Protein 7MX2 (pdb70)

Structure (mmCIF, N/CA/C/O backbone):
data_7MX2
#
_entry.id   7MX2
#
_cell.length_a   1.00
_cell.length_b   1.00
_cell.length_c   1.00
_cell.angle_alpha   90.00
_cell.angle_beta   90.00
_cell.angle_gamma   90.00
#
_symmetry.space_group_name_H-M   'P 1'
#
loop_
_entity.id
_entity.type
_entity.pdbx_description
1 polymer 'N-alpha-acetyltransferase 35, NatC auxiliary subunit'
2 polymer 'N-alpha-acetyltransferase 38, NatC auxiliary subunit'
3 polymer 'N-alpha-acetyltransferase 30'
4 polymer 'peptide portion of bisubstrate inhibitor'
5 non-polymer 'CARBOXYMETHYL COENZYME *A'
#
loop_
_atom_site.group_PDB
_atom_site.id
_atom_site.type_symbol
_atom_site.label_atom_id
_atom_site.label_alt_id
_atom_site.label_comp_id
_atom_site.label_asym_id
_atom_site.label_entity_id
_atom_site.label_seq_id
_atom_site.pdbx_PDB_ins_code
_atom_site.Cartn_x
_atom_site.Cartn_y
_atom_site.Cartn_z
_atom_site.occupancy
_atom_site.B_iso_or_equiv
_atom_site.auth_seq_id
_atom_site.auth_comp_id
_atom_site.auth_asym_id
_atom_site.auth_atom_id
_atom_site.pdbx_PDB_model_num
ATOM 1 N N . VAL A 1 30 ? -15.521 4.054 -47.050 1.00 96.60 30 VAL B N 1
ATOM 2 C CA . VAL A 1 30 ? -15.076 5.238 -47.772 1.00 96.60 30 VAL B CA 1
ATOM 3 C C . VAL A 1 30 ? -13.971 5.943 -46.997 1.00 96.60 30 VAL B C 1
ATOM 4 O O . VAL A 1 30 ? -14.026 6.035 -45.772 1.00 96.60 30 VAL B O 1
ATOM 6 N N . ASP A 1 31 ? -12.971 6.443 -47.716 1.00 100.41 31 ASP B N 1
ATOM 7 C CA . ASP A 1 31 ? -11.841 7.139 -47.116 1.00 100.41 31 ASP B CA 1
ATOM 8 C C . ASP A 1 31 ? -12.096 8.640 -47.143 1.00 100.41 31 ASP B C 1
ATOM 9 O O . ASP A 1 31 ? -12.462 9.193 -48.185 1.00 100.41 31 ASP B O 1
ATOM 11 N N . ILE A 1 32 ? -11.903 9.292 -45.998 1.00 100.40 32 ILE B N 1
ATOM 12 C CA . ILE A 1 32 ? -12.155 10.723 -45.878 1.00 100.40 32 ILE B CA 1
ATOM 13 C C . ILE A 1 32 ? -10.947 11.413 -45.260 1.00 100.40 32 ILE B C 1
ATOM 14 O O . ILE A 1 32 ? -11.062 12.522 -44.727 1.00 100.40 32 ILE B O 1
ATOM 16 N N . THR A 1 33 ? -9.782 10.763 -45.328 1.00 102.51 33 THR B N 1
ATOM 17 C CA . THR A 1 33 ? -8.584 11.322 -44.706 1.00 102.51 33 THR B CA 1
ATOM 18 C C . THR A 1 33 ? -8.193 12.650 -45.341 1.00 102.51 33 THR B C 1
ATOM 19 O O . THR A 1 33 ? -7.817 13.596 -44.637 1.00 102.51 33 THR B O 1
ATOM 21 N N . GLN A 1 34 ? -8.268 12.739 -46.672 1.00 104.10 34 GLN B N 1
ATOM 22 C CA . GLN A 1 34 ? -7.933 13.986 -47.352 1.00 104.10 34 GLN B CA 1
ATOM 23 C C . GLN A 1 34 ? -8.888 15.104 -46.953 1.00 104.10 34 GLN B C 1
ATOM 24 O O . GLN A 1 34 ? -8.467 16.249 -46.752 1.00 104.10 34 GLN B O 1
ATOM 26 N N . ASP A 1 35 ? -10.178 14.792 -46.837 1.00 104.59 35 ASP B N 1
ATOM 27 C CA . ASP A 1 35 ? -11.164 15.779 -46.420 1.00 104.59 35 ASP B CA 1
ATOM 28 C C . ASP A 1 35 ? -11.167 16.016 -44.916 1.00 104.59 35 ASP B C 1
ATOM 29 O O . ASP A 1 35 ? -11.797 16.976 -44.459 1.00 104.59 35 ASP B O 1
ATOM 31 N N . PHE A 1 36 ? -10.487 15.172 -44.139 1.00 104.50 36 PHE B N 1
ATOM 32 C CA . PHE A 1 36 ? -10.440 15.338 -42.691 1.00 104.50 36 PHE B CA 1
ATOM 33 C C . PHE A 1 36 ? -9.228 16.140 -42.240 1.00 104.50 36 PHE B C 1
ATOM 34 O O . PHE A 1 36 ? -9.357 17.022 -41.384 1.00 104.50 36 PHE B O 1
ATOM 42 N N . GLU A 1 37 ? -8.049 15.842 -42.789 1.00 104.69 37 GLU B N 1
ATOM 43 C CA . GLU A 1 37 ? -6.847 16.570 -42.393 1.00 104.69 37 GLU B CA 1
ATOM 44 C C . GLU A 1 37 ? -6.946 18.045 -42.764 1.00 104.69 37 GLU B C 1
ATOM 45 O O . GLU A 1 37 ? -6.568 18.918 -41.973 1.00 104.69 37 GLU B O 1
ATOM 47 N N . GLU A 1 38 ? -7.449 18.342 -43.965 1.00 105.16 38 GLU B N 1
ATOM 48 C CA . GLU A 1 38 ? -7.590 19.733 -44.384 1.00 105.16 38 GLU B CA 1
ATOM 49 C C . GLU A 1 38 ? -8.570 20.481 -43.491 1.00 105.16 38 GLU B C 1
ATOM 50 O O . GLU A 1 38 ? -8.334 21.639 -43.129 1.00 105.16 38 GLU B O 1
ATOM 52 N N . ALA A 1 39 ? -9.682 19.836 -43.130 1.00 106.43 39 ALA B N 1
ATOM 53 C CA . ALA A 1 39 ? -10.646 20.468 -42.236 1.00 106.43 39 ALA B CA 1
ATOM 54 C C . ALA A 1 39 ? -10.053 20.697 -40.851 1.00 106.43 39 ALA B C 1
ATOM 55 O O . ALA A 1 39 ? -10.278 21.748 -40.240 1.00 106.43 39 ALA B O 1
ATOM 57 N N . CYS A 1 40 ? -9.294 19.725 -40.339 1.00 103.34 40 CYS B N 1
ATOM 58 C CA . CYS A 1 40 ? -8.718 19.861 -39.006 1.00 103.34 40 CYS B CA 1
ATOM 59 C C . CYS A 1 40 ? -7.607 20.902 -38.972 1.00 103.34 40 CYS B C 1
ATOM 60 O O . CYS A 1 40 ? -7.370 21.517 -37.926 1.00 103.34 40 CYS B O 1
ATOM 62 N N . ARG A 1 41 ? -6.916 21.111 -40.093 1.00 103.19 41 ARG B N 1
ATOM 63 C CA . ARG A 1 41 ? -5.830 22.084 -40.129 1.00 103.19 41 ARG B CA 1
ATOM 64 C C . ARG A 1 41 ? -6.317 23.525 -40.060 1.00 103.19 41 ARG B C 1
ATOM 65 O O . ARG A 1 41 ? -5.490 24.429 -39.901 1.00 103.19 41 ARG B O 1
ATOM 67 N N . GLU A 1 42 ? -7.624 23.763 -40.174 1.00 100.11 42 GLU B N 1
ATOM 68 C CA . GLU A 1 42 ? -8.186 25.108 -40.150 1.00 100.11 42 GLU B CA 1
ATOM 69 C C . GLU A 1 42 ? -8.916 25.403 -38.843 1.00 100.11 42 GLU B C 1
ATOM 70 O O . GLU A 1 42 ? -9.940 26.090 -38.839 1.00 100.11 42 GLU B O 1
ATOM 72 N N . LEU A 1 43 ? -8.404 24.890 -37.728 1.00 99.46 43 LEU B N 1
ATOM 73 C CA . LEU A 1 43 ? -9.015 25.109 -36.427 1.00 99.46 43 LEU B CA 1
ATOM 74 C C . LEU A 1 43 ? -8.485 26.407 -35.818 1.00 99.46 43 LEU B C 1
ATOM 75 O O . LEU A 1 43 ? -7.810 27.201 -36.478 1.00 99.46 43 LEU B O 1
ATOM 80 N N . LYS A 1 44 ? -8.787 26.635 -34.539 1.00 99.22 44 LYS B N 1
ATOM 81 C CA . LYS A 1 44 ? -8.488 27.894 -33.872 1.00 99.22 44 LYS B CA 1
ATOM 82 C C . LYS A 1 44 ? -7.239 27.824 -33.000 1.00 99.22 44 LYS B C 1
ATOM 83 O O . LYS A 1 44 ? -7.001 28.739 -32.203 1.00 99.22 44 LYS B O 1
ATOM 85 N N . LEU A 1 45 ? -6.440 26.763 -33.134 1.00 101.31 45 LEU B N 1
ATOM 86 C CA . LEU A 1 45 ? -5.206 26.579 -32.365 1.00 101.31 45 LEU B CA 1
ATOM 87 C C . LEU A 1 45 ? -5.516 26.583 -30.862 1.00 101.31 45 LEU B C 1
ATOM 88 O O . LEU A 1 45 ? -5.183 27.503 -30.112 1.00 101.31 45 LEU B O 1
ATOM 93 N N . GLY A 1 46 ? -6.215 25.529 -30.453 1.00 96.51 46 GLY B N 1
ATOM 94 C CA . GLY A 1 46 ? -6.623 25.391 -29.070 1.00 96.51 46 GLY B CA 1
ATOM 95 C C . GLY A 1 46 ? -8.114 25.184 -28.918 1.00 96.51 46 GLY B C 1
ATOM 96 O O . GLY A 1 46 ? -8.678 25.428 -27.849 1.00 96.51 46 GLY B O 1
ATOM 97 N N . GLU A 1 47 ? -8.763 24.738 -29.988 1.00 92.74 47 GLU B N 1
ATOM 98 C CA . GLU A 1 47 ? -10.193 24.470 -29.993 1.00 92.74 47 GLU B CA 1
ATOM 99 C C . GLU A 1 47 ? -10.424 22.977 -30.179 1.00 92.74 47 GLU B C 1
ATOM 100 O O . GLU A 1 47 ? -9.743 22.336 -30.985 1.00 92.74 47 GLU B O 1
ATOM 102 N N . LEU A 1 48 ? -11.374 22.429 -29.427 1.00 94.94 48 LEU B N 1
ATOM 103 C CA . LEU A 1 48 ? -11.711 21.019 -29.522 1.00 94.94 48 LEU B CA 1
ATOM 104 C C . LEU A 1 48 ? -13.016 20.845 -30.298 1.00 94.94 48 LEU B C 1
ATOM 105 O O . LEU A 1 48 ? -13.689 21.814 -30.659 1.00 94.94 48 LEU B O 1
ATOM 110 N N . LEU A 1 49 ? -13.386 19.590 -30.558 1.00 94.87 49 LEU B N 1
ATOM 111 C CA . LEU A 1 49 ? -14.546 19.282 -31.386 1.00 94.87 49 LEU B CA 1
ATOM 112 C C . LEU A 1 49 ? -15.614 18.474 -30.658 1.00 94.87 49 LEU B C 1
ATOM 113 O O . LEU A 1 49 ? -16.539 17.972 -31.306 1.00 94.87 49 LEU B O 1
ATOM 118 N N . HIS A 1 50 ? -15.515 18.327 -29.340 1.00 98.60 50 HIS B N 1
ATOM 119 C CA . HIS A 1 50 ? -16.548 17.624 -28.593 1.00 98.60 50 HIS B CA 1
ATOM 120 C C . HIS A 1 50 ? -17.846 18.419 -28.619 1.00 98.60 50 HIS B C 1
ATOM 121 O O . HIS A 1 50 ? -17.835 19.652 -28.588 1.00 98.60 50 HIS B O 1
ATOM 128 N N . ASP A 1 51 ? -18.976 17.711 -28.677 1.00 103.46 51 ASP B N 1
ATOM 129 C CA . ASP A 1 51 ? -20.239 18.400 -28.944 1.00 103.46 51 ASP B CA 1
ATOM 130 C C . ASP A 1 51 ? -20.841 19.020 -27.685 1.00 103.46 51 ASP B C 1
ATOM 131 O O . ASP A 1 51 ? -20.878 20.247 -27.545 1.00 103.46 51 ASP B O 1
ATOM 133 N N . LYS A 1 52 ? -21.319 18.193 -26.753 1.00 104.07 52 LYS B N 1
ATOM 134 C CA . LYS A 1 52 ? -21.926 18.758 -25.553 1.00 104.07 52 LYS B CA 1
ATOM 135 C C . LYS A 1 52 ? -21.738 17.949 -24.278 1.00 104.07 52 LYS B C 1
ATOM 136 O O . LYS A 1 52 ? -22.236 18.383 -23.236 1.00 104.07 52 LYS B O 1
ATOM 138 N N . LEU A 1 53 ? -21.051 16.804 -24.299 1.00 100.94 53 LEU B N 1
ATOM 139 C CA . LEU A 1 53 ? -21.049 15.959 -23.110 1.00 100.94 53 LEU B CA 1
ATOM 140 C C . LEU A 1 53 ? -19.699 15.304 -22.840 1.00 100.94 53 LEU B C 1
ATOM 141 O O . LEU A 1 53 ? -19.643 14.298 -22.124 1.00 100.94 53 LEU B O 1
ATOM 143 N N . PHE A 1 54 ? -18.612 15.841 -23.387 1.00 98.33 54 PHE B N 1
ATOM 144 C CA . PHE A 1 54 ? -17.295 15.210 -23.281 1.00 98.33 54 PHE B CA 1
ATOM 145 C C . PHE A 1 54 ? -16.278 16.342 -23.144 1.00 98.33 54 PHE B C 1
ATOM 146 O O . PHE A 1 54 ? -15.828 16.906 -24.141 1.00 98.33 54 PHE B O 1
ATOM 154 N N . GLY A 1 55 ? -15.948 16.708 -21.908 1.00 99.92 55 GLY B N 1
ATOM 155 C CA . GLY A 1 55 ? -14.884 17.679 -21.758 1.00 99.92 55 GLY B CA 1
ATOM 156 C C . GLY A 1 55 ? -13.731 17.244 -20.880 1.00 99.92 55 GLY B C 1
ATOM 157 O O . GLY A 1 55 ? -13.833 17.229 -19.650 1.00 99.92 55 GLY B O 1
ATOM 158 N N . LEU A 1 56 ? -12.624 16.879 -21.523 1.00 93.74 56 LEU B N 1
ATOM 159 C CA . LEU A 1 56 ? -11.292 16.799 -20.934 1.00 93.74 56 LEU B CA 1
ATOM 160 C C . LEU A 1 56 ? -11.173 15.767 -19.816 1.00 93.74 56 LEU B C 1
ATOM 161 O O . LEU A 1 56 ? -10.063 15.339 -19.485 1.00 93.74 56 LEU B O 1
ATOM 166 N N . PHE A 1 57 ? -12.296 15.258 -19.316 1.00 96.58 57 PHE B N 1
ATOM 167 C CA . PHE A 1 57 ? -12.259 14.327 -18.196 1.00 96.58 57 PHE B CA 1
ATOM 168 C C . PHE A 1 57 ? -12.389 12.885 -18.659 1.00 96.58 57 PHE B C 1
ATOM 169 O O . PHE A 1 57 ? -11.590 12.031 -18.265 1.00 96.58 57 PHE B O 1
ATOM 177 N N . GLU A 1 58 ? -13.389 12.595 -19.489 1.00 96.87 58 GLU B N 1
ATOM 178 C CA . GLU A 1 58 ? -13.337 11.366 -20.263 1.00 96.87 58 GLU B CA 1
ATOM 179 C C . GLU A 1 58 ? -12.169 11.383 -21.238 1.00 96.87 58 GLU B C 1
ATOM 180 O O . GLU A 1 58 ? -11.700 10.315 -21.645 1.00 96.87 58 GLU B O 1
ATOM 182 N N . ALA A 1 59 ? -11.685 12.572 -21.609 1.00 94.74 59 ALA B N 1
ATOM 183 C CA . ALA A 1 59 ? -10.473 12.676 -22.410 1.00 94.74 59 ALA B CA 1
ATOM 184 C C . ALA A 1 59 ? -9.221 12.386 -21.596 1.00 94.74 59 ALA B C 1
ATOM 185 O O . ALA A 1 59 ? -8.216 11.950 -22.166 1.00 94.74 59 ALA B O 1
ATOM 187 N N . MET A 1 60 ? -9.248 12.630 -20.287 1.00 95.63 60 MET B N 1
ATOM 188 C CA . MET A 1 60 ? -8.208 12.087 -19.431 1.00 95.63 60 MET B CA 1
ATOM 189 C C . MET A 1 60 ? -8.199 10.563 -19.518 1.00 95.63 60 MET B C 1
ATOM 190 O O . MET A 1 60 ? -9.188 9.928 -19.896 1.00 95.63 60 MET B O 1
ATOM 195 N N . SER A 1 61 ? -7.056 9.979 -19.160 1.00 95.36 61 SER B N 1
ATOM 196 C CA . SER A 1 61 ? -6.860 8.530 -19.200 1.00 95.36 61 SER B CA 1
ATOM 197 C C . SER A 1 61 ? -7.102 7.969 -20.597 1.00 95.36 61 SER B C 1
ATOM 198 O O . SER A 1 61 ? -7.579 6.843 -20.752 1.00 95.36 61 SER B O 1
ATOM 200 N N . ALA A 1 62 ? -6.778 8.751 -21.622 1.00 87.94 62 ALA B N 1
ATOM 201 C CA . ALA A 1 62 ? -6.872 8.299 -23.002 1.00 87.94 62 ALA B CA 1
ATOM 202 C C . ALA A 1 62 ? -5.569 7.605 -23.376 1.00 87.94 62 ALA B C 1
ATOM 203 O O . ALA A 1 62 ? -4.489 8.192 -23.250 1.00 87.94 62 ALA B O 1
ATOM 205 N N . ILE A 1 63 ? -5.670 6.360 -23.831 1.00 80.65 63 ILE B N 1
ATOM 206 C CA . ILE A 1 63 ? -4.480 5.576 -24.144 1.00 80.65 63 ILE B CA 1
ATOM 207 C C . ILE A 1 63 ? -3.903 6.096 -25.457 1.00 80.65 63 ILE B C 1
ATOM 208 O O . ILE A 1 63 ? -4.408 5.776 -26.536 1.00 80.65 63 ILE B O 1
ATOM 213 N N . GLU A 1 64 ? -2.850 6.904 -25.368 1.00 78.75 64 GLU B N 1
ATOM 214 C CA . GLU A 1 64 ? -2.156 7.405 -26.551 1.00 78.75 64 GLU B CA 1
ATOM 215 C C . GLU A 1 64 ? -1.441 6.229 -27.199 1.00 78.75 64 GLU B C 1
ATOM 216 O O . GLU A 1 64 ? -0.409 5.767 -26.709 1.00 78.75 64 GLU B O 1
ATOM 218 N N . MET A 1 65 ? -1.985 5.736 -28.310 1.00 76.53 65 MET B N 1
ATOM 219 C CA . MET A 1 65 ? -1.460 4.512 -28.899 1.00 76.53 65 MET B CA 1
ATOM 220 C C . MET A 1 65 ? -0.222 4.778 -29.747 1.00 76.53 65 MET B C 1
ATOM 221 O O . MET A 1 65 ? -0.110 4.275 -30.869 1.00 76.53 65 MET B O 1
ATOM 223 N N . MET A 1 66 ? 0.707 5.562 -29.222 1.00 79.70 66 MET B N 1
ATOM 224 C CA . MET A 1 66 ? 2.016 5.749 -29.835 1.00 79.70 66 MET B CA 1
ATOM 225 C C . MET A 1 66 ? 3.164 5.561 -28.856 1.00 79.70 66 MET B C 1
ATOM 226 O O . MET A 1 66 ? 4.210 5.034 -29.240 1.00 79.70 66 MET B O 1
ATOM 228 N N . ASP A 1 67 ? 2.996 5.979 -27.603 1.00 83.78 67 ASP B N 1
ATOM 229 C CA . ASP A 1 67 ? 4.095 5.963 -26.652 1.00 83.78 67 ASP B CA 1
ATOM 230 C C . ASP A 1 67 ? 4.372 4.544 -26.160 1.00 83.78 67 ASP B C 1
ATOM 231 O O . ASP A 1 67 ? 3.449 3.743 -25.993 1.00 83.78 67 ASP B O 1
ATOM 233 N N . PRO A 1 68 ? 5.644 4.207 -25.923 1.00 85.07 68 PRO B N 1
ATOM 234 C CA . PRO A 1 68 ? 5.961 2.885 -25.362 1.00 85.07 68 PRO B CA 1
ATOM 235 C C . PRO A 1 68 ? 5.386 2.656 -23.977 1.00 85.07 68 PRO B C 1
ATOM 236 O O . PRO A 1 68 ? 5.059 1.511 -23.645 1.00 85.07 68 PRO B O 1
ATOM 240 N N . LYS A 1 69 ? 5.253 3.700 -23.162 1.00 85.40 69 LYS B N 1
ATOM 241 C CA . LYS A 1 69 ? 4.783 3.568 -21.791 1.00 85.40 69 LYS B CA 1
ATOM 242 C C . LYS A 1 69 ? 3.274 3.711 -21.659 1.00 85.40 69 LYS B C 1
ATOM 243 O O . LYS A 1 69 ? 2.756 3.639 -20.541 1.00 85.40 69 LYS B O 1
ATOM 245 N N . MET A 1 70 ? 2.560 3.909 -22.760 1.00 84.52 70 MET B N 1
ATOM 246 C CA . MET A 1 70 ? 1.114 4.086 -22.721 1.00 84.52 70 MET B CA 1
ATOM 247 C C . MET A 1 70 ? 0.350 2.961 -23.397 1.00 84.52 70 MET B C 1
ATOM 248 O O . MET A 1 70 ? -0.538 2.370 -22.779 1.00 84.52 70 MET B O 1
ATOM 250 N N . ASP A 1 71 ? 0.669 2.644 -24.649 1.00 83.41 71 ASP B N 1
ATOM 251 C CA . ASP A 1 71 ? -0.010 1.565 -25.358 1.00 83.41 71 ASP B CA 1
ATOM 252 C C . ASP A 1 71 ? 0.493 0.228 -24.832 1.00 83.41 71 ASP B C 1
ATOM 253 O O . ASP A 1 71 ? 1.675 -0.099 -24.977 1.00 83.41 71 ASP B O 1
ATOM 255 N N . ALA A 1 72 ? -0.403 -0.546 -24.214 1.00 85.91 72 ALA B N 1
ATOM 256 C CA . ALA A 1 72 ? -0.003 -1.825 -23.638 1.00 85.91 72 ALA B CA 1
ATOM 257 C C . ALA A 1 72 ? 0.513 -2.779 -24.706 1.00 85.91 72 ALA B C 1
ATOM 258 O O . ALA A 1 72 ? 1.532 -3.451 -24.509 1.00 85.91 72 ALA B O 1
ATOM 260 N N . GLY A 1 73 ? -0.170 -2.849 -25.845 1.00 85.66 73 GLY B N 1
ATOM 261 C CA . GLY A 1 73 ? 0.248 -3.722 -26.923 1.00 85.66 73 GLY B CA 1
ATOM 262 C C . GLY A 1 73 ? 1.184 -3.043 -27.899 1.00 85.66 73 GLY B C 1
ATOM 263 O O . GLY A 1 73 ? 0.739 -2.293 -28.772 1.00 85.66 73 GLY B O 1
ATOM 264 N N . MET A 1 74 ? 2.481 -3.303 -27.754 1.00 87.74 74 MET B N 1
ATOM 265 C CA . MET A 1 74 ? 3.513 -2.702 -28.597 1.00 87.74 74 MET B CA 1
ATOM 266 C C . MET A 1 74 ? 3.440 -1.178 -28.572 1.00 87.74 74 MET B C 1
ATOM 267 O O . MET A 1 74 ? 3.313 -0.537 -29.614 1.00 87.74 74 MET B O 1
ATOM 269 N N . ARG A 1 81 ? 10.589 -14.314 -31.246 1.00 104.36 81 ARG B N 1
ATOM 270 C CA . ARG A 1 81 ? 10.442 -14.661 -32.655 1.00 104.36 81 ARG B CA 1
ATOM 271 C C . ARG A 1 81 ? 8.990 -14.534 -33.102 1.00 104.36 81 ARG B C 1
ATOM 272 O O . ARG A 1 81 ? 8.548 -13.461 -33.511 1.00 104.36 81 ARG B O 1
ATOM 274 N N . LYS A 1 82 ? 8.254 -15.637 -33.023 1.00 102.92 82 LYS B N 1
ATOM 275 C CA . LYS A 1 82 ? 6.848 -15.683 -33.404 1.00 102.92 82 LYS B CA 1
ATOM 276 C C . LYS A 1 82 ? 6.022 -16.085 -32.189 1.00 102.92 82 LYS B C 1
ATOM 277 O O . LYS A 1 82 ? 6.340 -17.073 -31.519 1.00 102.92 82 LYS B O 1
ATOM 279 N N . VAL A 1 83 ? 4.968 -15.321 -31.910 1.00 96.44 83 VAL B N 1
ATOM 280 C CA . VAL A 1 83 ? 4.091 -15.629 -30.786 1.00 96.44 83 VAL B CA 1
ATOM 281 C C . VAL A 1 83 ? 3.312 -16.897 -31.105 1.00 96.44 83 VAL B C 1
ATOM 282 O O . VAL A 1 83 ? 2.691 -17.009 -32.169 1.00 96.44 83 VAL B O 1
ATOM 284 N N . LEU A 1 84 ? 3.338 -17.857 -30.184 1.00 91.86 84 LEU B N 1
ATOM 285 C CA . LEU A 1 84 ? 2.681 -19.140 -30.388 1.00 91.86 84 LEU B CA 1
ATOM 286 C C . LEU A 1 84 ? 2.124 -19.643 -29.066 1.00 91.86 84 LEU B C 1
ATOM 287 O O . LEU A 1 84 ? 2.845 -19.691 -28.066 1.00 91.86 84 LEU B O 1
ATOM 292 N N . ASN A 1 85 ? 0.847 -20.015 -29.065 1.00 89.73 85 ASN B N 1
ATOM 293 C CA . ASN A 1 85 ? 0.248 -20.627 -27.892 1.00 89.73 85 ASN B CA 1
ATOM 294 C C . ASN A 1 85 ? 0.543 -22.126 -27.870 1.00 89.73 85 ASN B C 1
ATOM 295 O O . ASN A 1 85 ? 1.152 -22.681 -28.787 1.00 89.73 85 ASN B O 1
ATOM 300 N N . PHE A 1 86 ? 0.095 -22.786 -26.799 1.00 86.46 86 PHE B N 1
ATOM 301 C CA . PHE A 1 86 ? 0.418 -24.197 -26.604 1.00 86.46 86 PHE B CA 1
ATOM 302 C C . PHE A 1 86 ? -0.166 -25.067 -27.711 1.00 86.46 86 PHE B C 1
ATOM 303 O O . PHE A 1 86 ? 0.497 -25.993 -28.198 1.00 86.46 86 PHE B O 1
ATOM 311 N N . GLU A 1 87 ? -1.408 -24.791 -28.117 1.00 90.49 87 GLU B N 1
ATOM 312 C CA . GLU A 1 87 ? -2.052 -25.613 -29.137 1.00 90.49 87 GLU B CA 1
ATOM 313 C C . GLU A 1 87 ? -1.300 -25.547 -30.460 1.00 90.49 87 GLU B C 1
ATOM 314 O O . GLU A 1 87 ? -1.102 -26.572 -31.122 1.00 90.49 87 GLU B O 1
ATOM 316 N N . GLN A 1 88 ? -0.869 -24.354 -30.861 1.00 91.34 88 GLN B N 1
ATOM 317 C CA . GLN A 1 88 ? -0.105 -24.184 -32.089 1.00 91.34 88 GLN B CA 1
ATOM 318 C C . GLN A 1 88 ? 1.378 -24.473 -31.906 1.00 91.34 88 GLN B C 1
ATOM 319 O O . GLN A 1 88 ? 2.118 -24.481 -32.895 1.00 91.34 88 GLN B O 1
ATOM 321 N N . ALA A 1 89 ? 1.831 -24.705 -30.675 1.00 91.39 89 ALA B N 1
ATOM 322 C CA . ALA A 1 89 ? 3.216 -25.078 -30.425 1.00 91.39 89 ALA B CA 1
ATOM 323 C C . ALA A 1 89 ? 3.422 -26.581 -30.348 1.00 91.39 89 ALA B C 1
ATOM 324 O O . ALA A 1 89 ? 4.529 -27.057 -30.619 1.00 91.39 89 ALA B O 1
ATOM 326 N N . ILE A 1 90 ? 2.388 -27.337 -29.975 1.00 94.66 90 ILE B N 1
ATOM 327 C CA . ILE A 1 90 ? 2.501 -28.793 -29.965 1.00 94.66 90 ILE B CA 1
ATOM 328 C C . ILE A 1 90 ? 2.736 -29.315 -31.377 1.00 94.66 90 ILE B C 1
ATOM 329 O O . ILE A 1 90 ? 3.591 -30.178 -31.607 1.00 94.66 90 ILE B O 1
ATOM 331 N N . LYS A 1 91 ? 1.979 -28.794 -32.346 1.00 96.33 91 LYS B N 1
ATOM 332 C CA . LYS A 1 91 ? 2.136 -29.235 -33.728 1.00 96.33 91 LYS B CA 1
ATOM 333 C C . LYS A 1 91 ? 3.435 -28.718 -34.334 1.00 96.33 91 LYS B C 1
ATOM 334 O O . LYS A 1 91 ? 4.069 -29.412 -35.138 1.00 96.33 91 LYS B O 1
ATOM 336 N N . ASP A 1 92 ? 3.842 -27.500 -33.968 1.00 97.23 92 ASP B N 1
ATOM 337 C CA . ASP A 1 92 ? 5.043 -26.911 -34.553 1.00 97.23 92 ASP B CA 1
ATOM 338 C C . ASP A 1 92 ? 6.288 -27.713 -34.198 1.00 97.23 92 ASP B C 1
ATOM 339 O O . ASP A 1 92 ? 7.181 -27.891 -35.035 1.00 97.23 92 ASP B O 1
ATOM 341 N N . GLY A 1 93 ? 6.367 -28.204 -32.965 1.00 93.98 93 GLY B N 1
ATOM 342 C CA . GLY A 1 93 ? 7.517 -28.956 -32.511 1.00 93.98 93 GLY B CA 1
ATOM 343 C C . GLY A 1 93 ? 8.511 -28.174 -31.684 1.00 93.98 93 GLY B C 1
ATOM 344 O O . GLY A 1 93 ? 9.442 -28.777 -31.136 1.00 93.98 93 GLY B O 1
ATOM 345 N N . THR A 1 94 ? 8.347 -26.854 -31.572 1.00 95.28 94 THR B N 1
ATOM 346 C CA . THR A 1 94 ? 9.222 -26.055 -30.722 1.00 95.28 94 THR B CA 1
ATOM 347 C C . THR A 1 94 ? 9.016 -26.340 -29.242 1.00 95.28 94 THR B C 1
ATOM 348 O O . THR A 1 94 ? 9.831 -25.901 -28.424 1.00 95.28 94 THR B O 1
ATOM 350 N N . ILE A 1 95 ? 7.955 -27.057 -28.884 1.00 89.62 95 ILE B N 1
ATOM 351 C CA . ILE A 1 95 ? 7.681 -27.443 -27.508 1.00 89.62 95 ILE B CA 1
ATOM 352 C C . ILE A 1 95 ? 7.984 -28.927 -27.356 1.00 89.62 95 ILE B C 1
ATOM 353 O O . ILE A 1 95 ? 7.999 -29.683 -28.334 1.00 89.62 95 ILE B O 1
ATOM 358 N N . LYS A 1 96 ? 8.245 -29.341 -26.120 1.00 83.98 96 LYS B N 1
ATOM 359 C CA . LYS A 1 96 ? 8.520 -30.736 -25.793 1.00 83.98 96 LYS B CA 1
ATOM 360 C C . LYS A 1 96 ? 7.433 -31.223 -24.843 1.00 83.98 96 LYS B C 1
ATOM 361 O O . LYS A 1 96 ? 7.347 -30.759 -23.701 1.00 83.98 96 LYS B O 1
ATOM 363 N N . ILE A 1 97 ? 6.609 -32.157 -25.311 1.00 80.65 97 ILE B N 1
ATOM 364 C CA . ILE A 1 97 ? 5.488 -32.665 -24.534 1.00 80.65 97 ILE B CA 1
ATOM 365 C C . ILE A 1 97 ? 5.649 -34.150 -24.216 1.00 80.65 97 ILE B C 1
ATOM 366 O O . ILE A 1 97 ? 4.719 -34.782 -23.729 1.00 80.65 97 ILE B O 1
ATOM 368 N N . LYS A 1 98 ? 6.823 -34.716 -24.485 1.00 85.86 98 LYS B N 1
ATOM 369 C CA . LYS A 1 98 ? 7.065 -36.126 -24.216 1.00 85.86 98 LYS B CA 1
ATOM 370 C C . LYS A 1 98 ? 8.565 -36.371 -24.153 1.00 85.86 98 LYS B C 1
ATOM 371 O O . LYS A 1 98 ? 9.329 -35.757 -24.903 1.00 85.86 98 LYS B O 1
ATOM 373 N N . ASP A 1 99 ? 8.972 -37.274 -23.259 1.00 86.26 99 ASP B N 1
ATOM 374 C CA . ASP A 1 99 ? 10.374 -37.654 -23.083 1.00 86.26 99 ASP B CA 1
ATOM 375 C C . ASP A 1 99 ? 11.243 -36.428 -22.796 1.00 86.26 99 ASP B C 1
ATOM 376 O O . ASP A 1 99 ? 12.148 -36.075 -23.555 1.00 86.26 99 ASP B O 1
ATOM 378 N N . LEU A 1 100 ? 10.947 -35.780 -21.673 1.00 80.14 100 LEU B N 1
ATOM 379 C CA . LEU A 1 100 ? 11.633 -34.558 -21.277 1.00 80.14 100 LEU B CA 1
ATOM 380 C C . LEU A 1 100 ? 12.906 -34.893 -20.512 1.00 80.14 100 LEU B C 1
ATOM 381 O O . LEU A 1 100 ? 12.884 -35.705 -19.582 1.00 80.14 100 LEU B O 1
ATOM 386 N N . THR A 1 101 ? 14.012 -34.269 -20.908 1.00 75.14 101 THR B N 1
ATOM 387 C CA . THR A 1 101 ? 15.278 -34.474 -20.224 1.00 75.14 101 THR B CA 1
ATOM 388 C C . THR A 1 101 ? 15.230 -33.880 -18.819 1.00 75.14 101 THR B C 1
ATOM 389 O O . THR A 1 101 ? 14.490 -32.934 -18.538 1.00 75.14 101 THR B O 1
ATOM 391 N N . LEU A 1 102 ? 16.033 -34.460 -17.927 1.00 71.24 102 LEU B N 1
ATOM 392 C CA . LEU A 1 102 ? 16.037 -34.015 -16.534 1.00 71.24 102 LEU B CA 1
ATOM 393 C C . LEU A 1 102 ? 16.448 -32.556 -16.368 1.00 71.24 102 LEU B C 1
ATOM 394 O O . LEU A 1 102 ? 15.769 -31.834 -15.617 1.00 71.24 102 LEU B O 1
ATOM 396 N N . PRO A 1 103 ? 17.528 -32.059 -16.988 1.00 73.52 103 PRO B N 1
ATOM 397 C CA . PRO A 1 103 ? 17.843 -30.628 -16.827 1.00 73.52 103 PRO B CA 1
ATOM 398 C C . PRO A 1 103 ? 16.741 -29.708 -17.322 1.00 73.52 103 PRO B C 1
ATOM 399 O O . PRO A 1 103 ? 16.487 -28.665 -16.705 1.00 73.52 103 PRO B O 1
ATOM 403 N N . GLU A 1 104 ? 16.074 -30.067 -18.421 1.00 70.51 104 GLU B N 1
ATOM 404 C CA . GLU A 1 104 ? 14.959 -29.256 -18.896 1.00 70.51 104 GLU B CA 1
ATOM 405 C C . GLU A 1 104 ? 13.829 -29.239 -17.878 1.00 70.51 104 GLU B C 1
ATOM 406 O O . GLU A 1 104 ? 13.220 -28.192 -17.631 1.00 70.51 104 GLU B O 1
ATOM 408 N N . LEU A 1 105 ? 13.540 -30.393 -17.271 1.00 67.25 105 LEU B N 1
ATOM 409 C CA . LEU A 1 105 ? 12.520 -30.454 -16.231 1.00 67.25 105 LEU B CA 1
ATOM 410 C C . LEU A 1 105 ? 12.893 -29.577 -15.044 1.00 67.25 105 LEU B C 1
ATOM 411 O O . LEU A 1 105 ? 12.046 -28.857 -14.502 1.00 67.25 105 LEU B O 1
ATOM 416 N N . ILE A 1 106 ? 14.158 -29.626 -14.628 1.00 66.33 106 ILE B N 1
ATOM 417 C CA . ILE A 1 106 ? 14.599 -28.832 -13.485 1.00 66.33 106 ILE B CA 1
ATOM 418 C C . ILE A 1 106 ? 14.454 -27.347 -13.787 1.00 66.33 106 ILE B C 1
ATOM 419 O O . ILE A 1 106 ? 13.953 -26.571 -12.963 1.00 66.33 106 ILE B O 1
ATOM 424 N N . GLY A 1 107 ? 14.886 -26.931 -14.979 1.00 68.81 107 GLY B N 1
ATOM 425 C CA . GLY A 1 107 ? 14.762 -25.531 -15.349 1.00 68.81 107 GLY B CA 1
ATOM 426 C C . GLY A 1 107 ? 13.319 -25.072 -15.427 1.00 68.81 107 GLY B C 1
ATOM 427 O O . GLY A 1 107 ? 12.977 -23.982 -14.958 1.00 68.81 107 GLY B O 1
ATOM 428 N N . ILE A 1 108 ? 12.452 -25.901 -16.013 1.00 65.27 108 ILE B N 1
ATOM 429 C CA . ILE A 1 108 ? 11.041 -25.545 -16.125 1.00 65.27 108 ILE B CA 1
ATOM 430 C C . ILE A 1 108 ? 10.424 -25.397 -14.741 1.00 65.27 108 ILE B C 1
ATOM 431 O O . ILE A 1 108 ? 9.697 -24.435 -14.467 1.00 65.27 108 ILE B O 1
ATOM 436 N N . MET A 1 109 ? 10.714 -26.343 -13.844 1.00 64.78 109 MET B N 1
ATOM 437 C CA . MET A 1 109 ? 10.159 -26.272 -12.496 1.00 64.78 109 MET B CA 1
ATOM 438 C C . MET A 1 109 ? 10.660 -25.039 -11.755 1.00 64.78 109 MET B C 1
ATOM 439 O O . MET A 1 109 ? 9.881 -24.350 -11.085 1.00 64.78 109 MET B O 1
ATOM 444 N N . ASP A 1 110 ? 11.955 -24.740 -11.865 1.00 64.48 110 ASP B N 1
ATOM 445 C CA . ASP A 1 110 ? 12.505 -23.587 -11.161 1.00 64.48 110 ASP B CA 1
ATOM 446 C C . ASP A 1 110 ? 11.902 -22.287 -11.678 1.00 64.48 110 ASP B C 1
ATOM 447 O O . ASP A 1 110 ? 11.554 -21.394 -10.896 1.00 64.48 110 ASP B O 1
ATOM 449 N N . THR A 1 111 ? 11.760 -22.163 -12.999 1.00 66.78 111 THR B N 1
ATOM 450 C CA . THR A 1 111 ? 11.198 -20.930 -13.538 1.00 66.78 111 THR B CA 1
ATOM 451 C C . THR A 1 111 ? 9.709 -20.814 -13.231 1.00 66.78 111 THR B C 1
ATOM 452 O O . THR A 1 111 ? 9.207 -19.702 -13.026 1.00 66.78 111 THR B O 1
ATOM 456 N N . CYS A 1 112 ? 8.990 -21.938 -13.174 1.00 65.62 112 CYS B N 1
ATOM 457 C CA . CYS A 1 112 ? 7.597 -21.895 -12.740 1.00 65.62 112 CYS B CA 1
ATOM 458 C C . CYS A 1 112 ? 7.491 -21.449 -11.289 1.00 65.62 112 CYS B C 1
ATOM 459 O O . CYS A 1 112 ? 6.585 -20.687 -10.931 1.00 65.62 112 CYS B O 1
ATOM 462 N N . PHE A 1 113 ? 8.407 -21.914 -10.437 1.00 59.20 113 PHE B N 1
ATOM 463 C CA . PHE A 1 113 ? 8.431 -21.443 -9.056 1.00 59.20 113 PHE B CA 1
ATOM 464 C C . PHE A 1 113 ? 8.693 -19.946 -8.992 1.00 59.20 113 PHE B C 1
ATOM 465 O O . PHE A 1 113 ? 8.066 -19.229 -8.203 1.00 59.20 113 PHE B O 1
ATOM 473 N N . CYS A 1 114 ? 9.632 -19.460 -9.806 1.00 62.66 114 CYS B N 1
ATOM 474 C CA . CYS A 1 114 ? 9.915 -18.029 -9.827 1.00 62.66 114 CYS B CA 1
ATOM 475 C C . CYS A 1 114 ? 8.690 -17.232 -10.260 1.00 62.66 114 CYS B C 1
ATOM 476 O O . CYS A 1 114 ? 8.370 -16.196 -9.665 1.00 62.66 114 CYS B O 1
ATOM 479 N N . CYS A 1 115 ? 7.988 -17.705 -11.291 1.00 61.97 115 CYS B N 1
ATOM 480 C CA . CYS A 1 115 ? 6.780 -17.019 -11.743 1.00 61.97 115 CYS B CA 1
ATOM 481 C C . CYS A 1 115 ? 5.699 -17.031 -10.668 1.00 61.97 115 CYS B C 1
ATOM 482 O O . CYS A 1 115 ? 5.008 -16.025 -10.460 1.00 61.97 115 CYS B O 1
ATOM 485 N N . LEU A 1 116 ? 5.530 -18.163 -9.981 1.00 54.59 116 LEU B N 1
ATOM 486 C CA . LEU A 1 116 ? 4.534 -18.244 -8.918 1.00 54.59 116 LEU B CA 1
ATOM 487 C C . LEU A 1 116 ? 4.857 -17.278 -7.787 1.00 54.59 116 LEU B C 1
ATOM 488 O O . LEU A 1 116 ? 3.964 -16.603 -7.258 1.00 54.59 116 LEU B O 1
ATOM 493 N N . ILE A 1 117 ? 6.132 -17.192 -7.404 1.00 58.22 117 ILE B N 1
ATOM 494 C CA . ILE A 1 117 ? 6.524 -16.256 -6.356 1.00 58.22 117 ILE B CA 1
ATOM 495 C C . ILE A 1 117 ? 6.287 -14.821 -6.810 1.00 58.22 117 ILE B C 1
ATOM 496 O O . ILE A 1 117 ? 5.809 -13.982 -6.036 1.00 58.22 117 ILE B O 1
ATOM 501 N N . THR A 1 118 ? 6.608 -14.517 -8.069 1.00 59.23 118 THR B N 1
ATOM 502 C CA . THR A 1 118 ? 6.378 -13.171 -8.581 1.00 59.23 118 THR B CA 1
ATOM 503 C C . THR A 1 118 ? 4.898 -12.815 -8.532 1.00 59.23 118 THR B C 1
ATOM 504 O O . THR A 1 118 ? 4.534 -11.693 -8.159 1.00 59.23 118 THR B O 1
ATOM 508 N N . TRP A 1 119 ? 4.027 -13.761 -8.892 1.00 55.45 119 TRP B N 1
ATOM 509 C CA . TRP A 1 119 ? 2.593 -13.514 -8.766 1.00 55.45 119 TRP B CA 1
ATOM 510 C C . TRP A 1 119 ? 2.199 -13.285 -7.313 1.00 55.45 119 TRP B C 1
ATOM 511 O O . TRP A 1 119 ? 1.416 -12.379 -7.011 1.00 55.45 119 TRP B O 1
ATOM 522 N N . LEU A 1 120 ? 2.731 -14.100 -6.399 1.00 56.47 120 LEU B N 1
ATOM 523 C CA . LEU A 1 120 ? 2.420 -13.927 -4.985 1.00 56.47 120 LEU B CA 1
ATOM 524 C C . LEU A 1 120 ? 2.932 -12.603 -4.440 1.00 56.47 120 LEU B C 1
ATOM 525 O O . LEU A 1 120 ? 2.436 -12.135 -3.410 1.00 56.47 120 LEU B O 1
ATOM 530 N N . GLU A 1 121 ? 3.907 -11.989 -5.103 1.00 56.60 121 GLU B N 1
ATOM 531 C CA . GLU A 1 121 ? 4.449 -10.709 -4.673 1.00 56.60 121 GLU B CA 1
ATOM 532 C C . GLU A 1 121 ? 3.577 -9.530 -5.081 1.00 56.60 121 GLU B C 1
ATOM 533 O O . GLU A 1 121 ? 3.882 -8.395 -4.702 1.00 56.60 121 GLU B O 1
ATOM 535 N N . GLY A 1 122 ? 2.508 -9.765 -5.840 1.00 56.82 122 GLY B N 1
ATOM 536 C CA . GLY A 1 122 ? 1.582 -8.715 -6.216 1.00 56.82 122 GLY B CA 1
ATOM 537 C C . GLY A 1 122 ? 1.482 -8.437 -7.700 1.00 56.82 122 GLY B C 1
ATOM 538 O O . GLY A 1 122 ? 0.721 -7.545 -8.091 1.00 56.82 122 GLY B O 1
ATOM 539 N N . HIS A 1 123 ? 2.213 -9.163 -8.539 1.00 60.41 123 HIS B N 1
ATOM 540 C CA . HIS A 1 123 ? 2.151 -8.941 -9.973 1.00 60.41 123 HIS B CA 1
ATOM 541 C C . HIS A 1 123 ? 0.909 -9.606 -10.565 1.00 60.41 123 HIS B C 1
ATOM 542 O O . HIS A 1 123 ? 0.203 -10.372 -9.905 1.00 60.41 123 HIS B O 1
ATOM 544 N N . SER A 1 124 ? 0.644 -9.299 -11.831 1.00 63.66 124 SER B N 1
ATOM 545 C CA . SER A 1 124 ? -0.531 -9.834 -12.503 1.00 63.66 124 SER B CA 1
ATOM 546 C C . SER A 1 124 ? -0.362 -11.319 -12.805 1.00 63.66 124 SER B C 1
ATOM 547 O O . SER A 1 124 ? 0.740 -11.799 -13.081 1.00 63.66 124 SER B O 1
ATOM 550 N N . LEU A 1 125 ? -1.478 -12.048 -12.750 1.00 61.00 125 LEU B N 1
ATOM 551 C CA . LEU A 1 125 ? -1.449 -13.484 -13.010 1.00 61.00 125 LEU B CA 1
ATOM 552 C C . LEU A 1 125 ? -1.036 -13.783 -14.446 1.00 61.00 125 LEU B C 1
ATOM 553 O O . LEU A 1 125 ? -0.102 -14.557 -14.690 1.00 61.00 125 LEU B O 1
ATOM 558 N N . ALA A 1 126 ? -1.720 -13.162 -15.409 1.00 66.63 126 ALA B N 1
ATOM 559 C CA . ALA A 1 126 ? -1.577 -13.554 -16.808 1.00 66.63 126 ALA B CA 1
ATOM 560 C C . ALA A 1 126 ? -0.177 -13.274 -17.335 1.00 66.63 126 ALA B C 1
ATOM 561 O O . ALA A 1 126 ? 0.366 -14.063 -18.115 1.00 66.63 126 ALA B O 1
ATOM 563 N N . GLN A 1 127 ? 0.420 -12.155 -16.934 1.00 64.08 127 GLN B N 1
ATOM 564 C CA . GLN A 1 127 ? 1.729 -11.790 -17.453 1.00 64.08 127 GLN B CA 1
ATOM 565 C C . GLN A 1 127 ? 2.878 -12.468 -16.721 1.00 64.08 127 GLN B C 1
ATOM 566 O O . GLN A 1 127 ? 4.019 -12.379 -17.186 1.00 64.08 127 GLN B O 1
ATOM 568 N N . THR A 1 128 ? 2.621 -13.133 -15.594 1.00 63.33 128 THR B N 1
ATOM 569 C CA . THR A 1 128 ? 3.699 -13.721 -14.806 1.00 63.33 128 THR B CA 1
ATOM 570 C C . THR A 1 128 ? 3.622 -15.239 -14.730 1.00 63.33 128 THR B C 1
ATOM 571 O O . THR A 1 128 ? 4.578 -15.912 -15.126 1.00 63.33 128 THR B O 1
ATOM 575 N N . VAL A 1 129 ? 2.521 -15.807 -14.246 1.00 65.12 129 VAL B N 1
ATOM 576 C CA . VAL A 1 129 ? 2.526 -17.238 -13.962 1.00 65.12 129 VAL B CA 1
ATOM 577 C C . VAL A 1 129 ? 2.082 -18.068 -15.162 1.00 65.12 129 VAL B C 1
ATOM 578 O O . VAL A 1 129 ? 2.502 -19.220 -15.300 1.00 65.12 129 VAL B O 1
ATOM 582 N N . PHE A 1 130 ? 1.259 -17.511 -16.044 1.00 67.35 130 PHE B N 1
ATOM 583 C CA . PHE A 1 130 ? 0.740 -18.255 -17.179 1.00 67.35 130 PHE B CA 1
ATOM 584 C C . PHE A 1 130 ? 1.603 -18.110 -18.421 1.00 67.35 130 PHE B C 1
ATOM 585 O O . PHE A 1 130 ? 1.210 -18.580 -19.493 1.00 67.35 130 PHE B O 1
ATOM 593 N N . THR A 1 131 ? 2.766 -17.469 -18.303 1.00 68.43 131 THR B N 1
ATOM 594 C CA . THR A 1 131 ? 3.746 -17.530 -19.377 1.00 68.43 131 THR B CA 1
ATOM 595 C C . THR A 1 131 ? 4.265 -18.945 -19.578 1.00 68.43 131 THR B C 1
ATOM 596 O O . THR A 1 131 ? 4.841 -19.241 -20.630 1.00 68.43 131 THR B O 1
ATOM 600 N N . CYS A 1 132 ? 4.078 -19.820 -18.592 1.00 73.29 132 CYS B N 1
ATOM 601 C CA . CYS A 1 132 ? 4.387 -21.236 -18.748 1.00 73.29 132 CYS B CA 1
ATOM 602 C C . CYS A 1 132 ? 3.330 -21.876 -19.637 1.00 73.29 132 CYS B C 1
ATOM 603 O O . CYS A 1 132 ? 2.169 -22.005 -19.238 1.00 73.29 132 CYS B O 1
ATOM 605 N N . LEU A 1 133 ? 3.725 -22.278 -20.845 1.00 79.08 133 LEU B N 1
ATOM 606 C CA . LEU A 1 133 ? 2.764 -22.836 -21.788 1.00 79.08 133 LEU B CA 1
ATOM 607 C C . LEU A 1 133 ? 2.241 -24.197 -21.351 1.00 79.08 133 LEU B C 1
ATOM 608 O O . LEU A 1 133 ? 1.250 -24.674 -21.912 1.00 79.08 133 LEU B O 1
ATOM 610 N N . TYR A 1 134 ? 2.879 -24.832 -20.366 1.00 77.06 134 TYR B N 1
ATOM 611 C CA . TYR A 1 134 ? 2.448 -26.164 -19.956 1.00 77.06 134 TYR B CA 1
ATOM 612 C C . TYR A 1 134 ? 1.178 -26.110 -19.117 1.00 77.06 134 TYR B C 1
ATOM 613 O O . TYR A 1 134 ? 0.330 -27.004 -19.212 1.00 77.06 134 TYR B O 1
ATOM 622 N N . ILE A 1 135 ? 1.023 -25.072 -18.287 1.00 71.61 135 ILE B N 1
ATOM 623 C CA . ILE A 1 135 ? -0.152 -24.985 -17.421 1.00 71.61 135 ILE B CA 1
ATOM 624 C C . ILE A 1 135 ? -1.360 -24.391 -18.120 1.00 71.61 135 ILE B C 1
ATOM 625 O O . ILE A 1 135 ? -2.417 -24.254 -17.491 1.00 71.61 135 ILE B O 1
ATOM 630 N N . HIS A 1 136 ? -1.242 -24.026 -19.399 1.00 77.54 136 HIS B N 1
ATOM 631 C CA . HIS A 1 136 ? -2.424 -23.625 -20.154 1.00 77.54 136 HIS B CA 1
ATOM 632 C C . HIS A 1 136 ? -3.407 -24.781 -20.278 1.00 77.54 136 HIS B C 1
ATOM 633 O O . HIS A 1 136 ? -4.620 -24.597 -20.128 1.00 77.54 136 HIS B O 1
ATOM 640 N N . ASN A 1 137 ? -2.900 -25.980 -20.550 1.00 79.20 137 ASN B N 1
ATOM 641 C CA . ASN A 1 137 ? -3.732 -27.178 -20.652 1.00 79.20 137 ASN B CA 1
ATOM 642 C C . ASN A 1 137 ? -2.860 -28.375 -20.311 1.00 79.20 137 ASN B C 1
ATOM 643 O O . ASN A 1 137 ? -2.157 -28.913 -21.181 1.00 79.20 137 ASN B O 1
ATOM 645 N N . PRO A 1 138 ? -2.874 -28.827 -19.054 1.00 75.93 138 PRO B N 1
ATOM 646 C CA . PRO A 1 138 ? -2.039 -29.976 -18.676 1.00 75.93 138 PRO B CA 1
ATOM 647 C C . PRO A 1 138 ? -2.541 -31.299 -19.223 1.00 75.93 138 PRO B C 1
ATOM 648 O O . PRO A 1 138 ? -1.817 -32.298 -19.128 1.00 75.93 138 PRO B O 1
ATOM 652 N N . ASP A 1 139 ? -3.754 -31.342 -19.780 1.00 78.82 139 ASP B N 1
ATOM 653 C CA . ASP A 1 139 ? -4.247 -32.577 -20.382 1.00 78.82 139 ASP B CA 1
ATOM 654 C C . ASP A 1 139 ? -3.389 -32.988 -21.571 1.00 78.82 139 ASP B C 1
ATOM 655 O O . ASP A 1 139 ? -3.120 -34.178 -21.771 1.00 78.82 139 ASP B O 1
ATOM 657 N N . PHE A 1 140 ? -2.949 -32.016 -22.372 1.00 79.06 140 PHE B N 1
ATOM 658 C CA . PHE A 1 140 ? -2.107 -32.312 -23.524 1.00 79.06 140 PHE B CA 1
ATOM 659 C C . PHE A 1 140 ? -0.692 -32.722 -23.135 1.00 79.06 140 PHE B C 1
ATOM 660 O O . PHE A 1 140 ? 0.035 -33.244 -23.986 1.00 79.06 140 PHE B O 1
ATOM 662 N N . ILE A 1 141 ? -0.287 -32.503 -21.889 1.00 77.89 141 ILE B N 1
ATOM 663 C CA . ILE A 1 141 ? 1.042 -32.899 -21.436 1.00 77.89 141 ILE B CA 1
ATOM 664 C C . ILE A 1 141 ? 1.046 -34.396 -21.162 1.00 77.89 141 ILE B C 1
ATOM 665 O O . ILE A 1 141 ? 0.138 -34.922 -20.507 1.00 77.89 141 ILE B O 1
ATOM 667 N N . GLU A 1 142 ? 2.067 -35.088 -21.666 1.00 81.18 142 GLU B N 1
ATOM 668 C CA . GLU A 1 142 ? 2.155 -36.537 -21.530 1.00 81.18 142 GLU B CA 1
ATOM 669 C C . GLU A 1 142 ? 3.178 -36.991 -20.499 1.00 81.18 142 GLU B C 1
ATOM 670 O O . GLU A 1 142 ? 3.022 -38.076 -19.931 1.00 81.18 142 GLU B O 1
ATOM 672 N N . ASP A 1 143 ? 4.213 -36.201 -20.245 1.00 78.05 143 ASP B N 1
ATOM 673 C CA . ASP A 1 143 ? 5.225 -36.584 -19.264 1.00 78.05 143 ASP B CA 1
ATOM 674 C C . ASP A 1 143 ? 4.620 -36.550 -17.868 1.00 78.05 143 ASP B C 1
ATOM 675 O O . ASP A 1 143 ? 4.092 -35.507 -17.460 1.00 78.05 143 ASP B O 1
ATOM 677 N N . PRO A 1 144 ? 4.657 -37.651 -17.112 1.00 74.23 144 PRO B N 1
ATOM 678 C CA . PRO A 1 144 ? 3.998 -37.653 -15.795 1.00 74.23 144 PRO B CA 1
ATOM 679 C C . PRO A 1 144 ? 4.525 -36.592 -14.846 1.00 74.23 144 PRO B C 1
ATOM 680 O O . PRO A 1 144 ? 3.735 -35.967 -14.127 1.00 74.23 144 PRO B O 1
ATOM 684 N N . ALA A 1 145 ? 5.837 -36.352 -14.837 1.00 66.96 145 ALA B N 1
ATOM 685 C CA . ALA A 1 145 ? 6.402 -35.385 -13.903 1.00 66.96 145 ALA B CA 1
ATOM 686 C C . ALA A 1 145 ? 5.937 -33.971 -14.223 1.00 66.96 145 ALA B C 1
ATOM 687 O O . ALA A 1 145 ? 5.470 -33.244 -13.338 1.00 66.96 145 ALA B O 1
ATOM 689 N N . MET A 1 146 ? 6.060 -33.562 -15.488 1.00 68.07 146 MET B N 1
ATOM 690 C CA . MET A 1 146 ? 5.666 -32.210 -15.868 1.00 68.07 146 MET B CA 1
ATOM 691 C C . MET A 1 146 ? 4.171 -31.995 -15.678 1.00 68.07 146 MET B C 1
ATOM 692 O O . MET A 1 146 ? 3.749 -30.946 -15.180 1.00 68.07 146 MET B O 1
ATOM 694 N N . LYS A 1 147 ? 3.353 -32.975 -16.069 1.00 64.65 147 LYS B N 1
ATOM 695 C CA . LYS A 1 147 ? 1.909 -32.841 -15.904 1.00 64.65 147 LYS B CA 1
ATOM 696 C C . LYS A 1 147 ? 1.527 -32.757 -14.432 1.00 64.65 147 LYS B C 1
ATOM 697 O O . LYS A 1 147 ? 0.687 -31.934 -14.046 1.00 64.65 147 LYS B O 1
ATOM 699 N N . ALA A 1 148 ? 2.133 -33.601 -13.595 1.00 63.54 148 ALA B N 1
ATOM 700 C CA . ALA A 1 148 ? 1.834 -33.564 -12.169 1.00 63.54 148 ALA B CA 1
ATOM 701 C C . ALA A 1 148 ? 2.243 -32.232 -11.557 1.00 63.54 148 ALA B C 1
ATOM 702 O O . ALA A 1 148 ? 1.500 -31.656 -10.755 1.00 63.54 148 ALA B O 1
ATOM 704 N N . PHE A 1 149 ? 3.419 -31.722 -11.928 1.00 61.63 149 PHE B N 1
ATOM 705 C CA . PHE A 1 149 ? 3.861 -30.438 -11.396 1.00 61.63 149 PHE B CA 1
ATOM 706 C C . PHE A 1 149 ? 2.959 -29.304 -11.864 1.00 61.63 149 PHE B C 1
ATOM 707 O O . PHE A 1 149 ? 2.664 -28.382 -11.095 1.00 61.63 149 PHE B O 1
ATOM 715 N N . ALA A 1 150 ? 2.518 -29.348 -13.123 1.00 61.78 150 ALA B N 1
ATOM 716 C CA . ALA A 1 150 ? 1.613 -28.321 -13.626 1.00 61.78 150 ALA B CA 1
ATOM 717 C C . ALA A 1 150 ? 0.288 -28.339 -12.878 1.00 61.78 150 ALA B C 1
ATOM 718 O O . ALA A 1 150 ? -0.236 -27.284 -12.497 1.00 61.78 150 ALA B O 1
ATOM 720 N N . LEU A 1 151 ? -0.269 -29.531 -12.652 1.00 62.47 151 LEU B N 1
ATOM 721 C CA . LEU A 1 151 ? -1.516 -29.622 -11.903 1.00 62.47 151 LEU B CA 1
ATOM 722 C C . LEU A 1 151 ? -1.329 -29.146 -10.468 1.00 62.47 151 LEU B C 1
ATOM 723 O O . LEU A 1 151 ? -2.210 -28.486 -9.906 1.00 62.47 151 LEU B O 1
ATOM 728 N N . GLY A 1 152 ? -0.185 -29.466 -9.860 1.00 59.01 152 GLY B N 1
ATOM 729 C CA . GLY A 1 152 ? 0.085 -28.982 -8.517 1.00 59.01 152 GLY B CA 1
ATOM 730 C C . GLY A 1 152 ? 0.178 -27.470 -8.450 1.00 59.01 152 GLY B C 1
ATOM 731 O O . GLY A 1 152 ? -0.353 -26.846 -7.528 1.00 59.01 152 GLY B O 1
ATOM 732 N N . ILE A 1 153 ? 0.853 -26.860 -9.426 1.00 55.11 153 ILE B N 1
ATOM 733 C CA . ILE A 1 153 ? 0.957 -25.405 -9.462 1.00 55.11 153 ILE B CA 1
ATOM 734 C C . ILE A 1 153 ? -0.418 -24.778 -9.641 1.00 55.11 153 ILE B C 1
ATOM 735 O O . ILE A 1 153 ? -0.753 -23.781 -8.988 1.00 55.11 153 ILE B O 1
ATOM 740 N N . LEU A 1 154 ? -1.238 -25.346 -10.529 1.00 59.30 154 LEU B N 1
ATOM 741 C CA . LEU A 1 154 ? -2.579 -24.808 -10.731 1.00 59.30 154 LEU B CA 1
ATOM 742 C C . LEU A 1 154 ? -3.422 -24.925 -9.466 1.00 59.30 154 LEU B C 1
ATOM 743 O O . LEU A 1 154 ? -4.149 -23.991 -9.109 1.00 59.30 154 LEU B O 1
ATOM 748 N N . LYS A 1 155 ? -3.339 -26.063 -8.775 1.00 55.70 155 LYS B N 1
ATOM 749 C CA . LYS A 1 155 ? -4.095 -26.225 -7.538 1.00 55.70 155 LYS B CA 1
ATOM 750 C C . LYS A 1 155 ? -3.622 -25.249 -6.468 1.00 55.70 155 LYS B C 1
ATOM 751 O O . LYS A 1 155 ? -4.439 -24.681 -5.734 1.00 55.70 155 LYS B O 1
ATOM 753 N N . ILE A 1 156 ? -2.306 -25.041 -6.362 1.00 54.64 156 ILE B N 1
ATOM 754 C CA . ILE A 1 156 ? -1.780 -24.086 -5.390 1.00 54.64 156 ILE B CA 1
ATOM 755 C C . ILE A 1 156 ? -2.276 -22.682 -5.706 1.00 54.64 156 ILE B C 1
ATOM 756 O O . ILE A 1 156 ? -2.677 -21.932 -4.808 1.00 54.64 156 ILE B O 1
ATOM 761 N N . CYS A 1 157 ? -2.260 -22.306 -6.987 1.00 56.16 157 CYS B N 1
ATOM 762 C CA . CYS A 1 157 ? -2.755 -20.990 -7.376 1.00 56.16 157 CYS B CA 1
ATOM 763 C C . CYS A 1 157 ? -4.234 -20.840 -7.049 1.00 56.16 157 CYS B C 1
ATOM 764 O O . CYS A 1 157 ? -4.664 -19.789 -6.562 1.00 56.16 157 CYS B O 1
ATOM 767 N N . ASP A 1 158 ? -5.027 -21.883 -7.304 1.00 58.68 158 ASP B N 1
ATOM 768 C CA . ASP A 1 158 ? -6.453 -21.818 -7.001 1.00 58.68 158 ASP B CA 1
ATOM 769 C C . ASP A 1 158 ? -6.693 -21.650 -5.506 1.00 58.68 158 ASP B C 1
ATOM 770 O O . ASP A 1 158 ? -7.516 -20.828 -5.085 1.00 58.68 158 ASP B O 1
ATOM 775 N N . ILE A 1 159 ? -5.977 -22.422 -4.685 1.00 53.52 159 ILE B N 1
ATOM 776 C CA . ILE A 1 159 ? -6.160 -22.326 -3.239 1.00 53.52 159 ILE B CA 1
ATOM 777 C C . ILE A 1 159 ? -5.742 -20.951 -2.737 1.00 53.52 159 ILE B C 1
ATOM 778 O O . ILE A 1 159 ? -6.431 -20.339 -1.910 1.00 53.52 159 ILE B O 1
ATOM 783 N N . ALA A 1 160 ? -4.610 -20.441 -3.228 1.00 53.05 160 ALA B N 1
ATOM 784 C CA . ALA A 1 160 ? -4.148 -19.127 -2.796 1.00 53.05 160 ALA B CA 1
ATOM 785 C C . ALA A 1 160 ? -5.132 -18.037 -3.194 1.00 53.05 160 ALA B C 1
ATOM 786 O O . ALA A 1 160 ? -5.427 -17.138 -2.398 1.00 53.05 160 ALA B O 1
ATOM 788 N N . ARG A 1 161 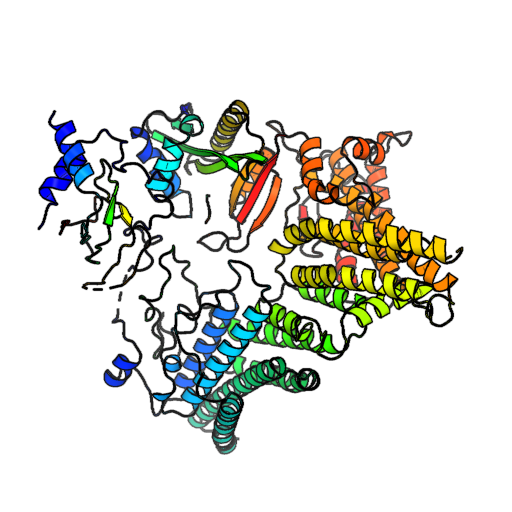? -5.655 -18.099 -4.421 1.00 55.74 161 ARG B N 1
ATOM 789 C CA . ARG A 1 161 ? -6.616 -17.094 -4.861 1.00 55.74 161 ARG B CA 1
ATOM 790 C C . ARG A 1 161 ? -7.895 -17.157 -4.038 1.00 55.74 161 ARG B C 1
ATOM 791 O O . ARG A 1 161 ? -8.440 -16.118 -3.647 1.00 55.74 161 ARG B O 1
ATOM 799 N N . GLU A 1 162 ? -8.388 -18.367 -3.759 1.00 54.22 162 GLU B N 1
ATOM 800 C CA . GLU A 1 162 ? -9.599 -18.495 -2.954 1.00 54.22 162 GLU B CA 1
ATOM 801 C C . GLU A 1 162 ? -9.389 -17.941 -1.551 1.00 54.22 162 GLU B C 1
ATOM 802 O O . GLU A 1 162 ? -10.240 -17.209 -1.031 1.00 54.22 162 GLU B O 1
ATOM 804 N N . LYS A 1 163 ? -8.256 -18.269 -0.925 1.00 53.74 163 LYS B N 1
ATOM 805 C CA . LYS A 1 163 ? -7.989 -17.771 0.420 1.00 53.74 163 LYS B CA 1
ATOM 806 C C . LYS A 1 163 ? -7.841 -16.256 0.436 1.00 53.74 163 LYS B C 1
ATOM 807 O O . LYS A 1 163 ? -8.350 -15.589 1.343 1.00 53.74 163 LYS B O 1
ATOM 813 N N . VAL A 1 164 ? -7.145 -15.693 -0.554 1.00 50.80 164 VAL B N 1
ATOM 814 C CA . VAL A 1 164 ? -6.959 -14.247 -0.593 1.00 50.80 164 VAL B CA 1
ATOM 815 C C . VAL A 1 164 ? -8.291 -13.538 -0.801 1.00 50.80 164 VAL B C 1
ATOM 816 O O . VAL A 1 164 ? -8.590 -12.544 -0.129 1.00 50.80 164 VAL B O 1
ATOM 820 N N . ASN A 1 165 ? -9.117 -14.037 -1.724 1.00 52.87 165 ASN B N 1
ATOM 821 C CA . ASN A 1 165 ? -10.401 -13.394 -1.983 1.00 52.87 165 ASN B CA 1
ATOM 822 C C . ASN A 1 165 ? -11.336 -13.510 -0.786 1.00 52.87 165 ASN B C 1
ATOM 823 O O . ASN A 1 165 ? -12.073 -12.566 -0.478 1.00 52.87 165 ASN B O 1
ATOM 828 N N . LYS A 1 166 ? -11.332 -14.659 -0.105 1.00 51.38 166 LYS B N 1
ATOM 829 C CA . LYS A 1 166 ? -12.218 -14.834 1.042 1.00 51.38 166 LYS B CA 1
ATOM 830 C C . LYS A 1 166 ? -11.878 -13.859 2.162 1.00 51.38 166 LYS B C 1
ATOM 831 O O . LYS A 1 166 ? -12.775 -13.270 2.775 1.00 51.38 166 LYS B O 1
ATOM 833 N N . ALA A 1 167 ? -10.587 -13.675 2.445 1.00 49.51 167 ALA B N 1
ATOM 834 C CA . ALA A 1 167 ? -10.191 -12.773 3.521 1.00 49.51 167 ALA B CA 1
ATOM 835 C C . ALA A 1 167 ? -10.444 -11.318 3.150 1.00 49.51 167 ALA B C 1
ATOM 836 O O . ALA A 1 167 ? -10.870 -10.523 3.995 1.00 49.51 167 ALA B O 1
ATOM 838 N N . ALA A 1 168 ? -10.188 -10.956 1.892 1.00 56.38 168 ALA B N 1
ATOM 839 C CA . ALA A 1 168 ? -10.396 -9.596 1.390 1.00 56.38 168 ALA B CA 1
ATOM 840 C C . ALA A 1 168 ? -9.641 -8.566 2.229 1.00 56.38 168 ALA B C 1
ATOM 841 O O . ALA A 1 168 ? -10.176 -7.522 2.605 1.00 56.38 168 ALA B O 1
ATOM 843 N N . VAL A 1 169 ? -8.382 -8.870 2.524 1.00 53.93 169 VAL B N 1
ATOM 844 C CA . VAL A 1 169 ? -7.512 -7.961 3.256 1.00 53.93 169 VAL B CA 1
ATOM 845 C C . VAL A 1 169 ? -6.469 -7.333 2.333 1.00 53.93 169 VAL B C 1
ATOM 846 O O . VAL A 1 169 ? -5.525 -6.702 2.803 1.00 53.93 169 VAL B O 1
ATOM 850 N N . PHE A 1 170 ? -6.634 -7.489 1.024 1.00 56.02 170 PHE B N 1
ATOM 851 C CA . PHE A 1 170 ? -5.712 -6.944 0.041 1.00 56.02 170 PHE B CA 1
ATOM 852 C C . PHE A 1 170 ? -6.272 -5.647 -0.526 1.00 56.02 170 PHE B C 1
ATOM 853 O O . PHE A 1 170 ? -7.479 -5.527 -0.753 1.00 56.02 170 PHE B O 1
ATOM 861 N N . GLU A 1 171 ? -5.391 -4.678 -0.746 1.00 60.02 171 GLU B N 1
ATOM 862 C CA . GLU A 1 171 ? -5.793 -3.361 -1.212 1.00 60.02 171 GLU B CA 1
ATOM 863 C C . GLU A 1 171 ? -5.887 -3.355 -2.737 1.00 60.02 171 GLU B C 1
ATOM 864 O O . GLU A 1 171 ? -5.868 -4.403 -3.388 1.00 60.02 171 GLU B O 1
ATOM 866 N N . GLU A 1 172 ? -6.002 -2.160 -3.320 1.00 64.04 172 GLU B N 1
ATOM 867 C CA . GLU A 1 172 ? -6.146 -2.045 -4.768 1.00 64.04 172 GLU B CA 1
ATOM 868 C C . GLU A 1 172 ? -4.929 -2.608 -5.491 1.00 64.04 172 GLU B C 1
ATOM 869 O O . GLU A 1 172 ? -5.064 -3.376 -6.450 1.00 64.04 172 GLU B O 1
ATOM 871 N N . GLU A 1 173 ? -3.729 -2.240 -5.046 1.00 63.49 173 GLU B N 1
ATOM 872 C CA . GLU A 1 173 ? -2.497 -2.766 -5.629 1.00 63.49 173 GLU B CA 1
ATOM 873 C C . GLU A 1 173 ? -1.677 -3.415 -4.521 1.00 63.49 173 GLU B C 1
ATOM 874 O O . GLU A 1 173 ? -0.729 -2.830 -3.995 1.00 63.49 173 GLU B O 1
ATOM 876 N N . ASP A 1 174 ? -2.058 -4.639 -4.169 1.00 59.67 174 ASP B N 1
ATOM 877 C CA . ASP A 1 174 ? -1.198 -5.549 -3.430 1.00 59.67 174 ASP B CA 1
ATOM 878 C C . ASP A 1 174 ? -1.347 -6.981 -3.917 1.00 59.67 174 ASP B C 1
ATOM 879 O O . ASP A 1 174 ? -0.626 -7.859 -3.434 1.00 59.67 174 ASP B O 1
ATOM 881 N N . PHE A 1 175 ? -2.254 -7.236 -4.858 1.00 57.06 175 PHE B N 1
ATOM 882 C CA . PHE A 1 175 ? -2.602 -8.565 -5.335 1.00 57.06 175 PHE B CA 1
ATOM 883 C C . PHE A 1 175 ? -3.535 -8.405 -6.524 1.00 57.06 175 PHE B C 1
ATOM 884 O O . PHE A 1 175 ? -4.394 -7.521 -6.521 1.00 57.06 175 PHE B O 1
ATOM 892 N N . GLN A 1 176 ? -3.368 -9.257 -7.530 1.00 61.14 176 GLN B N 1
ATOM 893 C CA . GLN A 1 176 ? -4.201 -9.237 -8.732 1.00 61.14 176 GLN B CA 1
ATOM 894 C C . GLN A 1 176 ? -4.802 -10.629 -8.893 1.00 61.14 176 GLN B C 1
ATOM 895 O O . GLN A 1 176 ? -4.209 -11.506 -9.524 1.00 61.14 176 GLN B O 1
ATOM 897 N N . SER A 1 177 ? -5.989 -10.827 -8.321 1.00 61.18 177 SER B N 1
ATOM 898 C CA . SER A 1 177 ? -6.614 -12.142 -8.296 1.00 61.18 177 SER B CA 1
ATOM 899 C C . SER A 1 177 ? -7.386 -12.470 -9.567 1.00 61.18 177 SER B C 1
ATOM 900 O O . SER A 1 177 ? -7.922 -13.578 -9.671 1.00 61.18 177 SER B O 1
ATOM 903 N N . MET A 1 178 ? -7.465 -11.547 -10.522 1.00 66.29 178 MET B N 1
ATOM 904 C CA . MET A 1 178 ? -8.192 -11.817 -11.755 1.00 66.29 178 MET B CA 1
ATOM 905 C C . MET A 1 178 ? -7.518 -12.941 -12.532 1.00 66.29 178 MET B C 1
ATOM 906 O O . MET A 1 178 ? -6.302 -12.926 -12.741 1.00 66.29 178 MET B O 1
ATOM 908 N N . THR A 1 179 ? -8.315 -13.918 -12.960 1.00 71.97 179 THR B N 1
ATOM 909 C CA . THR A 1 179 ? -7.812 -15.082 -13.676 1.00 71.97 179 THR B CA 1
ATOM 910 C C . THR A 1 179 ? -7.854 -14.914 -15.189 1.00 71.97 179 THR B C 1
ATOM 911 O O . THR A 1 179 ? -7.467 -15.840 -15.909 1.00 71.97 179 THR B O 1
ATOM 913 N N . TYR A 1 180 ? -8.317 -13.765 -15.683 1.00 75.55 180 TYR B N 1
ATOM 914 C CA . TYR A 1 180 ? -8.377 -13.476 -17.116 1.00 75.55 180 TYR B CA 1
ATOM 915 C C . TYR A 1 180 ? -9.202 -14.513 -17.875 1.00 75.55 180 TYR B C 1
ATOM 916 O O . TYR A 1 180 ? -8.927 -14.809 -19.040 1.00 75.55 180 TYR B O 1
ATOM 918 N N . GLY A 1 181 ? -10.219 -15.074 -17.223 1.00 78.76 181 GLY B N 1
ATOM 919 C CA . GLY A 1 181 ? -11.098 -16.035 -17.855 1.00 78.76 181 GLY B CA 1
ATOM 920 C C . GLY A 1 181 ? -10.539 -17.433 -17.995 1.00 78.76 181 GLY B C 1
ATOM 921 O O . GLY A 1 181 ? -11.185 -18.279 -18.626 1.00 78.76 181 GLY B O 1
ATOM 922 N N . PHE A 1 182 ? -9.367 -17.706 -17.433 1.00 76.17 182 PHE B N 1
ATOM 923 C CA . PHE A 1 182 ? -8.746 -19.014 -17.563 1.00 76.17 182 PHE B CA 1
ATOM 924 C C . PHE A 1 182 ? -9.324 -19.996 -16.551 1.00 76.17 182 PHE B C 1
ATOM 925 O O . PHE A 1 182 ? -9.883 -19.607 -15.522 1.00 76.17 182 PHE B O 1
ATOM 933 N N . LYS A 1 183 ? -9.184 -21.283 -16.856 1.00 75.36 183 LYS B N 1
ATOM 934 C CA . LYS A 1 183 ? -9.635 -22.357 -15.981 1.00 75.36 183 LYS B CA 1
ATOM 935 C C . LYS A 1 183 ? -8.430 -22.971 -15.282 1.00 75.36 183 LYS B C 1
ATOM 936 O O . LYS A 1 183 ? -7.434 -23.303 -15.933 1.00 75.36 183 LYS B O 1
ATOM 938 N N . MET A 1 184 ? -8.524 -23.123 -13.965 1.00 73.00 184 MET B N 1
ATOM 939 C CA . MET A 1 184 ? -7.396 -23.548 -13.138 1.00 73.00 184 MET B CA 1
ATOM 940 C C . MET A 1 184 ? -7.751 -24.846 -12.415 1.00 73.00 184 MET B C 1
ATOM 941 O O . MET A 1 184 ? -8.207 -24.831 -11.271 1.00 73.00 184 MET B O 1
ATOM 946 N N . ALA A 1 185 ? -7.525 -25.970 -13.098 1.00 77.41 185 ALA B N 1
ATOM 947 C CA . ALA A 1 185 ? -7.576 -27.307 -12.503 1.00 77.41 185 ALA B CA 1
ATOM 948 C C . ALA A 1 185 ? -8.887 -27.558 -11.760 1.00 77.41 185 ALA B C 1
ATOM 949 O O . ALA A 1 185 ? -8.910 -28.089 -10.647 1.00 77.41 185 ALA B O 1
ATOM 951 N N . ASN A 1 186 ? -9.994 -27.171 -12.388 1.00 83.02 186 ASN B N 1
ATOM 952 C CA . ASN A 1 186 ? -11.309 -27.373 -11.799 1.00 83.02 186 ASN B CA 1
ATOM 953 C C . ASN A 1 186 ? -11.852 -28.779 -12.016 1.00 83.02 186 ASN B C 1
ATOM 954 O O . ASN A 1 186 ? -12.850 -29.144 -11.385 1.00 83.02 186 ASN B O 1
ATOM 956 N N . SER A 1 187 ? -11.226 -29.573 -12.885 1.00 83.51 187 SER B N 1
ATOM 957 C CA . SER A 1 187 ? -11.728 -30.913 -13.173 1.00 83.51 187 SER B CA 1
ATOM 958 C C . SER A 1 187 ? -11.248 -31.923 -12.136 1.00 83.51 187 SER B C 1
ATOM 959 O O . SER A 1 187 ? -12.056 -32.564 -11.455 1.00 83.51 187 SER B O 1
ATOM 961 N N . VAL A 1 188 ? -9.936 -32.076 -12.005 1.00 81.52 188 VAL B N 1
ATOM 962 C CA . VAL A 1 188 ? -9.362 -33.084 -11.121 1.00 81.52 188 VAL B CA 1
ATOM 963 C C . VAL A 1 188 ? -9.420 -32.595 -9.681 1.00 81.52 188 VAL B C 1
ATOM 964 O O . VAL A 1 188 ? -9.172 -31.418 -9.392 1.00 81.52 188 VAL B O 1
ATOM 968 N N . THR A 1 189 ? -9.770 -33.500 -8.770 1.00 81.24 189 THR B N 1
ATOM 969 C CA . THR A 1 189 ? -9.843 -33.157 -7.357 1.00 81.24 189 THR B CA 1
ATOM 970 C C . THR A 1 189 ? -8.449 -32.920 -6.787 1.00 81.24 189 THR B C 1
ATOM 971 O O . THR A 1 189 ? -7.446 -33.422 -7.301 1.00 81.24 189 THR B O 1
ATOM 973 N N . ASP A 1 190 ? -8.397 -32.138 -5.706 1.00 77.62 190 ASP B N 1
ATOM 974 C CA . ASP A 1 190 ? -7.118 -31.811 -5.084 1.00 77.62 190 ASP B CA 1
ATOM 975 C C . ASP A 1 190 ? -6.441 -33.053 -4.516 1.00 77.62 190 ASP B C 1
ATOM 976 O O . ASP A 1 190 ? -5.217 -33.207 -4.623 1.00 77.62 190 ASP B O 1
ATOM 978 N N . LEU A 1 191 ? -7.219 -33.948 -3.900 1.00 77.84 191 LEU B N 1
ATOM 979 C CA . LEU A 1 191 ? -6.648 -35.179 -3.365 1.00 77.84 191 LEU B CA 1
ATOM 980 C C . LEU A 1 191 ? -6.042 -36.035 -4.468 1.00 77.84 191 LEU B C 1
ATOM 981 O O . LEU A 1 191 ? -4.980 -36.636 -4.274 1.00 77.84 191 LEU B O 1
ATOM 983 N N . ARG A 1 192 ? -6.696 -36.102 -5.627 1.00 77.24 192 ARG B N 1
ATOM 984 C CA . ARG A 1 192 ? -6.131 -36.797 -6.775 1.00 77.24 192 ARG B CA 1
ATOM 985 C C . ARG A 1 192 ? -4.837 -36.164 -7.267 1.00 77.24 192 ARG B C 1
ATOM 986 O O . ARG A 1 192 ? -3.921 -36.895 -7.653 1.00 77.24 192 ARG B O 1
ATOM 988 N N . VAL A 1 193 ? -4.734 -34.838 -7.259 1.00 75.15 193 VAL B N 1
ATOM 989 C CA . VAL A 1 193 ? -3.488 -34.170 -7.627 1.00 75.15 193 VAL B CA 1
ATOM 990 C C . VAL A 1 193 ? -2.373 -34.497 -6.642 1.00 75.15 193 VAL B C 1
ATOM 991 O O . VAL A 1 193 ? -1.235 -34.759 -7.044 1.00 75.15 193 VAL B O 1
ATOM 995 N N . THR A 1 194 ? -2.681 -34.486 -5.343 1.00 74.79 194 THR B N 1
ATOM 996 C CA . THR A 1 194 ? -1.681 -34.863 -4.348 1.00 74.79 194 THR B CA 1
ATOM 997 C C . THR A 1 194 ? -1.244 -36.311 -4.533 1.00 74.79 194 THR B C 1
ATOM 998 O O . THR A 1 194 ? -0.054 -36.629 -4.420 1.00 74.79 194 THR B O 1
ATOM 1002 N N . GLY A 1 195 ? -2.192 -37.202 -4.825 1.00 77.01 195 GLY B N 1
ATOM 1003 C CA . GLY A 1 195 ? -1.835 -38.584 -5.101 1.00 77.01 195 GLY B CA 1
ATOM 1004 C C . GLY A 1 195 ? -0.968 -38.727 -6.337 1.00 77.01 195 GLY B C 1
ATOM 1005 O O . GLY A 1 195 ? -0.048 -39.546 -6.370 1.00 77.01 195 GLY B O 1
ATOM 1006 N N . MET A 1 196 ? -1.257 -37.940 -7.376 1.00 72.77 196 MET B N 1
ATOM 1007 C CA . MET A 1 196 ? -0.427 -37.962 -8.577 1.00 72.77 196 MET B CA 1
ATOM 1008 C C . MET A 1 196 ? 0.989 -37.493 -8.274 1.00 72.77 196 MET B C 1
ATOM 1009 O O . MET A 1 196 ? 1.964 -38.076 -8.765 1.00 72.77 196 MET B O 1
ATOM 1011 N N . LEU A 1 197 ? 1.124 -36.437 -7.470 1.00 69.91 197 LEU B N 1
ATOM 1012 C CA . LEU A 1 197 ? 2.451 -35.973 -7.075 1.00 69.91 197 LEU B CA 1
ATOM 1013 C C . LEU A 1 197 ? 3.182 -37.034 -6.261 1.00 69.91 197 LEU B C 1
ATOM 1014 O O . LEU A 1 197 ? 4.388 -37.245 -6.435 1.00 69.91 197 LEU B O 1
ATOM 1019 N N . LYS A 1 198 ? 2.465 -37.710 -5.361 1.00 74.77 198 LYS B N 1
ATOM 1020 C CA . LYS A 1 198 ? 3.078 -38.776 -4.576 1.00 74.77 198 LYS B CA 1
ATOM 1021 C C . LYS A 1 198 ? 3.540 -39.921 -5.467 1.00 74.77 198 LYS B C 1
ATOM 1022 O O . LYS A 1 198 ? 4.614 -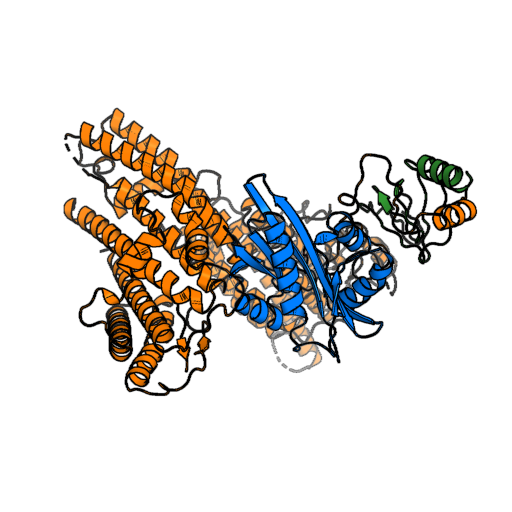40.491 -5.253 1.00 74.77 198 LYS B O 1
ATOM 1024 N N . ASP A 1 199 ? 2.735 -40.276 -6.471 1.00 75.85 199 ASP B N 1
ATOM 1025 C CA . ASP A 1 199 ? 3.131 -41.324 -7.406 1.00 75.85 199 ASP B CA 1
ATOM 1026 C C . ASP A 1 199 ? 4.350 -40.908 -8.220 1.00 75.85 199 ASP B C 1
ATOM 1027 O O . ASP A 1 199 ? 5.240 -41.726 -8.480 1.00 75.85 199 ASP B O 1
ATOM 1029 N N . VAL A 1 200 ? 4.406 -39.640 -8.634 1.00 75.31 200 VAL B N 1
ATOM 1030 C CA . VAL A 1 200 ? 5.566 -39.152 -9.374 1.00 75.31 200 VAL B CA 1
ATOM 1031 C C . VAL A 1 200 ? 6.814 -39.184 -8.503 1.00 75.31 200 VAL B C 1
ATOM 1032 O O . VAL A 1 200 ? 7.908 -39.497 -8.986 1.00 75.31 200 VAL B O 1
ATOM 1034 N N . GLU A 1 201 ? 6.678 -38.857 -7.218 1.00 77.69 201 GLU B N 1
ATOM 1035 C CA . GLU A 1 201 ? 7.818 -38.930 -6.309 1.00 77.69 201 GLU B CA 1
ATOM 1036 C C . GLU A 1 201 ? 8.238 -40.373 -6.051 1.00 77.69 201 GLU B C 1
ATOM 1037 O O . GLU A 1 201 ? 9.431 -40.658 -5.904 1.00 77.69 201 GLU B O 1
ATOM 1039 N N . ASP A 1 202 ? 7.273 -41.293 -5.986 1.00 82.77 202 ASP B N 1
ATOM 1040 C CA . ASP A 1 202 ? 7.601 -42.699 -5.776 1.00 82.77 202 ASP B CA 1
ATOM 1041 C C . ASP A 1 202 ? 8.278 -43.306 -6.998 1.00 82.77 202 ASP B C 1
ATOM 1042 O O . ASP A 1 202 ? 9.161 -44.158 -6.855 1.00 82.77 202 ASP B O 1
ATOM 1044 N N . ASP A 1 203 ? 7.883 -42.883 -8.197 1.00 83.31 203 ASP B N 1
ATOM 1045 C CA . ASP A 1 203 ? 8.521 -43.348 -9.421 1.00 83.31 203 ASP B CA 1
ATOM 1046 C C . ASP A 1 203 ? 9.911 -42.760 -9.619 1.00 83.31 203 ASP B C 1
ATOM 1047 O O . ASP A 1 203 ? 10.638 -43.216 -10.508 1.00 83.31 203 ASP B O 1
ATOM 1049 N N . MET A 1 204 ? 10.291 -41.768 -8.822 1.00 84.38 204 MET B N 1
ATOM 1050 C CA . MET A 1 204 ? 11.625 -41.183 -8.853 1.00 84.38 204 MET B CA 1
ATOM 1051 C C . MET A 1 204 ? 12.492 -41.643 -7.694 1.00 84.38 204 MET B C 1
ATOM 1052 O O . MET A 1 204 ? 13.721 -41.627 -7.800 1.00 84.38 204 MET B O 1
ATOM 1057 N N . GLN A 1 205 ? 11.878 -42.051 -6.583 1.00 88.87 205 GLN B N 1
ATOM 1058 C CA . GLN A 1 205 ? 12.649 -42.603 -5.474 1.00 88.87 205 GLN B CA 1
ATOM 1059 C C . GLN A 1 205 ? 13.362 -43.884 -5.887 1.00 88.87 205 GLN B C 1
ATOM 1060 O O . GLN A 1 205 ? 14.502 -44.129 -5.478 1.00 88.87 205 GLN B O 1
ATOM 1062 N N . ARG A 1 206 ? 12.701 -44.717 -6.695 1.00 90.59 206 ARG B N 1
ATOM 1063 C CA . ARG A 1 206 ? 13.343 -45.930 -7.191 1.00 90.59 206 ARG B CA 1
ATOM 1064 C C . ARG A 1 206 ? 14.555 -45.597 -8.053 1.00 90.59 206 ARG B C 1
ATOM 1065 O O . ARG A 1 206 ? 15.600 -46.248 -7.945 1.00 90.59 206 ARG B O 1
ATOM 1067 N N . ARG A 1 207 ? 14.432 -44.585 -8.915 1.00 93.37 207 ARG B N 1
ATOM 1068 C CA . ARG A 1 207 ? 15.570 -44.161 -9.726 1.00 93.37 207 ARG B CA 1
ATOM 1069 C C . ARG A 1 207 ? 16.697 -43.622 -8.856 1.00 93.37 207 ARG B C 1
ATOM 1070 O O . ARG A 1 207 ? 17.875 -43.902 -9.107 1.00 93.37 207 ARG B O 1
ATOM 1078 N N . VAL A 1 208 ? 16.354 -42.837 -7.833 1.00 90.53 208 VAL B N 1
ATOM 1079 C CA . VAL A 1 208 ? 17.374 -42.270 -6.955 1.00 90.53 208 VAL B CA 1
ATOM 1080 C C . VAL A 1 208 ? 18.113 -43.374 -6.211 1.00 90.53 208 VAL B C 1
ATOM 1081 O O . VAL A 1 208 ? 19.340 -43.331 -6.063 1.00 90.53 208 VAL B O 1
ATOM 1083 N N . LYS A 1 209 ? 17.379 -44.380 -5.730 1.00 97.38 209 LYS B N 1
ATOM 1084 C CA . LYS A 1 209 ? 18.012 -45.476 -5.002 1.00 97.38 209 LYS B CA 1
ATOM 1085 C C . LYS A 1 209 ? 18.790 -46.399 -5.932 1.00 97.38 209 LYS B C 1
ATOM 1086 O O . LYS A 1 209 ? 19.760 -47.032 -5.500 1.00 97.38 209 LYS B O 1
ATOM 1088 N N . SER A 1 210 ? 18.382 -46.495 -7.200 1.00 97.18 210 SER B N 1
ATOM 1089 C CA . SER A 1 210 ? 19.071 -47.378 -8.136 1.00 97.18 210 SER B CA 1
ATOM 1090 C C . SER A 1 210 ? 20.497 -46.917 -8.402 1.00 97.18 210 SER B C 1
ATOM 1091 O O . SER A 1 210 ? 21.382 -47.750 -8.629 1.00 97.18 210 SER B O 1
ATOM 1093 N N . THR A 1 211 ? 20.740 -45.607 -8.382 1.00 95.06 211 THR B N 1
ATOM 1094 C CA . THR A 1 211 ? 22.071 -45.052 -8.590 1.00 95.06 211 THR B CA 1
ATOM 1095 C C . THR A 1 211 ? 22.723 -44.618 -7.282 1.00 95.06 211 THR B C 1
ATOM 1096 O O . THR A 1 211 ? 23.693 -43.855 -7.298 1.00 95.06 211 THR B O 1
ATOM 1098 N N . ARG A 1 212 ? 22.207 -45.090 -6.149 1.00 101.68 212 ARG B N 1
ATOM 1099 C CA . ARG A 1 212 ? 22.735 -44.719 -4.838 1.00 101.68 212 ARG B CA 1
ATOM 1100 C C . ARG A 1 212 ? 24.099 -45.368 -4.650 1.00 101.68 212 ARG B C 1
ATOM 1101 O O . ARG A 1 212 ? 24.203 -46.578 -4.440 1.00 101.68 212 ARG B O 1
ATOM 1103 N N . SER A 1 213 ? 25.154 -44.563 -4.725 1.00 103.91 213 SER B N 1
ATOM 1104 C CA . SER A 1 213 ? 26.512 -45.065 -4.556 1.00 103.91 213 SER B CA 1
ATOM 1105 C C . SER A 1 213 ? 27.413 -44.007 -3.929 1.00 103.91 213 SER B C 1
ATOM 1106 O O . SER A 1 213 ? 28.547 -44.293 -3.546 1.00 103.91 213 SER B O 1
ATOM 1108 N N . ARG A 1 219 ? 31.465 -44.662 -9.626 1.00 110.53 219 ARG B N 1
ATOM 1109 C CA . ARG A 1 219 ? 32.422 -43.568 -9.743 1.00 110.53 219 ARG B CA 1
ATOM 1110 C C . ARG A 1 219 ? 32.343 -42.919 -11.120 1.00 110.53 219 ARG B C 1
ATOM 1111 O O . ARG A 1 219 ? 33.140 -42.041 -11.450 1.00 110.53 219 ARG B O 1
ATOM 1113 N N . ASP A 1 220 ? 31.381 -43.356 -11.918 1.00 109.08 220 ASP B N 1
ATOM 1114 C CA . ASP A 1 220 ? 31.195 -42.801 -13.253 1.00 109.08 220 ASP B CA 1
ATOM 1115 C C . ASP A 1 220 ? 30.628 -41.391 -13.144 1.00 109.08 220 ASP B C 1
ATOM 1116 O O . ASP A 1 220 ? 29.562 -41.208 -12.542 1.00 109.08 220 ASP B O 1
ATOM 1121 N N . PRO A 1 221 ? 31.303 -40.372 -13.685 1.00 108.53 221 PRO B N 1
ATOM 1122 C CA . PRO A 1 221 ? 30.785 -38.998 -13.543 1.00 108.53 221 PRO B CA 1
ATOM 1123 C C . PRO A 1 221 ? 29.409 -38.793 -14.155 1.00 108.53 221 PRO B C 1
ATOM 1124 O O . PRO A 1 221 ? 28.598 -38.038 -13.603 1.00 108.53 221 PRO B O 1
ATOM 1128 N N . GLU A 1 222 ? 29.124 -39.442 -15.287 1.00 104.36 222 GLU B N 1
ATOM 1129 C CA . GLU A 1 222 ? 27.827 -39.263 -15.933 1.00 104.36 222 GLU B CA 1
ATOM 1130 C C . GLU A 1 222 ? 26.697 -39.794 -15.061 1.00 104.36 222 GLU B C 1
ATOM 1131 O O . GLU A 1 222 ? 25.654 -39.145 -14.919 1.00 104.36 222 GLU B O 1
ATOM 1133 N N . VAL A 1 223 ? 26.887 -40.972 -14.460 1.00 101.48 223 VAL B N 1
ATOM 1134 C CA . VAL A 1 223 ? 25.847 -41.511 -13.593 1.00 101.48 223 VAL B CA 1
ATOM 1135 C C . VAL A 1 223 ? 25.722 -40.674 -12.326 1.00 101.48 223 VAL B C 1
ATOM 1136 O O . VAL A 1 223 ? 24.628 -40.547 -11.767 1.00 101.48 223 VAL B O 1
ATOM 1140 N N . GLU A 1 224 ? 26.822 -40.075 -11.860 1.00 98.89 224 GLU B N 1
ATOM 1141 C CA . GLU A 1 224 ? 26.739 -39.179 -10.711 1.00 98.89 224 GLU B CA 1
ATOM 1142 C C . GLU A 1 224 ? 25.905 -37.946 -11.037 1.00 98.89 224 GLU B C 1
ATOM 1143 O O . GLU A 1 224 ? 25.061 -37.525 -10.236 1.00 98.89 224 GLU B O 1
ATOM 1145 N N . LEU A 1 225 ? 26.125 -37.356 -12.215 1.00 96.11 225 LEU B N 1
ATOM 1146 C CA . LEU A 1 225 ? 25.320 -36.212 -12.629 1.00 96.11 225 LEU B CA 1
ATOM 1147 C C . LEU A 1 225 ? 23.857 -36.601 -12.791 1.00 96.11 225 LEU B C 1
ATOM 1148 O O . LEU A 1 225 ? 22.958 -35.839 -12.414 1.00 96.11 225 LEU B O 1
ATOM 1150 N N . GLU A 1 226 ? 23.598 -37.783 -13.356 1.00 93.03 226 GLU B N 1
ATOM 1151 C CA . GLU A 1 226 ? 22.221 -38.244 -13.502 1.00 93.03 226 GLU B CA 1
ATOM 1152 C C . GLU A 1 226 ? 21.553 -38.426 -12.144 1.00 93.03 226 GLU B C 1
ATOM 1153 O O . GLU A 1 226 ? 20.391 -38.046 -11.959 1.00 93.03 226 GLU B O 1
ATOM 1155 N N . HIS A 1 227 ? 22.273 -39.005 -11.181 1.00 90.17 227 HIS B N 1
ATOM 1156 C CA . HIS A 1 227 ? 21.719 -39.180 -9.843 1.00 90.17 227 HIS B CA 1
ATOM 1157 C C . HIS A 1 227 ? 21.446 -37.837 -9.179 1.00 90.17 227 HIS B C 1
ATOM 1158 O O . HIS A 1 227 ? 20.415 -37.662 -8.521 1.00 90.17 227 HIS B O 1
ATOM 1165 N N . GLN A 1 228 ? 22.359 -36.876 -9.338 1.00 84.81 228 GLN B N 1
ATOM 1166 C CA . GLN A 1 228 ? 22.137 -35.552 -8.765 1.00 84.81 228 GLN B CA 1
ATOM 1167 C C . GLN A 1 228 ? 20.914 -34.883 -9.380 1.00 84.81 228 GLN B C 1
ATOM 1168 O O . GLN A 1 228 ? 20.103 -34.277 -8.668 1.00 84.81 228 GLN B O 1
ATOM 1170 N N . GLN A 1 229 ? 20.760 -34.986 -10.703 1.00 80.17 229 GLN B N 1
ATOM 1171 C CA . GLN A 1 229 ? 19.599 -34.394 -11.360 1.00 80.17 229 GLN B CA 1
ATOM 1172 C C . GLN A 1 229 ? 18.307 -35.060 -10.904 1.00 80.17 229 GLN B C 1
ATOM 1173 O O . GLN A 1 229 ? 17.295 -34.382 -10.675 1.00 80.17 229 GLN B O 1
ATOM 1175 N N . CYS A 1 230 ? 18.318 -36.388 -10.771 1.00 76.51 230 CYS B N 1
ATOM 1176 C CA . CYS A 1 230 ? 17.133 -37.091 -10.291 1.00 76.51 230 CYS B CA 1
ATOM 1177 C C . CYS A 1 230 ? 16.789 -36.674 -8.868 1.00 76.51 230 CYS B C 1
ATOM 1178 O O . CYS A 1 230 ? 15.612 -36.484 -8.535 1.00 76.51 230 CYS B O 1
ATOM 1180 N N . LEU A 1 231 ? 17.804 -36.522 -8.015 1.00 71.54 231 LEU B N 1
ATOM 1181 C CA . LEU A 1 231 ? 17.561 -36.071 -6.650 1.00 71.54 231 LEU B CA 1
ATOM 1182 C C . LEU A 1 231 ? 16.970 -34.669 -6.634 1.00 71.54 231 LEU B C 1
ATOM 1183 O O . LEU A 1 231 ? 16.062 -34.380 -5.848 1.00 71.54 231 LEU B O 1
ATOM 1188 N N . ALA A 1 232 ? 17.474 -33.782 -7.494 1.00 70.01 232 ALA B N 1
ATOM 1189 C CA . ALA A 1 232 ? 16.928 -32.430 -7.560 1.00 70.01 232 ALA B CA 1
ATOM 1190 C C . ALA A 1 232 ? 15.469 -32.441 -8.002 1.00 70.01 232 ALA B C 1
ATOM 1191 O O . ALA A 1 232 ? 14.631 -31.733 -7.427 1.00 70.01 232 ALA B O 1
ATOM 1193 N N . VAL A 1 233 ? 15.147 -33.237 -9.025 1.00 67.22 233 VAL B N 1
ATOM 1194 C CA . VAL A 1 233 ? 13.766 -33.309 -9.499 1.00 67.22 233 VAL B CA 1
ATOM 1195 C C . VAL A 1 233 ? 12.857 -33.850 -8.404 1.00 67.22 233 VAL B C 1
ATOM 1196 O O . VAL A 1 233 ? 11.745 -33.346 -8.189 1.00 67.22 233 VAL B O 1
ATOM 1198 N N . PHE A 1 234 ? 13.315 -34.883 -7.692 1.00 67.11 234 PHE B N 1
ATOM 1199 C CA . PHE A 1 234 ? 12.528 -35.423 -6.589 1.00 67.11 234 PHE B CA 1
ATOM 1200 C C . PHE A 1 234 ? 12.326 -34.384 -5.496 1.00 67.11 234 PHE B C 1
ATOM 1201 O O . PHE A 1 234 ? 11.240 -34.291 -4.915 1.00 67.11 234 PHE B O 1
ATOM 1209 N N . SER A 1 235 ? 13.365 -33.605 -5.189 1.00 64.99 235 SER B N 1
ATOM 1210 C CA . SER A 1 235 ? 13.242 -32.578 -4.161 1.00 64.99 235 SER B CA 1
ATOM 1211 C C . SER A 1 235 ? 12.213 -31.528 -4.556 1.00 64.99 235 SER B C 1
ATOM 1212 O O . SER A 1 235 ? 11.390 -31.107 -3.734 1.00 64.99 235 SER B O 1
ATOM 1215 N N . ARG A 1 236 ? 12.241 -31.094 -5.818 1.00 60.15 236 ARG B N 1
ATOM 1216 C CA . ARG A 1 236 ? 11.265 -30.105 -6.265 1.00 60.15 236 ARG B CA 1
ATOM 1217 C C . ARG A 1 236 ? 9.847 -30.662 -6.206 1.00 60.15 236 ARG B C 1
ATOM 1218 O O . ARG A 1 236 ? 8.922 -29.978 -5.745 1.00 60.15 236 ARG B O 1
ATOM 1226 N N . VAL A 1 237 ? 9.658 -31.907 -6.651 1.00 59.63 237 VAL B N 1
ATOM 1227 C CA . VAL A 1 237 ? 8.326 -32.504 -6.618 1.00 59.63 237 VAL B CA 1
ATOM 1228 C C . VAL A 1 237 ? 7.832 -32.639 -5.181 1.00 59.63 237 VAL B C 1
ATOM 1229 O O . VAL A 1 237 ? 6.670 -32.336 -4.877 1.00 59.63 237 VAL B O 1
ATOM 1231 N N . LYS A 1 238 ? 8.702 -33.092 -4.275 1.00 59.01 238 LYS B N 1
ATOM 1232 C CA . LYS A 1 238 ? 8.322 -33.236 -2.876 1.00 59.01 238 LYS B CA 1
ATOM 1233 C C . LYS A 1 238 ? 7.988 -31.902 -2.227 1.00 59.01 238 LYS B C 1
ATOM 1234 O O . LYS A 1 238 ? 7.026 -31.831 -1.457 1.00 59.01 238 LYS B O 1
ATOM 1236 N N . PHE A 1 239 ? 8.754 -30.847 -2.512 1.00 57.64 239 PHE B N 1
ATOM 1237 C CA . PHE A 1 239 ? 8.416 -29.546 -1.947 1.00 57.64 239 PHE B CA 1
ATOM 1238 C C . PHE A 1 239 ? 7.097 -29.023 -2.500 1.00 57.64 239 PHE B C 1
ATOM 1239 O O . PHE A 1 239 ? 6.312 -28.414 -1.762 1.00 57.64 239 PHE B O 1
ATOM 1247 N N . THR A 1 240 ? 6.840 -29.239 -3.793 1.00 55.78 240 THR B N 1
ATOM 1248 C CA . THR A 1 240 ? 5.550 -28.842 -4.348 1.00 55.78 240 THR B CA 1
ATOM 1249 C C . THR A 1 240 ? 4.414 -29.563 -3.639 1.00 55.78 240 THR B C 1
ATOM 1250 O O . THR A 1 240 ? 3.406 -28.944 -3.272 1.00 55.78 240 THR B O 1
ATOM 1254 N N . ARG A 1 241 ? 4.570 -30.871 -3.420 1.00 57.62 241 ARG B N 1
ATOM 1255 C CA . ARG A 1 241 ? 3.536 -31.625 -2.720 1.00 57.62 241 ARG B CA 1
ATOM 1256 C C . ARG A 1 241 ? 3.356 -31.120 -1.295 1.00 57.62 241 ARG B C 1
ATOM 1257 O O . ARG A 1 241 ? 2.227 -31.012 -0.807 1.00 57.62 241 ARG B O 1
ATOM 1265 N N . VAL A 1 242 ? 4.458 -30.809 -0.609 1.00 54.04 242 VAL B N 1
ATOM 1266 C CA . VAL A 1 242 ? 4.371 -30.350 0.775 1.00 54.04 242 VAL B CA 1
ATOM 1267 C C . VAL A 1 242 ? 3.621 -29.026 0.852 1.00 54.04 242 VAL B C 1
ATOM 1268 O O . VAL A 1 242 ? 2.735 -28.840 1.697 1.00 54.04 242 VAL B O 1
ATOM 1270 N N . LEU A 1 243 ? 3.966 -28.083 -0.028 1.00 53.72 243 LEU B N 1
ATOM 1271 C CA . LEU A 1 243 ? 3.295 -26.786 -0.014 1.00 53.72 243 LEU B CA 1
ATOM 1272 C C . LEU A 1 243 ? 1.819 -26.923 -0.370 1.00 53.72 243 LEU B C 1
ATOM 1273 O O . LEU A 1 243 ? 0.955 -26.294 0.260 1.00 53.72 243 LEU B O 1
ATOM 1278 N N . LEU A 1 244 ? 1.509 -27.750 -1.372 1.00 54.18 244 LEU B N 1
ATOM 1279 C CA . LEU A 1 244 ? 0.115 -27.964 -1.741 1.00 54.18 244 LEU B CA 1
ATOM 1280 C C . LEU A 1 244 ? -0.666 -28.593 -0.596 1.00 54.18 244 LEU B C 1
ATOM 1281 O O . LEU A 1 244 ? -1.816 -28.222 -0.345 1.00 54.18 244 LEU B O 1
ATOM 1286 N N . THR A 1 245 ? -0.058 -29.547 0.113 1.00 55.31 245 THR B N 1
ATOM 1287 C CA . THR A 1 245 ? -0.736 -30.182 1.237 1.00 55.31 245 THR B CA 1
ATOM 1288 C C . THR A 1 245 ? -0.957 -29.196 2.376 1.00 55.31 245 THR B C 1
ATOM 1289 O O . THR A 1 245 ? -2.003 -29.227 3.034 1.00 55.31 245 THR B O 1
ATOM 1293 N N . VAL A 1 246 ? 0.014 -28.315 2.627 1.00 55.48 246 VAL B N 1
ATOM 1294 C CA . VAL A 1 246 ? -0.162 -27.296 3.661 1.00 55.48 246 VAL B CA 1
ATOM 1295 C C . VAL A 1 246 ? -1.338 -26.391 3.314 1.00 55.48 246 VAL B C 1
ATOM 1296 O O . VAL A 1 246 ? -2.196 -26.101 4.159 1.00 55.48 246 VAL B O 1
ATOM 1300 N N . LEU A 1 247 ? -1.403 -25.941 2.059 1.00 56.74 247 LEU B N 1
ATOM 1301 C CA . LEU A 1 247 ? -2.516 -25.086 1.651 1.00 56.74 247 LEU B CA 1
ATOM 1302 C C . LEU A 1 247 ? -3.846 -25.833 1.715 1.00 56.74 247 LEU B C 1
ATOM 1303 O O . LEU A 1 247 ? -4.870 -25.260 2.107 1.00 56.74 247 LEU B O 1
ATOM 1308 N N . ILE A 1 248 ? -3.850 -27.113 1.337 1.00 59.75 248 ILE B N 1
ATOM 1309 C CA . ILE A 1 248 ? -5.070 -27.914 1.404 1.00 59.75 248 ILE B CA 1
ATOM 1310 C C . ILE A 1 248 ? -5.552 -28.022 2.845 1.00 59.75 248 ILE B C 1
ATOM 1311 O O . ILE A 1 248 ? -6.743 -27.858 3.136 1.00 59.75 248 ILE B O 1
ATOM 1316 N N . ALA A 1 249 ? -4.628 -28.298 3.768 1.00 61.80 249 ALA B N 1
ATOM 1317 C CA . ALA A 1 249 ? -4.988 -28.371 5.179 1.00 61.80 249 ALA B CA 1
ATOM 1318 C C . ALA A 1 249 ? -5.528 -27.041 5.678 1.00 61.80 249 ALA B C 1
ATOM 1319 O O . ALA A 1 249 ? -6.487 -27.015 6.458 1.00 61.80 249 ALA B O 1
ATOM 1321 N N . PHE A 1 250 ? -4.933 -25.931 5.242 1.00 61.48 250 PHE B N 1
ATOM 1322 C CA . PHE A 1 250 ? -5.491 -24.626 5.574 1.00 61.48 250 PHE B CA 1
ATOM 1323 C C . PHE A 1 250 ? -6.848 -24.387 4.927 1.00 61.48 250 PHE B C 1
ATOM 1324 O O . PHE A 1 250 ? -7.589 -23.514 5.392 1.00 61.48 250 PHE B O 1
ATOM 1332 N N . THR A 1 251 ? -7.187 -25.130 3.873 1.00 64.55 251 THR B N 1
ATOM 1333 C CA . THR A 1 251 ? -8.497 -25.021 3.244 1.00 64.55 251 THR B CA 1
ATOM 1334 C C . THR A 1 251 ? -9.553 -25.909 3.888 1.00 64.55 251 THR B C 1
ATOM 1335 O O . THR A 1 251 ? -10.733 -25.787 3.542 1.00 64.55 251 THR B O 1
ATOM 1337 N N . LYS A 1 252 ? -9.165 -26.791 4.804 1.00 71.47 252 LYS B N 1
ATOM 1338 C CA . LYS A 1 252 ? -10.131 -27.660 5.462 1.00 71.47 252 LYS B CA 1
ATOM 1339 C C . LYS A 1 252 ? -10.938 -26.880 6.493 1.00 71.47 252 LYS B C 1
ATOM 1340 O O . LYS A 1 252 ? -10.480 -25.868 7.029 1.00 71.47 252 LYS B O 1
ATOM 1342 N N . LYS A 1 253 ? -12.151 -27.360 6.769 1.00 81.45 253 LYS B N 1
ATOM 1343 C CA . LYS A 1 253 ? -13.035 -26.698 7.719 1.00 81.45 253 LYS B CA 1
ATOM 1344 C C . LYS A 1 253 ? -12.815 -27.148 9.157 1.00 81.45 253 LYS B C 1
ATOM 1345 O O . LYS A 1 253 ? -13.460 -26.607 10.061 1.00 81.45 253 LYS B O 1
ATOM 1347 N N . GLU A 1 254 ? -11.934 -28.115 9.392 1.00 86.31 254 GLU B N 1
ATOM 1348 C CA . GLU A 1 254 ? -11.645 -28.605 10.733 1.00 86.31 254 GLU B CA 1
ATOM 1349 C C . GLU A 1 254 ? -10.305 -28.052 11.198 1.00 86.31 254 GLU B C 1
ATOM 1350 O O . GLU A 1 254 ? -9.309 -28.132 10.471 1.00 86.31 254 GLU B O 1
ATOM 1352 N N . THR A 1 255 ? -10.284 -27.493 12.409 1.00 89.67 255 THR B N 1
ATOM 1353 C CA . THR A 1 255 ? -9.064 -26.906 12.947 1.00 89.67 255 THR B CA 1
ATOM 1354 C C . THR A 1 255 ? -8.012 -27.946 13.308 1.00 89.67 255 THR B C 1
ATOM 1355 O O . THR A 1 255 ? -6.856 -27.576 13.537 1.00 89.67 255 THR B O 1
ATOM 1357 N N . SER A 1 256 ? -8.381 -29.227 13.371 1.00 88.33 256 SER B N 1
ATOM 1358 C CA . SER A 1 256 ? -7.403 -30.264 13.682 1.00 88.33 256 SER B CA 1
ATOM 1359 C C . SER A 1 256 ? -6.354 -30.385 12.583 1.00 88.33 256 SER B C 1
ATOM 1360 O O . SER A 1 256 ? -5.169 -30.594 12.869 1.00 88.33 256 SER B O 1
ATOM 1362 N N . ALA A 1 257 ? -6.771 -30.260 11.321 1.00 85.85 257 ALA B N 1
ATOM 1363 C CA . ALA A 1 257 ? -5.843 -30.433 10.208 1.00 85.85 257 ALA B CA 1
ATOM 1364 C C . ALA A 1 257 ? -4.798 -29.326 10.155 1.00 85.85 257 ALA B C 1
ATOM 1365 O O . ALA A 1 257 ? -3.718 -29.527 9.589 1.00 85.85 257 ALA B O 1
ATOM 1367 N N . VAL A 1 258 ? -5.098 -28.157 10.725 1.00 84.49 258 VAL B N 1
ATOM 1368 C CA . VAL A 1 258 ? -4.150 -27.047 10.684 1.00 84.49 258 VAL B CA 1
ATOM 1369 C C . VAL A 1 258 ? -2.874 -27.402 11.434 1.00 84.49 258 VAL B C 1
ATOM 1370 O O . VAL A 1 258 ? -1.763 -27.145 10.955 1.00 84.49 258 VAL B O 1
ATOM 1374 N N . ALA A 1 259 ? -3.010 -28.002 12.619 1.00 89.53 259 ALA B N 1
ATOM 1375 C CA . ALA A 1 259 ? -1.834 -28.352 13.408 1.00 89.53 259 ALA B CA 1
ATOM 1376 C C . ALA A 1 259 ? -1.037 -29.482 12.770 1.00 89.53 259 ALA B C 1
ATOM 1377 O O . ALA A 1 259 ? 0.156 -29.634 13.058 1.00 89.53 259 ALA B O 1
ATOM 1379 N N . GLU A 1 260 ? -1.670 -30.282 11.910 1.00 88.97 260 GLU B N 1
ATOM 1380 C CA . GLU A 1 260 ? -0.974 -31.394 11.276 1.00 88.97 260 GLU B CA 1
ATOM 1381 C C . GLU A 1 260 ? 0.006 -30.935 10.203 1.00 88.97 260 GLU B C 1
ATOM 1382 O O . GLU A 1 260 ? 0.846 -31.730 9.770 1.00 88.97 260 GLU B O 1
ATOM 1384 N N . ALA A 1 261 ? -0.082 -29.680 9.765 1.00 84.24 261 ALA B N 1
ATOM 1385 C CA . ALA A 1 261 ? 0.806 -29.170 8.729 1.00 84.24 261 ALA B CA 1
ATOM 1386 C C . ALA A 1 261 ? 2.181 -28.778 9.256 1.00 84.24 261 ALA B C 1
ATOM 1387 O O . ALA A 1 261 ? 3.074 -28.492 8.450 1.00 84.24 261 ALA B O 1
ATOM 1389 N N . GLN A 1 262 ? 2.370 -28.751 10.577 1.00 85.05 262 GLN B N 1
ATOM 1390 C CA . GLN A 1 262 ? 3.654 -28.338 11.135 1.00 85.05 262 GLN B CA 1
ATOM 1391 C C . GLN A 1 262 ? 4.772 -29.293 10.730 1.00 85.05 262 GLN B C 1
ATOM 1392 O O . GLN A 1 262 ? 5.883 -28.856 10.407 1.00 85.05 262 GLN B O 1
ATOM 1394 N N . LYS A 1 263 ? 4.501 -30.600 10.746 1.00 82.77 263 LYS B N 1
ATOM 1395 C CA . LYS A 1 263 ? 5.525 -31.570 10.368 1.00 82.77 263 LYS B CA 1
ATOM 1396 C C . LYS A 1 263 ? 5.940 -31.400 8.911 1.00 82.77 263 LYS B C 1
ATOM 1397 O O . LYS A 1 263 ? 7.133 -31.458 8.581 1.00 82.77 263 LYS B O 1
ATOM 1399 N N . LEU A 1 264 ? 4.969 -31.191 8.021 1.00 79.55 264 LEU B N 1
ATOM 1400 C CA . LEU A 1 264 ? 5.298 -30.978 6.618 1.00 79.55 264 LEU B CA 1
ATOM 1401 C C . LEU A 1 264 ? 6.050 -29.669 6.414 1.00 79.55 264 LEU B C 1
ATOM 1402 O O . LEU A 1 264 ? 6.968 -29.602 5.587 1.00 79.55 264 LEU B O 1
ATOM 1407 N N . MET A 1 265 ? 5.688 -28.625 7.162 1.00 79.27 265 MET B N 1
ATOM 1408 C CA . MET A 1 265 ? 6.442 -27.378 7.088 1.00 79.27 265 MET B CA 1
ATOM 1409 C C . MET A 1 265 ? 7.881 -27.581 7.549 1.00 79.27 265 MET B C 1
ATOM 1410 O O . MET A 1 265 ? 8.807 -26.969 7.005 1.00 79.27 265 MET B O 1
ATOM 1412 N N . VAL A 1 266 ? 8.086 -28.430 8.558 1.00 82.18 266 VAL B N 1
ATOM 1413 C CA . VAL A 1 266 ? 9.442 -28.766 8.985 1.00 82.18 266 VAL B CA 1
ATOM 1414 C C . VAL A 1 266 ? 10.191 -29.499 7.879 1.00 82.18 266 VAL B C 1
ATOM 1415 O O . VAL A 1 266 ? 11.363 -29.206 7.611 1.00 82.18 266 VAL B O 1
ATOM 1419 N N . GLN A 1 267 ? 9.533 -30.459 7.224 1.00 82.11 267 GLN B N 1
ATOM 1420 C CA . GLN A 1 267 ? 10.152 -31.157 6.097 1.00 82.11 267 GLN B CA 1
ATOM 1421 C C . GLN A 1 267 ? 10.525 -30.191 4.977 1.00 82.11 267 GLN B C 1
ATOM 1422 O O . GLN A 1 267 ? 11.509 -30.414 4.252 1.00 82.11 267 GLN B O 1
ATOM 1428 N N . ALA A 1 268 ? 9.744 -29.120 4.821 1.00 79.56 268 ALA B N 1
ATOM 1429 C CA . ALA A 1 268 ? 10.012 -28.142 3.773 1.00 79.56 268 ALA B CA 1
ATOM 1430 C C . ALA A 1 268 ? 11.383 -27.499 3.932 1.00 79.56 268 ALA B C 1
ATOM 1431 O O . ALA A 1 268 ? 11.972 -27.060 2.942 1.00 79.56 268 ALA B O 1
ATOM 1433 N N . ALA A 1 269 ? 11.913 -27.440 5.156 1.00 80.20 269 ALA B N 1
ATOM 1434 C CA . ALA A 1 269 ? 13.244 -26.873 5.354 1.00 80.20 269 ALA B CA 1
ATOM 1435 C C . ALA A 1 269 ? 14.305 -27.690 4.625 1.00 80.20 269 ALA B C 1
ATOM 1436 O O . ALA A 1 269 ? 15.105 -27.147 3.852 1.00 80.20 269 ALA B O 1
ATOM 1438 N N . ASP A 1 270 ? 14.323 -29.005 4.855 1.00 79.09 270 ASP B N 1
ATOM 1439 C CA . ASP A 1 270 ? 15.272 -29.865 4.155 1.00 79.09 270 ASP B CA 1
ATOM 1440 C C . ASP A 1 270 ? 14.994 -29.884 2.658 1.00 79.09 270 ASP B C 1
ATOM 1441 O O . ASP A 1 270 ? 15.929 -29.909 1.843 1.00 79.09 270 ASP B O 1
ATOM 1443 N N . LEU A 1 271 ? 13.713 -29.878 2.274 1.00 74.92 271 LEU B N 1
ATOM 1444 C CA . LEU A 1 271 ? 13.387 -29.854 0.851 1.00 74.92 271 LEU B CA 1
ATOM 1445 C C . LEU A 1 271 ? 13.966 -28.616 0.173 1.00 74.92 271 LEU B C 1
ATOM 1446 O O . LEU A 1 271 ? 14.568 -28.713 -0.903 1.00 74.92 271 LEU B O 1
ATOM 1448 N N . LEU A 1 272 ? 13.818 -27.447 0.800 1.00 74.48 272 LEU B N 1
ATOM 1449 C CA . LEU A 1 272 ? 14.364 -26.218 0.237 1.00 74.48 272 LEU B CA 1
ATOM 1450 C C . LEU A 1 272 ? 15.883 -26.206 0.270 1.00 74.48 272 LEU B C 1
ATOM 1451 O O . LEU A 1 272 ? 16.511 -25.655 -0.639 1.00 74.48 272 LEU B O 1
ATOM 1456 N N . SER A 1 273 ? 16.491 -26.793 1.302 1.00 76.33 273 SER B N 1
ATOM 1457 C CA . SER A 1 273 ? 17.947 -26.895 1.324 1.00 76.33 273 SER B CA 1
ATOM 1458 C C . SER A 1 273 ? 18.447 -27.677 0.117 1.00 76.33 273 SER B C 1
ATOM 1459 O O . SER A 1 273 ? 19.390 -27.258 -0.566 1.00 76.33 273 SER B O 1
ATOM 1462 N N . ALA A 1 274 ? 17.802 -28.807 -0.178 1.00 74.10 274 ALA B N 1
ATOM 1463 C CA . ALA A 1 274 ? 18.181 -29.587 -1.354 1.00 74.10 274 ALA B CA 1
ATOM 1464 C C . ALA A 1 274 ? 17.920 -28.809 -2.641 1.00 74.10 274 ALA B C 1
ATOM 1465 O O . ALA A 1 274 ? 18.746 -28.812 -3.563 1.00 74.10 274 ALA B O 1
ATOM 1467 N N . ILE A 1 275 ? 16.775 -28.128 -2.716 1.00 72.47 275 ILE B N 1
ATOM 1468 C CA . ILE A 1 275 ? 16.365 -27.421 -3.926 1.00 72.47 275 ILE B CA 1
ATOM 1469 C C . ILE A 1 275 ? 17.339 -26.293 -4.233 1.00 72.47 275 ILE B C 1
ATOM 1470 O O . ILE A 1 275 ? 17.631 -26.013 -5.401 1.00 72.47 275 ILE B O 1
ATOM 1472 N N . HIS A 1 276 ? 17.847 -25.637 -3.195 1.00 75.79 276 HIS B N 1
ATOM 1473 C CA . HIS A 1 276 ? 18.836 -24.579 -3.354 1.00 75.79 276 HIS B CA 1
ATOM 1474 C C . HIS A 1 276 ? 20.234 -25.105 -3.621 1.00 75.79 276 HIS B C 1
ATOM 1475 O O . HIS A 1 276 ? 20.983 -24.485 -4.378 1.00 75.79 276 HIS B O 1
ATOM 1482 N N . ASN A 1 277 ? 20.610 -26.233 -3.014 1.00 74.80 277 ASN B N 1
ATOM 1483 C CA . ASN A 1 277 ? 21.913 -26.819 -3.304 1.00 74.80 277 ASN B CA 1
ATOM 1484 C C . ASN A 1 277 ? 22.006 -27.256 -4.760 1.00 74.80 277 ASN B C 1
ATOM 1485 O O . ASN A 1 277 ? 23.025 -27.027 -5.421 1.00 74.80 277 ASN B O 1
ATOM 1487 N N . SER A 1 278 ? 20.952 -27.885 -5.279 1.00 76.83 278 SER B N 1
ATOM 1488 C CA . SER A 1 278 ? 20.945 -28.355 -6.666 1.00 76.83 278 SER B CA 1
ATOM 1489 C C . SER A 1 278 ? 20.182 -27.362 -7.546 1.00 76.83 278 SER B C 1
ATOM 1490 O O . SER A 1 278 ? 19.019 -27.552 -7.902 1.00 76.83 278 SER B O 1
ATOM 1492 N N . LEU A 1 279 ? 20.876 -26.279 -7.903 1.00 76.53 279 LEU B N 1
ATOM 1493 C CA . LEU A 1 279 ? 20.287 -25.222 -8.711 1.00 76.53 279 LEU B CA 1
ATOM 1494 C C . LEU A 1 279 ? 21.048 -24.927 -9.996 1.00 76.53 279 LEU B C 1
ATOM 1495 O O . LEU A 1 279 ? 20.510 -24.230 -10.864 1.00 76.53 279 LEU B O 1
ATOM 1500 N N . HIS A 1 280 ? 22.269 -25.438 -10.155 1.00 82.74 280 HIS B N 1
ATOM 1501 C CA . HIS A 1 280 ? 23.067 -25.189 -11.349 1.00 82.74 280 HIS B CA 1
ATOM 1502 C C . HIS A 1 280 ? 22.943 -26.313 -12.372 1.00 82.74 280 HIS B C 1
ATOM 1503 O O . HIS A 1 280 ? 23.781 -26.425 -13.271 1.00 82.74 280 HIS B O 1
ATOM 1510 N N . HIS A 1 281 ? 21.912 -27.147 -12.252 1.00 80.75 281 HIS B N 1
ATOM 1511 C CA . HIS A 1 281 ? 21.701 -28.269 -13.157 1.00 80.75 281 HIS B CA 1
ATOM 1512 C C . HIS A 1 281 ? 20.677 -27.976 -14.244 1.00 80.75 281 HIS B C 1
ATOM 1513 O O . HIS A 1 281 ? 20.801 -28.491 -15.359 1.00 80.75 281 HIS B O 1
ATOM 1520 N N . GLY A 1 282 ? 19.668 -27.162 -13.947 1.00 79.92 282 GLY B N 1
ATOM 1521 C CA . GLY A 1 282 ? 18.615 -26.914 -14.911 1.00 79.92 282 GLY B CA 1
ATOM 1522 C C . GLY A 1 282 ? 19.087 -26.079 -16.085 1.00 79.92 282 GLY B C 1
ATOM 1523 O O . GLY A 1 282 ? 20.125 -25.417 -16.047 1.00 79.92 282 GLY B O 1
ATOM 1524 N N . ILE A 1 283 ? 18.294 -26.120 -17.155 1.00 82.07 283 ILE B N 1
ATOM 1525 C CA . ILE A 1 283 ? 18.604 -25.344 -18.349 1.00 82.07 283 ILE B CA 1
ATOM 1526 C C . ILE A 1 283 ? 18.344 -23.871 -18.071 1.00 82.07 283 ILE B C 1
ATOM 1527 O O . ILE A 1 283 ? 17.235 -23.480 -17.685 1.00 82.07 283 ILE B O 1
ATOM 1529 N N . GLN A 1 284 ? 19.368 -23.046 -18.267 1.00 86.87 284 GLN B N 1
ATOM 1530 C CA . GLN A 1 284 ? 19.236 -21.622 -18.009 1.00 86.87 284 GLN B CA 1
ATOM 1531 C C . GLN A 1 284 ? 18.399 -20.953 -19.096 1.00 86.87 284 GLN B C 1
ATOM 1532 O O . GLN A 1 284 ? 18.193 -21.494 -20.186 1.00 86.87 284 GLN B O 1
ATOM 1534 N N . ALA A 1 285 ? 17.912 -19.756 -18.783 1.00 96.10 285 ALA B N 1
ATOM 1535 C CA . ALA A 1 285 ? 17.080 -19.005 -19.708 1.00 96.10 285 ALA B CA 1
ATOM 1536 C C . ALA A 1 285 ? 17.948 -18.301 -20.749 1.00 96.10 285 ALA B C 1
ATOM 1537 O O . ALA A 1 285 ? 19.180 -18.321 -20.692 1.00 96.10 285 ALA B O 1
ATOM 1539 N N . GLN A 1 286 ? 17.292 -17.670 -21.720 1.00 101.64 286 GLN B N 1
ATOM 1540 C CA . GLN A 1 286 ? 17.975 -16.949 -22.788 1.00 101.64 286 GLN B CA 1
ATOM 1541 C C . GLN A 1 286 ? 17.324 -15.592 -23.010 1.00 101.64 286 GLN B C 1
ATOM 1542 O O . GLN A 1 286 ? 17.248 -15.095 -24.139 1.00 101.64 286 GLN B O 1
ATOM 1544 N N . ASN A 1 287 ? 16.847 -14.974 -21.934 1.00 103.39 287 ASN B N 1
ATOM 1545 C CA . ASN A 1 287 ? 16.196 -13.672 -22.021 1.00 103.39 287 ASN B CA 1
ATOM 1546 C C . ASN A 1 287 ? 17.206 -12.572 -22.329 1.00 103.39 287 ASN B C 1
ATOM 1547 O O . ASN A 1 287 ? 17.474 -12.270 -23.492 1.00 103.39 287 ASN B O 1
ATOM 1549 N N . ILE A 1 296 ? 12.114 -16.657 -21.854 1.00 88.98 296 ILE B N 1
ATOM 1550 C CA . ILE A 1 296 ? 12.661 -16.977 -23.166 1.00 88.98 296 ILE B CA 1
ATOM 1551 C C . ILE A 1 296 ? 13.253 -18.380 -23.161 1.00 88.98 296 ILE B C 1
ATOM 1552 O O . ILE A 1 296 ? 13.902 -18.793 -24.120 1.00 88.98 296 ILE B O 1
ATOM 1554 N N . MET A 1 297 ? 13.024 -19.110 -22.073 1.00 86.19 297 MET B N 1
ATOM 1555 C CA . MET A 1 297 ? 13.506 -20.476 -21.976 1.00 86.19 297 MET B CA 1
ATOM 1556 C C . MET A 1 297 ? 12.691 -21.390 -22.888 1.00 86.19 297 MET B C 1
ATOM 1557 O O . MET A 1 297 ? 11.628 -21.024 -23.397 1.00 86.19 297 MET B O 1
ATOM 1559 N N . MET A 1 298 ? 13.203 -22.602 -23.091 1.00 82.98 298 MET B N 1
ATOM 1560 C CA . MET A 1 298 ? 12.535 -23.557 -23.964 1.00 82.98 298 MET B CA 1
ATOM 1561 C C . MET A 1 298 ? 11.275 -24.088 -23.297 1.00 82.98 298 MET B C 1
ATOM 1562 O O . MET A 1 298 ? 11.324 -25.072 -22.552 1.00 82.98 298 MET B O 1
ATOM 1564 N N . GLY A 1 299 ? 10.142 -23.444 -23.560 1.00 79.24 299 GLY B N 1
ATOM 1565 C CA . GLY A 1 299 ? 8.888 -23.864 -22.973 1.00 79.24 299 GLY B CA 1
ATOM 1566 C C . GLY A 1 299 ? 7.992 -22.718 -22.554 1.00 79.24 299 GLY B C 1
ATOM 1567 O O . GLY A 1 299 ? 6.788 -22.907 -22.362 1.00 79.24 299 GLY B O 1
ATOM 1568 N N . PHE A 1 300 ? 8.561 -21.525 -22.408 1.00 76.23 300 PHE B N 1
ATOM 1569 C CA . PHE A 1 300 ? 7.833 -20.364 -21.915 1.00 76.23 300 PHE B CA 1
ATOM 1570 C C . PHE A 1 300 ? 7.714 -19.314 -23.008 1.00 76.23 300 PHE B C 1
ATOM 1571 O O . PHE A 1 300 ? 8.676 -19.047 -23.735 1.00 76.23 300 PHE B O 1
ATOM 1579 N N . GLU A 1 301 ? 6.528 -18.721 -23.119 1.00 73.16 301 GLU B N 1
ATOM 1580 C CA . GLU A 1 301 ? 6.276 -17.619 -24.048 1.00 73.16 301 GLU B CA 1
ATOM 1581 C C . GLU A 1 301 ? 5.888 -16.388 -23.245 1.00 73.16 301 GLU B C 1
ATOM 1582 O O . GLU A 1 301 ? 4.737 -16.280 -22.786 1.00 73.16 301 GLU B O 1
ATOM 1584 N N . PRO A 1 302 ? 6.808 -15.444 -23.033 1.00 70.96 302 PRO B N 1
ATOM 1585 C CA . PRO A 1 302 ? 6.488 -14.285 -22.182 1.00 70.96 302 PRO B CA 1
ATOM 1586 C C . PRO A 1 302 ? 5.321 -13.453 -22.683 1.00 70.96 302 PRO B C 1
ATOM 1587 O O . PRO A 1 302 ? 4.575 -12.899 -21.868 1.00 70.96 302 PRO B O 1
ATOM 1591 N N . LEU A 1 303 ? 5.137 -13.346 -23.998 1.00 74.30 303 LEU B N 1
ATOM 1592 C CA . LEU A 1 303 ? 4.114 -12.486 -24.578 1.00 74.30 303 LEU B CA 1
ATOM 1593 C C . LEU A 1 303 ? 2.964 -13.280 -25.194 1.00 74.30 303 LEU B C 1
ATOM 1594 O O . LEU A 1 303 ? 2.286 -12.796 -26.103 1.00 74.30 303 LEU B O 1
ATOM 1599 N N . VAL A 1 304 ? 2.725 -14.498 -24.703 1.00 75.66 304 VAL B N 1
ATOM 1600 C CA . VAL A 1 304 ? 1.606 -15.298 -25.189 1.00 75.66 304 VAL B CA 1
ATOM 1601 C C . VAL A 1 304 ? 0.260 -14.731 -24.768 1.00 75.66 304 VAL B C 1
ATOM 1602 O O . VAL A 1 304 ? -0.765 -15.086 -25.358 1.00 75.66 304 VAL B O 1
ATOM 1606 N N . ASN A 1 305 ? 0.236 -13.849 -23.772 1.00 79.53 305 ASN B N 1
ATOM 1607 C CA . ASN A 1 305 ? -0.991 -13.228 -23.281 1.00 79.53 305 ASN B CA 1
ATOM 1608 C C . ASN A 1 305 ? -0.964 -11.758 -23.685 1.00 79.53 305 ASN B C 1
ATOM 1609 O O . ASN A 1 305 ? -0.482 -10.904 -22.938 1.00 79.53 305 ASN B O 1
ATOM 1614 N N . GLN A 1 306 ? -1.481 -11.467 -24.875 1.00 86.57 306 GLN B N 1
ATOM 1615 C CA . GLN A 1 306 ? -1.567 -10.103 -25.380 1.00 86.57 306 GLN B CA 1
ATOM 1616 C C . GLN A 1 306 ? -2.995 -9.618 -25.553 1.00 86.57 306 GLN B C 1
ATOM 1617 O O . GLN A 1 306 ? -3.256 -8.423 -25.401 1.00 86.57 306 GLN B O 1
ATOM 1623 N N . ARG A 1 307 ? -3.929 -10.514 -25.865 1.00 91.23 307 ARG B N 1
ATOM 1624 C CA . ARG A 1 307 ? -5.336 -10.163 -25.981 1.00 91.23 307 ARG B CA 1
ATOM 1625 C C . ARG A 1 307 ? -6.043 -10.142 -24.632 1.00 91.23 307 ARG B C 1
ATOM 1626 O O . ARG A 1 307 ? -7.216 -9.759 -24.561 1.00 91.23 307 ARG B O 1
ATOM 1628 N N . LEU A 1 308 ? -5.356 -10.542 -23.562 1.00 88.42 308 LEU B N 1
ATOM 1629 C CA . LEU A 1 308 ? -5.930 -10.538 -22.227 1.00 88.42 308 LEU B CA 1
ATOM 1630 C C . LEU A 1 308 ? -5.349 -9.467 -21.318 1.00 88.42 308 LEU B C 1
ATOM 1631 O O . LEU A 1 308 ? -5.780 -9.364 -20.164 1.00 88.42 308 LEU B O 1
ATOM 1633 N N . LEU A 1 309 ? -4.390 -8.677 -21.792 1.00 90.73 309 LEU B N 1
ATOM 1634 C CA . LEU A 1 309 ? -3.853 -7.596 -20.986 1.00 90.73 309 LEU B CA 1
ATOM 1635 C C . LEU A 1 309 ? -4.913 -6.514 -20.783 1.00 90.73 309 LEU B C 1
ATOM 1636 O O . LEU A 1 309 ? -5.742 -6.274 -21.664 1.00 90.73 309 LEU B O 1
ATOM 1638 N N . PRO A 1 310 ? -4.914 -5.853 -19.623 1.00 96.21 310 PRO B N 1
ATOM 1639 C CA . PRO A 1 310 ? -5.904 -4.808 -19.387 1.00 96.21 310 PRO B CA 1
ATOM 1640 C C . PRO A 1 310 ? -5.678 -3.631 -20.318 1.00 96.21 310 PRO B C 1
ATOM 1641 O O . PRO A 1 310 ? -4.537 -3.353 -20.724 1.00 96.21 310 PRO B O 1
ATOM 1645 N N . PRO A 1 311 ? -6.738 -2.909 -20.687 1.00 94.80 311 PRO B N 1
ATOM 1646 C CA . PRO A 1 311 ? -6.581 -1.752 -21.575 1.00 94.80 311 PRO B CA 1
ATOM 1647 C C . PRO A 1 311 ? -5.903 -0.555 -20.928 1.00 94.80 311 PRO B C 1
ATOM 1648 O O . PRO A 1 311 ? -5.555 0.394 -21.641 1.00 94.80 311 PRO B O 1
ATOM 1652 N N . THR A 1 312 ? -5.703 -0.568 -19.613 1.00 93.98 312 THR B N 1
ATOM 1653 C CA . THR A 1 312 ? -5.083 0.549 -18.921 1.00 93.98 312 THR B CA 1
ATOM 1654 C C . THR A 1 312 ? -3.576 0.557 -19.170 1.00 93.98 312 THR B C 1
ATOM 1655 O O . THR A 1 312 ? -3.041 -0.230 -19.955 1.00 93.98 312 THR B O 1
ATOM 1657 N N . PHE A 1 313 ? -2.883 1.468 -18.493 1.00 94.58 313 PHE B N 1
ATOM 1658 C CA . PHE A 1 313 ? -1.442 1.572 -18.644 1.00 94.58 313 PHE B CA 1
ATOM 1659 C C . PHE A 1 313 ? -0.758 0.325 -18.084 1.00 94.58 313 PHE B C 1
ATOM 1660 O O . PHE A 1 313 ? -1.162 -0.202 -17.045 1.00 94.58 313 PHE B O 1
ATOM 1668 N N . PRO A 1 314 ? 0.281 -0.166 -18.754 1.00 91.41 314 PRO B N 1
ATOM 1669 C CA . PRO A 1 314 ? 0.949 -1.388 -18.305 1.00 91.41 314 PRO B CA 1
ATOM 1670 C C . PRO A 1 314 ? 1.961 -1.127 -17.203 1.00 91.41 314 PRO B C 1
ATOM 1671 O O . PRO A 1 314 ? 2.569 -0.060 -17.110 1.00 91.41 314 PRO B O 1
ATOM 1675 N N . ARG A 1 315 ? 2.136 -2.139 -16.354 1.00 93.43 315 ARG B N 1
ATOM 1676 C CA . ARG A 1 315 ? 3.098 -2.063 -15.262 1.00 93.43 315 ARG B CA 1
ATOM 1677 C C . ARG A 1 315 ? 4.349 -2.895 -15.504 1.00 93.43 315 ARG B C 1
ATOM 1678 O O . ARG A 1 315 ? 5.364 -2.663 -14.840 1.00 93.43 315 ARG B O 1
ATOM 1686 N N . TYR A 1 316 ? 4.295 -3.855 -16.431 1.00 90.61 316 TYR B N 1
ATOM 1687 C CA . TYR A 1 316 ? 5.476 -4.585 -16.882 1.00 90.61 316 TYR B CA 1
ATOM 1688 C C . TYR A 1 316 ? 6.203 -5.280 -15.736 1.00 90.61 316 TYR B C 1
ATOM 1689 O O . TYR A 1 316 ? 7.341 -4.925 -15.413 1.00 90.61 316 TYR B O 1
ATOM 1691 N N . ALA A 1 317 ? 5.549 -6.256 -15.110 1.00 82.90 317 ALA B N 1
ATOM 1692 C CA . ALA A 1 317 ? 6.150 -6.967 -13.989 1.00 82.90 317 ALA B CA 1
ATOM 1693 C C . ALA A 1 317 ? 7.424 -7.686 -14.418 1.00 82.90 317 ALA B C 1
ATOM 1694 O O . ALA A 1 317 ? 7.525 -8.213 -15.529 1.00 82.90 317 ALA B O 1
ATOM 1696 N N . LYS A 1 318 ? 8.405 -7.703 -13.518 1.00 73.45 318 LYS B N 1
ATOM 1697 C CA . LYS A 1 318 ? 9.710 -8.312 -13.767 1.00 73.45 318 LYS B CA 1
ATOM 1698 C C . LYS A 1 318 ? 9.842 -9.551 -12.888 1.00 73.45 318 LYS B C 1
ATOM 1699 O O . LYS A 1 318 ? 9.877 -9.447 -11.658 1.00 73.45 318 LYS B O 1
ATOM 1701 N N . ILE A 1 319 ? 9.917 -10.724 -13.521 1.00 68.28 319 ILE B N 1
ATOM 1702 C CA . ILE A 1 319 ? 10.079 -11.966 -12.776 1.00 68.28 319 ILE B CA 1
ATOM 1703 C C . ILE A 1 319 ? 11.448 -11.982 -12.115 1.00 68.28 319 ILE B C 1
ATOM 1704 O O . ILE A 1 319 ? 12.448 -11.560 -12.709 1.00 68.28 319 ILE B O 1
ATOM 1706 N N . ILE A 1 320 ? 11.499 -12.473 -10.875 1.00 68.81 320 ILE B N 1
ATOM 1707 C CA . ILE A 1 320 ? 12.745 -12.431 -10.118 1.00 68.81 320 ILE B CA 1
ATOM 1708 C C . ILE A 1 320 ? 13.727 -13.467 -10.656 1.00 68.81 320 ILE B C 1
ATOM 1709 O O . ILE A 1 320 ? 13.374 -14.377 -11.415 1.00 68.81 320 ILE B O 1
ATOM 1714 N N . LYS A 1 321 ? 14.984 -13.320 -10.248 1.00 71.33 321 LYS B N 1
ATOM 1715 C CA . LYS A 1 321 ? 16.017 -14.264 -10.637 1.00 71.33 321 LYS B CA 1
ATOM 1716 C C . LYS A 1 321 ? 15.895 -15.556 -9.833 1.00 71.33 321 LYS B C 1
ATOM 1717 O O . LYS A 1 321 ? 15.233 -15.616 -8.793 1.00 71.33 321 LYS B O 1
ATOM 1719 N N . ARG A 1 322 ? 16.550 -16.604 -10.335 1.00 73.11 322 ARG B N 1
ATOM 1720 C CA . ARG A 1 322 ? 16.507 -17.903 -9.676 1.00 73.11 322 ARG B CA 1
ATOM 1721 C C . ARG A 1 322 ? 17.264 -17.918 -8.355 1.00 73.11 322 ARG B C 1
ATOM 1722 O O . ARG A 1 322 ? 16.995 -18.781 -7.514 1.00 73.11 322 ARG B O 1
ATOM 1730 N N . GLU A 1 323 ? 18.206 -16.993 -8.159 1.00 73.01 323 GLU B N 1
ATOM 1731 C CA . GLU A 1 323 ? 19.017 -17.006 -6.945 1.00 73.01 323 GLU B CA 1
ATOM 1732 C C . GLU A 1 323 ? 18.173 -16.741 -5.703 1.00 73.01 323 GLU B C 1
ATOM 1733 O O . GLU A 1 323 ? 18.371 -17.382 -4.665 1.00 73.01 323 GLU B O 1
ATOM 1735 N N . GLU A 1 324 ? 17.232 -15.804 -5.788 1.00 71.06 324 GLU B N 1
ATOM 1736 C CA . GLU A 1 324 ? 16.422 -15.408 -4.644 1.00 71.06 324 GLU B CA 1
ATOM 1737 C C . GLU A 1 324 ? 15.172 -16.259 -4.469 1.00 71.06 324 GLU B C 1
ATOM 1738 O O . GLU A 1 324 ? 14.399 -16.010 -3.539 1.00 71.06 324 GLU B O 1
ATOM 1740 N N . MET A 1 325 ? 14.949 -17.246 -5.339 1.00 66.42 325 MET B N 1
ATOM 1741 C CA . MET A 1 325 ? 13.749 -18.072 -5.235 1.00 66.42 325 MET B CA 1
ATOM 1742 C C . MET A 1 325 ? 13.730 -18.864 -3.933 1.00 66.42 325 MET B C 1
ATOM 1743 O O . MET A 1 325 ? 12.695 -18.953 -3.263 1.00 66.42 325 MET B O 1
ATOM 1748 N N . VAL A 1 326 ? 14.870 -19.450 -3.561 1.00 66.28 326 VAL B N 1
ATOM 1749 C CA . VAL A 1 326 ? 14.915 -20.317 -2.385 1.00 66.28 326 VAL B CA 1
ATOM 1750 C C . VAL A 1 326 ? 14.644 -19.521 -1.115 1.00 66.28 326 VAL B C 1
ATOM 1751 O O . VAL A 1 326 ? 13.938 -19.987 -0.212 1.00 66.28 326 VAL B O 1
ATOM 1753 N N . ASN A 1 327 ? 15.207 -18.315 -1.018 1.00 68.84 327 ASN B N 1
ATOM 1754 C CA . ASN A 1 327 ? 15.047 -17.514 0.193 1.00 68.84 327 ASN B CA 1
ATOM 1755 C C . ASN A 1 327 ? 13.588 -17.145 0.430 1.00 68.84 327 ASN B C 1
ATOM 1756 O O . ASN A 1 327 ? 13.094 -17.225 1.564 1.00 68.84 327 ASN B O 1
ATOM 1761 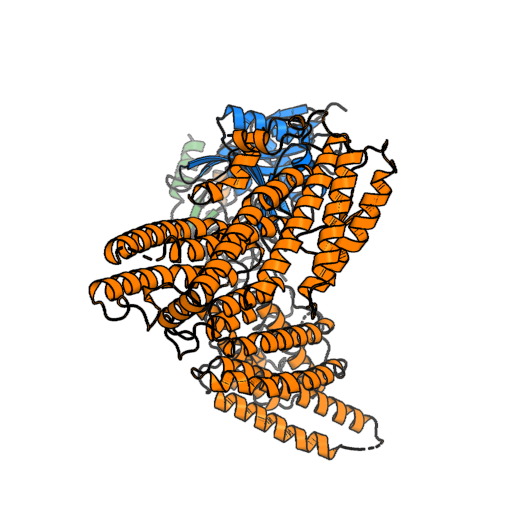N N . TYR A 1 328 ? 12.881 -16.742 -0.628 1.00 63.80 328 TYR B N 1
ATOM 1762 C CA . TYR A 1 328 ? 11.493 -16.321 -0.473 1.00 63.80 328 TYR B CA 1
ATOM 1763 C C . TYR A 1 328 ? 10.619 -17.466 0.014 1.00 63.80 328 TYR B C 1
ATOM 1764 O O . TYR A 1 328 ? 9.749 -17.271 0.869 1.00 63.80 328 TYR B O 1
ATOM 1773 N N . PHE A 1 329 ? 10.828 -18.669 -0.522 1.00 63.00 329 PHE B N 1
ATOM 1774 C CA . PHE A 1 329 ? 10.025 -19.806 -0.088 1.00 63.00 329 PHE B CA 1
ATOM 1775 C C . PHE A 1 329 ? 10.320 -20.170 1.361 1.00 63.00 329 PHE B C 1
ATOM 1776 O O . PHE A 1 329 ? 9.410 -20.552 2.104 1.00 63.00 329 PHE B O 1
ATOM 1784 N N . ALA A 1 330 ? 11.581 -20.063 1.783 1.00 66.21 330 ALA B N 1
ATOM 1785 C CA . ALA A 1 330 ? 11.906 -20.314 3.183 1.00 66.21 330 ALA B CA 1
ATOM 1786 C C . ALA A 1 330 ? 11.217 -19.308 4.094 1.00 66.21 330 ALA B C 1
ATOM 1787 O O . ALA A 1 330 ? 10.666 -19.677 5.140 1.00 66.21 330 ALA B O 1
ATOM 1789 N N . ARG A 1 331 ? 11.230 -18.030 3.707 1.00 67.85 331 ARG B N 1
ATOM 1790 C CA . ARG A 1 331 ? 10.549 -17.017 4.506 1.00 67.85 331 ARG B CA 1
ATOM 1791 C C . ARG A 1 331 ? 9.047 -17.271 4.555 1.00 67.85 331 ARG B C 1
ATOM 1792 O O . ARG A 1 331 ? 8.419 -17.124 5.610 1.00 67.85 331 ARG B O 1
ATOM 1800 N N . LEU A 1 332 ? 8.454 -17.662 3.424 1.00 64.69 332 LEU B N 1
ATOM 1801 C CA . LEU A 1 332 ? 7.026 -17.964 3.397 1.00 64.69 332 LEU B CA 1
ATOM 1802 C C . LEU A 1 332 ? 6.694 -19.162 4.278 1.00 64.69 332 LEU B C 1
ATOM 1803 O O . LEU A 1 332 ? 5.669 -19.168 4.971 1.00 64.69 332 LEU B O 1
ATOM 1808 N N . ILE A 1 333 ? 7.541 -20.191 4.256 1.00 64.73 333 ILE B N 1
ATOM 1809 C CA . ILE A 1 333 ? 7.308 -21.370 5.083 1.00 64.73 333 ILE B CA 1
ATOM 1810 C C . ILE A 1 333 ? 7.392 -21.006 6.560 1.00 64.73 333 ILE B C 1
ATOM 1811 O O . ILE A 1 333 ? 6.573 -21.450 7.374 1.00 64.73 333 ILE B O 1
ATOM 1816 N N . ASP A 1 334 ? 8.381 -20.187 6.929 1.00 68.91 334 ASP B N 1
ATOM 1817 C CA . ASP A 1 334 ? 8.478 -19.740 8.316 1.00 68.91 334 ASP B CA 1
ATOM 1818 C C . ASP A 1 334 ? 7.259 -18.915 8.715 1.00 68.91 334 ASP B C 1
ATOM 1819 O O . ASP A 1 334 ? 6.748 -19.043 9.835 1.00 68.91 334 ASP B O 1
ATOM 1824 N N . ARG A 1 335 ? 6.777 -18.064 7.808 1.00 61.24 335 ARG B N 1
ATOM 1825 C CA . ARG A 1 335 ? 5.591 -17.265 8.098 1.00 61.24 335 ARG B CA 1
ATOM 1826 C C . ARG A 1 335 ? 4.366 -18.147 8.303 1.00 61.24 335 ARG B C 1
ATOM 1827 O O . ARG A 1 335 ? 3.556 -17.898 9.202 1.00 61.24 335 ARG B O 1
ATOM 1835 N N . ILE A 1 336 ? 4.212 -19.184 7.478 1.00 61.10 336 ILE B N 1
ATOM 1836 C CA . ILE A 1 336 ? 3.078 -20.090 7.633 1.00 61.10 336 ILE B CA 1
ATOM 1837 C C . ILE A 1 336 ? 3.196 -20.875 8.935 1.00 61.10 336 ILE B C 1
ATOM 1838 O O . ILE A 1 336 ? 2.193 -21.140 9.610 1.00 61.10 336 ILE B O 1
ATOM 1843 N N . LYS A 1 337 ? 4.419 -21.252 9.314 1.00 66.57 337 LYS B N 1
ATOM 1844 C CA . LYS A 1 337 ? 4.620 -21.899 10.607 1.00 66.57 337 LYS B CA 1
ATOM 1845 C C . LYS A 1 337 ? 4.198 -20.984 11.748 1.00 66.57 337 LYS B C 1
ATOM 1846 O O . LYS A 1 337 ? 3.562 -21.429 12.710 1.00 66.57 337 LYS B O 1
ATOM 1852 N N . THR A 1 338 ? 4.552 -19.701 11.661 1.00 63.71 338 THR B N 1
ATOM 1853 C CA . THR A 1 338 ? 4.118 -18.749 12.679 1.00 63.71 338 THR B CA 1
ATOM 1854 C C . THR A 1 338 ? 2.601 -18.615 12.695 1.00 63.71 338 THR B C 1
ATOM 1855 O O . THR A 1 338 ? 1.990 -18.503 13.764 1.00 63.71 338 THR B O 1
ATOM 1857 N N . VAL A 1 339 ? 1.977 -18.621 11.516 1.00 61.51 339 VAL B N 1
ATOM 1858 C CA . VAL A 1 339 ? 0.526 -18.472 11.428 1.00 61.51 339 VAL B CA 1
ATOM 1859 C C . VAL A 1 339 ? -0.179 -19.666 12.058 1.00 61.51 339 VAL B C 1
ATOM 1860 O O . VAL A 1 339 ? -1.205 -19.515 12.733 1.00 61.51 339 VAL B O 1
ATOM 1864 N N . CYS A 1 340 ? 0.367 -20.868 11.864 1.00 69.44 340 CYS B N 1
ATOM 1865 C CA . CYS A 1 340 ? -0.339 -22.080 12.270 1.00 69.44 340 CYS B CA 1
ATOM 1866 C C . CYS A 1 340 ? -0.527 -22.183 13.779 1.00 69.44 340 CYS B C 1
ATOM 1867 O O . CYS A 1 340 ? -1.315 -23.017 14.235 1.00 69.44 340 CYS B O 1
ATOM 1870 N N . GLU A 1 341 ? 0.172 -21.366 14.563 1.00 70.27 341 GLU B N 1
ATOM 1871 C CA . GLU A 1 341 ? 0.053 -21.401 16.014 1.00 70.27 341 GLU B CA 1
ATOM 1872 C C . GLU A 1 341 ? -1.105 -20.564 16.543 1.00 70.27 341 GLU B C 1
ATOM 1873 O O . GLU A 1 341 ? -1.319 -20.533 17.758 1.00 70.27 341 GLU B O 1
ATOM 1879 N N . VAL A 1 342 ? -1.855 -19.888 15.669 1.00 69.17 342 VAL B N 1
ATOM 1880 C CA . VAL A 1 342 ? -2.937 -19.029 16.133 1.00 69.17 342 VAL B CA 1
ATOM 1881 C C . VAL A 1 342 ? -4.134 -19.833 16.622 1.00 69.17 342 VAL B C 1
ATOM 1882 O O . VAL A 1 342 ? -5.038 -19.270 17.249 1.00 69.17 342 VAL B O 1
ATOM 1886 N N . VAL A 1 343 ? -4.170 -21.144 16.356 1.00 71.33 343 VAL B N 1
ATOM 1887 C CA . VAL A 1 343 ? -5.288 -21.973 16.800 1.00 71.33 343 VAL B CA 1
ATOM 1888 C C . VAL A 1 343 ? -5.135 -22.451 18.232 1.00 71.33 343 VAL B C 1
ATOM 1889 O O . VAL A 1 343 ? -5.962 -23.243 18.701 1.00 71.33 343 VAL B O 1
ATOM 1893 N N . ASN A 1 344 ? -4.104 -21.998 18.944 1.00 74.22 344 ASN B N 1
ATOM 1894 C CA . ASN A 1 344 ? -3.900 -22.382 20.333 1.00 74.22 344 ASN B CA 1
ATOM 1895 C C . ASN A 1 344 ? -4.369 -21.326 21.324 1.00 74.22 344 ASN B C 1
ATOM 1896 O O . ASN A 1 344 ? -4.664 -21.669 22.474 1.00 74.22 344 ASN B O 1
ATOM 1901 N N . LEU A 1 345 ? -4.446 -20.064 20.911 1.00 71.51 345 LEU B N 1
ATOM 1902 C CA . LEU A 1 345 ? -4.850 -18.994 21.813 1.00 71.51 345 LEU B CA 1
ATOM 1903 C C . LEU A 1 345 ? -6.321 -19.141 22.183 1.00 71.51 345 LEU B C 1
ATOM 1904 O O . LEU A 1 345 ? -7.147 -19.518 21.347 1.00 71.51 345 LEU B O 1
ATOM 1909 N N . THR A 1 346 ? -6.648 -18.841 23.439 1.00 76.31 346 THR B N 1
ATOM 1910 C CA . THR A 1 346 ? -7.995 -19.045 23.952 1.00 76.31 346 THR B CA 1
ATOM 1911 C C . THR A 1 346 ? -8.709 -17.755 24.341 1.00 76.31 346 THR B C 1
ATOM 1912 O O . THR A 1 346 ? -9.911 -17.799 24.622 1.00 76.31 346 THR B O 1
ATOM 1914 N N . ASN A 1 347 ? -8.017 -16.618 24.367 1.00 70.76 347 ASN B N 1
ATOM 1915 C CA . ASN A 1 347 ? -8.627 -15.361 24.773 1.00 70.76 347 ASN B CA 1
ATOM 1916 C C . ASN A 1 347 ? -8.397 -14.304 23.702 1.00 70.76 347 ASN B C 1
ATOM 1917 O O . ASN A 1 347 ? -7.439 -14.367 22.928 1.00 70.76 347 ASN B O 1
ATOM 1922 N N . LEU A 1 348 ? -9.297 -13.318 23.678 1.00 66.25 348 LEU B N 1
ATOM 1923 C CA . LEU A 1 348 ? -9.297 -12.325 22.608 1.00 66.25 348 LEU B CA 1
ATOM 1924 C C . LEU A 1 348 ? -8.050 -11.447 22.646 1.00 66.25 348 LEU B C 1
ATOM 1925 O O . LEU A 1 348 ? -7.499 -11.102 21.594 1.00 66.25 348 LEU B O 1
ATOM 1930 N N . HIS A 1 349 ? -7.602 -11.061 23.842 1.00 66.02 349 HIS B N 1
ATOM 1931 C CA . HIS A 1 349 ? -6.476 -10.138 23.943 1.00 66.02 349 HIS B CA 1
ATOM 1932 C C . HIS A 1 349 ? -5.192 -10.758 23.406 1.00 66.02 349 HIS B C 1
ATOM 1933 O O . HIS A 1 349 ? -4.415 -10.086 22.716 1.00 66.02 349 HIS B O 1
ATOM 1940 N N . CYS A 1 350 ? -4.948 -12.034 23.710 1.00 67.97 350 CYS B N 1
ATOM 1941 C CA . CYS A 1 350 ? -3.774 -12.701 23.157 1.00 67.97 350 CYS B CA 1
ATOM 1942 C C . CYS A 1 350 ? -3.870 -12.806 21.641 1.00 67.97 350 CYS B C 1
ATOM 1943 O O . CYS A 1 350 ? -2.861 -12.679 20.940 1.00 67.97 350 CYS B O 1
ATOM 1946 N N . ILE A 1 351 ? -5.076 -13.034 21.116 1.00 62.57 351 ILE B N 1
ATOM 1947 C CA . ILE A 1 351 ? -5.257 -13.092 19.667 1.00 62.57 351 ILE B CA 1
ATOM 1948 C C . ILE A 1 351 ? -4.918 -11.749 19.034 1.00 62.57 351 ILE B C 1
ATOM 1949 O O . ILE A 1 351 ? -4.226 -11.684 18.011 1.00 62.57 351 ILE B O 1
ATOM 1954 N N . LEU A 1 352 ? -5.398 -10.656 19.632 1.00 61.03 352 LEU B N 1
ATOM 1955 C CA . LEU A 1 352 ? -5.100 -9.332 19.095 1.00 61.03 352 LEU B CA 1
ATOM 1956 C C . LEU A 1 352 ? -3.610 -9.028 19.173 1.00 61.03 352 LEU B C 1
ATOM 1957 O O . LEU A 1 352 ? -3.033 -8.455 18.239 1.00 61.03 352 LEU B O 1
ATOM 1962 N N . ASP A 1 353 ? -2.969 -9.397 20.285 1.00 60.85 353 ASP B N 1
ATOM 1963 C CA . ASP A 1 353 ? -1.533 -9.180 20.412 1.00 60.85 353 ASP B CA 1
ATOM 1964 C C . ASP A 1 353 ? -0.765 -9.978 19.368 1.00 60.85 353 ASP B C 1
ATOM 1965 O O . ASP A 1 353 ? 0.204 -9.479 18.783 1.00 60.85 353 ASP B O 1
ATOM 1967 N N . PHE A 1 354 ? -1.182 -11.221 19.122 1.00 57.45 354 PHE B N 1
ATOM 1968 C CA . PHE A 1 354 ? -0.540 -12.029 18.092 1.00 57.45 354 PHE B CA 1
ATOM 1969 C C . PHE A 1 354 ? -0.723 -11.410 16.715 1.00 57.45 354 PHE B C 1
ATOM 1970 O O . PHE A 1 354 ? 0.208 -11.404 15.904 1.00 57.45 354 PHE B O 1
ATOM 1978 N N . PHE A 1 355 ? -1.920 -10.895 16.428 1.00 56.03 355 PHE B N 1
ATOM 1979 C CA . PHE A 1 355 ? -2.149 -10.255 15.138 1.00 56.03 355 PHE B CA 1
ATOM 1980 C C . PHE A 1 355 ? -1.257 -9.034 14.966 1.00 56.03 355 PHE B C 1
ATOM 1981 O O . PHE A 1 355 ? -0.670 -8.829 13.896 1.00 56.03 355 PHE B O 1
ATOM 1989 N N . CYS A 1 356 ? -1.135 -8.213 16.012 1.00 60.86 356 CYS B N 1
ATOM 1990 C CA . CYS A 1 356 ? -0.265 -7.043 15.930 1.00 60.86 356 CYS B CA 1
ATOM 1991 C C . CYS A 1 356 ? 1.190 -7.447 15.730 1.00 60.86 356 CYS B C 1
ATOM 1992 O O . CYS A 1 356 ? 1.894 -6.871 14.891 1.00 60.86 356 CYS B O 1
ATOM 1995 N N . GLU A 1 357 ? 1.657 -8.445 16.487 1.00 58.56 357 GLU B N 1
ATOM 1996 C CA . GLU A 1 357 ? 3.043 -8.883 16.365 1.00 58.56 357 GLU B CA 1
ATOM 1997 C C . GLU A 1 357 ? 3.321 -9.451 14.981 1.00 58.56 357 GLU B C 1
ATOM 1998 O O . GLU A 1 357 ? 4.394 -9.223 14.412 1.00 58.56 357 GLU B O 1
ATOM 2000 N N . PHE A 1 358 ? 2.370 -10.204 14.428 1.00 53.38 358 PHE B N 1
ATOM 2001 C CA . PHE A 1 358 ? 2.542 -10.748 13.087 1.00 53.38 358 PHE B CA 1
ATOM 2002 C C . PHE A 1 358 ? 2.552 -9.646 12.037 1.00 53.38 358 PHE B C 1
ATOM 2003 O O . PHE A 1 358 ? 3.367 -9.677 11.108 1.00 53.38 358 PHE B O 1
ATOM 2011 N N . SER A 1 359 ? 1.656 -8.665 12.161 1.00 56.23 359 SER B N 1
ATOM 2012 C CA . SER A 1 359 ? 1.611 -7.589 11.178 1.00 56.23 359 SER B CA 1
ATOM 2013 C C . SER A 1 359 ? 2.839 -6.694 11.266 1.00 56.23 359 SER B C 1
ATOM 2014 O O . SER A 1 359 ? 3.206 -6.053 10.275 1.00 56.23 359 SER B O 1
ATOM 2017 N N . GLU A 1 360 ? 3.484 -6.633 12.433 1.00 58.94 360 GLU B N 1
ATOM 2018 C CA . GLU A 1 360 ? 4.704 -5.845 12.564 1.00 58.94 360 GLU B CA 1
ATOM 2019 C C . GLU A 1 360 ? 5.872 -6.436 11.786 1.00 58.94 360 GLU B C 1
ATOM 2020 O O . GLU A 1 360 ? 6.893 -5.760 11.626 1.00 58.94 360 GLU B O 1
ATOM 2022 N N . GLN A 1 361 ? 5.747 -7.671 11.304 1.00 60.19 361 GLN B N 1
ATOM 2023 C CA . GLN A 1 361 ? 6.791 -8.322 10.526 1.00 60.19 361 GLN B CA 1
ATOM 2024 C C . GLN A 1 361 ? 6.755 -7.923 9.053 1.00 60.19 361 GLN B C 1
ATOM 2025 O O . GLN A 1 361 ? 7.707 -8.217 8.320 1.00 60.19 361 GLN B O 1
ATOM 2031 N N . SER A 1 362 ? 5.703 -7.222 8.621 1.00 60.26 362 SER B N 1
ATOM 2032 C CA . SER A 1 362 ? 5.443 -6.872 7.228 1.00 60.26 362 SER B CA 1
ATOM 2033 C C . SER A 1 362 ? 5.333 -8.137 6.385 1.00 60.26 362 SER B C 1
ATOM 2034 O O . SER A 1 362 ? 6.177 -8.383 5.515 1.00 60.26 362 SER B O 1
ATOM 2037 N N . PRO A 1 363 ? 4.311 -8.955 6.609 1.00 55.75 363 PRO B N 1
ATOM 2038 C CA . PRO A 1 363 ? 4.204 -10.233 5.903 1.00 55.75 363 PRO B CA 1
ATOM 2039 C C . PRO A 1 363 ? 3.662 -10.057 4.491 1.00 55.75 363 PRO B C 1
ATOM 2040 O O . PRO A 1 363 ? 3.193 -8.990 4.097 1.00 55.75 363 PRO B O 1
ATOM 2044 N N . CYS A 1 364 ? 3.738 -11.145 3.728 1.00 57.85 364 CYS B N 1
ATOM 2045 C CA . CYS A 1 364 ? 3.225 -11.154 2.368 1.00 57.85 364 CYS B CA 1
ATOM 2046 C C . CYS A 1 364 ? 1.698 -11.173 2.376 1.00 57.85 364 CYS B C 1
ATOM 2047 O O . CYS A 1 364 ? 1.053 -11.366 3.409 1.00 57.85 364 CYS B O 1
ATOM 2050 N N . VAL A 1 365 ? 1.118 -10.968 1.193 1.00 50.68 365 VAL B N 1
ATOM 2051 C CA . VAL A 1 365 ? -0.334 -10.873 1.083 1.00 50.68 365 VAL B CA 1
ATOM 2052 C C . VAL A 1 365 ? -0.993 -12.220 1.361 1.00 50.68 365 VAL B C 1
ATOM 2053 O O . VAL A 1 365 ? -2.048 -12.287 2.002 1.00 50.68 365 VAL B O 1
ATOM 2057 N N . LEU A 1 366 ? -0.389 -13.312 0.887 1.00 50.18 366 LEU B N 1
ATOM 2058 C CA . LEU A 1 366 ? -0.999 -14.627 1.065 1.00 50.18 366 LEU B CA 1
ATOM 2059 C C . LEU A 1 366 ? -1.068 -15.021 2.535 1.00 50.18 366 LEU B C 1
ATOM 2060 O O . LEU A 1 366 ? -2.087 -15.550 2.994 1.00 50.18 366 LEU B O 1
ATOM 2065 N N . SER A 1 367 ? 0.006 -14.777 3.288 1.00 52.55 367 SER B N 1
ATOM 2066 C CA . SER A 1 367 ? 0.053 -15.236 4.672 1.00 52.55 367 SER B CA 1
ATOM 2067 C C . SER A 1 367 ? -0.955 -14.495 5.542 1.00 52.55 367 SER B C 1
ATOM 2068 O O . SER A 1 367 ? -1.572 -15.094 6.431 1.00 52.55 367 SER B O 1
ATOM 2071 N N . ARG A 1 368 ? -1.133 -13.193 5.308 1.00 52.61 368 ARG B N 1
ATOM 2072 C CA . ARG A 1 368 ? -2.144 -12.443 6.047 1.00 52.61 368 ARG B CA 1
ATOM 2073 C C . ARG A 1 368 ? -3.535 -12.997 5.781 1.00 52.61 368 ARG B C 1
ATOM 2074 O O . ARG A 1 368 ? -4.347 -13.132 6.704 1.00 52.61 368 ARG B O 1
ATOM 2082 N N . SER A 1 369 ? -3.832 -13.311 4.520 1.00 52.52 369 SER B N 1
ATOM 2083 C CA . SER A 1 369 ? -5.129 -13.885 4.188 1.00 52.52 369 SER B CA 1
ATOM 2084 C C . SER A 1 369 ? -5.314 -15.240 4.854 1.00 52.52 369 SER B C 1
ATOM 2085 O O . SER A 1 369 ? -6.407 -15.557 5.339 1.00 52.52 369 SER B O 1
ATOM 2088 N N . LEU A 1 370 ? -4.260 -16.058 4.880 1.00 54.07 370 LEU B N 1
ATOM 2089 C CA . LEU A 1 370 ? -4.351 -17.349 5.554 1.00 54.07 370 LEU B CA 1
ATOM 2090 C C . LEU A 1 370 ? -4.636 -17.173 7.039 1.00 54.07 370 LEU B C 1
ATOM 2091 O O . LEU A 1 370 ? -5.472 -17.885 7.606 1.00 54.07 370 LEU B O 1
ATOM 2096 N N . LEU A 1 371 ? -3.952 -16.225 7.683 1.00 56.13 371 LEU B N 1
ATOM 2097 C CA . LEU A 1 371 ? -4.200 -15.962 9.098 1.00 56.13 371 LEU B CA 1
ATOM 2098 C C . LEU A 1 371 ? -5.632 -15.499 9.330 1.00 56.13 371 LEU B C 1
ATOM 2099 O O . LEU A 1 371 ? -6.301 -15.963 10.260 1.00 56.13 371 LEU B O 1
ATOM 2104 N N . GLN A 1 372 ? -6.122 -14.588 8.488 1.00 56.29 372 GLN B N 1
ATOM 2105 C CA . GLN A 1 372 ? -7.482 -14.087 8.651 1.00 56.29 372 GLN B CA 1
ATOM 2106 C C . GLN A 1 372 ? -8.500 -15.209 8.488 1.00 56.29 372 GLN B C 1
ATOM 2107 O O . GLN A 1 372 ? -9.446 -15.328 9.277 1.00 56.29 372 GLN B O 1
ATOM 2113 N N . THR A 1 373 ? -8.313 -16.051 7.469 1.00 60.37 373 THR B N 1
ATOM 2114 C CA . THR A 1 373 ? -9.266 -17.124 7.212 1.00 60.37 373 THR B CA 1
ATOM 2115 C C . THR A 1 373 ? -9.231 -18.175 8.313 1.00 60.37 373 THR B C 1
ATOM 2116 O O . THR A 1 373 ? -10.280 -18.689 8.716 1.00 60.37 373 THR B O 1
ATOM 2120 N N . THR A 1 374 ? -8.041 -18.512 8.815 1.00 61.18 374 THR B N 1
ATOM 2121 C CA . THR A 1 374 ? -7.966 -19.487 9.895 1.00 61.18 374 THR B CA 1
ATOM 2122 C C . THR A 1 374 ? -8.443 -18.914 11.221 1.00 61.18 374 THR B C 1
ATOM 2123 O O . THR A 1 374 ? -8.806 -19.683 12.116 1.00 61.18 374 THR B O 1
ATOM 2127 N N . PHE A 1 375 ? -8.444 -17.588 11.377 1.00 67.06 375 PHE B N 1
ATOM 2128 C CA . PHE A 1 375 ? -9.062 -16.998 12.559 1.00 67.06 375 PHE B CA 1
ATOM 2129 C C . PHE A 1 375 ? -10.581 -17.025 12.452 1.00 67.06 375 PHE B C 1
ATOM 2130 O O . PHE A 1 375 ? -11.274 -17.393 13.407 1.00 67.06 375 PHE B O 1
ATOM 2138 N N . LEU A 1 376 ? -11.117 -16.644 11.295 1.00 77.61 376 LEU B N 1
ATOM 2139 C CA . LEU A 1 376 ? -12.561 -16.598 11.065 1.00 77.61 376 LEU B CA 1
ATOM 2140 C C . LEU A 1 376 ? -12.892 -17.513 9.891 1.00 77.61 376 LEU B C 1
ATOM 2141 O O . LEU A 1 376 ? -12.962 -17.068 8.743 1.00 77.61 376 LEU B O 1
ATOM 2146 N N . VAL A 1 377 ? -13.105 -18.798 10.184 1.00 90.11 377 VAL B N 1
ATOM 2147 C CA . VAL A 1 377 ? -13.464 -19.738 9.129 1.00 90.11 377 VAL B CA 1
ATOM 2148 C C . VAL A 1 377 ? -14.878 -19.468 8.629 1.00 90.11 377 VAL B C 1
ATOM 2149 O O . VAL A 1 377 ? -15.218 -19.811 7.490 1.00 90.11 377 VAL B O 1
ATOM 2153 N N . ASP A 1 378 ? -15.716 -18.850 9.454 1.00 97.98 378 ASP B N 1
ATOM 2154 C CA . ASP A 1 378 ? -17.077 -18.492 9.092 1.00 97.98 378 ASP B CA 1
ATOM 2155 C C . ASP A 1 378 ? -17.302 -17.010 9.363 1.00 97.98 378 ASP B C 1
ATOM 2156 O O . ASP A 1 378 ? -16.432 -16.308 9.884 1.00 97.98 378 ASP B O 1
ATOM 2161 N N . ASN A 1 379 ? -18.492 -16.536 8.994 1.00 102.66 379 ASN B N 1
ATOM 2162 C CA . ASN A 1 379 ? -18.829 -15.136 9.214 1.00 102.66 379 ASN B CA 1
ATOM 2163 C C . ASN A 1 379 ? -19.076 -14.820 10.683 1.00 102.66 379 ASN B C 1
ATOM 2164 O O . ASN A 1 379 ? -19.027 -13.647 11.066 1.00 102.66 379 ASN B O 1
ATOM 2166 N N . LYS A 1 380 ? -19.339 -15.832 11.513 1.00 101.52 380 LYS B N 1
ATOM 2167 C CA . LYS A 1 380 ? -19.652 -15.605 12.916 1.00 101.52 380 LYS B CA 1
ATOM 2168 C C . LYS A 1 380 ? -18.942 -16.540 13.885 1.00 101.52 380 LYS B C 1
ATOM 2169 O O . LYS A 1 380 ? -19.017 -16.303 15.095 1.00 101.52 380 LYS B O 1
ATOM 2171 N N . LYS A 1 381 ? -18.261 -17.578 13.410 1.00 92.43 381 LYS B N 1
ATOM 2172 C CA . LYS A 1 381 ? -17.630 -18.564 14.277 1.00 92.43 381 LYS B CA 1
ATOM 2173 C C . LYS A 1 381 ? -16.117 -18.417 14.209 1.00 92.43 381 LYS B C 1
ATOM 2174 O O . LYS A 1 381 ? -15.533 -18.457 13.121 1.00 92.43 381 LYS B O 1
ATOM 2176 N N . VAL A 1 382 ? -15.490 -18.251 15.369 1.00 85.23 382 VAL B N 1
ATOM 2177 C CA . VAL A 1 382 ? -14.040 -18.135 15.465 1.00 85.23 382 VAL B CA 1
ATOM 2178 C C . VAL A 1 382 ? -13.448 -19.528 15.609 1.00 85.23 382 VAL B C 1
ATOM 2179 O O . VAL A 1 382 ? -13.853 -20.296 16.491 1.00 85.23 382 VAL B O 1
ATOM 2183 N N . PHE A 1 383 ? -12.501 -19.862 14.733 1.00 81.23 383 PHE B N 1
ATOM 2184 C CA . PHE A 1 383 ? -11.852 -21.169 14.666 1.00 81.23 383 PHE B CA 1
ATOM 2185 C C . PHE A 1 383 ? -12.825 -22.291 14.329 1.00 81.23 383 PHE B C 1
ATOM 2186 O O . PHE A 1 383 ? -12.428 -23.462 14.303 1.00 81.23 383 PHE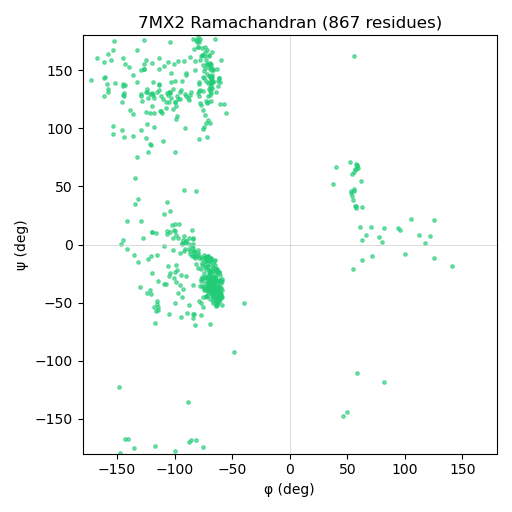 B O 1
ATOM 2194 N N . GLY A 1 384 ? -14.089 -21.967 14.065 1.00 89.65 384 GLY B N 1
ATOM 2195 C CA . GLY A 1 384 ? -15.099 -22.966 13.803 1.00 89.65 384 GLY B CA 1
ATOM 2196 C C . GLY A 1 384 ? -15.679 -23.631 15.031 1.00 89.65 384 GLY B C 1
ATOM 2197 O O . GLY A 1 384 ? -16.524 -24.523 14.888 1.00 89.65 384 GLY B O 1
ATOM 2198 N N . THR A 1 385 ? -15.257 -23.233 16.230 1.00 89.41 385 THR B N 1
ATOM 2199 C CA . THR A 1 385 ? -15.720 -23.861 17.461 1.00 89.41 385 THR B CA 1
ATOM 2200 C C . THR A 1 385 ? -16.472 -22.903 18.370 1.00 89.41 385 THR B C 1
ATOM 2201 O O . THR A 1 385 ? -17.604 -23.198 18.769 1.00 89.41 385 THR B O 1
ATOM 2205 N N . HIS A 1 386 ? -15.881 -21.762 18.709 1.00 90.02 386 HIS B N 1
ATOM 2206 C CA . HIS A 1 386 ? -16.462 -20.842 19.676 1.00 90.02 386 HIS B CA 1
ATOM 2207 C C . HIS A 1 386 ? -17.133 -19.672 18.970 1.00 90.02 386 HIS B C 1
ATOM 2208 O O . HIS A 1 386 ? -16.561 -19.075 18.053 1.00 90.02 386 HIS B O 1
ATOM 2215 N N . LEU A 1 387 ? -18.349 -19.351 19.400 1.00 85.60 387 LEU B N 1
ATOM 2216 C CA . LEU A 1 387 ? -18.992 -18.123 18.959 1.00 85.60 387 LEU B CA 1
ATOM 2217 C C . LEU A 1 387 ? -18.263 -16.924 19.552 1.00 85.60 387 LEU B C 1
ATOM 2218 O O . LEU A 1 387 ? -17.796 -16.966 20.693 1.00 85.60 387 LEU B O 1
ATOM 2220 N N . MET A 1 388 ? -18.161 -15.849 18.767 1.00 80.21 388 MET B N 1
ATOM 2221 C CA . MET A 1 388 ? -17.355 -14.709 19.189 1.00 80.21 388 MET B CA 1
ATOM 2222 C C . MET A 1 388 ? -17.925 -14.032 20.430 1.00 80.21 388 MET B C 1
ATO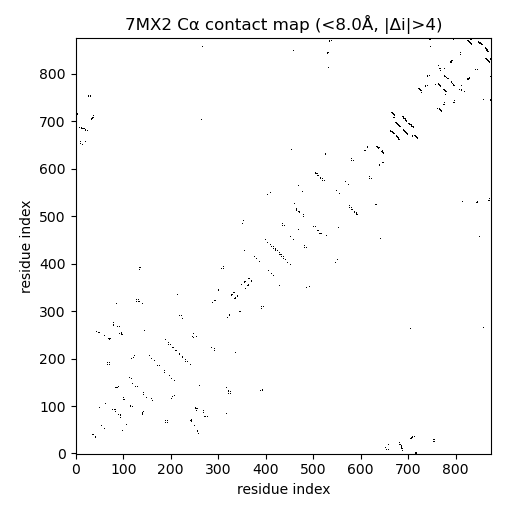M 2223 O O . MET A 1 388 ? -17.169 -13.442 21.210 1.00 80.21 388 MET B O 1
ATOM 2228 N N . GLN A 1 389 ? -19.243 -14.108 20.634 1.00 79.97 389 GLN B N 1
ATOM 2229 C CA . GLN A 1 389 ? -19.838 -13.508 21.824 1.00 79.97 389 GLN B CA 1
ATOM 2230 C C . GLN A 1 389 ? -19.288 -14.142 23.094 1.00 79.97 389 GLN B C 1
ATOM 2231 O O . GLN A 1 389 ? -18.986 -13.441 24.068 1.00 79.97 389 GLN B O 1
ATOM 2237 N N . ASP A 1 390 ? -19.147 -15.469 23.103 1.00 78.71 390 ASP B N 1
ATOM 2238 C CA . ASP A 1 390 ? -18.543 -16.135 24.251 1.00 78.71 390 ASP B CA 1
ATOM 2239 C C . ASP A 1 390 ? -17.097 -15.697 24.438 1.00 78.71 390 ASP B C 1
ATOM 2240 O O . ASP A 1 390 ? -16.632 -15.531 25.571 1.00 78.71 390 ASP B O 1
ATOM 2242 N N . MET A 1 391 ? -16.370 -15.503 23.336 1.00 78.05 391 MET B N 1
ATOM 2243 C CA . MET 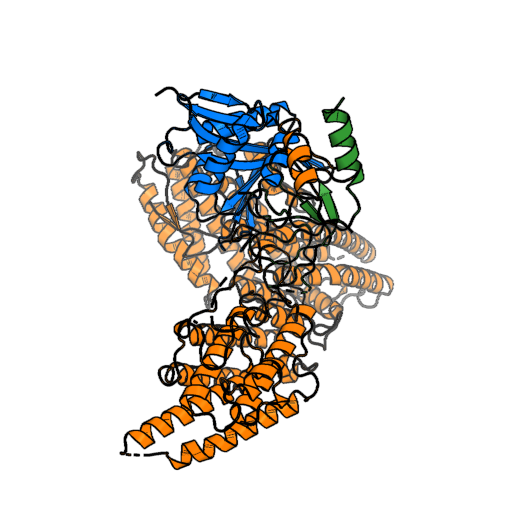A 1 391 ? -14.992 -15.037 23.437 1.00 78.05 391 MET B CA 1
ATOM 2244 C C . MET A 1 391 ? -14.923 -13.634 24.027 1.00 78.05 391 MET B C 1
ATOM 2245 O O . MET A 1 391 ? -14.053 -13.345 24.857 1.00 78.05 391 MET B O 1
ATOM 2250 N N . VAL A 1 392 ? -15.831 -12.748 23.615 1.00 70.05 392 VAL B N 1
ATOM 2251 C CA . VAL A 1 392 ? -15.841 -11.397 24.166 1.00 70.05 392 VAL B CA 1
ATOM 2252 C C . VAL A 1 392 ? -16.207 -11.428 25.645 1.00 70.05 392 VAL B C 1
ATOM 2253 O O . VAL A 1 392 ? -15.636 -10.687 26.454 1.00 70.05 392 VAL B O 1
ATOM 2257 N N . LYS A 1 393 ? -17.159 -12.284 26.024 1.00 73.24 393 LYS B N 1
ATOM 2258 C CA . LYS A 1 393 ? -17.505 -12.422 27.436 1.00 73.24 393 LYS B CA 1
ATOM 2259 C C . LYS A 1 393 ? -16.314 -12.915 28.248 1.00 73.24 393 LYS B C 1
ATOM 2260 O O . LYS A 1 393 ? -16.052 -12.413 29.348 1.00 73.24 393 LYS B O 1
ATOM 2266 N N . ASP A 1 394 ? -15.584 -13.901 27.722 1.00 74.52 394 ASP B N 1
ATOM 2267 C CA . ASP A 1 394 ? -14.404 -14.403 28.418 1.00 74.52 394 ASP B CA 1
ATOM 2268 C C . ASP A 1 394 ? -13.338 -13.323 28.542 1.00 74.52 394 ASP B C 1
ATOM 2269 O O . ASP A 1 394 ? -12.691 -13.196 29.588 1.00 74.52 394 ASP B O 1
ATOM 2271 N N . ALA A 1 395 ? -13.137 -12.538 27.481 1.00 70.82 395 ALA B N 1
ATOM 2272 C CA . ALA A 1 395 ? -12.164 -11.453 27.539 1.00 70.82 395 ALA B CA 1
ATOM 2273 C C . ALA A 1 395 ? -12.554 -10.419 28.586 1.00 70.82 395 ALA B C 1
ATOM 2274 O O . ALA A 1 395 ? -11.704 -9.943 29.346 1.00 70.82 395 ALA B O 1
ATOM 2276 N N . LEU A 1 396 ? -13.839 -10.062 28.643 1.00 68.12 396 LEU B N 1
ATOM 2277 C CA . LEU A 1 396 ? -14.303 -9.113 29.650 1.00 68.12 396 LEU B CA 1
ATOM 2278 C C . LEU A 1 396 ? -14.087 -9.658 31.055 1.00 68.12 396 LEU B C 1
ATOM 2279 O O . LEU A 1 396 ? -13.604 -8.946 31.943 1.00 68.12 396 LEU B O 1
ATOM 2284 N N . ARG A 1 397 ? -14.432 -10.930 31.270 1.00 70.86 397 ARG B N 1
ATOM 2285 C CA . ARG A 1 397 ? -14.273 -11.527 32.592 1.00 70.86 397 ARG B CA 1
ATOM 2286 C C . ARG A 1 397 ? -12.807 -11.584 33.001 1.00 70.86 397 ARG B C 1
ATOM 2287 O O . ARG A 1 397 ? -12.472 -11.361 34.170 1.00 70.86 397 ARG B O 1
ATOM 2289 N N . SER A 1 398 ? -11.919 -11.887 32.054 1.00 72.01 398 SER B N 1
ATOM 2290 C CA . SER A 1 398 ? -10.500 -11.979 32.372 1.00 72.01 398 SER B CA 1
ATOM 2291 C C . SER A 1 398 ? -9.858 -10.611 32.562 1.00 72.01 398 SER B C 1
ATOM 2292 O O . SER A 1 398 ? -8.894 -10.487 33.325 1.00 72.01 398 SER B O 1
ATOM 2295 N N . PHE A 1 399 ? -10.366 -9.580 31.888 1.00 67.64 399 PHE B N 1
ATOM 2296 C CA . PHE A 1 399 ? -9.746 -8.263 31.954 1.00 67.64 399 PHE B CA 1
ATOM 2297 C C . PHE A 1 399 ? -10.264 -7.433 33.123 1.00 67.64 399 PHE B C 1
ATOM 2298 O O . PHE A 1 399 ? -9.470 -6.910 33.911 1.00 67.64 399 PHE B O 1
ATOM 2306 N N . VAL A 1 400 ? -11.581 -7.300 33.254 1.00 70.92 400 VAL B N 1
ATOM 2307 C CA . VAL A 1 400 ? -12.154 -6.466 34.302 1.00 70.92 400 VAL B CA 1
ATOM 2308 C C . VAL A 1 400 ? -13.054 -7.240 35.258 1.00 70.92 400 VAL B C 1
ATOM 2309 O O . VAL A 1 400 ? -13.209 -6.813 36.414 1.00 70.92 400 VAL B O 1
ATOM 2313 N N . SER A 1 401 ? -13.636 -8.366 34.838 1.00 76.97 401 SER B N 1
ATOM 2314 C CA . SER A 1 401 ? -14.504 -9.200 35.664 1.00 76.97 401 SER B CA 1
ATOM 2315 C C . SER A 1 401 ? -15.689 -8.402 36.198 1.00 76.97 401 SER B C 1
ATOM 2316 O O . SER A 1 401 ? -15.763 -8.136 37.403 1.00 76.97 401 SER B O 1
ATOM 2319 N N . PRO A 1 402 ? -16.629 -8.001 35.340 1.00 79.26 402 PRO B N 1
ATOM 2320 C CA . PRO A 1 402 ? -17.792 -7.271 35.832 1.00 79.26 402 PRO B CA 1
ATOM 2321 C C . PRO A 1 402 ? -18.690 -8.182 36.647 1.00 79.26 402 PRO B C 1
ATOM 2322 O O . PRO A 1 402 ? -18.680 -9.412 36.466 1.00 79.26 402 PRO B O 1
ATOM 2326 N N . PRO A 1 403 ? -19.476 -7.626 37.571 1.00 86.63 403 PRO B N 1
ATOM 2327 C CA . PRO A 1 403 ? -20.387 -8.472 38.360 1.00 86.63 403 PRO B CA 1
ATOM 2328 C C . PRO A 1 403 ? -21.408 -9.217 37.519 1.00 86.63 403 PRO B C 1
ATOM 2329 O O . PRO A 1 403 ? -21.828 -10.314 37.907 1.00 86.63 403 PRO B O 1
ATOM 2333 N N . VAL A 1 404 ? -21.821 -8.655 36.381 1.00 88.19 404 VAL B N 1
ATOM 2334 C CA . VAL A 1 404 ? -22.853 -9.294 35.567 1.00 88.19 404 VAL B CA 1
ATOM 2335 C C . VAL A 1 404 ? -22.378 -10.651 35.063 1.00 88.19 404 VAL B C 1
ATOM 2336 O O . VAL A 1 404 ? -23.127 -11.634 35.084 1.00 88.19 404 VAL B O 1
ATOM 2338 N N . LEU A 1 405 ? -21.129 -10.729 34.606 1.00 86.44 405 LEU B N 1
ATOM 2339 C CA . LEU A 1 405 ? -20.588 -11.980 34.091 1.00 86.44 405 LEU B CA 1
ATOM 2340 C C . LEU A 1 405 ? -20.107 -12.920 35.188 1.00 86.44 405 LEU B C 1
ATOM 2341 O O . LEU A 1 405 ? -19.792 -14.077 34.891 1.00 86.44 405 LEU B O 1
ATOM 2346 N N . SER A 1 406 ? -20.041 -12.461 36.430 1.00 93.18 406 SER B N 1
ATOM 2347 C CA . SER A 1 406 ? -19.564 -13.306 37.518 1.00 93.18 406 SER B CA 1
ATOM 2348 C C . SER A 1 406 ? -20.669 -14.258 37.963 1.00 93.18 406 SER B C 1
ATOM 2349 O O . SER A 1 406 ? -21.787 -13.813 38.239 1.00 93.18 406 SER B O 1
ATOM 2352 N N . PRO A 1 407 ? -20.400 -15.564 38.035 1.00 98.26 407 PRO B N 1
ATOM 2353 C CA . PRO A 1 407 ? -21.452 -16.510 38.445 1.00 98.26 407 PRO B CA 1
ATOM 2354 C C . PRO A 1 407 ? -21.955 -16.302 39.862 1.00 98.26 407 PRO B C 1
ATOM 2355 O O . PRO A 1 407 ? -23.069 -16.741 40.175 1.00 98.26 407 PRO B O 1
ATOM 2359 N N . LYS A 1 408 ? -21.183 -15.651 40.728 1.00 100.06 408 LYS B N 1
ATOM 2360 C CA . LYS A 1 408 ? -21.545 -15.511 42.131 1.00 100.06 408 LYS B CA 1
ATOM 2361 C C . LYS A 1 408 ? -22.365 -14.261 42.422 1.00 100.06 408 LYS B C 1
ATOM 2362 O O . LYS A 1 408 ? -22.675 -14.001 43.589 1.00 100.06 408 LYS B O 1
ATOM 2368 N N . CYS A 1 409 ? -22.720 -13.484 41.406 1.00 102.14 409 CYS B N 1
ATOM 2369 C CA . CYS A 1 409 ? -23.522 -12.285 41.588 1.00 102.14 409 CYS B CA 1
ATOM 2370 C C . CYS A 1 409 ? -24.978 -12.553 41.225 1.00 102.14 409 CYS B C 1
ATOM 2371 O O . CYS A 1 409 ? -25.295 -13.447 40.437 1.00 102.14 409 CYS B O 1
ATOM 2374 N N . TYR A 1 410 ? -25.868 -11.752 41.815 1.00 100.52 410 TYR B N 1
ATOM 2375 C CA . TYR A 1 410 ? -27.296 -11.923 41.566 1.00 100.52 410 TYR B CA 1
ATOM 2376 C C . TYR A 1 410 ? -27.684 -11.480 40.161 1.00 100.52 410 TYR B C 1
ATOM 2377 O O . TYR A 1 410 ? -28.803 -11.757 39.714 1.00 100.52 410 TYR B O 1
ATOM 2379 N N . LEU A 1 411 ? -26.787 -10.795 39.455 1.00 98.81 411 LEU B N 1
ATOM 2380 C CA . LEU A 1 411 ? -27.082 -10.290 38.121 1.00 98.81 411 LEU B CA 1
ATOM 2381 C C . LEU A 1 411 ? -26.882 -11.328 37.026 1.00 98.81 411 LEU B C 1
ATOM 2382 O O . LEU A 1 411 ? -27.207 -11.048 35.867 1.00 98.81 411 LEU B O 1
ATOM 2387 N N . TYR A 1 412 ? -26.356 -12.511 37.351 1.00 99.31 412 TYR B N 1
ATOM 2388 C CA . TYR A 1 412 ? -26.168 -13.532 36.327 1.00 99.31 412 TYR B CA 1
ATOM 2389 C C . TYR A 1 412 ? -27.489 -14.182 35.932 1.00 99.31 412 TYR B C 1
ATOM 2390 O O . TYR A 1 412 ? -27.712 -14.470 34.751 1.00 99.31 412 TYR B O 1
ATOM 2399 N N . ASN A 1 413 ? -28.371 -14.419 36.899 1.00 99.30 413 ASN B N 1
ATOM 2400 C CA . ASN A 1 413 ? -29.645 -15.078 36.645 1.00 99.30 413 ASN B CA 1
ATOM 2401 C C . ASN A 1 413 ? -30.779 -14.103 36.355 1.00 99.30 413 ASN B C 1
ATOM 2402 O O . ASN A 1 413 ? -31.885 -14.545 36.030 1.00 99.30 413 ASN B O 1
ATOM 2404 N N . ASN A 1 414 ? -30.538 -12.799 36.463 1.00 96.87 414 ASN B N 1
ATOM 2405 C CA . ASN A 1 414 ? -31.582 -11.823 36.186 1.00 96.87 414 ASN B CA 1
ATOM 2406 C C . ASN A 1 414 ? -31.911 -11.807 34.698 1.00 96.87 414 ASN B C 1
ATOM 2407 O O . ASN A 1 414 ? -31.035 -11.995 33.849 1.00 96.87 414 ASN B O 1
ATOM 2412 N N . HIS A 1 415 ? -33.187 -11.581 34.383 1.00 94.71 415 HIS B N 1
ATOM 2413 C CA . HIS A 1 415 ? -33.623 -11.601 32.990 1.00 94.71 415 HIS B CA 1
ATOM 2414 C C . HIS A 1 415 ? -33.231 -10.316 32.269 1.00 94.71 415 HIS B C 1
ATOM 2415 O O . HIS A 1 415 ? -32.649 -10.354 31.179 1.00 94.71 415 HIS B O 1
ATOM 2417 N N . GLN A 1 416 ? -33.551 -9.163 32.862 1.00 94.29 416 GLN B N 1
ATOM 2418 C CA . GLN A 1 416 ? -33.269 -7.890 32.206 1.00 94.29 416 GLN B CA 1
ATOM 2419 C C . GLN A 1 416 ? -31.769 -7.646 32.075 1.00 94.29 416 GLN B C 1
ATOM 2420 O O . GLN A 1 416 ? -31.297 -7.201 31.021 1.00 94.29 416 GLN B O 1
ATOM 2422 N N . ALA A 1 417 ? -31.007 -7.928 33.134 1.00 93.24 417 ALA B N 1
ATOM 2423 C CA . ALA A 1 417 ? -29.565 -7.706 33.088 1.00 93.24 417 ALA B CA 1
ATOM 2424 C C . ALA A 1 417 ? -28.901 -8.598 32.047 1.00 93.24 417 ALA B C 1
ATOM 2425 O O . ALA A 1 417 ? -27.995 -8.158 31.327 1.00 93.24 417 ALA B O 1
ATOM 2427 N N . LYS A 1 418 ? -29.331 -9.859 31.964 1.00 92.15 418 LYS B N 1
ATOM 2428 C CA . LYS A 1 418 ? -28.775 -10.763 30.963 1.00 92.15 418 LYS B CA 1
ATOM 2429 C C . LYS A 1 418 ? -29.048 -10.257 29.554 1.00 92.15 418 LYS B C 1
ATOM 2430 O O . LYS A 1 418 ? -28.152 -10.257 28.703 1.00 92.15 418 LYS B O 1
ATOM 2436 N N . ASP A 1 419 ? -30.278 -9.809 29.293 1.00 90.18 419 ASP B N 1
ATOM 2437 C CA . ASP A 1 419 ? -30.602 -9.281 27.972 1.00 90.18 419 ASP B CA 1
ATOM 2438 C C . ASP A 1 419 ? -29.781 -8.037 27.663 1.00 90.18 419 ASP B C 1
ATOM 2439 O O . ASP A 1 419 ? -29.303 -7.864 26.536 1.00 90.18 419 ASP B O 1
ATOM 2441 N N . CYS A 1 420 ? -29.602 -7.161 28.653 1.00 90.56 420 CYS B N 1
ATOM 2442 C CA . CYS A 1 420 ? -28.845 -5.933 28.429 1.00 90.56 420 CYS B CA 1
ATOM 2443 C C . CYS A 1 420 ? -27.384 -6.233 28.106 1.00 90.56 420 CYS B C 1
ATOM 2444 O O . CYS A 1 420 ? -26.815 -5.679 27.155 1.00 90.56 420 CYS B O 1
ATOM 2447 N N . ILE A 1 421 ? -26.757 -7.116 28.887 1.00 83.72 421 ILE B N 1
ATOM 2448 C CA . ILE A 1 421 ? -25.355 -7.438 28.639 1.00 83.72 421 ILE B CA 1
ATOM 2449 C C . ILE A 1 421 ? -25.202 -8.186 27.319 1.00 83.72 421 ILE B C 1
ATOM 2450 O O . ILE A 1 421 ? -24.213 -8.000 26.599 1.00 83.72 421 ILE B O 1
ATOM 2455 N N . ASP A 1 422 ? -26.180 -9.028 26.967 1.00 83.34 422 ASP B N 1
ATOM 2456 C CA . ASP A 1 422 ? -26.134 -9.711 25.681 1.00 83.34 422 ASP B CA 1
ATOM 2457 C C . ASP A 1 422 ? -26.239 -8.719 24.531 1.00 83.34 422 ASP B C 1
ATOM 2458 O O . ASP A 1 422 ? -25.548 -8.862 23.517 1.00 83.34 422 ASP B O 1
ATOM 2460 N N . SER A 1 423 ? -27.101 -7.710 24.670 1.00 83.17 423 SER B N 1
ATOM 2461 C CA . SER A 1 423 ? -27.202 -6.679 23.643 1.00 83.17 423 SER B CA 1
ATOM 2462 C C . SER A 1 423 ? -25.895 -5.910 23.508 1.00 83.17 423 SER B C 1
ATOM 2463 O O . SER A 1 423 ? -25.450 -5.618 22.390 1.00 83.17 423 SER B O 1
ATOM 2466 N N . PHE A 1 424 ? -25.260 -5.579 24.635 1.00 77.07 424 PHE B N 1
ATOM 2467 C CA . PHE A 1 424 ? -23.980 -4.879 24.565 1.00 77.07 424 PHE B CA 1
ATOM 2468 C C . PHE A 1 424 ? -22.920 -5.729 23.874 1.00 77.07 424 PHE B C 1
ATOM 2469 O O . PHE A 1 424 ? -22.166 -5.231 23.029 1.00 77.07 424 PHE B O 1
ATOM 2477 N N . VAL A 1 425 ? -22.848 -7.017 24.214 1.00 75.11 425 VAL B N 1
ATOM 2478 C CA . VAL A 1 425 ? -21.853 -7.890 23.595 1.00 75.11 425 VAL B CA 1
ATOM 2479 C C . VAL A 1 425 ? -22.126 -8.044 22.102 1.00 75.11 425 VAL B C 1
ATOM 2480 O O . VAL A 1 425 ? -21.197 -8.053 21.283 1.00 75.11 425 VAL B O 1
ATOM 2484 N N . THR A 1 426 ? -23.400 -8.175 21.724 1.00 77.19 426 THR B N 1
ATOM 2485 C CA . THR A 1 426 ? -23.745 -8.286 20.311 1.00 77.19 426 THR B CA 1
ATOM 2486 C C . THR A 1 426 ? -23.358 -7.025 19.553 1.00 77.19 426 THR B C 1
ATOM 2487 O O . THR A 1 426 ? -22.866 -7.097 18.421 1.00 77.19 426 THR B O 1
ATOM 2491 N N . HIS A 1 427 ? -23.573 -5.856 20.160 1.00 76.41 427 HIS B N 1
ATOM 2492 C CA . HIS A 1 427 ? -23.136 -4.618 19.527 1.00 76.41 427 HIS B CA 1
ATOM 2493 C C . HIS A 1 427 ? -21.618 -4.535 19.450 1.00 76.41 427 HIS B C 1
ATOM 2494 O O . HIS A 1 427 ? -21.079 -3.918 18.525 1.00 76.41 427 HIS B O 1
ATOM 2501 N N . CYS A 1 428 ? -20.915 -5.145 20.406 1.00 72.80 428 CYS B N 1
ATOM 2502 C CA . CYS A 1 428 ? -19.459 -5.089 20.420 1.00 72.80 428 CYS B CA 1
ATOM 2503 C C . CYS A 1 428 ? -18.807 -6.102 19.491 1.00 72.80 428 CYS B C 1
ATOM 2504 O O . CYS A 1 428 ? -17.618 -5.964 19.187 1.00 72.80 428 CYS B O 1
ATOM 2506 N N . VAL A 1 429 ? -19.549 -7.116 19.045 1.00 72.38 429 VAL B N 1
ATOM 2507 C CA . VAL A 1 429 ? -18.940 -8.181 18.250 1.00 72.38 429 VAL B CA 1
ATOM 2508 C C . VAL A 1 429 ? -18.432 -7.653 16.909 1.00 72.38 429 VAL B C 1
ATOM 2509 O O . VAL A 1 429 ? -17.462 -8.178 16.351 1.00 72.38 429 VAL B O 1
ATOM 2513 N N . ARG A 1 430 ? -19.071 -6.609 16.369 1.00 71.74 430 ARG B N 1
ATOM 2514 C CA . ARG A 1 430 ? -18.697 -6.143 15.033 1.00 71.74 430 ARG B CA 1
ATOM 2515 C C . ARG A 1 430 ? -17.428 -5.295 15.036 1.00 71.74 430 ARG B C 1
ATOM 2516 O O . ARG A 1 430 ? -16.545 -5.542 14.192 1.00 71.74 430 ARG B O 1
ATOM 2524 N N . PRO A 1 431 ? -17.271 -4.287 15.906 1.00 67.91 431 PRO B N 1
ATOM 2525 C CA . PRO A 1 431 ? -16.050 -3.469 15.840 1.00 67.91 431 PRO B CA 1
ATOM 2526 C C . PRO A 1 431 ? -14.773 -4.263 16.025 1.00 67.91 431 PRO B C 1
ATOM 2527 O O . PRO A 1 431 ? -13.741 -3.878 15.470 1.00 67.91 431 PRO B O 1
ATOM 2531 N N . PHE A 1 432 ? -14.802 -5.366 16.773 1.00 64.48 432 PHE B N 1
ATOM 2532 C CA . PHE A 1 432 ? -13.583 -6.147 16.956 1.00 64.48 432 PHE B CA 1
ATOM 2533 C C . PHE A 1 432 ? -13.216 -6.914 15.693 1.00 64.48 432 PHE B C 1
ATOM 2534 O O . PHE A 1 432 ? -12.033 -7.015 15.342 1.00 64.48 432 PHE B O 1
ATOM 2542 N N . CYS A 1 433 ? -14.213 -7.457 14.993 1.00 67.42 433 CYS B N 1
ATOM 2543 C CA . CYS A 1 433 ? -13.942 -8.058 13.694 1.00 67.42 433 CYS B CA 1
ATOM 2544 C C . CYS A 1 433 ? -13.390 -7.019 12.728 1.00 67.42 433 CYS B C 1
ATOM 2545 O O . CYS A 1 433 ? -12.444 -7.295 11.978 1.00 67.42 433 CYS B O 1
ATOM 2548 N N . SER A 1 434 ? -13.954 -5.808 12.748 1.00 64.06 434 SER B N 1
ATOM 2549 C CA . SER A 1 434 ? -13.431 -4.742 11.897 1.00 64.06 434 SER B CA 1
ATOM 2550 C C . SER A 1 434 ? -11.994 -4.388 12.268 1.00 64.06 434 SER B C 1
ATOM 2551 O O . SER A 1 434 ? -11.159 -4.151 11.389 1.00 64.06 434 SER B O 1
ATOM 2554 N N . LEU A 1 435 ? -11.689 -4.344 13.566 1.00 56.77 435 LEU B N 1
ATOM 2555 C CA . LEU A 1 435 ? -10.338 -4.019 14.012 1.00 56.77 435 LEU B CA 1
ATOM 2556 C C . LEU A 1 435 ? -9.337 -5.079 13.573 1.00 56.77 435 LEU B C 1
ATOM 2557 O O . LEU A 1 435 ? -8.232 -4.751 13.125 1.00 56.77 435 LEU B O 1
ATOM 2562 N N . ILE A 1 436 ? -9.699 -6.356 13.698 1.00 56.46 436 ILE B N 1
ATOM 2563 C CA . ILE A 1 436 ? -8.789 -7.415 13.272 1.00 56.46 436 ILE B CA 1
ATOM 2564 C C . ILE A 1 436 ? -8.605 -7.379 11.760 1.00 56.46 436 ILE B C 1
ATOM 2565 O O . ILE A 1 436 ? -7.495 -7.580 11.247 1.00 56.46 436 ILE B O 1
ATOM 2570 N N . GLN A 1 437 ? -9.680 -7.094 11.020 1.00 57.66 437 GLN B N 1
ATOM 2571 C CA . GLN A 1 437 ? -9.553 -6.945 9.575 1.00 57.66 437 GLN B CA 1
ATOM 2572 C C . GLN A 1 437 ? -8.624 -5.789 9.223 1.00 57.66 437 GLN B C 1
ATOM 2573 O O . GLN A 1 437 ? -7.832 -5.885 8.278 1.00 57.66 437 GLN B O 1
ATOM 2579 N N . ILE A 1 438 ? -8.707 -4.687 9.971 1.00 56.53 438 ILE B N 1
ATOM 2580 C CA . ILE A 1 438 ? -7.802 -3.562 9.751 1.00 56.53 438 ILE B CA 1
ATOM 2581 C C . ILE A 1 438 ? -6.364 -3.983 10.022 1.00 56.53 438 ILE B C 1
ATOM 2582 O O . ILE A 1 438 ? -5.442 -3.626 9.280 1.00 56.53 438 ILE B O 1
ATOM 2584 N N . HIS A 1 439 ? -6.153 -4.745 11.097 1.00 54.84 439 HIS B N 1
ATOM 2585 C CA . HIS A 1 439 ? -4.825 -5.279 11.382 1.00 54.84 439 HIS B CA 1
ATOM 2586 C C . HIS A 1 439 ? -4.341 -6.225 10.293 1.00 54.84 439 HIS B C 1
ATOM 2587 O O . HIS A 1 439 ? -3.131 -6.435 10.163 1.00 54.84 439 HIS B O 1
ATOM 2594 N N . GLY A 1 440 ? -5.256 -6.804 9.513 1.00 56.23 440 GLY B N 1
ATOM 2595 C CA . GLY A 1 440 ? -4.849 -7.688 8.436 1.00 56.23 440 GLY B CA 1
ATOM 2596 C C . GLY A 1 440 ? -4.327 -6.989 7.198 1.00 56.23 440 GLY B C 1
ATOM 2597 O O . GLY A 1 440 ? -3.778 -7.653 6.314 1.00 56.23 440 GLY B O 1
ATOM 2598 N N . HIS A 1 441 ? -4.483 -5.670 7.109 1.00 54.51 441 HIS B N 1
ATOM 2599 C CA . HIS A 1 441 ? -4.040 -4.932 5.937 1.00 54.51 441 HIS B CA 1
ATOM 2600 C C . HIS A 1 441 ? -2.533 -4.696 5.995 1.00 54.51 441 HIS B C 1
ATOM 2601 O O . HIS A 1 441 ? -1.851 -5.078 6.949 1.00 54.51 441 HIS B O 1
ATOM 2608 N N . ASN A 1 442 ? -2.002 -4.058 4.955 1.00 58.21 442 ASN B N 1
ATOM 2609 C CA . ASN A 1 442 ? -0.583 -3.744 4.919 1.00 58.21 442 ASN B CA 1
ATOM 2610 C C . ASN A 1 442 ? -0.285 -2.517 5.779 1.00 58.21 442 ASN B C 1
ATOM 2611 O O . ASN A 1 442 ? -1.183 -1.862 6.316 1.00 58.21 442 ASN B O 1
ATOM 2616 N N . ARG A 1 443 ? 1.006 -2.209 5.907 1.00 56.68 443 ARG B N 1
ATOM 2617 C CA . ARG A 1 443 ? 1.433 -1.172 6.841 1.00 56.68 443 ARG B CA 1
ATOM 2618 C C . ARG A 1 443 ? 0.954 0.211 6.415 1.00 56.68 443 ARG B C 1
ATOM 2619 O O . ARG A 1 443 ? 0.564 1.023 7.260 1.00 56.68 443 ARG B O 1
ATOM 2627 N N . ALA A 1 444 ? 0.983 0.503 5.114 1.00 54.24 444 ALA B N 1
ATOM 2628 C CA . ALA A 1 444 ? 0.655 1.850 4.655 1.00 54.24 444 ALA B CA 1
ATOM 2629 C C . ALA A 1 444 ? -0.818 2.175 4.864 1.00 54.24 444 ALA B C 1
ATOM 2630 O O . ALA A 1 444 ? -1.160 3.294 5.262 1.00 54.24 444 ALA B O 1
ATOM 2632 N N . ARG A 1 445 ? -1.703 1.220 4.597 1.00 54.26 445 ARG B N 1
ATOM 2633 C CA . ARG A 1 445 ? -3.138 1.457 4.658 1.00 54.26 445 ARG B CA 1
ATOM 2634 C C . ARG A 1 445 ? -3.730 1.172 6.031 1.00 54.26 445 ARG B C 1
ATOM 2635 O O . ARG A 1 445 ? -4.948 1.281 6.200 1.00 54.26 445 ARG B O 1
ATOM 2643 N N . GLN A 1 446 ? -2.905 0.804 7.010 1.00 52.53 446 GLN B N 1
ATOM 2644 C CA . GLN A 1 446 ? -3.418 0.598 8.357 1.00 52.53 446 GLN B CA 1
ATOM 2645 C C . GLN A 1 446 ? -3.754 1.918 9.038 1.00 52.53 446 GLN B C 1
ATOM 2646 O O . GLN A 1 446 ? -4.694 1.982 9.836 1.00 52.53 446 GLN B O 1
ATOM 2652 N N . ARG A 1 447 ? -2.997 2.975 8.737 1.00 51.42 447 ARG B N 1
ATOM 2653 C CA . ARG A 1 447 ? -3.153 4.238 9.453 1.00 51.42 447 ARG B CA 1
ATOM 2654 C C . ARG A 1 447 ? -4.535 4.842 9.226 1.00 51.42 447 ARG B C 1
ATOM 2655 O O . ARG A 1 447 ? -5.215 5.245 10.178 1.00 51.42 447 ARG B O 1
ATOM 2663 N N . ASP A 1 448 ? -4.968 4.912 7.966 1.00 57.78 448 ASP B N 1
ATOM 2664 C CA . ASP A 1 448 ? -6.255 5.527 7.661 1.00 57.78 448 ASP B CA 1
ATOM 2665 C C . ASP A 1 448 ? -7.406 4.738 8.271 1.00 57.78 448 ASP B C 1
ATOM 2666 O O . ASP A 1 448 ? -8.339 5.319 8.839 1.00 57.78 448 ASP B O 1
ATOM 2671 N N . LYS A 1 449 ? -7.357 3.410 8.169 1.00 53.70 449 LYS B N 1
ATOM 2672 C CA . LYS A 1 449 ? -8.435 2.592 8.711 1.00 53.70 449 LYS B CA 1
ATOM 2673 C C . LYS A 1 449 ? -8.462 2.662 10.232 1.00 53.70 449 LYS B C 1
ATOM 2674 O O . LYS A 1 449 ? -9.535 2.645 10.846 1.00 53.70 449 LYS B O 1
ATOM 2680 N N . LEU A 1 450 ? -7.288 2.748 10.861 1.00 49.82 450 LEU B N 1
ATOM 2681 C CA . LEU A 1 450 ? -7.242 2.916 12.308 1.00 49.82 450 LEU B CA 1
ATOM 2682 C C . LEU A 1 450 ? -7.834 4.255 12.719 1.00 49.82 450 LEU B C 1
ATOM 2683 O O . LEU A 1 450 ? -8.549 4.345 13.723 1.00 49.82 450 LEU B O 1
ATOM 2688 N N . GLY A 1 451 ? -7.542 5.308 11.958 1.00 54.49 451 GLY B N 1
ATOM 2689 C CA . GLY A 1 451 ? -8.157 6.594 12.239 1.00 54.49 451 GLY B CA 1
ATOM 2690 C C . GLY A 1 451 ? -9.664 6.566 12.067 1.00 54.49 451 GLY B C 1
ATOM 2691 O O . GLY A 1 451 ? -10.396 7.228 12.805 1.00 54.49 451 GLY B O 1
ATOM 2692 N N . HIS A 1 452 ? -10.146 5.801 11.087 1.00 59.19 452 HIS B N 1
ATOM 2693 C CA . HIS A 1 452 ? -11.581 5.747 10.826 1.00 59.19 452 HIS B CA 1
ATOM 2694 C C . HIS A 1 452 ? -12.330 4.886 11.838 1.00 59.19 452 HIS B C 1
ATOM 2695 O O . HIS A 1 452 ? -13.499 5.163 12.130 1.00 59.19 452 HIS B O 1
ATOM 2702 N N . ILE A 1 453 ? -11.690 3.846 12.379 1.00 54.32 453 ILE B N 1
ATOM 2703 C CA . ILE A 1 453 ? -12.354 2.949 13.323 1.00 54.32 453 ILE B CA 1
ATOM 2704 C C . ILE A 1 453 ? -12.714 3.630 14.635 1.00 54.32 453 ILE B C 1
ATOM 2705 O O . ILE A 1 453 ? -13.532 3.099 15.406 1.00 54.32 453 ILE B O 1
ATOM 2710 N N . LEU A 1 454 ? -12.128 4.798 14.904 1.00 56.64 454 LEU B N 1
ATOM 2711 C CA . LEU A 1 454 ? -12.355 5.469 16.176 1.00 56.64 454 LEU B CA 1
ATOM 2712 C C . LEU A 1 454 ? -13.795 5.935 16.323 1.00 56.64 454 LEU B C 1
ATOM 2713 O O . LEU A 1 454 ? -14.297 6.015 17.445 1.00 56.64 454 LEU B O 1
ATOM 2718 N N . GLU A 1 455 ? -14.478 6.238 15.218 1.00 65.25 455 GLU B N 1
ATOM 2719 C CA . GLU A 1 455 ? -15.880 6.636 15.311 1.00 65.25 455 GLU B CA 1
ATOM 2720 C C . GLU A 1 455 ? -16.735 5.502 15.865 1.00 65.25 455 GLU B C 1
ATOM 2721 O O . GLU A 1 455 ? -17.521 5.694 16.804 1.00 65.25 455 GLU B O 1
ATOM 2727 N N . GLU A 1 456 ? -16.586 4.304 15.294 1.00 64.75 456 GLU B N 1
ATOM 2728 C CA . GLU A 1 456 ? -17.338 3.157 15.787 1.00 64.75 456 GLU B CA 1
ATOM 2729 C C . GLU A 1 456 ? -16.935 2.813 17.212 1.00 64.75 456 GLU B C 1
ATOM 2730 O O . GLU A 1 456 ? -17.787 2.464 18.038 1.00 64.75 456 GLU B O 1
ATOM 2736 N N . PHE A 1 457 ? -15.642 2.919 17.529 1.00 59.19 457 PHE B N 1
ATOM 2737 C CA . PHE A 1 457 ? -15.231 2.610 18.894 1.00 59.19 457 PHE B CA 1
ATOM 2738 C C . PHE A 1 457 ? -15.756 3.635 19.895 1.00 59.19 457 PHE B C 1
ATOM 2739 O O . PHE A 1 457 ? -16.060 3.277 21.035 1.00 59.19 457 PHE B O 1
ATOM 2747 N N . ALA A 1 458 ? -15.897 4.899 19.492 1.00 61.13 458 ALA B N 1
ATOM 2748 C CA . ALA A 1 458 ? -16.463 5.901 20.390 1.00 61.13 458 ALA B CA 1
ATOM 2749 C C . ALA A 1 458 ? -17.957 5.685 20.587 1.00 61.13 458 ALA B C 1
ATOM 2750 O O . ALA A 1 458 ? -18.476 5.863 21.697 1.00 61.13 458 ALA B O 1
ATOM 2752 N N . THR A 1 459 ? -18.669 5.310 19.521 1.00 63.64 459 THR B N 1
ATOM 2753 C CA . THR A 1 459 ? -20.071 4.934 19.683 1.00 63.64 459 THR B CA 1
ATOM 2754 C C . THR A 1 459 ? -20.203 3.756 20.639 1.00 63.64 459 THR B C 1
ATOM 2755 O O . THR A 1 459 ? -21.089 3.736 21.506 1.00 63.64 459 THR B O 1
ATOM 2759 N N . LEU A 1 460 ? -19.316 2.771 20.501 1.00 64.33 460 LEU B N 1
ATOM 2760 C CA . LEU A 1 460 ? -19.324 1.623 21.397 1.00 64.33 460 LEU B CA 1
ATOM 2761 C C . LEU A 1 460 ? -19.022 2.040 22.831 1.00 64.33 460 LEU B C 1
ATOM 2762 O O . LEU A 1 460 ? -19.610 1.506 23.776 1.00 64.33 460 LEU B O 1
ATOM 2767 N N . GLN A 1 461 ? -18.100 2.988 23.010 1.00 67.06 461 GLN B N 1
ATOM 2768 C CA . GLN A 1 461 ? -17.794 3.500 24.343 1.00 67.06 461 GLN B CA 1
ATOM 2769 C C . GLN A 1 461 ? -19.008 4.168 24.974 1.00 67.06 461 GLN B C 1
ATOM 2770 O O . GLN A 1 461 ? -19.294 3.962 26.159 1.00 67.06 461 GLN B O 1
ATOM 2776 N N . ASP A 1 462 ? -19.725 4.983 24.200 1.00 72.90 462 ASP B N 1
ATOM 2777 C CA . ASP A 1 462 ? -20.924 5.630 24.725 1.00 72.90 462 ASP B CA 1
ATOM 2778 C C . ASP A 1 462 ? -21.979 4.598 25.107 1.00 72.90 462 ASP B C 1
ATOM 2779 O O . ASP A 1 462 ? -22.610 4.700 26.171 1.00 72.90 462 ASP B O 1
ATOM 2784 N N . GLU A 1 463 ? -22.176 3.589 24.254 1.00 74.36 463 GLU B N 1
ATOM 2785 C CA . GLU A 1 463 ? -23.138 2.538 24.570 1.00 74.36 463 GLU B CA 1
ATOM 2786 C C . GLU A 1 463 ? -22.734 1.786 25.831 1.00 74.36 463 GLU B C 1
ATOM 2787 O O . GLU A 1 463 ? -23.582 1.466 26.672 1.00 74.36 463 GLU B O 1
ATOM 2789 N N . ALA A 1 464 ? -21.439 1.497 25.980 1.00 76.00 464 ALA B N 1
ATOM 2790 C CA . ALA A 1 464 ? -20.958 0.807 27.171 1.00 76.00 464 ALA B CA 1
ATOM 2791 C C . ALA A 1 464 ? -21.172 1.647 28.420 1.00 76.00 464 ALA B C 1
ATOM 2792 O O . ALA A 1 464 ? -21.538 1.119 29.474 1.00 76.00 464 ALA B O 1
ATOM 2794 N N . GLU A 1 465 ? -20.931 2.955 28.327 1.00 80.91 465 GLU B N 1
ATOM 2795 C CA . GLU A 1 465 ? -21.154 3.829 29.474 1.00 80.91 465 GLU B CA 1
ATOM 2796 C C . GLU A 1 465 ? -22.621 3.825 29.883 1.00 80.91 465 GLU B C 1
ATOM 2797 O O . GLU A 1 465 ? -22.948 3.718 31.073 1.00 80.91 465 GLU B O 1
ATOM 2803 N N . LYS A 1 466 ? -23.522 3.927 28.902 1.00 82.66 466 LYS B N 1
ATOM 2804 C CA . LYS A 1 466 ? -24.949 3.897 29.213 1.00 82.66 466 LYS B CA 1
ATOM 2805 C C . LYS A 1 466 ? -25.349 2.566 29.841 1.00 82.66 466 LYS B C 1
ATOM 2806 O O . LYS A 1 466 ? -26.089 2.533 30.835 1.00 82.66 466 LYS B O 1
ATOM 2812 N N . VAL A 1 467 ? -24.854 1.459 29.282 1.00 84.13 467 VAL B N 1
ATOM 2813 C CA . VAL A 1 467 ? -25.173 0.135 29.809 1.00 84.13 467 VAL B CA 1
ATOM 2814 C C . VAL A 1 467 ? -24.675 -0.013 31.238 1.00 84.13 467 VAL B C 1
ATOM 2815 O O . VAL A 1 467 ? -25.391 -0.520 32.110 1.00 84.13 467 VAL B O 1
ATOM 2819 N N . ASP A 1 468 ? -23.441 0.417 31.501 1.00 87.94 468 ASP B N 1
ATOM 2820 C CA . ASP A 1 468 ? -22.884 0.278 32.840 1.00 87.94 468 ASP B CA 1
ATOM 2821 C C . ASP A 1 468 ? -23.636 1.139 33.843 1.00 87.94 468 ASP B C 1
ATOM 2822 O O . ASP A 1 468 ? -23.880 0.709 34.976 1.00 87.94 468 ASP B O 1
ATOM 2827 N N . ALA A 1 469 ? -24.007 2.360 33.453 1.00 92.16 469 ALA B N 1
ATOM 2828 C CA . ALA A 1 469 ? -24.777 3.210 34.355 1.00 92.16 469 ALA B CA 1
ATOM 2829 C C . ALA A 1 469 ? -26.125 2.578 34.680 1.00 92.16 469 ALA B C 1
ATOM 2830 O O . ALA A 1 469 ? -26.544 2.540 35.845 1.00 92.16 469 ALA B O 1
ATOM 2832 N N . ALA A 1 470 ? -26.811 2.056 33.659 1.00 93.89 470 ALA B N 1
ATOM 2833 C CA . ALA A 1 470 ? -28.103 1.420 33.892 1.00 93.89 470 ALA B CA 1
ATOM 2834 C C . ALA A 1 470 ? -27.962 0.194 34.786 1.00 93.89 470 ALA B C 1
ATOM 2835 O O . ALA A 1 470 ? -28.786 -0.030 35.681 1.00 93.89 470 ALA B O 1
ATOM 2837 N N . LEU A 1 471 ? -26.921 -0.609 34.562 1.00 94.37 471 LEU B N 1
ATOM 2838 C CA . LEU A 1 471 ? -26.727 -1.810 35.367 1.00 94.37 471 LEU B CA 1
ATOM 2839 C C . LEU A 1 471 ? -26.389 -1.462 36.811 1.00 94.37 471 LEU B C 1
ATOM 2840 O O . LEU A 1 471 ? -26.878 -2.113 37.742 1.00 94.37 471 LEU B O 1
ATOM 2845 N N . HIS A 1 472 ? -25.550 -0.444 37.019 1.00 99.28 472 HIS B N 1
ATOM 2846 C CA . HIS A 1 472 ? -25.226 -0.019 38.375 1.00 99.28 472 HIS B CA 1
ATOM 2847 C C . HIS A 1 472 ? -26.459 0.502 39.096 1.00 99.28 472 HIS B C 1
ATOM 2848 O O . HIS A 1 472 ? -26.649 0.230 40.287 1.00 99.28 472 HIS B O 1
ATOM 2855 N N . THR A 1 473 ? -27.305 1.262 38.395 1.00 102.79 473 THR B N 1
ATOM 2856 C CA . THR A 1 473 ? -28.563 1.695 38.995 1.00 102.79 473 THR B CA 1
ATOM 2857 C C . THR A 1 473 ? -29.435 0.498 39.355 1.00 102.79 473 THR B C 1
ATOM 2858 O O . THR A 1 473 ? -30.020 0.449 40.443 1.00 102.79 473 THR B O 1
ATOM 2862 N N . MET A 1 474 ? -29.518 -0.488 38.458 1.00 101.08 474 MET B N 1
ATOM 2863 C CA . MET A 1 474 ? -30.293 -1.690 38.748 1.00 101.08 474 MET B CA 1
ATOM 2864 C C . MET A 1 474 ? -29.687 -2.475 39.905 1.00 101.08 474 MET B C 1
ATOM 2865 O O . MET A 1 474 ? -30.414 -2.997 40.758 1.00 101.08 474 MET B O 1
ATOM 2867 N N . LEU A 1 475 ? -28.357 -2.576 39.947 1.00 101.55 475 LEU B N 1
ATOM 2868 C CA . LEU A 1 475 ? -27.705 -3.332 41.011 1.00 101.55 475 LEU B CA 1
ATOM 2869 C C . LEU A 1 475 ? -27.944 -2.697 42.374 1.00 101.55 475 LEU B C 1
ATOM 2870 O O . LEU A 1 475 ? -28.190 -3.402 43.359 1.00 101.55 475 LEU B O 1
ATOM 2875 N N . LEU A 1 476 ? -27.877 -1.373 42.452 1.00 102.35 476 LEU B N 1
ATOM 2876 C CA . LEU A 1 476 ? -28.063 -0.672 43.716 1.00 102.35 476 LEU B CA 1
ATOM 2877 C C . LEU A 1 476 ? -29.532 -0.334 43.946 1.00 102.35 476 LEU B C 1
ATOM 2878 O O . LEU A 1 476 ? -30.059 -0.529 45.041 1.00 102.35 476 LEU B O 1
ATOM 2883 N N . HIS A 1 484 ? -18.760 -1.721 40.508 1.00 89.96 484 HIS B N 1
ATOM 2884 C CA . HIS A 1 484 ? -19.328 -2.086 39.215 1.00 89.96 484 HIS B CA 1
ATOM 2885 C C . HIS A 1 484 ? -19.410 -0.875 38.296 1.00 89.96 484 HIS B C 1
ATOM 2886 O O . HIS A 1 484 ? -20.087 -0.907 37.269 1.00 89.96 484 HIS B O 1
ATOM 2888 N N . LEU A 1 485 ? -18.718 0.195 38.675 1.00 85.75 485 LEU B N 1
ATOM 2889 C CA . LEU A 1 485 ? -18.745 1.420 37.889 1.00 85.75 485 LEU B CA 1
ATOM 2890 C C . LEU A 1 485 ? -17.573 1.461 36.915 1.00 85.75 485 LEU B C 1
ATOM 2891 O O . LEU A 1 485 ? -16.429 1.183 37.289 1.00 85.75 485 LEU B O 1
ATOM 2896 N N . ALA A 1 486 ? -17.870 1.799 35.659 1.00 78.13 486 ALA B N 1
ATOM 2897 C CA . ALA A 1 486 ? -16.861 2.034 34.625 1.00 78.13 486 ALA B CA 1
ATOM 2898 C C . ALA A 1 486 ? -16.027 0.791 34.325 1.00 78.13 486 ALA B C 1
ATOM 2899 O O . ALA A 1 486 ? -14.862 0.897 33.946 1.00 78.13 486 ALA B O 1
ATOM 2901 N N . CYS A 1 487 ? -16.617 -0.398 34.445 1.00 75.19 487 CYS B N 1
ATOM 2902 C CA . CYS A 1 487 ? -15.889 -1.619 34.109 1.00 75.19 487 CYS B CA 1
ATOM 2903 C C . CYS A 1 487 ? -15.812 -1.821 32.597 1.00 75.19 487 CYS B C 1
ATOM 2904 O O . CYS A 1 487 ? -14.720 -1.876 32.014 1.00 75.19 487 CYS B O 1
ATOM 2907 N N . LEU A 1 488 ? -16.970 -1.940 31.947 1.00 68.17 488 LEU B N 1
ATOM 2908 C CA . LEU A 1 488 ? -16.989 -2.019 30.492 1.00 68.17 488 LEU B CA 1
ATOM 2909 C C . LEU A 1 488 ? -16.422 -0.748 29.879 1.00 68.17 488 LEU B C 1
ATOM 2910 O O . LEU A 1 488 ? -15.755 -0.791 28.837 1.00 68.17 488 LEU B O 1
ATOM 2915 N N . GLY A 1 489 ? -16.675 0.395 30.517 1.00 65.62 489 GLY B N 1
ATOM 2916 C CA . GLY A 1 489 ? -16.058 1.631 30.071 1.00 65.62 489 GLY B CA 1
ATOM 2917 C C . GLY A 1 489 ? -14.545 1.576 30.135 1.00 65.62 489 GLY B C 1
ATOM 2918 O O . GLY A 1 489 ? -13.862 2.050 29.228 1.00 65.62 489 GLY B O 1
ATOM 2919 N N . THR A 1 490 ? -14.001 0.988 31.204 1.00 62.38 490 THR B N 1
ATOM 2920 C CA . THR A 1 490 ? -12.555 0.833 31.313 1.00 62.38 490 THR B CA 1
ATOM 2921 C C . THR A 1 490 ? -12.013 -0.070 30.214 1.00 62.38 490 THR B C 1
ATOM 2922 O O . THR A 1 490 ? -10.967 0.217 29.622 1.00 62.38 490 THR B O 1
ATOM 2926 N N . TRP A 1 491 ? -12.715 -1.166 29.927 1.00 60.41 491 TRP B N 1
ATOM 2927 C CA . TRP A 1 491 ? -12.277 -2.066 28.861 1.00 60.41 491 TRP B CA 1
ATOM 2928 C C . TRP A 1 491 ? -12.252 -1.355 27.510 1.00 60.41 491 TRP B C 1
ATOM 2929 O O . TRP A 1 491 ? -11.255 -1.414 26.769 1.00 60.41 491 TRP B O 1
ATOM 2940 N N . VAL A 1 492 ? -13.343 -0.664 27.177 1.00 56.46 492 VAL B N 1
ATOM 2941 C CA . VAL A 1 492 ? -13.413 0.038 25.901 1.00 56.46 492 VAL B CA 1
ATOM 2942 C C . VAL A 1 492 ? -12.371 1.146 25.840 1.00 56.46 492 VAL B C 1
ATOM 2943 O O . VAL A 1 492 ? -11.772 1.393 24.789 1.00 56.46 492 VAL B O 1
ATOM 2947 N N . LEU A 1 493 ? -12.139 1.831 26.961 1.00 55.76 493 LEU B N 1
ATOM 2948 C CA . LEU A 1 493 ? -11.124 2.875 26.995 1.00 55.76 493 LEU B CA 1
ATOM 2949 C C . LEU A 1 493 ? -9.738 2.297 26.755 1.00 55.76 493 LEU B C 1
ATOM 2950 O O . LEU A 1 493 ? -8.921 2.902 26.053 1.00 55.76 493 LEU B O 1
ATOM 2955 N N . TYR A 1 494 ? -9.452 1.129 27.333 1.00 56.31 494 TYR B N 1
ATOM 2956 C CA . TYR A 1 494 ? -8.163 0.490 27.096 1.00 56.31 494 TYR B CA 1
ATOM 2957 C C . TYR A 1 494 ? -7.980 0.164 25.622 1.00 56.31 494 TYR B C 1
ATOM 2958 O O . TYR A 1 494 ? -6.917 0.431 25.045 1.00 56.31 494 TYR B O 1
ATOM 2967 N N . HIS A 1 495 ? -9.010 -0.402 24.991 1.00 54.81 495 HIS B N 1
ATOM 2968 C CA . HIS A 1 495 ? -8.887 -0.725 23.571 1.00 54.81 495 HIS B CA 1
ATOM 2969 C C . HIS A 1 495 ? -8.741 0.534 22.719 1.00 54.81 495 HIS B C 1
ATOM 2970 O O . HIS A 1 495 ? -7.938 0.566 21.776 1.00 54.81 495 HIS B O 1
ATOM 2977 N N . ASN A 1 496 ? -9.494 1.587 23.046 1.00 53.44 496 ASN B N 1
ATOM 2978 C CA . ASN A 1 496 ? -9.393 2.839 22.305 1.00 53.44 496 ASN B CA 1
ATOM 2979 C C . ASN A 1 496 ? -8.002 3.446 22.432 1.00 53.44 496 ASN B C 1
ATOM 2980 O O . ASN A 1 496 ? -7.437 3.939 21.448 1.00 53.44 496 ASN B O 1
ATOM 2985 N N . LEU A 1 497 ? -7.438 3.429 23.640 1.00 51.70 497 LEU B N 1
ATOM 2986 C CA . LEU A 1 497 ? -6.108 3.988 23.846 1.00 51.70 497 LEU B CA 1
ATOM 2987 C C . LEU A 1 497 ? -5.050 3.169 23.124 1.00 51.70 497 LEU B C 1
ATOM 2988 O O . LEU A 1 497 ? -4.095 3.729 22.576 1.00 51.70 497 LEU B O 1
ATOM 2993 N N . ARG A 1 498 ? -5.200 1.843 23.111 1.00 55.07 498 ARG B N 1
ATOM 2994 C CA . ARG A 1 498 ? -4.279 1.014 22.342 1.00 55.07 498 ARG B CA 1
ATOM 2995 C C . ARG A 1 498 ? -4.341 1.364 20.860 1.00 55.07 498 ARG B C 1
ATOM 2996 O O . ARG A 1 498 ? -3.302 1.487 20.194 1.00 55.07 498 ARG B O 1
ATOM 3004 N N . ILE A 1 499 ? -5.554 1.544 20.332 1.00 50.36 499 ILE B N 1
ATOM 3005 C CA . ILE A 1 499 ? -5.708 1.895 18.923 1.00 50.36 499 ILE B CA 1
ATOM 3006 C C . ILE A 1 499 ? -5.063 3.245 18.633 1.00 50.36 499 ILE B C 1
ATOM 3007 O O . ILE A 1 499 ? -4.355 3.404 17.633 1.00 50.36 499 ILE B O 1
ATOM 3012 N N . MET A 1 500 ? -5.292 4.234 19.499 1.00 48.69 500 MET B N 1
ATOM 3013 C CA . MET A 1 500 ? -4.707 5.555 19.286 1.00 48.69 500 MET B CA 1
ATOM 3014 C C . MET A 1 500 ? -3.185 5.505 19.345 1.00 48.69 500 MET B C 1
ATOM 3015 O O . MET A 1 500 ? -2.502 6.154 18.542 1.00 48.69 500 MET B O 1
ATOM 3020 N N . ILE A 1 501 ? -2.636 4.743 20.294 1.00 49.15 501 ILE B N 1
ATOM 3021 C CA . ILE A 1 501 ? -1.187 4.624 20.416 1.00 49.15 501 ILE B CA 1
ATOM 3022 C C . ILE A 1 501 ? -0.599 4.023 19.149 1.00 49.15 501 ILE B C 1
ATOM 3023 O O . ILE A 1 501 ? 0.390 4.529 18.599 1.00 49.15 501 ILE B O 1
ATOM 3028 N N . GLN A 1 502 ? -1.199 2.934 18.663 1.00 51.00 502 GLN B N 1
ATOM 3029 C CA . GLN A 1 502 ? -0.673 2.288 17.467 1.00 51.00 502 GLN B CA 1
ATOM 3030 C C . GLN A 1 502 ? -0.825 3.201 16.255 1.00 51.00 502 GLN B C 1
ATOM 3031 O O . GLN A 1 502 ? 0.056 3.250 15.389 1.00 51.00 502 GLN B O 1
ATOM 3037 N N . TYR A 1 503 ? -1.922 3.961 16.195 1.00 47.16 503 TYR B N 1
ATOM 3038 C CA . TYR A 1 503 ? -2.119 4.905 15.100 1.00 47.16 503 TYR B CA 1
ATOM 3039 C C . TYR A 1 503 ? -1.029 5.967 15.087 1.00 47.16 503 TYR B C 1
ATOM 3040 O O . TYR A 1 503 ? -0.476 6.293 14.031 1.00 47.16 503 TYR B O 1
ATOM 3049 N N . LEU A 1 504 ? -0.710 6.525 16.256 1.00 44.79 504 LEU B N 1
ATOM 3050 C CA . LEU A 1 504 ? 0.335 7.542 16.313 1.00 44.79 504 LEU B CA 1
ATOM 3051 C C . LEU A 1 504 ? 1.696 6.961 15.955 1.00 44.79 504 LEU B C 1
ATOM 3052 O O . LEU A 1 504 ? 2.478 7.598 15.242 1.00 44.79 504 LEU B O 1
ATOM 3057 N N . LEU A 1 505 ? 1.999 5.752 16.435 1.00 49.43 505 LEU B N 1
ATOM 3058 C CA . LEU A 1 505 ? 3.307 5.167 16.150 1.00 49.43 505 LEU B CA 1
ATOM 3059 C C . LEU A 1 505 ? 3.450 4.772 14.683 1.00 49.43 505 LEU B C 1
ATOM 3060 O O . LEU A 1 505 ? 4.566 4.780 14.143 1.00 49.43 505 LEU B O 1
ATOM 3065 N N . SER A 1 506 ? 2.343 4.424 14.020 1.00 49.89 506 SER B N 1
ATOM 3066 C CA . SER A 1 506 ? 2.419 4.090 12.602 1.00 49.89 506 SER B CA 1
ATOM 3067 C C . SER A 1 506 ? 2.917 5.269 11.779 1.00 49.89 506 SER B C 1
ATOM 3068 O O . SER A 1 506 ? 3.452 5.076 10.682 1.00 49.89 506 SER B O 1
ATOM 3071 N N . GLY A 1 507 ? 2.747 6.492 12.285 1.00 49.04 507 GLY B N 1
ATOM 3072 C CA . GLY A 1 507 ? 3.327 7.641 11.612 1.00 49.04 507 GLY B CA 1
ATOM 3073 C C . GLY A 1 507 ? 4.840 7.577 11.566 1.00 49.04 507 GLY B C 1
ATOM 3074 O O . GLY A 1 507 ? 5.452 7.840 10.529 1.00 49.04 507 GLY B O 1
ATOM 3075 N N . PHE A 1 508 ? 5.465 7.220 12.690 1.00 48.03 508 PHE B N 1
ATOM 3076 C CA . PHE A 1 508 ? 6.907 7.000 12.690 1.00 48.03 508 PHE B CA 1
ATOM 3077 C C . PHE A 1 508 ? 7.281 5.811 11.818 1.00 48.03 508 PHE B C 1
ATOM 3078 O O . PHE A 1 508 ? 8.286 5.856 11.099 1.00 48.03 508 PHE B O 1
ATOM 3086 N N . GLU A 1 509 ? 6.490 4.735 11.875 1.00 50.56 509 GLU B N 1
ATOM 3087 C CA . GLU A 1 509 ? 6.830 3.529 11.122 1.00 50.56 509 GLU B CA 1
ATOM 3088 C C . GLU A 1 509 ? 6.876 3.800 9.623 1.00 50.56 509 GLU B C 1
ATOM 3089 O O . GLU A 1 509 ? 7.657 3.174 8.896 1.00 50.56 509 GLU B O 1
ATOM 3091 N N . LEU A 1 510 ? 6.050 4.722 9.139 1.00 51.08 510 LEU B N 1
ATOM 3092 C CA . LEU A 1 510 ? 5.953 4.993 7.713 1.00 51.08 510 LEU B CA 1
ATOM 3093 C C . LEU A 1 510 ? 6.651 6.284 7.290 1.00 51.08 510 LEU B C 1
ATOM 3094 O O . LEU A 1 510 ? 6.479 6.715 6.146 1.00 51.08 510 LEU B O 1
ATOM 3099 N N . GLU A 1 511 ? 7.447 6.895 8.174 1.00 52.56 511 GLU B N 1
ATOM 3100 C CA . GLU A 1 511 ? 8.188 8.129 7.876 1.00 52.56 511 GLU B CA 1
ATOM 3101 C C . GLU A 1 511 ? 7.273 9.258 7.395 1.00 52.56 511 GLU B C 1
ATOM 3102 O O . GLU A 1 511 ? 7.550 9.913 6.390 1.00 52.56 511 GLU B O 1
ATOM 3108 N N . LEU A 1 512 ? 6.172 9.484 8.110 1.00 49.73 512 LEU B N 1
ATOM 3109 C CA . LEU A 1 512 ? 5.276 10.605 7.839 1.00 49.73 512 LEU B CA 1
ATOM 3110 C C . LEU A 1 512 ? 5.547 11.843 8.683 1.00 49.73 512 LEU B C 1
ATOM 3111 O O . LEU A 1 512 ? 4.935 12.885 8.427 1.00 49.73 512 LEU B O 1
ATOM 3116 N N . TYR A 1 513 ? 6.435 11.774 9.665 1.00 47.16 513 TYR B N 1
ATOM 3117 C CA . TYR A 1 513 ? 6.653 12.884 10.581 1.00 47.16 513 TYR B CA 1
ATOM 3118 C C . TYR A 1 513 ? 7.966 13.575 10.255 1.00 47.16 513 TYR B C 1
ATOM 3119 O O . TYR A 1 513 ? 9.009 12.921 10.148 1.00 47.16 513 TYR B O 1
ATOM 3128 N N . SER A 1 514 ? 7.908 14.895 10.104 1.00 54.18 514 SER B N 1
ATOM 3129 C CA . SER A 1 514 ? 9.075 15.696 9.780 1.00 54.18 514 SER B CA 1
ATOM 3130 C C . SER A 1 514 ? 9.935 15.908 11.022 1.00 54.18 514 SER B C 1
ATOM 3131 O O . SER A 1 514 ? 9.596 15.483 12.128 1.00 54.18 514 SER B O 1
ATOM 3134 N N . MET A 1 515 ? 11.070 16.581 10.825 1.00 59.72 515 MET B N 1
ATOM 3135 C CA . MET A 1 515 ? 12.005 16.791 11.926 1.00 59.72 515 MET B CA 1
ATOM 3136 C C . MET A 1 515 ? 11.402 17.679 13.008 1.00 59.72 515 MET B C 1
ATOM 3137 O O . MET A 1 515 ? 11.535 17.390 14.203 1.00 59.72 515 MET B O 1
ATOM 3142 N N . HIS A 1 516 ? 10.734 18.763 12.612 1.00 56.21 516 HIS B N 1
ATOM 3143 C CA . HIS A 1 516 ? 10.160 19.684 13.585 1.00 56.21 516 HIS B CA 1
ATOM 3144 C C . HIS A 1 516 ? 8.845 19.190 14.168 1.00 56.21 516 HIS B C 1
ATOM 3145 O O . HIS A 1 516 ? 8.330 19.815 15.100 1.00 56.21 516 HIS B O 1
ATOM 3152 N N . GLU A 1 517 ? 8.291 18.100 13.646 1.00 53.06 517 GLU B N 1
ATOM 3153 C CA . GLU A 1 517 ? 7.031 17.554 14.129 1.00 53.06 517 GLU B CA 1
ATOM 3154 C C . GLU A 1 517 ? 7.217 16.517 15.227 1.00 53.06 517 GLU B C 1
ATOM 3155 O O . GLU A 1 517 ? 6.222 16.029 15.771 1.00 53.06 517 GLU B O 1
ATOM 3161 N N . TYR A 1 518 ? 8.458 16.164 15.559 1.00 51.68 518 TYR B N 1
ATOM 3162 C CA . TYR A 1 518 ? 8.688 15.130 16.562 1.00 51.68 518 TYR B CA 1
ATOM 3163 C C . TYR A 1 518 ? 8.307 15.611 17.955 1.00 51.68 518 TYR B C 1
ATOM 3164 O O . TYR A 1 518 ? 7.790 14.837 18.767 1.00 51.68 518 TYR B O 1
ATOM 3173 N N . TYR A 1 519 ? 8.553 16.890 18.249 1.00 54.85 519 TYR B N 1
ATOM 3174 C CA . TYR A 1 519 ? 8.517 17.347 19.635 1.00 54.85 519 TYR B CA 1
ATOM 3175 C C . TYR A 1 519 ? 7.102 17.343 20.198 1.00 54.85 519 TYR B C 1
ATOM 3176 O O . TYR A 1 519 ? 6.914 17.166 21.406 1.00 54.85 519 TYR B O 1
ATOM 3185 N N . TYR A 1 520 ? 6.093 17.545 19.354 1.00 51.99 520 TYR B N 1
ATOM 3186 C CA . TYR A 1 520 ? 4.726 17.526 19.858 1.00 51.99 520 TYR B CA 1
ATOM 3187 C C . TYR A 1 520 ? 4.028 16.193 19.629 1.00 51.99 520 TYR B C 1
ATOM 3188 O O . TYR A 1 520 ? 3.005 15.931 20.269 1.00 51.99 520 TYR B O 1
ATOM 3197 N N . ILE A 1 521 ? 4.542 15.350 18.732 1.00 49.60 521 ILE B N 1
ATOM 3198 C CA . ILE A 1 521 ? 3.980 14.011 18.588 1.00 49.60 521 ILE B CA 1
ATOM 3199 C C . ILE A 1 521 ? 4.333 13.157 19.797 1.00 49.60 521 ILE B C 1
ATOM 3200 O O . ILE A 1 521 ? 3.491 12.422 20.324 1.00 49.60 521 ILE B O 1
ATOM 3205 N N . TYR A 1 522 ? 5.580 13.248 20.264 1.00 51.78 522 TYR B N 1
ATOM 3206 C CA . TYR A 1 522 ? 5.990 12.475 21.428 1.00 51.78 522 TYR B CA 1
ATOM 3207 C C . TYR A 1 522 ? 5.322 12.972 22.701 1.00 51.78 522 TYR B C 1
ATOM 3208 O O . TYR A 1 522 ? 5.093 12.184 23.625 1.00 51.78 522 TYR B O 1
ATOM 3217 N N . TRP A 1 523 ? 5.011 14.268 22.779 1.00 56.59 523 TRP B N 1
ATOM 3218 C CA . TRP A 1 523 ? 4.321 14.782 23.956 1.00 56.59 523 TRP B CA 1
ATOM 3219 C C . TRP A 1 523 ? 2.942 14.156 24.101 1.00 56.59 523 TRP B C 1
ATOM 3220 O O . TRP A 1 523 ? 2.538 13.776 25.205 1.00 56.59 523 TRP B O 1
ATOM 3231 N N . TYR A 1 524 ? 2.202 14.047 22.996 1.00 49.17 524 TYR B N 1
ATOM 3232 C CA . TYR A 1 524 ? 0.874 13.448 23.053 1.00 49.17 524 TYR B CA 1
ATOM 3233 C C . TYR A 1 524 ? 0.954 11.992 23.484 1.00 49.17 524 TYR B C 1
ATOM 3234 O O . TYR A 1 524 ? 0.102 11.510 24.240 1.00 49.17 524 TYR B O 1
ATOM 3243 N N . LEU A 1 525 ? 1.970 11.273 23.009 1.00 51.51 525 LEU B N 1
ATOM 3244 C CA . LEU A 1 525 ? 2.166 9.894 23.435 1.00 51.51 525 LEU B CA 1
ATOM 3245 C C . LEU A 1 525 ? 2.504 9.815 24.919 1.00 51.51 525 LEU B C 1
ATOM 3246 O O . LEU A 1 525 ? 1.992 8.946 25.632 1.00 51.51 525 LEU B O 1
ATOM 3251 N N . SER A 1 526 ? 3.364 10.713 25.403 1.00 56.86 526 SER B N 1
ATOM 3252 C CA . SER A 1 526 ? 3.913 10.567 26.747 1.00 56.86 526 SER B CA 1
ATOM 3253 C C . SER A 1 526 ? 2.990 11.126 27.823 1.00 56.86 526 SER B C 1
ATOM 3254 O O . SER A 1 526 ? 2.504 10.387 28.685 1.00 56.86 526 SER B O 1
ATOM 3257 N N . GLU A 1 527 ? 2.741 12.434 27.793 1.00 60.29 527 GLU B N 1
ATOM 3258 C CA . GLU A 1 527 ? 2.037 13.076 28.895 1.00 60.29 527 GLU B CA 1
ATOM 3259 C C . GLU A 1 527 ? 0.546 12.781 28.917 1.00 60.29 527 GLU B C 1
ATOM 3260 O O . GLU A 1 527 ? -0.066 12.862 29.986 1.00 60.29 527 GLU B O 1
ATOM 3266 N N . PHE A 1 528 ? -0.059 12.447 27.779 1.00 54.08 528 PHE B N 1
ATOM 3267 C CA . PHE A 1 528 ? -1.506 12.312 27.712 1.00 54.08 528 PHE B CA 1
ATOM 3268 C C . PHE A 1 528 ? -1.963 10.886 27.434 1.00 54.08 528 PHE B C 1
ATOM 3269 O O . PHE A 1 528 ? -2.744 10.328 28.211 1.00 54.08 528 PHE B O 1
ATOM 3277 N N . LEU A 1 529 ? -1.503 10.273 26.344 1.00 50.81 529 LEU B N 1
ATOM 3278 C CA . LEU A 1 529 ? -2.068 8.993 25.930 1.00 50.81 529 LEU B CA 1
ATOM 3279 C C . LEU A 1 529 ? -1.572 7.853 26.812 1.00 50.81 529 LEU B C 1
ATOM 3280 O O . LEU A 1 529 ? -2.371 7.098 27.377 1.00 50.81 529 LEU B O 1
ATOM 3285 N N . TYR A 1 530 ? -0.252 7.709 26.945 1.00 52.38 530 TYR B N 1
ATOM 3286 C CA . TYR A 1 530 ? 0.274 6.643 27.790 1.00 52.38 530 TYR B CA 1
ATOM 3287 C C . TYR A 1 530 ? -0.051 6.879 29.258 1.00 52.38 530 TYR B C 1
ATOM 3288 O O . TYR A 1 530 ? -0.204 5.916 30.017 1.00 52.38 530 TYR B O 1
ATOM 3297 N N . ALA A 1 531 ? -0.153 8.141 29.679 1.00 55.87 531 ALA B N 1
ATOM 3298 C CA . ALA A 1 531 ? -0.587 8.423 31.042 1.00 55.87 531 ALA B CA 1
ATOM 3299 C C . ALA A 1 531 ? -2.008 7.930 31.274 1.00 55.87 531 ALA B C 1
ATOM 3300 O O . ALA A 1 531 ? -2.310 7.349 32.323 1.00 55.87 531 ALA B O 1
ATOM 3302 N N . TRP A 1 532 ? -2.897 8.157 30.304 1.00 53.36 532 TRP B N 1
ATOM 3303 C CA . TRP A 1 532 ? -4.249 7.618 30.395 1.00 53.36 532 TRP B CA 1
ATOM 3304 C C . TRP A 1 532 ? -4.241 6.095 30.352 1.00 53.36 532 TRP B C 1
ATOM 3305 O O . TRP A 1 532 ? -5.011 5.444 31.067 1.00 53.36 532 TRP B O 1
ATOM 3316 N N . LEU A 1 533 ? -3.382 5.511 29.512 1.00 53.85 533 LEU B N 1
ATOM 3317 C CA . LEU A 1 533 ? -3.323 4.057 29.404 1.00 53.85 533 LEU B CA 1
ATOM 3318 C C . LEU A 1 533 ? -2.890 3.422 30.718 1.00 53.85 533 LEU B C 1
ATOM 3319 O O . LEU A 1 533 ? -3.440 2.395 31.129 1.00 53.85 533 LEU B O 1
ATOM 3324 N N . MET A 1 534 ? -1.901 4.016 31.388 1.00 60.06 534 MET B N 1
ATOM 3325 C CA . MET A 1 534 ? -1.459 3.485 32.673 1.00 60.06 534 MET B CA 1
ATOM 3326 C C . MET A 1 534 ? -2.582 3.528 33.700 1.00 60.06 534 MET B C 1
ATOM 3327 O O . MET A 1 534 ? -2.753 2.587 34.484 1.00 60.06 534 MET B O 1
ATOM 3332 N N . SER A 1 535 ? -3.355 4.615 33.714 1.00 59.29 535 SER B N 1
ATOM 3333 C CA . SER A 1 535 ? -4.491 4.697 34.625 1.00 59.29 535 SER B CA 1
ATOM 3334 C C . SER A 1 535 ? -5.529 3.630 34.307 1.00 59.29 535 SER B C 1
ATOM 3335 O O . SER A 1 535 ? -6.119 3.036 35.217 1.00 59.29 535 SER B O 1
ATOM 3338 N N . THR A 1 536 ? -5.774 3.378 33.019 1.00 58.57 536 THR B N 1
ATOM 3339 C CA . THR A 1 536 ? -6.746 2.359 32.639 1.00 58.57 536 THR B CA 1
ATOM 3340 C C . THR A 1 536 ? -6.278 0.965 33.039 1.00 58.57 536 THR B C 1
ATOM 3341 O O . THR A 1 536 ? -7.065 0.168 33.562 1.00 58.57 536 THR B O 1
ATOM 3345 N N . LEU A 1 537 ? -5.002 0.651 32.802 1.00 59.79 537 LEU B N 1
ATOM 3346 C CA . LEU A 1 537 ? -4.485 -0.655 33.197 1.00 59.79 537 LEU B CA 1
ATOM 3347 C C . LEU A 1 537 ? -4.498 -0.818 34.711 1.00 59.79 537 LEU B C 1
ATOM 3348 O O . LEU A 1 537 ? -4.837 -1.891 35.225 1.00 59.79 537 LEU B O 1
ATOM 3353 N N . SER A 1 538 ? -4.127 0.235 35.443 1.00 65.63 538 SER B N 1
ATOM 3354 C CA . SER A 1 538 ? -4.166 0.170 36.900 1.00 65.63 538 SER B CA 1
ATOM 3355 C C . SER A 1 538 ? -5.590 -0.021 37.404 1.00 65.63 538 SER B C 1
ATOM 3356 O O . SER A 1 538 ? -5.826 -0.787 38.345 1.00 65.63 538 SER B O 1
ATOM 3359 N N . ARG A 1 539 ? -6.552 0.675 36.795 1.00 67.35 539 ARG B N 1
ATOM 3360 C CA . ARG A 1 539 ? -7.950 0.472 37.162 1.00 67.35 539 ARG B CA 1
ATOM 3361 C C . ARG A 1 539 ? -8.401 -0.945 36.835 1.00 67.35 539 ARG B C 1
ATOM 3362 O O . ARG A 1 539 ? -9.145 -1.561 37.606 1.00 67.35 539 ARG B O 1
ATOM 3370 N N . ALA A 1 540 ? -7.967 -1.475 35.691 1.00 69.01 540 ALA B N 1
ATOM 3371 C CA . ALA A 1 540 ? -8.309 -2.845 35.327 1.00 69.01 540 ALA B CA 1
ATOM 3372 C C . ALA A 1 540 ? -7.679 -3.840 36.293 1.00 69.01 540 ALA B C 1
ATOM 3373 O O . ALA A 1 540 ? -8.332 -4.783 36.752 1.00 69.01 540 ALA B O 1
ATOM 3375 N N . ASP A 1 541 ? -6.396 -3.648 36.607 1.00 77.42 541 ASP B N 1
ATOM 3376 C CA . ASP A 1 541 ? -5.727 -4.530 37.557 1.00 77.42 541 ASP B CA 1
ATOM 3377 C C . ASP A 1 541 ? -6.327 -4.393 38.949 1.00 77.42 541 ASP B C 1
ATOM 3378 O O . ASP A 1 541 ? -6.488 -5.387 39.667 1.00 77.42 541 ASP B O 1
ATOM 3383 N N . GLY A 1 542 ? -6.659 -3.165 39.351 1.00 79.81 542 GLY B N 1
ATOM 3384 C CA . GLY A 1 542 ? -7.264 -2.965 40.657 1.00 79.81 542 GLY B CA 1
ATOM 3385 C C . GLY A 1 542 ? -8.618 -3.637 40.779 1.00 79.81 542 GLY B C 1
ATOM 3386 O O . GLY A 1 542 ? -8.930 -4.254 41.800 1.00 79.81 542 GLY B O 1
ATOM 3387 N N . SER A 1 543 ? -9.441 -3.530 39.733 1.00 78.73 543 SER B N 1
ATOM 3388 C CA . SER A 1 543 ? -10.764 -4.143 39.772 1.00 78.73 543 SER B CA 1
ATOM 3389 C C . SER A 1 543 ? -10.681 -5.663 39.774 1.00 78.73 543 SER B C 1
ATOM 3390 O O . SER A 1 543 ? -11.551 -6.327 40.348 1.00 78.73 543 SER B O 1
ATOM 3393 N N . GLN A 1 544 ? -9.657 -6.230 39.132 1.00 80.84 544 GLN B N 1
ATOM 3394 C CA . GLN A 1 544 ? -9.470 -7.676 39.172 1.00 80.84 544 GLN B CA 1
ATOM 3395 C C . GLN A 1 544 ? -9.199 -8.150 40.594 1.00 80.84 544 GLN B C 1
ATOM 3396 O O . GLN A 1 544 ? -9.756 -9.159 41.044 1.00 80.84 544 GLN B O 1
ATOM 3402 N N . MET A 1 545 ? -8.342 -7.429 41.320 1.00 89.47 545 MET B N 1
ATOM 3403 C CA . MET A 1 545 ? -8.031 -7.812 42.693 1.00 89.47 545 MET B CA 1
ATOM 3404 C C . MET A 1 545 ? -9.171 -7.474 43.645 1.00 89.47 545 MET B C 1
ATOM 3405 O O . MET A 1 545 ? -9.429 -8.229 44.589 1.00 89.47 545 MET B O 1
ATOM 3410 N N . ALA A 1 546 ? -9.857 -6.352 43.420 1.00 88.60 546 ALA B N 1
ATOM 3411 C CA . ALA A 1 546 ? -10.971 -5.966 44.278 1.00 88.60 546 ALA B CA 1
ATOM 3412 C C . ALA A 1 546 ? -12.127 -6.954 44.217 1.00 88.60 546 ALA B C 1
ATOM 3413 O O . ALA A 1 546 ? -12.851 -7.100 45.208 1.00 88.60 546 ALA B O 1
ATOM 3415 N N . GLU A 1 547 ? -12.317 -7.631 43.086 1.00 89.21 547 GLU B N 1
ATOM 3416 C CA . GLU A 1 547 ? -13.345 -8.654 42.945 1.00 89.21 547 GLU B CA 1
ATOM 3417 C C . GLU A 1 547 ? -12.782 -10.059 43.123 1.00 89.21 547 GLU B C 1
ATOM 3418 O O . GLU A 1 547 ? -13.489 -11.042 42.883 1.00 89.21 547 GLU B O 1
ATOM 3420 N N . GLU A 1 548 ? -11.524 -10.171 43.536 1.00 89.55 548 GLU B N 1
ATOM 3421 C CA . GLU A 1 548 ? -10.894 -11.469 43.739 1.00 89.55 548 GLU B CA 1
ATOM 3422 C C . GLU A 1 548 ? -11.131 -11.977 45.157 1.00 89.55 548 GLU B C 1
ATOM 3423 O O . GLU A 1 548 ? -11.559 -11.224 46.032 1.00 89.55 548 GLU B O 1
ATOM 3425 N N . ARG A 1 570 ? 0.096 -12.046 38.039 1.00 90.09 570 ARG B N 1
ATOM 3426 C CA . ARG A 1 570 ? -0.719 -11.004 37.427 1.00 90.09 570 ARG B CA 1
ATOM 3427 C C . ARG A 1 570 ? -0.617 -11.050 35.906 1.00 90.09 570 ARG B C 1
ATOM 3428 O O . ARG A 1 570 ? 0.459 -10.842 35.347 1.00 90.09 570 ARG B O 1
ATOM 3430 N N . PRO A 1 571 ? -1.739 -11.333 35.240 1.00 88.99 571 PRO B N 1
ATOM 3431 C CA . PRO A 1 571 ? -1.721 -11.381 33.769 1.00 88.99 571 PRO B CA 1
ATOM 3432 C C . PRO A 1 571 ? -1.338 -10.063 33.122 1.00 88.99 571 PRO B C 1
ATOM 3433 O O . PRO A 1 571 ? -0.756 -10.066 32.030 1.00 88.99 571 PRO B O 1
ATOM 3437 N N . LEU A 1 572 ? -1.648 -8.935 33.758 1.00 81.53 572 LEU B N 1
ATOM 3438 C CA . LEU A 1 572 ? -1.373 -7.623 33.189 1.00 81.53 572 LEU B CA 1
ATOM 3439 C C . LEU A 1 572 ? -0.030 -7.047 33.619 1.00 81.53 572 LEU B C 1
ATOM 3440 O O . LEU A 1 572 ? 0.275 -5.906 33.260 1.00 81.53 572 LEU B O 1
ATOM 3445 N N . SER A 1 573 ? 0.769 -7.796 34.382 1.00 80.61 573 SER B N 1
ATOM 3446 C CA . SER A 1 573 ? 2.054 -7.274 34.839 1.00 80.61 573 SER B CA 1
ATOM 3447 C C . SER A 1 573 ? 2.991 -7.000 33.668 1.00 80.61 573 SER B C 1
ATOM 3448 O O . SER A 1 573 ? 3.660 -5.960 33.629 1.00 80.61 573 SER B O 1
ATOM 3450 N N . ARG A 1 574 ? 3.053 -7.922 32.705 1.00 75.50 574 ARG B N 1
ATOM 3451 C CA . ARG A 1 574 ? 3.923 -7.723 31.550 1.00 75.50 574 ARG B CA 1
ATOM 3452 C C . ARG A 1 574 ? 3.487 -6.514 30.734 1.00 75.50 574 ARG B C 1
ATOM 3453 O O . ARG A 1 574 ? 4.324 -5.714 30.296 1.00 75.50 574 ARG B O 1
ATOM 3455 N N . GLU A 1 575 ? 2.178 -6.362 30.521 1.00 74.13 575 GLU B N 1
ATOM 3456 C CA . GLU A 1 575 ? 1.685 -5.211 29.774 1.00 74.13 575 GLU B CA 1
ATOM 3457 C C . GLU A 1 575 ? 1.973 -3.911 30.512 1.00 74.13 575 GLU B C 1
ATOM 3458 O O . GLU A 1 575 ? 2.332 -2.905 29.891 1.00 74.13 575 GLU B O 1
ATOM 3464 N N . ILE A 1 576 ? 1.822 -3.911 31.838 1.00 73.57 576 ILE B N 1
ATOM 3465 C CA . ILE A 1 576 ? 2.112 -2.711 32.618 1.00 73.57 576 ILE B CA 1
ATOM 3466 C C . ILE A 1 576 ? 3.587 -2.348 32.513 1.00 73.57 576 ILE B C 1
ATOM 3467 O O . ILE A 1 576 ? 3.942 -1.175 32.343 1.00 73.57 576 ILE B O 1
ATOM 3469 N N . THR A 1 577 ? 4.470 -3.345 32.610 1.00 72.68 577 THR B N 1
ATOM 3470 C CA . THR A 1 577 ? 5.903 -3.080 32.500 1.00 72.68 577 THR B CA 1
ATOM 3471 C C . THR A 1 577 ? 6.257 -2.532 31.123 1.00 72.68 577 THR B C 1
ATOM 3472 O O . THR A 1 577 ? 7.020 -1.563 31.000 1.00 72.68 577 THR B O 1
ATOM 3476 N N . MET A 1 578 ? 5.710 -3.143 30.069 1.00 71.09 578 MET B N 1
ATOM 3477 C CA . MET A 1 578 ? 5.992 -2.668 28.720 1.00 71.09 578 MET B CA 1
ATOM 3478 C C . MET A 1 578 ? 5.472 -1.252 28.517 1.00 71.09 578 MET B C 1
ATOM 3479 O O . MET A 1 578 ? 6.143 -0.420 27.895 1.00 71.09 578 MET B O 1
ATOM 3484 N N . SER A 1 579 ? 4.277 -0.959 29.034 1.00 68.89 579 SER B N 1
ATOM 3485 C CA . SER A 1 579 ? 3.731 0.388 28.920 1.00 68.89 579 SER B CA 1
ATOM 3486 C C . SER A 1 579 ? 4.600 1.398 29.654 1.00 68.89 579 SER B C 1
ATOM 3487 O O . SER A 1 579 ? 4.822 2.509 29.161 1.00 68.89 579 SER B O 1
ATOM 3490 N N . GLN A 1 580 ? 5.094 1.036 30.840 1.00 68.25 580 GLN B N 1
ATOM 3491 C CA . GLN A 1 580 ? 5.982 1.934 31.570 1.00 68.25 580 GLN B CA 1
ATOM 3492 C C . GLN A 1 580 ? 7.252 2.213 30.777 1.00 68.25 580 GLN B C 1
ATOM 3493 O O . GLN A 1 580 ? 7.697 3.364 30.685 1.00 68.25 580 GLN B O 1
ATOM 3499 N N . ALA A 1 581 ? 7.847 1.169 30.194 1.00 68.37 581 ALA B N 1
ATOM 3500 C CA . ALA A 1 581 ? 9.061 1.364 29.406 1.00 68.37 581 ALA B CA 1
ATOM 3501 C C . ALA A 1 581 ? 8.800 2.254 28.196 1.00 68.37 581 ALA B C 1
ATOM 3502 O O . ALA A 1 581 ? 9.586 3.165 27.899 1.00 68.37 581 ALA B O 1
ATOM 3504 N N . TYR A 1 582 ? 7.695 2.007 27.487 1.00 66.27 582 TYR B N 1
ATOM 3505 C CA . TYR A 1 582 ? 7.364 2.818 26.321 1.00 66.27 582 TYR B CA 1
ATOM 3506 C C . TYR A 1 582 ? 7.138 4.272 26.711 1.00 66.27 582 TYR B C 1
ATOM 3507 O O . TYR A 1 582 ? 7.604 5.187 26.023 1.00 66.27 582 TYR B O 1
ATOM 3516 N N . GLN A 1 583 ? 6.423 4.505 27.815 1.00 66.35 583 GLN B N 1
ATOM 3517 C CA . GLN A 1 583 ? 6.168 5.869 28.262 1.00 66.35 583 GLN B CA 1
ATOM 3518 C C . GLN A 1 583 ? 7.463 6.577 28.632 1.00 66.35 583 GLN B C 1
ATOM 3519 O O . GLN A 1 583 ? 7.658 7.749 28.289 1.00 66.35 583 GLN B O 1
ATOM 3525 N N . ASN A 1 584 ? 8.363 5.882 29.332 1.00 70.01 584 ASN B N 1
ATOM 3526 C CA . ASN A 1 584 ? 9.627 6.501 29.717 1.00 70.01 584 ASN B CA 1
ATOM 3527 C C . ASN A 1 584 ? 10.457 6.860 28.490 1.00 70.01 584 ASN B C 1
ATOM 3528 O O . ASN A 1 584 ? 11.022 7.958 28.406 1.00 70.01 584 ASN B O 1
ATOM 3533 N N . MET A 1 585 ? 10.529 5.948 27.516 1.00 66.78 585 MET B N 1
ATOM 3534 C CA . MET A 1 585 ? 11.300 6.237 26.310 1.00 66.78 585 MET B CA 1
ATOM 3535 C C . MET A 1 585 ? 10.686 7.384 25.516 1.00 66.78 585 MET B C 1
ATOM 3536 O O . MET A 1 585 ? 11.408 8.244 24.994 1.00 66.78 585 MET B O 1
ATOM 3541 N N . CYS A 1 586 ? 9.355 7.419 25.414 1.00 64.79 586 CYS B N 1
ATOM 3542 C CA . CYS A 1 586 ? 8.704 8.509 24.697 1.00 64.79 586 CYS B CA 1
ATOM 3543 C C . CYS A 1 586 ? 8.952 9.846 25.385 1.00 64.79 586 CYS B C 1
ATOM 3544 O O . CYS A 1 586 ? 9.197 10.858 24.718 1.00 64.79 586 CYS B O 1
ATOM 3547 N N . ALA A 1 587 ? 8.884 9.875 26.718 1.00 65.29 587 ALA B N 1
ATOM 3548 C CA . ALA A 1 587 ? 9.159 11.112 27.442 1.00 65.29 587 ALA B CA 1
ATOM 3549 C C . ALA A 1 587 ? 10.596 11.564 27.229 1.00 65.29 587 ALA B C 1
ATOM 3550 O O . ALA A 1 587 ? 10.860 12.760 27.045 1.00 65.29 587 ALA B O 1
ATOM 3552 N N . GLY A 1 588 ? 11.539 10.621 27.257 1.00 67.44 588 GLY B N 1
ATOM 3553 C CA . GLY A 1 588 ? 12.921 10.975 26.983 1.00 67.44 588 GLY B CA 1
ATOM 3554 C C . GLY A 1 588 ? 13.102 11.564 25.598 1.00 67.44 588 GLY B C 1
ATOM 3555 O O . GLY A 1 588 ? 13.804 12.564 25.425 1.00 67.44 588 GLY B O 1
ATOM 3556 N N . MET A 1 589 ? 12.460 10.961 24.595 1.00 64.08 589 MET B N 1
ATOM 3557 C CA . MET A 1 589 ? 12.564 11.489 23.237 1.00 64.08 589 MET B CA 1
ATOM 3558 C C . MET A 1 589 ? 11.940 12.876 23.130 1.00 64.08 589 MET B C 1
ATOM 3559 O O . MET A 1 589 ? 12.478 13.755 22.445 1.00 64.08 589 MET B O 1
ATOM 3564 N N . PHE A 1 590 ? 10.801 13.089 23.793 1.00 62.20 590 PHE B N 1
ATOM 3565 C CA . PHE A 1 590 ? 10.164 14.403 23.769 1.00 62.20 590 PHE B CA 1
ATOM 3566 C C . PHE A 1 590 ? 11.072 15.461 24.379 1.00 62.20 590 PHE B C 1
ATOM 3567 O O . PHE A 1 590 ? 11.238 16.554 23.821 1.00 62.20 590 PHE B O 1
ATOM 3575 N N . LYS A 1 591 ? 11.665 15.154 25.534 1.00 64.97 591 LYS B N 1
ATOM 3576 C CA . LYS A 1 591 ? 12.559 16.113 26.175 1.00 64.97 591 LYS B CA 1
ATOM 3577 C C . LYS A 1 591 ? 13.780 16.386 25.307 1.00 64.97 591 LYS B C 1
ATOM 3578 O O . LYS A 1 591 ? 14.225 17.535 25.190 1.00 64.97 591 LYS B O 1
ATOM 3584 N N . THR A 1 592 ? 14.330 15.341 24.683 1.00 66.33 592 THR B N 1
ATOM 3585 C CA . THR A 1 592 ? 15.477 15.528 23.803 1.00 66.33 592 THR B CA 1
ATOM 3586 C C . THR A 1 592 ? 15.129 16.433 22.628 1.00 66.33 592 THR B C 1
ATOM 3587 O O . THR A 1 592 ? 15.906 17.326 22.274 1.00 66.33 592 THR B O 1
ATOM 3591 N N . MET A 1 593 ? 13.959 16.228 22.017 1.00 63.34 593 MET B N 1
ATOM 3592 C CA . MET A 1 593 ? 13.570 17.063 20.884 1.00 63.34 593 MET B CA 1
ATOM 3593 C C . MET A 1 593 ? 13.331 18.507 21.310 1.00 63.34 593 MET B C 1
ATOM 3594 O O . MET A 1 593 ? 13.703 19.443 20.590 1.00 63.34 593 MET B O 1
ATOM 3599 N N . VAL A 1 594 ? 12.706 18.710 22.472 1.00 67.51 594 VAL B N 1
ATOM 3600 C CA . VAL A 1 594 ? 12.476 20.069 22.953 1.00 67.51 594 VAL B CA 1
ATOM 3601 C C . VAL A 1 594 ? 13.802 20.773 23.203 1.00 67.51 594 VAL B C 1
ATOM 3602 O O . VAL A 1 594 ? 13.977 21.946 22.848 1.00 67.51 594 VAL B O 1
ATOM 3604 N N . ALA A 1 595 ? 14.759 20.072 23.813 1.00 72.54 595 ALA B N 1
ATOM 3605 C CA . ALA A 1 595 ? 16.072 20.664 24.042 1.00 72.54 595 ALA B CA 1
ATOM 3606 C C . ALA A 1 595 ? 16.792 20.947 22.729 1.00 72.54 595 ALA B C 1
ATOM 3607 O O . ALA A 1 595 ? 17.483 21.965 22.602 1.00 72.54 595 ALA B O 1
ATOM 3609 N N . PHE A 1 596 ? 16.652 20.053 21.747 1.00 71.65 596 PHE B N 1
ATOM 3610 C CA . PHE A 1 596 ? 17.249 20.290 20.437 1.00 71.65 596 PHE B CA 1
ATOM 3611 C C . PHE A 1 596 ? 16.692 21.558 19.808 1.00 71.65 596 PHE B C 1
ATOM 3612 O O . PHE A 1 596 ? 17.439 22.352 19.223 1.00 71.65 596 PHE B O 1
ATOM 3620 N N . ASP A 1 597 ? 15.376 21.758 19.907 1.00 77.89 597 ASP B N 1
ATOM 3621 C CA . ASP A 1 597 ? 14.772 22.973 19.369 1.00 77.89 597 ASP B CA 1
ATOM 3622 C C . ASP A 1 597 ? 15.288 24.194 20.122 1.00 77.89 597 ASP B C 1
ATOM 3623 O O . ASP A 1 597 ? 15.644 25.207 19.507 1.00 77.89 597 ASP B O 1
ATOM 3628 N N . MET A 1 598 ? 15.370 24.104 21.453 1.00 81.90 598 MET B N 1
ATOM 3629 C CA . MET A 1 598 ? 15.841 25.237 22.246 1.00 81.90 598 MET B CA 1
ATOM 3630 C C . MET A 1 598 ? 17.266 25.626 21.869 1.00 81.90 598 MET B C 1
ATOM 3631 O O . MET A 1 598 ? 17.586 26.816 21.763 1.00 81.90 598 MET B O 1
ATOM 3636 N N . ASP A 1 599 ? 18.134 24.640 21.669 1.00 81.59 599 ASP B N 1
ATOM 3637 C CA . ASP A 1 599 ? 19.495 24.890 21.216 1.00 81.59 599 ASP B CA 1
ATOM 3638 C C . ASP A 1 599 ? 19.511 25.521 19.828 1.00 81.59 599 ASP B C 1
ATOM 3639 O O . ASP A 1 599 ? 20.313 26.431 19.585 1.00 81.59 599 ASP B O 1
ATOM 3644 N N . GLY A 1 600 ? 18.609 25.112 18.940 1.00 78.73 600 GLY B N 1
ATOM 3645 C CA . GLY A 1 600 ? 18.609 25.616 17.583 1.00 78.73 600 GLY B CA 1
ATOM 3646 C C . GLY A 1 600 ? 19.123 24.636 16.559 1.00 78.73 600 GLY B C 1
ATOM 3647 O O . GLY A 1 600 ? 19.548 25.045 15.476 1.00 78.73 600 GLY B O 1
ATOM 3648 N N . LYS A 1 601 ? 19.093 23.346 16.873 1.00 82.10 601 LYS B N 1
ATOM 3649 C CA . LYS A 1 601 ? 19.621 22.307 16.003 1.00 82.10 601 LYS B CA 1
ATOM 3650 C C . LYS A 1 601 ? 18.567 21.697 15.088 1.00 82.10 601 LYS B C 1
ATOM 3651 O O . LYS A 1 601 ? 18.893 20.792 14.315 1.00 82.10 601 LYS B O 1
ATOM 3657 N N . VAL A 1 602 ? 17.321 22.161 15.148 1.00 76.17 602 VAL B N 1
ATOM 3658 C CA . VAL A 1 602 ? 16.223 21.581 14.384 1.00 76.17 602 VAL B CA 1
ATOM 3659 C C . VAL A 1 602 ? 15.783 22.582 13.326 1.00 76.17 602 VAL B C 1
ATOM 3660 O O . VAL A 1 602 ? 15.502 23.745 13.640 1.00 76.17 602 VAL B O 1
ATOM 3664 N N . ARG A 1 603 ? 15.727 22.131 12.075 1.00 76.08 603 ARG B N 1
ATOM 3665 C CA . ARG A 1 603 ? 15.304 22.985 10.974 1.00 76.08 603 ARG B CA 1
ATOM 3666 C C . ARG A 1 603 ? 13.786 23.111 10.961 1.00 76.08 603 ARG B C 1
ATOM 3667 O O . ARG A 1 603 ? 13.068 22.110 11.049 1.00 76.08 603 ARG B O 1
ATOM 3669 N N . LYS A 1 604 ? 13.301 24.343 10.849 1.00 74.75 604 LYS B N 1
ATOM 3670 C CA . LYS A 1 604 ? 11.890 24.682 10.824 1.00 74.75 604 LYS B CA 1
ATOM 3671 C C . LYS A 1 604 ? 11.503 25.235 9.455 1.00 74.75 604 LYS B C 1
ATOM 3672 O O . LYS A 1 604 ? 12.377 25.641 8.683 1.00 74.75 604 LYS B O 1
ATOM 3678 N N . PRO A 1 605 ? 10.206 25.239 9.104 1.00 73.90 605 PRO B N 1
ATOM 3679 C CA . PRO A 1 605 ? 9.794 25.861 7.838 1.00 73.90 605 PRO B CA 1
ATOM 3680 C C . PRO A 1 605 ? 10.247 27.308 7.749 1.00 73.90 605 PRO B C 1
ATOM 3681 O O . PRO A 1 605 ? 9.781 28.166 8.505 1.00 73.90 605 PRO B O 1
ATOM 3685 N N . LYS A 1 606 ? 11.161 27.583 6.818 1.00 79.20 606 LYS B N 1
ATOM 3686 C CA . LYS A 1 606 ? 11.830 28.880 6.797 1.00 79.20 606 LYS B CA 1
ATOM 3687 C C . LYS A 1 606 ? 10.959 29.956 6.162 1.00 79.20 606 LYS B C 1
ATOM 3688 O O . LYS A 1 606 ? 11.178 31.152 6.390 1.00 79.20 606 LYS B O 1
ATOM 3690 N N . PHE A 1 607 ? 9.969 29.561 5.365 1.00 79.57 607 PHE B N 1
ATOM 3691 C CA . PHE A 1 607 ? 9.255 30.545 4.561 1.00 79.57 607 PHE B CA 1
ATOM 3692 C C . PHE A 1 607 ? 7.757 30.283 4.497 1.00 79.57 607 PHE B C 1
ATOM 3693 O O . PHE A 1 607 ? 7.222 29.468 5.255 1.00 79.57 607 PHE B O 1
ATOM 3695 N N . GLU A 1 608 ? 7.084 30.980 3.579 1.00 75.38 608 GLU B N 1
ATOM 3696 C CA . GLU A 1 608 ? 5.636 30.937 3.410 1.00 75.38 608 GLU B CA 1
ATOM 3697 C C . GLU A 1 608 ? 4.899 31.142 4.728 1.00 75.38 608 GLU B C 1
ATOM 3698 O O . GLU A 1 608 ? 5.344 31.913 5.584 1.00 75.38 608 GLU B O 1
ATOM 3700 N N . LEU A 1 609 ? 3.775 30.450 4.899 1.00 70.33 609 LEU B N 1
ATOM 3701 C CA . LEU A 1 609 ? 2.950 30.621 6.086 1.00 70.33 609 LEU B CA 1
ATOM 3702 C C . LEU A 1 609 ? 2.154 29.357 6.377 1.00 70.33 609 LEU B C 1
ATOM 3703 O O . LEU A 1 609 ? 1.136 29.091 5.731 1.00 70.33 609 LEU B O 1
ATOM 3705 N N . ASP A 1 610 ? 2.614 28.574 7.352 1.00 62.95 610 ASP B N 1
ATOM 3706 C CA . ASP A 1 610 ? 1.930 27.353 7.784 1.00 62.95 610 ASP B CA 1
ATOM 3707 C C . ASP A 1 610 ? 1.955 27.360 9.311 1.00 62.95 610 ASP B C 1
ATOM 3708 O O . ASP A 1 610 ? 2.919 26.901 9.928 1.00 62.95 610 ASP B O 1
ATOM 3710 N N . SER A 1 611 ? 0.893 27.893 9.909 1.00 61.53 611 SER B N 1
ATOM 3711 C CA . SER A 1 611 ? 0.830 28.022 11.357 1.00 61.53 611 SER B CA 1
ATOM 3712 C C . SER A 1 611 ? 0.876 26.649 12.013 1.00 61.53 611 SER B C 1
ATOM 3713 O O . SER A 1 611 ? 0.207 25.713 11.565 1.00 61.53 611 SER B O 1
ATOM 3716 N N . GLU A 1 612 ? 1.672 26.531 13.078 1.00 56.66 612 GLU B N 1
ATOM 3717 C CA . GLU A 1 612 ? 1.789 25.256 13.777 1.00 56.66 612 GLU B CA 1
ATOM 3718 C C . GLU A 1 612 ? 0.452 24.821 14.360 1.00 56.66 612 GLU B C 1
ATOM 3719 O O . GLU A 1 612 ? 0.220 23.628 14.576 1.00 56.66 612 GLU B O 1
ATOM 3721 N N . GLN A 1 613 ? -0.440 25.778 14.624 1.00 59.62 613 GLN B N 1
ATOM 3722 C CA . GLN A 1 613 ? -1.769 25.439 15.121 1.00 59.62 613 GLN B CA 1
ATOM 3723 C C . GLN A 1 613 ? -2.533 24.592 14.113 1.00 59.62 613 GLN B C 1
ATOM 3724 O O . GLN A 1 613 ? -3.151 23.583 14.470 1.00 59.62 613 GLN B O 1
ATOM 3730 N N . VAL A 1 614 ? -2.495 24.988 12.840 1.00 55.41 614 VAL B N 1
ATOM 3731 C CA . VAL A 1 614 ? -3.207 24.241 11.810 1.00 55.41 614 VAL B CA 1
ATOM 3732 C C . VAL A 1 614 ? -2.585 22.863 11.626 1.00 55.41 614 VAL B C 1
ATOM 3733 O O . VAL A 1 614 ? -3.295 21.859 11.478 1.00 55.41 614 VAL B O 1
ATOM 3737 N N . ARG A 1 615 ? -1.253 22.793 11.636 1.00 53.70 615 ARG B N 1
ATOM 3738 C CA . ARG A 1 615 ? -0.573 21.508 11.516 1.00 53.70 615 ARG B CA 1
ATOM 3739 C C . ARG A 1 615 ? -0.962 20.578 12.655 1.00 53.70 615 ARG B C 1
ATOM 3740 O O . ARG A 1 615 ? -1.250 19.399 12.435 1.00 53.70 615 ARG B O 1
ATOM 3748 N N . TYR A 1 616 ? -0.979 21.098 13.882 1.00 54.46 616 TYR B N 1
ATOM 3749 C CA . TYR A 1 616 ? -1.362 20.290 15.035 1.00 54.46 616 TYR B CA 1
ATOM 3750 C C . TYR A 1 616 ? -2.806 19.820 14.923 1.00 54.46 616 TYR B C 1
ATOM 3751 O O . TYR A 1 616 ? -3.104 18.639 15.146 1.00 54.46 616 TYR B O 1
ATOM 3760 N N . GLU A 1 617 ? -3.716 20.730 14.564 1.00 50.81 617 GLU B N 1
ATOM 3761 C CA . GLU A 1 617 ? -5.128 20.373 14.490 1.00 50.81 617 GLU B CA 1
ATOM 3762 C C . GLU A 1 617 ? -5.374 19.307 13.432 1.00 50.81 617 GLU B C 1
ATOM 3763 O O . GLU A 1 617 ? -6.172 18.387 13.643 1.00 50.81 617 GLU B O 1
ATOM 3765 N N . HIS A 1 618 ? -4.701 19.410 12.285 1.00 52.55 618 HIS B N 1
ATOM 3766 C CA . HIS A 1 618 ? -4.889 18.403 11.248 1.00 52.55 618 HIS B CA 1
ATOM 3767 C C . HIS A 1 618 ? -4.151 17.106 11.559 1.00 52.55 618 HIS B C 1
ATOM 3768 O O . HIS A 1 618 ? -4.593 16.034 11.133 1.00 52.55 618 HIS B O 1
ATOM 3775 N N . ARG A 1 619 ? -3.034 17.176 12.286 1.00 45.86 619 ARG B N 1
ATOM 3776 C CA . ARG A 1 619 ? -2.350 15.960 12.711 1.00 45.86 619 ARG B CA 1
ATOM 3777 C C . ARG A 1 619 ? -3.215 15.156 13.668 1.00 45.86 619 ARG B C 1
ATOM 3778 O O . ARG A 1 619 ? -3.298 13.928 13.560 1.00 45.86 619 ARG B O 1
ATOM 3786 N N . PHE A 1 620 ? -3.867 15.832 14.614 1.00 48.29 620 PHE B N 1
ATOM 3787 C CA . PHE A 1 620 ? -4.704 15.167 15.604 1.00 48.29 620 PHE B CA 1
ATOM 3788 C C . PHE A 1 620 ? -6.189 15.330 15.295 1.00 48.29 620 PHE B C 1
ATOM 3789 O O . PHE A 1 620 ? -7.023 15.336 16.203 1.00 48.29 620 PHE B O 1
ATOM 3797 N N . ALA A 1 621 ? -6.527 15.473 14.015 1.00 50.62 621 ALA B N 1
ATOM 3798 C CA . ALA A 1 621 ? -7.932 15.515 13.621 1.00 50.62 621 ALA B CA 1
ATOM 3799 C C . ALA A 1 621 ? -8.690 14.226 13.927 1.00 50.62 621 ALA B C 1
ATOM 3800 O O . ALA A 1 621 ? -9.815 14.323 14.448 1.00 50.62 621 ALA B O 1
ATOM 3802 N N . PRO A 1 622 ? -8.177 13.024 13.636 1.00 46.96 622 PRO B N 1
ATOM 3803 C CA . PRO A 1 622 ? -8.966 11.814 13.921 1.00 46.96 622 PRO B CA 1
ATOM 3804 C C . PRO A 1 622 ? -9.303 11.628 15.388 1.00 46.96 622 PRO B C 1
ATOM 3805 O O . PRO A 1 622 ? -10.280 10.937 15.698 1.00 46.96 622 PRO B O 1
ATOM 3809 N N . PHE A 1 623 ? -8.533 12.216 16.300 1.00 48.91 623 PHE B N 1
ATOM 3810 C CA . PHE A 1 623 ? -8.837 12.104 17.720 1.00 48.91 623 PHE B CA 1
ATOM 3811 C C . PHE A 1 623 ? -10.027 12.955 18.141 1.00 48.91 623 PHE B C 1
ATOM 3812 O O . PHE A 1 623 ? -10.486 12.822 19.279 1.00 48.91 623 PHE B O 1
ATOM 3820 N N . ASN A 1 624 ? -10.530 13.827 17.265 1.00 52.52 624 ASN B N 1
ATOM 3821 C CA . ASN A 1 624 ? -11.698 14.631 17.607 1.00 52.52 624 ASN B CA 1
ATOM 3822 C C . ASN A 1 624 ? -12.970 13.799 17.697 1.00 52.52 624 ASN B C 1
ATOM 3823 O O . ASN A 1 624 ? -13.897 14.187 18.416 1.00 52.52 624 ASN B O 1
ATOM 3828 N N . SER A 1 625 ? -13.037 12.671 16.985 1.00 53.59 625 SER B N 1
ATOM 3829 C CA . SER A 1 625 ? -14.239 11.845 17.022 1.00 53.59 625 SER B CA 1
ATOM 3830 C C . SER A 1 625 ? -14.463 11.229 18.396 1.00 53.59 625 SER B C 1
ATOM 3831 O O . SER A 1 625 ? -15.605 11.165 18.864 1.00 53.59 625 SER B O 1
ATOM 3834 N N . VAL A 1 626 ? -13.401 10.775 19.052 1.00 55.20 626 VAL B N 1
ATOM 3835 C CA . VAL A 1 626 ? -13.524 10.158 20.367 1.00 55.20 626 VAL B CA 1
ATOM 3836 C C . VAL A 1 626 ? -13.802 11.235 21.407 1.00 55.20 626 VAL B C 1
ATOM 3837 O O . VAL A 1 626 ? -13.418 12.400 21.250 1.00 55.20 626 VAL B O 1
ATOM 3841 N N . MET A 1 627 ? -14.496 10.849 22.476 1.00 66.42 627 MET B N 1
ATOM 3842 C CA . MET A 1 627 ? -14.827 11.767 23.557 1.00 66.42 627 MET B CA 1
ATOM 3843 C C . MET A 1 627 ? -14.062 11.497 24.841 1.00 66.42 627 MET B C 1
ATOM 3844 O O . MET A 1 627 ? -13.745 12.443 25.564 1.00 66.42 627 MET B O 1
ATOM 3849 N N . THR A 1 628 ? -13.761 10.241 25.143 1.00 60.86 628 THR B N 1
ATOM 3850 C CA . THR A 1 628 ? -12.972 9.883 26.321 1.00 60.86 628 THR B CA 1
ATOM 3851 C C . THR A 1 628 ? -11.776 9.052 25.885 1.00 60.86 628 THR B C 1
ATOM 3852 O O . THR A 1 628 ? -11.959 7.921 25.398 1.00 60.86 628 THR B O 1
ATOM 3856 N N . PRO A 1 629 ? -10.540 9.546 26.033 1.00 59.02 629 PRO B N 1
ATOM 3857 C CA . PRO A 1 629 ? -10.139 10.822 26.641 1.00 59.02 629 PRO B CA 1
ATOM 3858 C C . PRO A 1 629 ? -10.436 12.019 25.747 1.00 59.02 629 PRO B C 1
ATOM 3859 O O . PRO A 1 629 ? -10.418 11.904 24.526 1.00 59.02 629 PRO B O 1
ATOM 3863 N N . PRO A 1 630 ? -10.720 13.176 26.338 1.00 59.39 630 PRO B N 1
ATOM 3864 C CA . PRO A 1 630 ? -11.033 14.365 25.543 1.00 59.39 630 PRO B CA 1
ATOM 3865 C C . PRO A 1 630 ? -9.861 14.760 24.666 1.00 59.39 630 PRO B C 1
ATOM 3866 O O . PRO A 1 630 ? -8.698 14.638 25.077 1.00 59.39 630 PRO B O 1
ATOM 3870 N N . PRO A 1 631 ? -10.122 15.231 23.450 1.00 56.07 631 PRO B N 1
ATOM 3871 C CA . PRO A 1 631 ? -9.029 15.697 22.593 1.00 56.07 631 PRO B CA 1
ATOM 3872 C C . PRO A 1 631 ? -8.378 16.948 23.160 1.00 56.07 631 PRO B C 1
ATOM 3873 O O . PRO A 1 631 ? -9.011 17.750 23.850 1.00 56.07 631 PRO B O 1
ATOM 3877 N N . VAL A 1 632 ? -7.095 17.108 22.857 1.00 56.24 632 VAL B N 1
ATOM 3878 C CA . VAL A 1 632 ? -6.310 18.244 23.322 1.00 56.24 632 VAL B CA 1
ATOM 3879 C C . VAL A 1 632 ? -6.075 19.164 22.132 1.00 56.24 632 VAL B C 1
ATOM 3880 O O . VAL A 1 632 ? -5.429 18.776 21.153 1.00 56.24 632 VAL B O 1
ATOM 3884 N N . HIS A 1 633 ? -6.594 20.386 22.213 1.00 62.53 633 HIS B N 1
ATOM 3885 C CA . HIS A 1 633 ? -6.412 21.360 21.150 1.00 62.53 633 HIS B CA 1
ATOM 3886 C C . HIS A 1 633 ? -5.033 22.005 21.265 1.00 62.53 633 HIS B C 1
ATOM 3887 O O . HIS A 1 633 ? -4.270 21.744 22.198 1.00 62.53 633 HIS B O 1
ATOM 3894 N N . TYR A 1 634 ? -4.702 22.860 20.295 1.00 61.04 634 TYR B N 1
ATOM 3895 C CA . TYR A 1 634 ? -3.392 23.503 20.305 1.00 61.04 634 TYR B CA 1
ATOM 3896 C C . TYR A 1 634 ? -3.251 24.464 21.477 1.00 61.04 634 TYR B C 1
ATOM 3897 O O . TYR A 1 634 ? -2.188 24.534 22.103 1.00 61.04 634 TYR B O 1
ATOM 3906 N N . LEU A 1 635 ? -4.309 25.218 21.785 1.00 62.95 635 LEU B N 1
ATOM 3907 C CA . LEU A 1 635 ? -4.233 26.182 22.878 1.00 62.95 635 LEU B CA 1
ATOM 3908 C C . LEU A 1 635 ? -3.972 25.488 24.208 1.00 62.95 635 LEU B C 1
ATOM 3909 O O . LEU A 1 635 ? -3.157 25.955 25.011 1.00 62.95 635 LEU B O 1
ATOM 3911 N N . GLN A 1 636 ? -4.653 24.368 24.458 1.00 64.56 636 GLN B N 1
ATOM 3912 C CA . GLN A 1 636 ? -4.409 23.619 25.685 1.00 64.56 636 GLN B CA 1
ATOM 3913 C C . GLN A 1 636 ? -3.060 22.913 25.653 1.00 64.56 636 GLN B C 1
ATOM 3914 O O . GLN A 1 636 ? -2.448 22.702 26.706 1.00 64.56 636 GLN B O 1
ATOM 3916 N N . PHE A 1 637 ? -2.585 22.535 24.464 1.00 60.84 637 PHE B N 1
ATOM 3917 C CA . PHE A 1 637 ? -1.306 21.840 24.369 1.00 60.84 637 PHE B CA 1
ATOM 3918 C C . PHE A 1 637 ? -0.153 22.736 24.802 1.00 60.84 637 PHE B C 1
ATOM 3919 O O . PHE A 1 637 ? 0.765 22.284 25.496 1.00 60.84 637 PHE B O 1
ATOM 3927 N N . LYS A 1 638 ? -0.179 24.007 24.398 1.00 66.53 638 LYS B N 1
ATOM 3928 C CA . LYS A 1 638 ? 0.915 24.909 24.744 1.00 66.53 638 LYS B CA 1
ATOM 3929 C C . LYS A 1 638 ? 1.013 25.109 26.250 1.00 66.53 638 LYS B C 1
ATOM 3930 O O . LYS A 1 638 ? 2.115 25.137 26.808 1.00 66.53 638 LYS B O 1
ATOM 3936 N N . GLU A 1 639 ? -0.129 25.249 26.926 1.00 71.84 639 GLU B N 1
ATOM 3937 C CA . GLU A 1 639 ? -0.112 25.458 28.370 1.00 71.84 639 GLU B CA 1
ATOM 3938 C C . GLU A 1 639 ? 0.478 24.256 29.098 1.00 71.84 639 GLU B C 1
ATOM 3939 O O . GLU A 1 639 ? 1.225 24.414 30.070 1.00 71.84 639 GLU B O 1
ATOM 3941 N N . MET A 1 640 ? 0.153 23.044 28.645 1.00 72.70 640 MET B N 1
ATOM 3942 C CA . MET A 1 640 ? 0.636 21.844 29.319 1.00 72.70 640 MET B CA 1
ATOM 3943 C C . MET A 1 640 ? 2.113 21.590 29.044 1.00 72.70 640 MET B C 1
ATOM 3944 O O . MET A 1 640 ? 2.842 21.141 29.935 1.00 72.70 640 MET B O 1
ATOM 3949 N N . SER A 1 641 ? 2.573 21.864 27.827 1.00 75.98 641 SER B N 1
ATOM 3950 C CA . SER A 1 641 ? 3.944 21.566 27.436 1.00 75.98 641 SER B CA 1
ATOM 3951 C C . SER A 1 641 ? 4.880 22.762 27.552 1.00 75.98 641 SER B C 1
ATOM 3952 O O . SER A 1 641 ? 6.041 22.658 27.145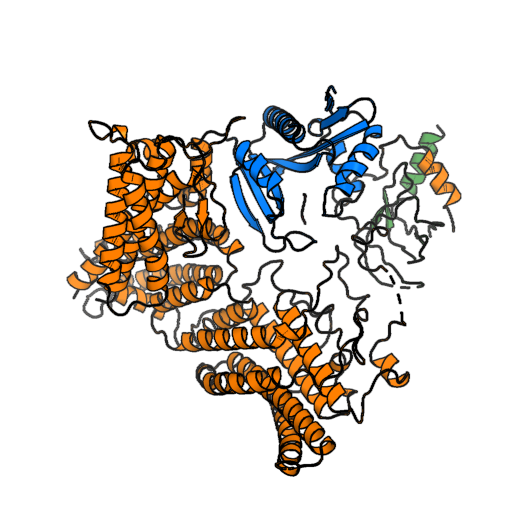 1.00 75.98 641 SER B O 1
ATOM 3955 N N . ASP A 1 642 ? 4.411 23.888 28.083 1.00 91.24 642 ASP B N 1
ATOM 3956 C CA . ASP A 1 642 ? 5.263 25.063 28.202 1.00 91.24 642 ASP B CA 1
ATOM 3957 C C . ASP A 1 642 ? 6.344 24.833 29.248 1.00 91.24 642 ASP B C 1
ATOM 3958 O O . ASP A 1 642 ? 6.062 24.378 30.361 1.00 91.24 642 ASP B O 1
ATOM 3963 N N . LEU A 1 643 ? 7.587 25.149 28.888 1.00 102.19 643 LEU B N 1
ATOM 3964 C CA . LEU A 1 643 ? 8.696 25.049 29.826 1.00 102.19 643 LEU B CA 1
ATOM 3965 C C . LEU A 1 643 ? 8.840 26.287 30.700 1.00 102.19 643 LEU B C 1
ATOM 3966 O O . LEU A 1 643 ? 9.615 26.260 31.662 1.00 102.19 643 LEU B O 1
ATOM 3971 N N . ASN A 1 644 ? 8.118 27.366 30.390 1.00 106.86 644 ASN B N 1
ATOM 3972 C CA . ASN A 1 644 ? 8.136 28.557 31.228 1.00 106.86 644 ASN B CA 1
ATOM 3973 C C . ASN A 1 644 ? 7.400 28.361 32.545 1.00 106.86 644 ASN B C 1
ATOM 3974 O O . ASN A 1 644 ? 7.539 29.199 33.441 1.00 106.86 644 ASN B O 1
ATOM 3979 N N . LYS A 1 645 ? 6.622 27.285 32.681 1.00 110.14 645 LYS B N 1
ATOM 3980 C CA . LYS A 1 645 ? 5.895 27.041 33.920 1.00 110.14 645 LYS B CA 1
ATOM 3981 C C . LYS A 1 645 ? 6.829 26.797 35.096 1.00 110.14 645 LYS B C 1
ATOM 3982 O O . LYS A 1 645 ? 6.491 27.159 36.228 1.00 110.14 645 LYS B O 1
ATOM 3988 N N . TYR A 1 646 ? 7.992 26.197 34.856 1.00 120.03 646 TYR B N 1
ATOM 3989 C CA . TYR A 1 646 ? 8.973 25.965 35.906 1.00 120.03 646 TYR B CA 1
ATOM 3990 C C . TYR A 1 646 ? 9.750 27.248 36.166 1.00 120.03 646 TYR B C 1
ATOM 3991 O O . TYR A 1 646 ? 10.234 27.889 35.228 1.00 120.03 646 TYR B O 1
ATOM 4000 N N . SER A 1 647 ? 9.859 27.623 37.437 1.00 127.05 647 SER B N 1
ATOM 4001 C CA . SER A 1 647 ? 10.580 28.829 37.826 1.00 127.05 647 SER B CA 1
ATOM 4002 C C . SER A 1 647 ? 11.834 28.449 38.600 1.00 127.05 647 SER B C 1
ATOM 4003 O O . SER A 1 647 ? 11.725 27.894 39.706 1.00 127.05 647 SER B O 1
ATOM 4006 N N . PRO A 1 648 ? 13.038 28.721 38.080 1.00 123.98 648 PRO B N 1
ATOM 4007 C CA . PRO A 1 648 ? 13.345 29.355 36.790 1.00 123.98 648 PRO B CA 1
ATOM 4008 C C . PRO A 1 648 ? 13.194 28.390 35.618 1.00 123.98 648 PRO B C 1
ATOM 4009 O O . PRO A 1 648 ? 13.211 27.177 35.812 1.00 123.98 648 PRO B O 1
ATOM 4013 N N . PRO A 1 649 ? 13.023 28.900 34.401 1.00 119.87 649 PRO B N 1
ATOM 4014 C CA . PRO A 1 649 ? 12.934 28.022 33.229 1.00 119.87 649 PRO B CA 1
ATOM 4015 C C . PRO A 1 649 ? 14.204 27.208 33.067 1.00 119.87 649 PRO B C 1
ATOM 4016 O O . PRO A 1 649 ? 15.314 27.724 33.266 1.00 119.87 649 PRO B O 1
ATOM 4020 N N . PRO A 1 650 ? 14.085 25.930 32.706 1.00 107.79 650 PRO B N 1
ATOM 4021 C CA . PRO A 1 650 ? 15.276 25.077 32.592 1.00 107.79 650 PRO B CA 1
ATOM 4022 C C . PRO A 1 650 ? 16.022 25.333 31.289 1.00 107.79 650 PRO B C 1
ATOM 4023 O O . PRO A 1 650 ? 15.412 25.511 30.233 1.00 107.79 650 PRO B O 1
ATOM 4027 N N . GLN A 1 651 ? 17.349 25.350 31.374 1.00 96.43 651 GLN B N 1
ATOM 4028 C CA . GLN A 1 651 ? 18.188 25.437 30.191 1.00 96.43 651 GLN B CA 1
ATOM 4029 C C . GLN A 1 651 ? 18.339 24.058 29.551 1.00 96.43 651 GLN B C 1
ATOM 4030 O O . GLN A 1 651 ? 17.858 23.046 30.067 1.00 96.43 651 GLN B O 1
ATOM 4032 N N . SER A 1 652 ? 19.015 24.027 28.404 1.00 88.82 652 SER B N 1
ATOM 4033 C CA . SER A 1 652 ? 19.182 22.771 27.680 1.00 88.82 652 SER B CA 1
ATOM 4034 C C . SER A 1 652 ? 19.934 21.712 28.480 1.00 88.82 652 SER B C 1
ATOM 4035 O O . SER A 1 652 ? 19.561 20.530 28.378 1.00 88.82 652 SER B O 1
ATOM 4038 N N . PRO A 1 653 ? 21.012 22.032 29.210 1.00 89.39 653 PRO B N 1
ATOM 4039 C CA . PRO A 1 653 ? 21.542 21.083 30.190 1.00 89.39 653 PRO B CA 1
ATOM 4040 C C . PRO A 1 653 ? 20.500 20.311 30.987 1.00 89.39 653 PRO B C 1
ATOM 4041 O O . PRO A 1 653 ? 20.583 19.082 31.091 1.00 89.39 653 PRO B O 1
ATOM 4045 N N . GLU A 1 654 ? 19.527 21.012 31.575 1.00 88.05 654 GLU B N 1
ATOM 4046 C CA . GLU A 1 654 ? 18.539 20.348 32.418 1.00 88.05 654 GLU B CA 1
ATOM 4047 C C . GLU A 1 654 ? 17.681 19.380 31.611 1.00 88.05 654 GLU B C 1
ATOM 4048 O O . GLU A 1 654 ? 17.365 18.281 32.082 1.00 88.05 654 GLU B O 1
ATOM 4050 N N . LEU A 1 655 ? 17.275 19.778 30.403 1.00 82.64 655 LEU B N 1
ATOM 4051 C CA . LEU A 1 655 ? 16.479 18.889 29.563 1.00 82.64 655 LEU B CA 1
ATOM 4052 C C . LEU A 1 655 ? 17.278 17.662 29.144 1.00 82.64 655 LEU B C 1
ATOM 4053 O O . LEU A 1 655 ? 16.743 16.549 29.099 1.00 82.64 655 LEU B O 1
ATOM 4058 N N . TYR A 1 656 ? 18.563 17.847 28.831 1.00 82.82 656 TYR B N 1
ATOM 4059 C CA . TYR A 1 656 ? 19.422 16.708 28.526 1.00 82.82 656 TYR B CA 1
ATOM 4060 C C . TYR A 1 656 ? 19.515 15.761 29.715 1.00 82.82 656 TYR B C 1
ATOM 4061 O O . TYR A 1 656 ? 19.452 14.536 29.554 1.00 82.82 656 TYR B O 1
ATOM 4070 N N . VAL A 1 657 ? 19.666 16.314 30.921 1.00 84.85 657 VAL B N 1
ATOM 4071 C CA . VAL A 1 657 ? 19.741 15.486 32.122 1.00 84.85 657 VAL B CA 1
ATOM 4072 C C . VAL A 1 657 ? 18.441 14.719 32.323 1.00 84.85 657 VAL B C 1
ATOM 4073 O O . VAL A 1 657 ? 18.450 13.531 32.672 1.00 84.85 657 VAL B O 1
ATOM 4077 N N . ALA A 1 658 ? 17.303 15.385 32.116 1.00 84.01 658 ALA B N 1
ATOM 4078 C CA . ALA A 1 658 ? 16.014 14.716 32.266 1.00 84.01 658 ALA B CA 1
ATOM 4079 C C . ALA A 1 658 ? 15.850 13.591 31.250 1.00 84.01 658 ALA B C 1
ATOM 4080 O O . ALA A 1 658 ? 15.339 12.514 31.580 1.00 84.01 658 ALA B O 1
ATOM 4082 N N . ALA A 1 659 ? 16.271 13.826 30.006 1.00 81.09 659 ALA B N 1
ATOM 4083 C CA . ALA A 1 659 ? 16.201 12.777 28.993 1.00 81.09 659 ALA B CA 1
ATOM 4084 C C . ALA A 1 659 ? 17.089 11.596 29.363 1.00 81.09 659 ALA B C 1
ATOM 4085 O O . ALA A 1 659 ? 16.700 10.434 29.187 1.00 81.09 659 ALA B O 1
ATOM 4087 N N . SER A 1 660 ? 18.289 11.876 29.875 1.00 82.07 660 SER B N 1
ATOM 4088 C CA . SER A 1 660 ? 19.170 10.802 30.318 1.00 82.07 660 SER B CA 1
ATOM 4089 C C . SER A 1 660 ? 18.537 10.008 31.453 1.00 82.07 660 SER B C 1
ATOM 4090 O O . SER A 1 660 ? 18.625 8.775 31.485 1.00 82.07 660 SER B O 1
ATOM 4093 N N . LYS A 1 661 ? 17.895 10.700 32.396 1.00 80.13 661 LYS B N 1
ATOM 4094 C CA . LYS A 1 661 ? 17.229 10.012 33.496 1.00 80.13 661 LYS B CA 1
ATOM 4095 C C . LYS A 1 661 ? 16.095 9.131 32.987 1.00 80.13 661 LYS B C 1
ATOM 4096 O O . LYS A 1 661 ? 15.918 8.001 33.458 1.00 80.13 661 LYS B O 1
ATOM 4098 N N . HIS A 1 662 ? 15.315 9.632 32.026 1.00 75.45 662 HIS B N 1
ATOM 4099 C CA . HIS A 1 662 ? 14.234 8.830 31.458 1.00 75.45 662 HIS B CA 1
ATOM 4100 C C . HIS A 1 662 ? 14.775 7.589 30.759 1.00 75.45 662 HIS B C 1
ATOM 4101 O O . HIS A 1 662 ? 14.223 6.491 30.906 1.00 75.45 662 HIS B O 1
ATOM 4108 N N . PHE A 1 663 ? 15.854 7.745 29.992 1.00 77.76 663 PHE B N 1
ATOM 4109 C CA . PHE A 1 663 ? 16.437 6.598 29.304 1.00 77.76 663 PHE B CA 1
ATOM 4110 C C . PHE A 1 663 ? 16.979 5.579 30.299 1.00 77.76 663 PHE B C 1
ATOM 4111 O O . PHE A 1 663 ? 16.818 4.368 30.106 1.00 77.76 663 PHE B O 1
ATOM 4119 N N . GLN A 1 664 ? 17.624 6.052 31.369 1.00 83.42 664 GLN B N 1
ATOM 4120 C CA . GLN A 1 664 ? 18.123 5.145 32.397 1.00 83.42 664 GLN B CA 1
ATOM 4121 C C . GLN A 1 664 ? 16.981 4.399 33.073 1.00 83.42 664 GLN B C 1
ATOM 4122 O O . GLN A 1 664 ? 17.087 3.196 33.344 1.00 83.42 664 GLN B O 1
ATOM 4128 N N . GLN A 1 665 ? 15.882 5.101 33.358 1.00 80.53 665 GLN B N 1
ATOM 4129 C CA . GLN A 1 665 ? 14.725 4.451 33.962 1.00 80.53 665 GLN B CA 1
ATOM 4130 C C . GLN A 1 665 ? 14.154 3.381 33.042 1.00 80.53 665 GLN B C 1
ATOM 4131 O O . GLN A 1 665 ? 13.805 2.285 33.494 1.00 80.53 665 GLN B O 1
ATOM 4137 N N . ALA A 1 666 ? 14.052 3.683 31.745 1.00 79.60 666 ALA B N 1
ATOM 4138 C CA . ALA A 1 666 ? 13.550 2.693 30.796 1.00 79.60 666 ALA B CA 1
ATOM 4139 C C . ALA A 1 666 ? 14.469 1.480 30.726 1.00 79.60 666 ALA B C 1
ATOM 4140 O O . ALA A 1 666 ? 14.000 0.334 30.707 1.00 79.60 666 ALA B O 1
ATOM 4142 N N . LYS A 1 667 ? 15.783 1.713 30.694 1.00 79.25 667 LYS B N 1
ATOM 4143 C CA . LYS A 1 667 ? 16.728 0.603 30.641 1.00 79.25 667 LYS B CA 1
ATOM 4144 C C . LYS A 1 667 ? 16.622 -0.271 31.883 1.00 79.25 667 LYS B C 1
ATOM 4145 O O . LYS A 1 667 ? 16.637 -1.504 31.786 1.00 79.25 667 LYS B O 1
ATOM 4147 N N . MET A 1 668 ? 16.511 0.348 33.061 1.00 80.45 668 MET B N 1
ATOM 4148 C CA . MET A 1 668 ? 16.376 -0.428 34.290 1.00 80.45 668 MET B CA 1
ATOM 4149 C C . MET A 1 668 ? 15.071 -1.215 34.307 1.00 80.45 668 MET B C 1
ATOM 4150 O O . MET A 1 668 ? 15.050 -2.390 34.699 1.00 80.45 668 MET B O 1
ATOM 4152 N N . ILE A 1 669 ? 13.973 -0.588 33.876 1.00 78.99 669 ILE B N 1
ATOM 4153 C CA . ILE A 1 669 ? 12.675 -1.256 33.897 1.00 78.99 669 ILE B CA 1
ATOM 4154 C C . ILE A 1 669 ? 12.672 -2.442 32.945 1.00 78.99 669 ILE B C 1
ATOM 4155 O O . ILE A 1 669 ? 12.043 -3.472 33.216 1.00 78.99 669 ILE B O 1
ATOM 4157 N N . LEU A 1 670 ? 13.365 -2.319 31.812 1.00 80.12 670 LEU B N 1
ATOM 4158 C CA . LEU A 1 670 ? 13.459 -3.455 30.902 1.00 80.12 670 LEU B CA 1
ATOM 4159 C C . LEU A 1 670 ? 14.370 -4.548 31.444 1.00 80.12 670 LEU B C 1
ATOM 4160 O O . LEU A 1 670 ? 14.022 -5.732 31.369 1.00 80.12 670 LEU B O 1
ATOM 4165 N N . GLU A 1 671 ? 15.534 -4.181 31.983 1.00 85.44 671 GLU B N 1
ATOM 4166 C CA . GLU A 1 671 ? 16.465 -5.174 32.500 1.00 85.44 671 GLU B CA 1
ATOM 4167 C C . GLU A 1 671 ? 15.906 -5.933 33.694 1.00 85.44 671 GLU B C 1
ATOM 4168 O O . GLU A 1 671 ? 16.285 -7.089 33.908 1.00 85.44 671 GLU B O 1
ATOM 4170 N N . ASN A 1 672 ? 15.016 -5.316 34.470 1.00 89.77 672 ASN B N 1
ATOM 4171 C CA . ASN A 1 672 ? 14.369 -6.014 35.571 1.00 89.77 672 ASN B CA 1
ATOM 4172 C C . ASN A 1 672 ? 13.268 -6.960 35.111 1.00 89.77 672 ASN B C 1
ATOM 4173 O O . ASN A 1 672 ? 12.807 -7.785 35.908 1.00 89.77 672 ASN B O 1
ATOM 4175 N N . ILE A 1 673 ? 12.839 -6.866 33.855 1.00 91.79 673 ILE B N 1
ATOM 4176 C CA . ILE A 1 673 ? 11.766 -7.710 33.333 1.00 91.79 673 ILE B CA 1
ATOM 4177 C C . ILE A 1 673 ? 12.316 -9.098 33.029 1.00 91.79 673 ILE B C 1
ATOM 4178 O O . ILE A 1 673 ? 13.250 -9.232 32.225 1.00 91.79 673 ILE B O 1
ATOM 4180 N N . PRO A 1 674 ? 11.776 -10.149 33.640 1.00 97.60 674 PRO B N 1
ATOM 4181 C CA . PRO A 1 674 ? 12.273 -11.501 33.365 1.00 97.60 674 PRO B CA 1
ATOM 4182 C C . PRO A 1 674 ? 11.899 -11.969 31.967 1.00 97.60 674 PRO B C 1
ATOM 4183 O O . PRO A 1 674 ? 10.884 -11.568 31.393 1.00 97.60 674 PRO B O 1
ATOM 4187 N N . ASN A 1 675 ? 12.747 -12.851 31.428 1.00 99.44 675 ASN B N 1
ATOM 4188 C CA . ASN A 1 675 ? 12.560 -13.486 30.127 1.00 99.44 675 ASN B CA 1
ATOM 4189 C C . ASN A 1 675 ? 12.306 -12.456 29.032 1.00 99.44 675 ASN B C 1
ATOM 4190 O O . ASN A 1 675 ? 11.179 -12.348 28.532 1.00 99.44 675 ASN B O 1
ATOM 4192 N N . PRO A 1 676 ? 13.317 -11.682 28.635 1.00 99.18 676 PRO B N 1
ATOM 4193 C CA . PRO A 1 676 ? 13.101 -10.674 27.588 1.00 99.18 676 PRO B CA 1
ATOM 4194 C C . PRO A 1 676 ? 12.892 -11.331 26.231 1.00 99.18 676 PRO B C 1
ATOM 4195 O O . PRO A 1 676 ? 13.743 -12.081 25.748 1.00 99.18 676 PRO B O 1
ATOM 4199 N N . ASP A 1 677 ? 11.749 -11.040 25.618 1.00 97.12 677 ASP B N 1
ATOM 4200 C CA . ASP A 1 677 ? 11.425 -11.567 24.300 1.00 97.12 677 ASP B CA 1
ATOM 4201 C C . ASP A 1 677 ? 12.116 -10.722 23.230 1.00 97.12 677 ASP B C 1
ATOM 4202 O O . ASP A 1 677 ? 12.987 -9.897 23.520 1.00 97.12 677 ASP B O 1
ATOM 4207 N N . HIS A 1 678 ? 11.734 -10.926 21.968 1.00 90.64 678 HIS B N 1
ATOM 4208 C CA . HIS A 1 678 ? 12.379 -10.204 20.876 1.00 90.64 678 HIS B CA 1
ATOM 4209 C C . HIS A 1 678 ? 12.059 -8.716 20.911 1.00 90.64 678 HIS B C 1
ATOM 4210 O O . HIS A 1 678 ? 12.909 -7.895 20.547 1.00 90.64 678 HIS B O 1
ATOM 4212 N N . GLU A 1 679 ? 10.849 -8.348 21.341 1.00 87.62 679 GLU B N 1
ATOM 4213 C CA . GLU A 1 679 ? 10.464 -6.940 21.362 1.00 87.62 679 GLU B CA 1
ATOM 4214 C C . GLU A 1 679 ? 11.272 -6.144 22.379 1.00 87.62 679 GLU B C 1
ATOM 4215 O O . GLU A 1 679 ? 11.547 -4.960 22.157 1.00 87.62 679 GLU B O 1
ATOM 4217 N N . VAL A 1 680 ? 11.640 -6.760 23.502 1.00 84.67 680 VAL B N 1
ATOM 4218 C CA . VAL A 1 680 ? 12.440 -6.058 24.500 1.00 84.67 680 VAL B CA 1
ATOM 4219 C C . VAL A 1 680 ? 13.862 -5.845 23.995 1.00 84.67 680 VAL B C 1
ATOM 4220 O O . VAL A 1 680 ? 14.456 -4.781 24.207 1.00 84.67 680 VAL B O 1
ATOM 4224 N N . ASN A 1 681 ? 14.426 -6.844 23.312 1.00 84.61 681 ASN B N 1
ATOM 4225 C CA . ASN A 1 681 ? 15.824 -6.766 22.898 1.00 84.61 681 ASN B CA 1
ATOM 4226 C C . ASN A 1 681 ? 16.065 -5.595 21.953 1.00 84.61 681 ASN B C 1
ATOM 4227 O O . ASN A 1 681 ? 17.079 -4.895 22.070 1.00 84.61 681 ASN B O 1
ATOM 4229 N N . ARG A 1 682 ? 15.154 -5.369 21.003 1.00 82.69 682 ARG B N 1
ATOM 4230 C CA . ARG A 1 682 ? 15.323 -4.248 20.083 1.00 82.69 682 ARG B CA 1
ATOM 4231 C C . ARG A 1 682 ? 15.226 -2.915 20.812 1.00 82.69 682 ARG B C 1
ATOM 4232 O O . ARG A 1 682 ? 16.006 -1.994 20.542 1.00 82.69 682 ARG B O 1
ATOM 4240 N N . ILE A 1 683 ? 14.276 -2.790 21.740 1.00 76.09 683 ILE B N 1
ATOM 4241 C CA . ILE A 1 683 ? 14.112 -1.531 22.459 1.00 76.09 683 ILE B CA 1
ATOM 4242 C C . ILE A 1 683 ? 15.323 -1.270 23.348 1.00 76.09 683 ILE B C 1
ATOM 4243 O O . ILE A 1 683 ? 15.752 -0.123 23.518 1.00 76.09 683 ILE B O 1
ATOM 4248 N N . LEU A 1 684 ? 15.902 -2.327 23.920 1.00 79.51 684 LEU B N 1
ATOM 4249 C CA . LEU A 1 684 ? 17.158 -2.163 24.644 1.00 79.51 684 LEU B CA 1
ATOM 4250 C C . LEU A 1 684 ? 18.283 -1.731 23.714 1.00 79.51 684 LEU B C 1
ATOM 4251 O O . LEU A 1 684 ? 19.205 -1.028 24.142 1.00 79.51 684 LEU B O 1
ATOM 4256 N N . LYS A 1 685 ? 18.224 -2.135 22.444 1.00 80.69 685 LYS B N 1
ATOM 4257 C CA . LYS A 1 685 ? 19.262 -1.796 21.480 1.00 80.69 685 LYS B CA 1
ATOM 4258 C C . LYS A 1 685 ? 19.228 -0.336 21.052 1.00 80.69 685 LYS B C 1
ATOM 4259 O O . LYS A 1 685 ? 20.168 0.116 20.390 1.00 80.69 685 LYS B O 1
ATOM 4261 N N . VAL A 1 686 ? 18.174 0.405 21.394 1.00 76.31 686 VAL B N 1
ATOM 4262 C CA . VAL A 1 686 ? 18.122 1.831 21.121 1.00 76.31 686 VAL B CA 1
ATOM 4263 C C . VAL A 1 686 ? 18.271 2.670 22.388 1.00 76.31 686 VAL B C 1
ATOM 4264 O O . VAL A 1 686 ? 18.873 3.749 22.332 1.00 76.31 686 VAL B O 1
ATOM 4268 N N . ALA A 1 687 ? 17.765 2.200 23.529 1.00 76.75 687 ALA B N 1
ATOM 4269 C CA . ALA A 1 687 ? 17.901 2.958 24.769 1.00 76.75 687 ALA B CA 1
ATOM 4270 C C . ALA A 1 687 ? 19.362 3.082 25.186 1.00 76.75 687 ALA B C 1
ATOM 4271 O O . ALA A 1 687 ? 19.810 4.158 25.597 1.00 76.75 687 ALA B O 1
ATOM 4273 N N . LYS A 1 688 ? 20.119 1.989 25.091 1.00 77.57 688 LYS B N 1
ATOM 4274 C CA . LYS A 1 688 ? 21.514 2.020 25.529 1.00 77.57 688 LYS B CA 1
ATOM 4275 C C . LYS A 1 688 ? 22.375 2.985 24.722 1.00 77.57 688 LYS B C 1
ATOM 4276 O O . LYS A 1 688 ? 23.068 3.814 25.338 1.00 77.57 688 LYS B O 1
ATOM 4278 N N . PRO A 1 689 ? 22.394 2.953 23.383 1.00 78.93 689 PRO B N 1
ATOM 4279 C CA . PRO A 1 689 ? 23.248 3.911 22.664 1.00 78.93 689 PRO B CA 1
ATOM 4280 C C . PRO A 1 689 ? 22.767 5.344 22.775 1.00 78.93 689 PRO B C 1
ATOM 4281 O O . PRO A 1 689 ? 23.597 6.262 22.798 1.00 78.93 689 PRO B O 1
ATOM 4285 N N . ASN A 1 690 ? 21.455 5.569 22.843 1.00 80.66 690 ASN B N 1
ATOM 4286 C CA . ASN A 1 690 ? 20.943 6.927 22.969 1.00 80.66 690 ASN B CA 1
ATOM 4287 C C . ASN A 1 690 ? 21.229 7.517 24.343 1.00 80.66 690 ASN B C 1
ATOM 4288 O O . ASN A 1 690 ? 21.437 8.730 24.458 1.00 80.66 690 ASN B O 1
ATOM 4290 N N . PHE A 1 691 ? 21.236 6.687 25.388 1.00 81.99 691 PHE B N 1
ATOM 4291 C CA . PHE A 1 691 ? 21.543 7.184 26.725 1.00 81.99 691 PHE B CA 1
ATOM 4292 C C . PHE A 1 691 ? 22.973 7.699 26.809 1.00 81.99 691 PHE B C 1
ATOM 4293 O O . PHE A 1 691 ? 23.232 8.738 27.429 1.00 81.99 691 PHE B O 1
ATOM 4301 N N . VAL A 1 692 ? 23.918 6.983 26.197 1.00 83.23 692 VAL B N 1
ATOM 4302 C CA . VAL A 1 692 ? 25.306 7.435 26.192 1.00 83.23 692 VAL B CA 1
ATOM 4303 C C . VAL A 1 692 ? 25.433 8.752 25.440 1.00 83.23 692 VAL B C 1
ATOM 4304 O O . VAL A 1 692 ? 26.191 9.643 25.843 1.00 83.23 692 VAL B O 1
ATOM 4306 N N . VAL A 1 693 ? 24.701 8.895 24.333 1.00 84.53 693 VAL B N 1
ATOM 4307 C CA . VAL A 1 693 ? 24.735 10.138 23.569 1.00 84.53 693 VAL B CA 1
ATOM 4308 C C . VAL A 1 693 ? 24.173 11.288 24.395 1.00 84.53 693 VAL B C 1
ATOM 4309 O O . VAL A 1 693 ? 24.739 12.387 24.423 1.00 84.53 693 VAL B O 1
ATOM 4313 N N . MET A 1 694 ? 23.054 11.052 25.086 1.00 84.64 694 MET B N 1
ATOM 4314 C CA . MET A 1 694 ? 22.437 12.112 25.875 1.00 84.64 694 MET B CA 1
ATOM 4315 C C . MET A 1 694 ? 23.363 12.586 26.988 1.00 84.64 694 MET B C 1
ATOM 4316 O O . MET A 1 694 ? 23.491 13.793 27.227 1.00 84.64 694 MET B O 1
ATOM 4318 N N . LYS A 1 695 ? 24.016 11.652 27.682 1.00 86.97 695 LYS B N 1
ATOM 4319 C CA . LYS A 1 695 ? 24.962 12.040 28.724 1.00 86.97 695 LYS B CA 1
ATOM 4320 C C . LYS A 1 695 ? 26.156 12.781 28.136 1.00 86.97 695 LYS B C 1
ATOM 4321 O O . LYS A 1 695 ? 26.604 13.789 28.695 1.00 86.97 695 LYS B O 1
ATOM 4323 N N . LEU A 1 696 ? 26.685 12.297 27.009 1.00 88.31 696 LEU B N 1
ATOM 4324 C CA . LEU A 1 696 ? 27.823 12.961 26.380 1.00 88.31 696 LEU B CA 1
ATOM 4325 C C . LEU A 1 696 ? 27.449 14.354 25.893 1.00 88.31 696 LEU B C 1
ATOM 4326 O O . LEU A 1 696 ? 28.228 15.303 26.042 1.00 88.31 696 LEU B O 1
ATOM 4328 N N . LEU A 1 697 ? 26.260 14.499 25.306 1.00 87.31 697 LEU B N 1
ATOM 4329 C CA . LEU A 1 697 ? 25.830 15.807 24.828 1.00 87.31 697 LEU B CA 1
ATOM 4330 C C . LEU A 1 697 ? 25.446 16.728 25.978 1.00 87.31 697 LEU B C 1
ATOM 4331 O O . LEU A 1 697 ? 25.401 17.951 25.802 1.00 87.31 697 LEU B O 1
ATOM 4333 N N . ALA A 1 698 ? 25.163 16.167 27.155 1.00 86.93 698 ALA B N 1
ATOM 4334 C CA . ALA A 1 698 ? 24.813 16.990 28.306 1.00 86.93 698 ALA B CA 1
ATOM 4335 C C . ALA A 1 698 ? 26.006 17.763 28.848 1.00 86.93 698 ALA B C 1
ATOM 4336 O O . ALA A 1 698 ? 25.818 18.739 29.581 1.00 86.93 698 ALA B O 1
ATOM 4338 N N . GLY A 1 699 ? 27.224 17.352 28.507 1.00 94.69 699 GLY B N 1
ATOM 4339 C CA . GLY A 1 699 ? 28.421 18.031 28.954 1.00 94.69 699 GLY B CA 1
ATOM 4340 C C . GLY A 1 699 ? 28.844 19.218 28.123 1.00 94.69 699 GLY B C 1
ATOM 4341 O O . GLY A 1 699 ? 29.905 19.793 28.378 1.00 94.69 699 GLY B O 1
ATOM 4342 N N . GLY A 1 700 ? 28.046 19.605 27.132 1.00 97.99 700 GLY B N 1
ATOM 4343 C CA . GLY A 1 700 ? 28.394 20.704 26.258 1.00 97.99 700 GLY B CA 1
ATOM 4344 C C . GLY A 1 700 ? 29.061 20.311 24.960 1.00 97.99 700 GLY B C 1
ATOM 4345 O O . GLY A 1 700 ? 29.603 21.185 24.274 1.00 97.99 700 GLY B O 1
ATOM 4346 N N . HIS A 1 701 ? 29.042 19.030 24.602 1.00 102.19 701 HIS B N 1
ATOM 4347 C CA . HIS A 1 701 ? 29.683 18.586 23.372 1.00 102.19 701 HIS B CA 1
ATOM 4348 C C . HIS A 1 701 ? 28.900 19.073 22.159 1.00 102.19 701 HIS B C 1
ATOM 4349 O O . HIS A 1 701 ? 27.688 18.857 22.062 1.00 102.19 701 HIS B O 1
ATOM 4356 N N . LYS A 1 702 ? 29.601 19.734 21.235 1.00 99.42 702 LYS B N 1
ATOM 4357 C CA . LYS A 1 702 ? 29.012 20.237 19.992 1.00 99.42 702 LYS B CA 1
ATOM 4358 C C . LYS A 1 702 ? 27.839 21.177 20.265 1.00 99.42 702 LYS B C 1
ATOM 4359 O O . LYS A 1 702 ? 26.874 21.234 19.501 1.00 99.42 702 LYS B O 1
ATOM 4361 N N . LYS A 1 703 ? 27.924 21.924 21.368 1.00 98.31 703 LYS B N 1
ATOM 4362 C CA . LYS A 1 703 ? 26.849 22.847 21.719 1.00 98.31 703 LYS B CA 1
ATOM 4363 C C . LYS A 1 703 ? 26.754 23.997 20.724 1.00 98.31 703 LYS B C 1
ATOM 4364 O O . LYS A 1 703 ? 25.653 24.449 20.393 1.00 98.31 703 LYS B O 1
ATOM 4366 N N . GLU A 1 704 ? 27.896 24.486 20.240 1.00 100.56 704 GLU B N 1
ATOM 4367 C CA . GLU A 1 704 ? 27.909 25.608 19.311 1.00 100.56 704 GLU B CA 1
ATOM 4368 C C . GLU A 1 704 ? 27.511 25.216 17.893 1.00 100.56 704 GLU B C 1
ATOM 4369 O O . GLU A 1 704 ? 27.165 26.099 17.101 1.00 100.56 704 GLU B O 1
ATOM 4371 N N . SER A 1 705 ? 27.553 23.930 17.555 1.00 95.47 705 SER B N 1
ATOM 4372 C CA . SER A 1 705 ? 27.196 23.497 16.212 1.00 95.47 705 SER B CA 1
ATOM 4373 C C . SER A 1 705 ? 25.703 23.669 15.968 1.00 95.47 705 SER B C 1
ATOM 4374 O O . SER A 1 705 ? 24.878 23.394 16.844 1.00 95.47 705 SER B O 1
ATOM 4376 N N . LYS A 1 706 ? 25.357 24.127 14.767 1.00 89.05 706 LYS B N 1
ATOM 4377 C CA . LYS A 1 706 ? 23.969 24.301 14.365 1.00 89.05 706 LYS B CA 1
ATOM 4378 C C . LYS A 1 706 ? 23.513 23.250 13.361 1.00 89.05 706 LYS B C 1
ATOM 4379 O O . LYS A 1 706 ? 22.418 23.376 12.803 1.00 89.05 706 LYS B O 1
ATOM 4381 N N . VAL A 1 707 ? 24.321 22.228 13.115 1.00 86.07 707 VAL B N 1
ATOM 4382 C CA . VAL A 1 707 ? 23.935 21.177 12.164 1.00 86.07 707 VAL B CA 1
ATOM 4383 C C . VAL A 1 707 ? 22.807 20.348 12.766 1.00 86.07 707 VAL B C 1
ATOM 4384 O O . VAL A 1 707 ? 22.756 20.179 13.999 1.00 86.07 707 VAL B O 1
ATOM 4388 N N . PRO A 1 708 ? 21.858 19.864 11.971 1.00 82.20 708 PRO B N 1
ATOM 4389 C CA . PRO A 1 708 ? 20.802 19.006 12.515 1.00 82.20 708 PRO B CA 1
ATOM 4390 C C . PRO A 1 708 ? 21.330 17.618 12.821 1.00 82.20 708 PRO B C 1
ATOM 4391 O O . PRO A 1 708 ? 22.177 17.090 12.086 1.00 82.20 708 PRO B O 1
ATOM 4395 N N . PRO A 1 709 ? 20.857 16.995 13.895 1.00 76.55 709 PRO B N 1
ATOM 4396 C CA . PRO A 1 709 ? 21.254 15.617 14.188 1.00 76.55 709 PRO B CA 1
ATOM 4397 C C . PRO A 1 709 ? 20.593 14.634 13.235 1.00 76.55 709 PRO B C 1
ATOM 4398 O O . PRO A 1 709 ? 19.564 14.913 12.618 1.00 76.55 709 PRO B O 1
ATOM 4402 N N . GLU A 1 710 ? 21.209 13.463 13.126 1.00 72.38 710 GLU B N 1
ATOM 4403 C CA . GLU A 1 710 ? 20.720 12.401 12.259 1.00 72.38 710 GLU B CA 1
ATOM 4404 C C . GLU A 1 710 ? 20.020 11.343 13.099 1.00 72.38 710 GLU B C 1
ATOM 4405 O O . GLU A 1 710 ? 20.599 10.823 14.059 1.00 72.38 710 GLU B O 1
ATOM 4407 N N . PHE A 1 711 ? 18.780 11.029 12.738 1.00 65.82 711 PHE B N 1
ATOM 4408 C CA . PHE A 1 711 ? 17.980 10.027 13.429 1.00 65.82 711 PHE B CA 1
ATOM 4409 C C . PHE A 1 711 ? 17.925 8.770 12.574 1.00 65.82 711 PHE B C 1
ATOM 4410 O O . PHE A 1 711 ? 17.493 8.823 11.418 1.00 65.82 711 PHE B O 1
ATOM 4418 N N . ASP A 1 712 ? 18.358 7.649 13.140 1.00 65.02 712 ASP B N 1
ATOM 4419 C CA . ASP A 1 712 ? 18.343 6.365 12.453 1.00 65.02 712 ASP B CA 1
ATOM 4420 C C . ASP A 1 712 ? 17.247 5.496 13.056 1.00 65.02 712 ASP B C 1
ATOM 4421 O O . ASP A 1 712 ? 17.250 5.237 14.264 1.00 65.02 712 ASP B O 1
ATOM 4423 N N . PHE A 1 713 ? 16.318 5.047 12.216 1.00 62.89 713 PHE B N 1
ATOM 4424 C CA . PHE A 1 713 ? 15.191 4.238 12.656 1.00 62.89 713 PHE B CA 1
ATOM 4425 C C . PHE A 1 713 ? 15.402 2.752 12.405 1.00 62.89 713 PHE B C 1
ATOM 4426 O O . PHE A 1 713 ? 14.449 1.975 12.517 1.00 62.89 713 PHE B O 1
ATOM 4434 N N . SER A 1 714 ? 16.622 2.342 12.056 1.00 68.91 714 SER B N 1
ATOM 4435 C CA . SER A 1 714 ? 16.875 0.934 11.770 1.00 68.91 714 SER B CA 1
ATOM 4436 C C . SER A 1 714 ? 16.745 0.076 13.023 1.00 68.91 714 SER B C 1
ATOM 4437 O O . SER A 1 714 ? 16.257 -1.058 12.956 1.00 68.91 714 SER B O 1
ATOM 4440 N N . ALA A 1 715 ? 17.185 0.593 14.173 1.00 67.90 715 ALA B N 1
ATOM 4441 C CA . ALA A 1 715 ? 17.156 -0.196 15.400 1.00 67.90 715 ALA B CA 1
ATOM 4442 C C . ALA A 1 715 ? 15.727 -0.530 15.809 1.00 67.90 715 ALA B C 1
ATOM 4443 O O . ALA A 1 715 ? 15.392 -1.697 16.042 1.00 67.90 715 ALA B O 1
ATOM 4445 N N . HIS A 1 716 ? 14.869 0.482 15.898 1.00 65.38 716 HIS B N 1
ATOM 4446 C CA . HIS A 1 716 ? 13.472 0.286 16.255 1.00 65.38 716 HIS B CA 1
ATOM 4447 C C . HIS A 1 716 ? 12.603 1.121 15.330 1.00 65.38 716 HIS B C 1
ATOM 4448 O O . HIS A 1 716 ? 12.998 2.213 14.916 1.00 65.38 716 HIS B O 1
ATOM 4455 N N . LYS A 1 717 ? 11.419 0.597 15.007 1.00 63.26 717 LYS B N 1
ATOM 4456 C CA . LYS A 1 717 ? 10.546 1.275 14.054 1.00 63.26 717 LYS B CA 1
ATOM 4457 C C . LYS A 1 717 ? 10.094 2.634 14.574 1.00 63.26 717 LYS B C 1
ATOM 4458 O O . LYS A 1 717 ? 10.074 3.616 13.824 1.00 63.26 717 LYS B O 1
ATOM 4464 N N . TYR A 1 718 ? 9.730 2.713 15.852 1.00 58.01 718 TYR B N 1
ATOM 4465 C CA . TYR A 1 718 ? 9.117 3.918 16.392 1.00 58.01 718 TYR B CA 1
ATOM 4466 C C . TYR A 1 718 ? 10.087 4.833 17.125 1.00 58.01 718 TYR B C 1
ATOM 4467 O O . TYR A 1 718 ? 9.799 6.026 17.258 1.00 58.01 718 TYR B O 1
ATOM 4476 N N . PHE A 1 719 ? 11.215 4.320 17.601 1.00 61.02 719 PHE B N 1
ATOM 4477 C CA . PHE A 1 719 ? 12.138 5.102 18.423 1.00 61.02 719 PHE B CA 1
ATOM 4478 C C . PHE A 1 719 ? 13.507 5.154 17.761 1.00 61.02 719 PHE B C 1
ATOM 4479 O O . PHE A 1 719 ? 14.185 4.110 17.664 1.00 61.02 719 PHE B O 1
ATOM 4487 N N . PRO A 1 720 ? 13.952 6.318 17.304 1.00 61.24 720 PRO B N 1
ATOM 4488 C CA . PRO A 1 720 ? 15.226 6.410 16.592 1.00 61.24 720 PRO B CA 1
ATOM 4489 C C . PRO A 1 720 ? 16.418 6.497 17.536 1.00 61.24 720 PRO B C 1
ATOM 4490 O O . PRO A 1 720 ? 16.284 6.697 18.744 1.00 61.24 720 PRO B O 1
ATOM 4494 N N . VAL A 1 721 ? 17.599 6.341 16.948 1.00 62.33 721 VAL B N 1
ATOM 4495 C CA . VAL A 1 721 ? 18.856 6.488 17.670 1.00 62.33 721 VAL B CA 1
ATOM 4496 C C . VAL A 1 721 ? 19.400 7.881 17.388 1.00 62.33 721 VAL B C 1
ATOM 4497 O O . VAL A 1 721 ? 19.667 8.230 16.233 1.00 62.33 721 VAL B O 1
ATOM 4501 N N . VAL A 1 722 ? 19.562 8.681 18.438 1.00 64.41 722 VAL B N 1
ATOM 4502 C CA . VAL A 1 722 ? 20.031 10.054 18.288 1.00 64.41 722 VAL B CA 1
ATOM 4503 C C . VAL A 1 722 ? 21.530 10.016 18.010 1.00 64.41 722 VAL B C 1
ATOM 4504 O O . VAL A 1 722 ? 22.338 9.869 18.929 1.00 64.41 722 VAL B O 1
ATOM 4506 N N . LYS A 1 723 ? 21.903 10.151 16.742 1.00 68.08 723 LYS B N 1
ATOM 4507 C CA . LYS A 1 723 ? 23.296 10.142 16.324 1.00 68.08 723 LYS B CA 1
ATOM 4508 C C . LYS A 1 723 ? 23.739 11.558 15.983 1.00 68.08 723 LYS B C 1
ATOM 4509 O O . LYS A 1 723 ? 23.058 12.270 15.239 1.00 68.08 723 LYS B O 1
ATOM 4511 N N . LEU A 1 724 ? 24.880 11.960 16.531 1.00 70.98 724 LEU B N 1
ATOM 4512 C CA . LEU A 1 724 ? 25.407 13.300 16.303 1.00 70.98 724 LEU B CA 1
ATOM 4513 C C . LEU A 1 724 ? 26.254 13.347 15.037 1.00 70.98 724 LEU B C 1
ATOM 4514 O O . LEU A 1 724 ? 26.934 12.379 14.697 1.00 70.98 724 LEU B O 1
ATOM 4516 N N . SER B 2 36 ? -16.730 31.885 -43.754 1.00 102.38 36 SER C N 1
ATOM 4517 C CA . SER B 2 36 ? -17.801 30.902 -43.866 1.00 102.38 36 SER C CA 1
ATOM 4518 C C . SER B 2 36 ? -17.240 29.507 -44.111 1.00 102.38 36 SER C C 1
ATOM 4519 O O . SER B 2 36 ? -17.857 28.508 -43.742 1.00 102.38 36 SER C O 1
ATOM 4522 N N . ALA B 2 37 ? -16.067 29.447 -44.747 1.00 100.05 37 ALA C N 1
ATOM 4523 C CA . ALA B 2 37 ? -15.424 28.159 -44.991 1.00 100.05 37 ALA C CA 1
ATOM 4524 C C . ALA B 2 37 ? -15.050 27.474 -43.683 1.00 100.05 37 ALA C C 1
ATOM 4525 O O . ALA B 2 37 ? -15.219 26.257 -43.539 1.00 100.05 37 ALA C O 1
ATOM 4527 N N . ALA B 2 38 ? -14.535 28.240 -42.718 1.00 97.89 38 ALA C N 1
ATOM 4528 C CA . ALA B 2 38 ? -14.204 27.669 -41.418 1.00 97.89 38 ALA C CA 1
ATOM 4529 C C . ALA B 2 38 ? -15.448 27.140 -40.717 1.00 97.89 38 ALA C C 1
ATOM 4530 O O . ALA B 2 38 ? -15.420 26.058 -40.119 1.00 97.89 38 ALA C O 1
ATOM 4532 N N . GLU B 2 39 ? -16.549 27.892 -40.778 1.00 95.70 39 GLU C N 1
ATOM 4533 C CA . GLU B 2 39 ? -17.792 27.433 -40.167 1.00 95.70 39 GLU C CA 1
ATOM 4534 C C . GLU B 2 39 ? -18.304 26.165 -40.840 1.00 95.70 39 GLU C C 1
ATOM 4535 O O . GLU B 2 39 ? -18.780 25.245 -40.165 1.00 95.70 39 GLU C O 1
ATOM 4537 N N . ARG B 2 40 ? -18.220 26.099 -42.171 1.00 96.35 40 ARG C N 1
ATOM 4538 C CA . ARG B 2 40 ? -18.655 24.900 -42.881 1.00 96.35 40 ARG C CA 1
ATOM 4539 C C . ARG B 2 40 ? -17.800 23.695 -42.506 1.00 96.35 40 ARG C C 1
ATOM 4540 O O . ARG B 2 40 ? -18.323 22.593 -42.296 1.00 96.35 40 ARG C O 1
ATOM 4542 N N . ALA B 2 41 ? -16.481 23.885 -42.421 1.00 94.60 41 ALA C N 1
ATOM 4543 C CA . ALA B 2 41 ? -15.600 22.790 -42.026 1.00 94.60 41 ALA C CA 1
ATOM 4544 C C . ALA B 2 41 ? -15.893 22.333 -40.604 1.00 94.60 41 ALA C C 1
ATOM 4545 O O . ALA B 2 41 ? -15.908 21.129 -40.320 1.00 94.60 41 ALA C O 1
ATOM 4547 N N . ARG B 2 42 ? -16.128 23.282 -39.694 1.00 91.15 42 ARG C N 1
ATOM 4548 C CA . ARG B 2 42 ? -16.464 22.925 -38.321 1.00 91.15 42 ARG C CA 1
ATOM 4549 C C . ARG B 2 42 ? -17.781 22.163 -38.257 1.00 91.15 42 ARG C C 1
ATOM 4550 O O . ARG B 2 42 ? -17.910 21.198 -37.498 1.00 91.15 42 ARG C O 1
ATOM 4552 N N . GLN B 2 43 ? -18.772 22.586 -39.045 1.00 93.42 43 GLN C N 1
ATOM 4553 C CA . GLN B 2 43 ? -20.047 21.877 -39.076 1.00 93.42 43 GLN C CA 1
ATOM 4554 C C . GLN B 2 43 ? -19.879 20.459 -39.607 1.00 93.42 43 GLN C C 1
ATOM 4555 O O . GLN B 2 43 ? -20.462 19.512 -39.066 1.00 93.42 43 GLN C O 1
ATOM 4557 N N . GLN B 2 44 ? -19.085 20.293 -40.668 1.00 92.05 44 GLN C N 1
ATOM 4558 C CA . GLN B 2 44 ? -18.846 18.959 -41.210 1.00 92.05 44 GLN C CA 1
ATOM 4559 C C . GLN B 2 44 ? -18.144 18.071 -40.189 1.00 92.05 44 GLN C C 1
ATOM 4560 O O . GLN B 2 44 ? -18.517 16.906 -39.996 1.00 92.05 44 GLN C O 1
ATOM 4562 N N . LEU B 2 45 ? -17.127 18.612 -39.513 1.00 92.23 45 LEU C N 1
ATOM 4563 C CA . LEU B 2 45 ? -16.420 17.836 -38.501 1.00 92.23 45 LEU C CA 1
ATOM 4564 C C . LEU B 2 45 ? -17.340 17.465 -37.346 1.00 92.23 45 LEU C C 1
ATOM 4565 O O . LEU B 2 45 ? -17.289 16.337 -36.842 1.00 92.23 45 LEU C O 1
ATOM 4570 N N . GLU B 2 46 ? -18.190 18.399 -36.912 1.00 88.66 46 GLU C N 1
ATOM 4571 C CA . GLU B 2 46 ? -19.137 18.101 -35.843 1.00 88.66 46 GLU C CA 1
ATOM 4572 C C . GLU B 2 46 ? -20.112 17.011 -36.264 1.00 88.66 46 GLU C C 1
ATOM 4573 O O . GLU B 2 46 ? -20.442 16.122 -35.470 1.00 88.66 46 GLU C O 1
ATOM 4575 N N . ALA B 2 47 ? -20.586 17.063 -37.510 1.00 86.86 47 ALA C N 1
ATOM 4576 C CA . ALA B 2 47 ? -21.439 16.000 -38.023 1.00 86.86 47 ALA C CA 1
ATOM 4577 C C . ALA B 2 47 ? -20.696 14.677 -38.144 1.00 86.86 47 ALA C C 1
ATOM 4578 O O . ALA B 2 47 ? -21.335 13.620 -38.146 1.00 86.86 47 ALA C O 1
ATOM 4580 N N . LEU B 2 48 ? -19.365 14.712 -38.242 1.00 83.09 48 LEU C N 1
ATOM 4581 C CA . LEU B 2 48 ? -18.596 13.476 -38.336 1.00 83.09 48 LEU C CA 1
ATOM 4582 C C . LEU B 2 48 ? -18.572 12.694 -37.027 1.00 83.09 48 LEU C C 1
ATOM 4583 O O . LEU B 2 48 ? -18.163 11.528 -37.029 1.00 83.09 48 LEU C O 1
ATOM 4588 N N . LEU B 2 49 ? -18.993 13.297 -35.916 1.00 81.55 49 LEU C N 1
ATOM 4589 C CA . LEU B 2 49 ? -19.030 12.580 -34.650 1.00 81.55 49 LEU C CA 1
ATOM 4590 C C . LEU B 2 49 ? -20.093 11.483 -34.684 1.00 81.55 49 LEU C C 1
ATOM 4591 O O . LEU B 2 49 ? -20.961 11.441 -35.561 1.00 81.55 49 LEU C O 1
ATOM 4596 N N . ASN B 2 50 ? -20.012 10.589 -33.700 1.00 78.45 50 ASN C N 1
ATOM 4597 C CA . ASN B 2 50 ? -20.931 9.461 -33.55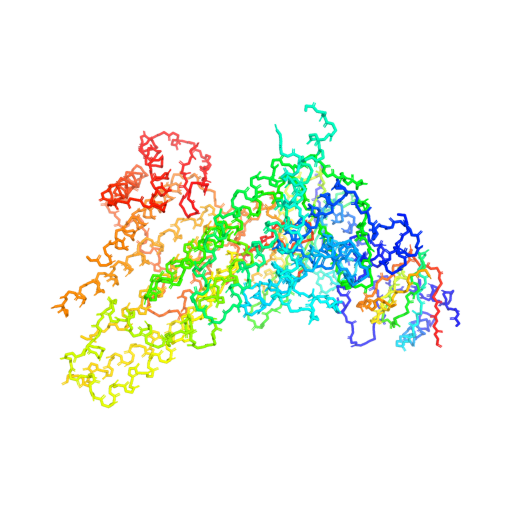9 1.00 78.45 50 ASN C CA 1
ATOM 4598 C C . ASN B 2 50 ? -20.987 8.637 -34.845 1.00 78.45 50 ASN C C 1
ATOM 4599 O O . ASN B 2 50 ? -22.028 8.489 -35.487 1.00 78.45 50 ASN C O 1
ATOM 4601 N N . LYS B 2 51 ? -19.827 8.101 -35.216 1.00 74.83 51 LYS C N 1
ATOM 4602 C CA . LYS B 2 51 ? -19.687 7.275 -36.406 1.00 74.83 51 LYS C CA 1
ATOM 4603 C C . LYS B 2 51 ? -18.691 6.166 -36.092 1.00 74.83 51 LYS C C 1
ATOM 4604 O O . LYS B 2 51 ? -18.335 5.936 -34.932 1.00 74.83 51 LYS C O 1
ATOM 4606 N N . THR B 2 52 ? -18.238 5.466 -37.130 1.00 71.83 52 THR C N 1
ATOM 4607 C CA . THR B 2 52 ? -17.243 4.417 -36.942 1.00 71.83 52 THR C CA 1
ATOM 4608 C C . THR B 2 52 ? -15.834 5.006 -36.916 1.00 71.83 52 THR C C 1
ATOM 4609 O O . THR B 2 52 ? -15.126 4.881 -35.913 1.00 71.83 52 THR C O 1
ATOM 4613 N N . MET B 2 53 ? -15.430 5.674 -37.999 1.00 71.03 53 MET C N 1
ATOM 4614 C CA . MET B 2 53 ? -14.155 6.388 -38.078 1.00 71.03 53 MET C CA 1
ATOM 4615 C C . MET B 2 53 ? -12.976 5.452 -37.783 1.00 71.03 53 MET C C 1
ATOM 4616 O O . MET B 2 53 ? -12.255 5.597 -36.794 1.00 71.03 53 MET C O 1
ATOM 4618 N N . ARG B 2 54 ? -12.809 4.474 -38.670 1.00 68.23 54 ARG C N 1
ATOM 4619 C CA . ARG B 2 54 ? -11.667 3.574 -38.577 1.00 68.23 54 ARG C CA 1
ATOM 4620 C C . ARG B 2 54 ? -10.365 4.354 -38.731 1.00 68.23 54 ARG C C 1
ATOM 4621 O O . ARG B 2 54 ? -10.258 5.272 -39.547 1.00 68.23 54 ARG C O 1
ATOM 4629 N N . ILE B 2 55 ? -9.364 3.977 -37.936 1.00 67.65 55 ILE C N 1
ATOM 4630 C CA . ILE B 2 55 ? -8.143 4.770 -37.823 1.00 67.65 55 ILE C CA 1
ATOM 4631 C C . ILE B 2 55 ? -7.069 4.268 -38.779 1.00 67.65 55 ILE C C 1
ATOM 4632 O O . ILE B 2 55 ? -6.640 5.000 -39.678 1.00 67.65 55 ILE C O 1
ATOM 4634 N N . ARG B 2 56 ? -6.625 3.024 -38.589 1.00 69.24 56 ARG C N 1
ATOM 4635 C CA . ARG B 2 56 ? -5.565 2.414 -39.396 1.00 69.24 56 ARG C CA 1
ATOM 4636 C C . ARG B 2 56 ? -4.272 3.234 -39.309 1.00 69.24 56 ARG C C 1
ATOM 4637 O O . ARG B 2 56 ? -3.819 3.857 -40.271 1.00 69.24 56 ARG C O 1
ATOM 4639 N N . MET B 2 57 ? -3.692 3.218 -38.110 1.00 71.17 57 MET C N 1
ATOM 4640 C CA . MET B 2 57 ? -2.474 3.965 -37.828 1.00 71.17 57 MET C CA 1
ATOM 4641 C C . MET B 2 57 ? -1.303 3.421 -38.650 1.00 71.17 57 MET C C 1
ATOM 4642 O O . MET B 2 57 ? -1.421 2.439 -39.389 1.00 71.17 57 MET C O 1
ATOM 4644 N N . THR B 2 58 ? -0.146 4.076 -38.510 1.00 74.09 58 THR C N 1
ATOM 4645 C CA . THR B 2 58 ? 1.019 3.740 -39.324 1.00 74.09 58 THR C CA 1
ATOM 4646 C C . THR B 2 58 ? 1.571 2.352 -39.027 1.00 74.09 58 THR C C 1
ATOM 4647 O O . THR B 2 58 ? 2.297 1.799 -39.860 1.00 74.09 58 THR C O 1
ATOM 4651 N N . ASP B 2 59 ? 1.254 1.779 -37.867 1.00 72.48 59 ASP C N 1
ATOM 4652 C CA . ASP B 2 59 ? 1.633 0.412 -37.542 1.00 72.48 59 ASP C CA 1
ATOM 4653 C C . ASP B 2 59 ? 0.483 -0.563 -37.757 1.00 72.48 59 ASP C C 1
ATOM 4654 O O . ASP B 2 59 ? 0.521 -1.684 -37.241 1.00 72.48 59 ASP C O 1
ATOM 4656 N N . GLY B 2 60 ? -0.535 -0.156 -38.510 1.00 74.02 60 GLY C N 1
ATOM 4657 C CA . GLY B 2 60 ? -1.719 -0.968 -38.694 1.00 74.02 60 GLY C CA 1
ATOM 4658 C C . GLY B 2 60 ? -2.680 -0.833 -37.532 1.00 74.02 60 GLY C C 1
ATOM 4659 O O . GLY B 2 60 ? -3.220 0.250 -37.285 1.00 74.02 60 GLY C O 1
ATOM 4660 N N . ARG B 2 61 ? -2.926 -1.948 -36.843 1.00 74.06 61 ARG C N 1
ATOM 4661 C CA . ARG B 2 61 ? -3.696 -2.008 -35.603 1.00 74.06 61 ARG C CA 1
ATOM 4662 C C . ARG B 2 61 ? -5.186 -1.783 -35.840 1.00 74.06 61 ARG C C 1
ATOM 4663 O O . ARG B 2 61 ? -5.994 -1.997 -34.930 1.00 74.06 61 ARG C O 1
ATOM 4671 N N . THR B 2 62 ? -5.551 -1.375 -37.059 1.00 74.87 62 THR C N 1
ATOM 4672 C CA . THR B 2 62 ? -6.930 -1.291 -37.536 1.00 74.87 62 THR C CA 1
ATOM 4673 C C . THR B 2 62 ? -7.930 -0.829 -36.480 1.00 74.87 62 THR C C 1
ATOM 4674 O O . THR B 2 62 ? -8.949 -1.491 -36.262 1.00 74.87 62 THR C O 1
ATOM 4676 N N . LEU B 2 63 ? -7.655 0.291 -35.817 1.00 69.73 63 LEU C N 1
ATOM 4677 C CA . LEU B 2 63 ? -8.582 0.800 -34.815 1.00 69.73 63 LEU C CA 1
ATOM 4678 C C . LEU B 2 63 ? -9.875 1.263 -35.475 1.00 69.73 63 LEU C C 1
ATOM 4679 O O . LEU B 2 63 ? -9.865 1.858 -36.555 1.00 69.73 63 LEU C O 1
ATOM 4684 N N . VAL B 2 64 ? -11.000 0.988 -34.816 1.00 67.80 64 VAL C N 1
ATOM 4685 C CA . VAL B 2 64 ? -12.293 1.374 -35.371 1.00 67.80 64 VAL C CA 1
ATOM 4686 C C . VAL B 2 64 ? -12.974 2.384 -34.457 1.00 67.80 64 VAL C C 1
ATOM 4687 O O . VAL B 2 64 ? -13.103 3.560 -34.810 1.00 67.80 64 VAL C O 1
ATOM 4689 N N . GLY B 2 65 ? -13.374 1.943 -33.266 1.00 70.26 65 GLY C N 1
ATOM 4690 C CA . GLY B 2 65 ? -13.993 2.804 -32.272 1.00 70.26 65 GLY C CA 1
ATOM 4691 C C . GLY B 2 65 ? -15.090 3.735 -32.750 1.00 70.26 65 GLY C C 1
ATOM 4692 O O . GLY B 2 65 ? -15.845 3.407 -33.669 1.00 70.26 65 GLY C O 1
ATOM 4693 N N . CYS B 2 66 ? -15.187 4.901 -32.113 1.00 69.28 66 CYS C N 1
ATOM 4694 C CA . CYS B 2 66 ? -16.131 5.940 -32.492 1.00 69.28 66 CYS C CA 1
ATOM 4695 C C . CYS B 2 66 ? -15.490 7.301 -32.259 1.00 69.28 66 CYS C C 1
ATOM 4696 O O . CYS B 2 66 ? -14.854 7.534 -31.229 1.00 69.28 66 CYS C O 1
ATOM 4699 N N . PHE B 2 67 ? -15.670 8.200 -33.223 1.00 69.63 67 PHE C N 1
ATOM 4700 C CA . PHE B 2 67 ? -15.017 9.503 -33.205 1.00 69.63 67 PHE C CA 1
ATOM 4701 C C . PHE B 2 67 ? -15.690 10.413 -32.186 1.00 69.63 67 PHE C C 1
ATOM 4702 O O . PHE B 2 67 ? -16.919 10.527 -32.165 1.00 69.63 67 PHE C O 1
ATOM 4710 N N . LEU B 2 68 ? -14.885 11.059 -31.345 1.00 67.78 68 LEU C N 1
ATOM 4711 C CA . LEU B 2 68 ? -15.410 11.911 -30.283 1.00 67.78 68 LEU C CA 1
ATOM 4712 C C . LEU B 2 68 ? -14.894 13.340 -30.323 1.00 67.78 68 LEU C C 1
ATOM 4713 O O . LEU B 2 68 ? -15.674 14.270 -30.107 1.00 67.78 68 LEU C O 1
ATOM 4718 N N . CYS B 2 69 ? -13.606 13.550 -30.585 1.00 66.25 69 CYS C N 1
ATOM 4719 C CA . CYS B 2 69 ? -13.056 14.900 -30.600 1.00 66.25 69 CYS C CA 1
ATOM 4720 C C . CYS B 2 69 ? -11.783 14.913 -31.433 1.00 66.25 69 CYS C C 1
ATOM 4721 O O . CYS B 2 69 ? -11.199 13.869 -31.732 1.00 66.25 69 CYS C O 1
ATOM 4723 N N . THR B 2 70 ? -11.360 16.119 -31.804 1.00 62.78 70 THR C N 1
ATOM 4724 C CA . THR B 2 70 ? -10.152 16.318 -32.592 1.00 62.78 70 THR C CA 1
ATOM 4725 C C . THR B 2 70 ? -9.519 17.641 -32.180 1.00 62.78 70 THR C C 1
ATOM 4726 O O . THR B 2 70 ? -10.023 18.347 -31.303 1.00 62.78 70 THR C O 1
ATOM 4728 N N . ASP B 2 71 ? -8.403 17.976 -32.823 1.00 62.29 71 ASP C N 1
ATOM 4729 C CA . ASP B 2 71 ? -7.682 19.204 -32.521 1.00 62.29 71 ASP C CA 1
ATOM 4730 C C . ASP B 2 71 ? -6.925 19.648 -33.765 1.00 62.29 71 ASP C C 1
ATOM 4731 O O . ASP B 2 71 ? -6.899 18.952 -34.784 1.00 62.29 71 ASP C O 1
ATOM 4733 N N . ARG B 2 72 ? -6.298 20.823 -33.674 1.00 63.98 72 ARG C N 1
ATOM 4734 C CA . ARG B 2 72 ? -5.535 21.362 -34.793 1.00 63.98 72 ARG C CA 1
ATOM 4735 C C . ARG B 2 72 ? -4.308 20.527 -35.129 1.00 63.98 72 ARG C C 1
ATOM 4736 O O . ARG B 2 72 ? -3.730 20.715 -36.204 1.00 63.98 72 ARG C O 1
ATOM 4738 N N . ASP B 2 73 ? -3.899 19.620 -34.247 1.00 64.07 73 ASP C N 1
ATOM 4739 C CA . ASP B 2 73 ? -2.778 18.728 -34.502 1.00 64.07 73 ASP C CA 1
ATOM 4740 C C . ASP B 2 73 ? -3.197 17.450 -35.215 1.00 64.07 73 ASP C C 1
ATOM 4741 O O . ASP B 2 73 ? -2.366 16.551 -35.382 1.00 64.07 73 ASP C O 1
ATOM 4743 N N . CYS B 2 74 ? -4.464 17.345 -35.615 1.00 63.70 74 CYS C N 1
ATOM 4744 C CA . CYS B 2 74 ? -5.039 16.216 -36.342 1.00 63.70 74 CYS C CA 1
ATOM 4745 C C . CYS B 2 74 ? -5.075 14.931 -35.524 1.00 63.70 74 CYS C C 1
ATOM 4746 O O . CYS B 2 74 ? -5.393 13.870 -36.073 1.00 63.70 74 CYS C O 1
ATOM 4748 N N . ASN B 2 75 ? -4.763 14.988 -34.232 1.00 62.39 75 ASN C N 1
ATOM 4749 C CA . ASN B 2 75 ? -4.901 13.821 -33.374 1.00 62.39 75 ASN C CA 1
ATOM 4750 C C . ASN B 2 75 ? -6.374 13.548 -33.102 1.00 62.39 75 ASN C C 1
ATOM 4751 O O . ASN B 2 75 ? -7.167 14.474 -32.912 1.00 62.39 75 ASN C O 1
ATOM 4756 N N . VAL B 2 76 ? -6.739 12.270 -33.087 1.00 61.50 76 VAL C N 1
ATOM 4757 C CA . VAL B 2 76 ? -8.131 11.851 -32.985 1.00 61.50 76 VAL C CA 1
ATOM 4758 C C . VAL B 2 76 ? -8.295 10.982 -31.749 1.00 61.50 76 VAL C C 1
ATOM 4759 O O . VAL B 2 76 ? -7.541 10.021 -31.553 1.00 61.50 76 VAL C O 1
ATOM 4761 N N . ILE B 2 77 ? -9.282 11.311 -30.925 1.00 64.46 77 ILE C N 1
ATOM 4762 C CA . ILE B 2 77 ? -9.627 10.516 -29.753 1.00 64.46 77 ILE C CA 1
ATOM 4763 C C . ILE B 2 77 ? -10.880 9.712 -30.067 1.00 64.46 77 ILE C C 1
ATOM 4764 O O . ILE B 2 77 ? -11.809 10.205 -30.718 1.00 64.46 77 ILE C O 1
ATOM 4769 N N . LEU B 2 78 ? -10.896 8.465 -29.622 1.00 62.76 78 LEU C N 1
ATOM 4770 C CA . LEU B 2 78 ? -11.933 7.496 -29.939 1.00 62.76 78 LEU C CA 1
ATOM 4771 C C . LEU B 2 78 ? -12.654 7.094 -28.652 1.00 62.76 78 LEU C C 1
ATOM 4772 O O . LEU B 2 78 ? -12.424 7.663 -27.582 1.00 62.76 78 LEU C O 1
ATOM 4777 N N . GLY B 2 79 ? -13.534 6.105 -28.765 1.00 67.25 79 GLY C N 1
ATOM 4778 C CA . GLY B 2 79 ? -14.243 5.586 -27.611 1.00 67.25 79 GLY C CA 1
ATOM 4779 C C . GLY B 2 79 ? -14.747 4.178 -27.841 1.00 67.25 79 GLY C C 1
ATOM 4780 O O . GLY B 2 79 ? -15.332 3.897 -28.891 1.00 67.25 79 GLY C O 1
ATOM 4781 N N . SER B 2 80 ? -14.537 3.287 -26.869 1.00 69.85 80 SER C N 1
ATOM 4782 C CA . SER B 2 80 ? -14.866 1.871 -27.017 1.00 69.85 80 SER C CA 1
ATOM 4783 C C . SER B 2 80 ? -14.212 1.303 -28.274 1.00 69.85 80 SER C C 1
ATOM 4784 O O . SER B 2 80 ? -14.834 0.599 -29.073 1.00 69.85 80 SER C O 1
ATOM 4786 N N . ALA B 2 81 ? -12.933 1.623 -28.444 1.00 68.87 81 ALA C N 1
ATOM 4787 C CA . ALA B 2 81 ? -12.202 1.301 -29.661 1.00 68.87 81 ALA C CA 1
ATOM 4788 C C . ALA B 2 81 ? -11.530 -0.058 -29.525 1.00 68.87 81 ALA C C 1
ATOM 4789 O O . ALA B 2 81 ? -10.841 -0.321 -28.534 1.00 68.87 81 ALA C O 1
ATOM 4791 N N . GLN B 2 82 ? -11.735 -0.917 -30.515 1.00 70.16 82 GLN C N 1
ATOM 4792 C CA . GLN B 2 82 ? -11.020 -2.177 -30.603 1.00 70.16 82 GLN C CA 1
ATOM 4793 C C . GLN B 2 82 ? -9.762 -2.004 -31.448 1.00 70.16 82 GLN C C 1
ATOM 4794 O O . GLN B 2 82 ? -9.649 -1.079 -32.255 1.00 70.16 82 GLN C O 1
ATOM 4796 N N . GLU B 2 83 ? -8.807 -2.909 -31.251 1.00 70.00 83 GLU C N 1
ATOM 4797 C CA . GLU B 2 83 ? -7.539 -2.867 -31.974 1.00 70.00 83 GLU C CA 1
ATOM 4798 C C . GLU B 2 83 ? -7.197 -4.278 -32.426 1.00 70.00 83 GLU C C 1
ATOM 4799 O O . GLU B 2 83 ? -6.912 -5.145 -31.594 1.00 70.00 83 GLU C O 1
ATOM 4801 N N . PHE B 2 84 ? -7.223 -4.508 -33.735 1.00 73.64 84 PHE C N 1
ATOM 4802 C CA . PHE B 2 84 ? -6.862 -5.796 -34.311 1.00 73.64 84 PHE C CA 1
ATOM 4803 C C . PHE B 2 84 ? -5.435 -5.730 -34.837 1.00 73.64 84 PHE C C 1
ATOM 4804 O O . PHE B 2 84 ? -5.119 -4.891 -35.686 1.00 73.64 84 PHE C O 1
ATOM 4812 N N . LEU B 2 85 ? -4.581 -6.619 -34.338 1.00 77.10 85 LEU C N 1
ATOM 4813 C CA . LEU B 2 85 ? -3.183 -6.624 -34.748 1.00 77.10 85 LEU C CA 1
ATOM 4814 C C . LEU B 2 85 ? -3.057 -7.086 -36.194 1.00 77.10 85 LEU C C 1
ATOM 4815 O O . LEU B 2 85 ? -3.666 -8.084 -36.593 1.00 77.10 85 LEU C O 1
ATOM 4817 N N . LYS B 2 86 ? -2.264 -6.354 -36.974 1.00 76.30 86 LYS C N 1
ATOM 4818 C CA . LYS B 2 86 ? -2.022 -6.664 -38.383 1.00 76.30 86 LYS C CA 1
ATOM 4819 C C . LYS B 2 86 ? -3.321 -6.770 -39.176 1.00 76.30 86 LYS C C 1
ATOM 4820 O O . LYS B 2 86 ? -3.867 -5.764 -39.629 1.00 76.30 86 LYS C O 1
ATOM 4822 N N . PRO B 2 96 ? -9.868 -8.576 -31.462 1.00 69.83 96 PRO C N 1
ATOM 4823 C CA . PRO B 2 96 ? -10.407 -7.476 -30.660 1.00 69.83 96 PRO C CA 1
ATOM 4824 C C . PRO B 2 96 ? -9.547 -7.161 -29.442 1.00 69.83 96 PRO C C 1
ATOM 4825 O O . PRO B 2 96 ? -8.921 -8.058 -28.879 1.00 69.83 96 PRO C O 1
ATOM 4829 N N . ARG B 2 97 ? -9.518 -5.890 -29.047 1.00 67.12 97 ARG C N 1
ATOM 4830 C CA . ARG B 2 97 ? -8.763 -5.457 -27.879 1.00 67.12 97 ARG C CA 1
ATOM 4831 C C . ARG B 2 97 ? -9.550 -4.568 -26.929 1.00 67.12 97 ARG C C 1
ATOM 4832 O O . ARG B 2 97 ? -9.110 -4.391 -25.787 1.00 67.12 97 ARG C O 1
ATOM 4840 N N . VAL B 2 98 ? -10.688 -4.013 -27.359 1.00 69.34 98 VAL C N 1
ATOM 4841 C CA . VAL B 2 98 ? -11.583 -3.148 -26.587 1.00 69.34 98 VAL C CA 1
ATOM 4842 C C . VAL B 2 98 ? -10.799 -2.172 -25.709 1.00 69.34 98 VAL C C 1
ATOM 4843 O O . VAL B 2 98 ? -10.815 -2.254 -24.475 1.00 69.34 98 VAL C O 1
ATOM 4847 N N . LEU B 2 99 ? -10.093 -1.243 -26.347 1.00 66.82 99 LEU C N 1
ATOM 4848 C CA . LEU B 2 99 ? -9.467 -0.151 -25.618 1.00 66.82 99 LEU C CA 1
ATOM 4849 C C . LEU B 2 99 ? -10.527 0.828 -25.129 1.00 66.82 99 LEU C C 1
ATOM 4850 O O . LEU B 2 99 ? -11.617 0.932 -25.695 1.00 66.82 99 LEU C O 1
ATOM 4855 N N . GLY B 2 100 ? -10.198 1.551 -24.062 1.00 64.50 100 GLY C N 1
ATOM 4856 C CA . GLY B 2 100 ? -11.129 2.513 -23.508 1.00 64.50 100 GLY C CA 1
ATOM 4857 C C . GLY B 2 100 ? -11.345 3.717 -24.400 1.00 64.50 100 GLY C C 1
ATOM 4858 O O . GLY B 2 100 ? -12.427 3.895 -24.967 1.00 64.50 100 GLY C O 1
ATOM 4859 N N . LEU B 2 101 ? -10.317 4.552 -24.538 1.00 58.28 101 LEU C N 1
ATOM 4860 C CA . LEU B 2 101 ? -10.385 5.747 -25.379 1.00 58.28 101 LEU C CA 1
ATOM 4861 C C . LEU B 2 101 ? -9.008 5.953 -26.000 1.00 58.28 101 LEU C C 1
ATOM 4862 O O . LEU B 2 101 ? -8.113 6.508 -25.359 1.00 58.28 101 LEU C O 1
ATOM 4867 N N . ALA B 2 102 ? -8.842 5.510 -27.241 1.00 59.52 102 ALA C N 1
ATOM 4868 C CA . ALA B 2 102 ? -7.588 5.737 -27.936 1.00 59.52 102 ALA C CA 1
ATOM 4869 C C . ALA B 2 102 ? -7.417 7.221 -28.247 1.00 59.52 102 ALA C C 1
ATOM 4870 O O . ALA B 2 102 ? -8.384 7.977 -28.336 1.00 59.52 102 ALA C O 1
ATOM 4872 N N . MET B 2 103 ? -6.162 7.637 -28.398 1.00 64.13 103 MET C N 1
ATOM 4873 C CA . MET B 2 103 ? -5.817 9.034 -28.655 1.00 64.13 103 MET C CA 1
ATOM 4874 C C . MET B 2 103 ? -4.776 9.043 -29.779 1.00 64.13 103 MET C C 1
ATOM 4875 O O . MET B 2 103 ? -3.626 9.435 -29.599 1.00 64.13 103 MET C O 1
ATOM 4880 N N . VAL B 2 104 ? -5.146 8.464 -30.917 1.00 60.72 104 VAL C N 1
ATOM 4881 C CA . VAL B 2 104 ? -4.176 8.273 -31.995 1.00 60.72 104 VAL C CA 1
ATOM 4882 C C . VAL B 2 104 ? -3.659 9.636 -32.438 1.00 60.72 104 VAL C C 1
ATOM 4883 O O . VAL B 2 104 ? -4.442 10.493 -32.872 1.00 60.72 104 VAL C O 1
ATOM 4887 N N . PRO B 2 105 ? -2.356 9.873 -32.353 1.00 62.47 105 PRO C N 1
ATOM 4888 C CA . PRO B 2 105 ? -1.816 11.206 -32.625 1.00 62.47 105 PRO C CA 1
ATOM 4889 C C . PRO B 2 105 ? -1.782 11.507 -34.117 1.00 62.47 105 PRO C C 1
ATOM 4890 O O . PRO B 2 105 ? -1.992 10.641 -34.967 1.00 62.47 105 PRO C O 1
ATOM 4894 N N . GLY B 2 106 ? -1.514 12.778 -34.420 1.00 66.99 106 GLY C N 1
ATOM 4895 C CA . GLY B 2 106 ? -1.531 13.218 -35.805 1.00 66.99 106 GLY C CA 1
ATOM 4896 C C . GLY B 2 106 ? -0.472 12.541 -36.654 1.00 66.99 106 GLY C C 1
ATOM 4897 O O . GLY B 2 106 ? -0.754 12.063 -37.755 1.00 66.99 106 GLY C O 1
ATOM 4898 N N . HIS B 2 107 ? 0.759 12.486 -36.154 1.00 73.13 107 HIS C N 1
ATOM 4899 C CA . HIS B 2 107 ? 1.854 11.898 -36.926 1.00 73.13 107 HIS C CA 1
ATOM 4900 C C . HIS B 2 107 ? 2.025 10.413 -36.620 1.00 73.13 107 HIS C C 1
ATOM 4901 O O . HIS B 2 107 ? 3.131 9.926 -36.390 1.00 73.13 107 HIS C O 1
ATOM 4908 N N . HIS B 2 108 ? 0.915 9.679 -36.620 1.00 71.07 108 HIS C N 1
ATOM 4909 C CA . HIS B 2 108 ? 0.965 8.226 -36.558 1.00 71.07 108 HIS C CA 1
ATOM 4910 C C . HIS B 2 108 ? -0.130 7.550 -37.368 1.00 71.07 108 HIS C C 1
ATOM 4911 O O . HIS B 2 108 ? -0.225 6.320 -37.330 1.00 71.07 108 HIS C O 1
ATOM 4918 N N . ILE B 2 109 ? -0.953 8.301 -38.092 1.00 71.61 109 ILE C N 1
ATOM 4919 C CA . ILE B 2 109 ? -2.056 7.735 -38.851 1.00 71.61 109 ILE C CA 1
ATOM 4920 C C . ILE B 2 109 ? -1.738 7.838 -40.336 1.00 71.61 109 ILE C C 1
ATOM 4921 O O . ILE B 2 109 ? -0.991 8.711 -40.786 1.00 71.61 109 ILE C O 1
ATOM 4926 N N . VAL B 2 110 ? -2.324 6.925 -41.105 1.00 72.07 110 VAL C N 1
ATOM 4927 C CA . VAL B 2 110 ? -2.138 6.868 -42.552 1.00 72.07 110 VAL C CA 1
ATOM 4928 C C . VAL B 2 110 ? -3.372 7.386 -43.283 1.00 72.07 110 VAL C C 1
ATOM 4929 O O . VAL B 2 110 ? -3.294 8.351 -44.045 1.00 72.07 110 VAL C O 1
ATOM 4933 N N . SER B 2 111 ? -4.523 6.757 -43.060 1.00 70.03 111 SER C N 1
ATOM 4934 C CA . SER B 2 111 ? -5.764 7.187 -43.690 1.00 70.03 111 SER C CA 1
ATOM 4935 C C . SER B 2 111 ? -6.929 6.678 -42.859 1.00 70.03 111 SER C C 1
ATOM 4936 O O . SER B 2 111 ? -6.965 5.498 -42.502 1.00 70.03 111 SER C O 1
ATOM 4938 N N . ILE B 2 112 ? -7.871 7.562 -42.555 1.00 67.69 112 ILE C N 1
ATOM 4939 C CA . ILE B 2 112 ? -9.039 7.186 -41.778 1.00 67.69 112 ILE C CA 1
ATOM 4940 C C . ILE B 2 112 ? -10.196 6.891 -42.725 1.00 67.69 112 ILE C C 1
ATOM 4941 O O . ILE B 2 112 ? -10.225 7.339 -43.873 1.00 67.69 112 ILE C O 1
ATOM 4946 N N . GLU B 2 113 ? -11.159 6.114 -42.237 1.00 68.50 113 GLU C N 1
ATOM 4947 C CA . GLU B 2 113 ? -12.315 5.737 -43.035 1.00 68.50 113 GLU C CA 1
ATOM 4948 C C . GLU B 2 113 ? -13.546 5.709 -42.144 1.00 68.50 113 GLU C C 1
ATOM 4949 O O . GLU B 2 113 ? -13.493 5.207 -41.019 1.00 68.50 113 GLU C O 1
ATOM 4951 N N . VAL B 2 114 ? -14.650 6.246 -42.655 1.00 68.41 114 VAL C N 1
ATOM 4952 C CA . VAL B 2 114 ? -15.914 6.302 -41.931 1.00 68.41 114 VAL C CA 1
ATOM 4953 C C . VAL B 2 114 ? -16.958 5.527 -42.723 1.00 68.41 114 VAL C C 1
ATOM 4954 O O . VAL B 2 114 ? -17.115 5.738 -43.931 1.00 68.41 114 VAL C O 1
ATOM 4958 N N . GLN B 2 115 ? -17.660 4.625 -42.044 1.00 66.75 115 GLN C N 1
ATOM 4959 C CA . GLN B 2 115 ? -18.688 3.814 -42.683 1.00 66.75 115 GLN C CA 1
ATOM 4960 C C . GLN B 2 115 ? -20.050 4.494 -42.598 1.00 66.75 115 GLN C C 1
ATOM 4961 O O . GLN B 2 115 ? -20.610 4.911 -43.612 1.00 66.75 115 GLN C O 1
ATOM 4967 N N . ARG C 3 1 ? 22.539 36.477 -15.902 1.00 80.49 211 ARG A N 1
ATOM 4968 C CA . ARG C 3 1 ? 21.342 35.728 -16.266 1.00 80.49 211 ARG A CA 1
ATOM 4969 C C . ARG C 3 1 ? 20.140 36.164 -15.431 1.00 80.49 211 ARG A C 1
ATOM 4970 O O . ARG C 3 1 ? 20.102 35.957 -14.218 1.00 80.49 211 ARG A O 1
ATOM 4978 N N . THR C 3 2 ? 19.161 36.775 -16.090 1.00 80.11 212 THR A N 1
ATOM 4979 C CA . THR C 3 2 ? 17.944 37.236 -15.437 1.00 80.11 212 THR A CA 1
ATOM 4980 C C . THR C 3 2 ? 16.840 36.215 -15.675 1.00 80.11 212 THR A C 1
ATOM 4981 O O . THR C 3 2 ? 16.514 35.906 -16.826 1.00 80.11 212 THR A O 1
ATOM 4985 N N . ILE C 3 3 ? 16.269 35.698 -14.592 1.00 74.63 213 ILE A N 1
ATOM 4986 C CA . ILE C 3 3 ? 15.212 34.698 -14.656 1.00 74.63 213 ILE A CA 1
ATOM 4987 C C . ILE C 3 3 ? 13.874 35.408 -14.521 1.00 74.63 213 ILE A C 1
ATOM 4988 O O . ILE C 3 3 ? 13.649 36.148 -13.555 1.00 74.63 213 ILE A O 1
ATOM 4993 N N . ARG C 3 4 ? 12.990 35.193 -15.490 1.00 72.30 214 ARG A N 1
ATOM 4994 C CA . ARG C 3 4 ? 11.691 35.848 -15.535 1.00 72.30 214 ARG A CA 1
ATOM 4995 C C . ARG C 3 4 ? 10.589 34.810 -15.382 1.00 72.30 214 ARG A C 1
ATOM 4996 O O . ARG C 3 4 ? 10.596 33.786 -16.072 1.00 72.30 214 ARG A O 1
ATOM 5004 N N . TYR C 3 5 ? 9.649 35.078 -14.482 1.00 65.86 215 TYR A N 1
ATOM 5005 C CA . TYR C 3 5 ? 8.494 34.216 -14.270 1.00 65.86 215 TYR A CA 1
ATOM 5006 C C . TYR C 3 5 ? 7.294 34.831 -14.976 1.00 65.86 215 TYR A C 1
ATOM 5007 O O . TYR C 3 5 ? 6.858 35.931 -14.621 1.00 65.86 215 TYR A O 1
ATOM 5016 N N . VAL C 3 6 ? 6.762 34.122 -15.966 1.00 62.37 216 VAL A N 1
ATOM 5017 C CA . VAL C 3 6 ? 5.654 34.608 -16.777 1.00 62.37 216 VAL A CA 1
ATOM 5018 C C . VAL C 3 6 ? 4.520 33.596 -16.713 1.00 62.37 216 VAL A C 1
ATOM 5019 O O . VAL C 3 6 ? 4.738 32.392 -16.887 1.00 62.37 216 VAL A O 1
ATOM 5023 N N . ARG C 3 7 ? 3.312 34.084 -16.452 1.00 59.58 217 ARG A N 1
ATOM 5024 C CA . ARG C 3 7 ? 2.154 33.211 -16.369 1.00 59.58 217 ARG A CA 1
ATOM 5025 C C . ARG C 3 7 ? 1.794 32.666 -17.748 1.00 59.58 217 ARG A C 1
ATOM 5026 O O . ARG C 3 7 ? 2.214 33.186 -18.785 1.00 59.58 217 ARG A O 1
ATOM 5028 N N . TYR C 3 8 ? 1.008 31.593 -17.748 1.00 62.01 218 TYR A N 1
ATOM 5029 C CA . TYR C 3 8 ? 0.576 30.980 -18.996 1.00 62.01 218 TYR A CA 1
ATOM 5030 C C . TYR C 3 8 ? -0.387 31.911 -19.722 1.00 62.01 218 TYR A C 1
ATOM 5031 O O . TYR C 3 8 ? -1.312 32.457 -19.115 1.00 62.01 218 TYR A O 1
ATOM 5040 N N . GLU C 3 9 ? -0.171 32.090 -21.021 1.00 63.97 219 GLU A N 1
ATOM 5041 C CA . GLU C 3 9 ? -0.954 33.039 -21.804 1.00 63.97 219 GLU A CA 1
ATOM 5042 C C . GLU C 3 9 ? -1.705 32.406 -22.962 1.00 63.97 219 GLU A C 1
ATOM 5043 O O . GLU C 3 9 ? -2.870 32.740 -23.186 1.00 63.97 219 GLU A O 1
ATOM 5045 N N . SER C 3 10 ? -1.077 31.501 -23.706 1.00 66.45 220 SER A N 1
ATOM 5046 C CA . SER C 3 10 ? -1.701 30.932 -24.893 1.00 66.45 220 SER A CA 1
ATOM 5047 C C . SER C 3 10 ? -1.113 29.553 -25.147 1.00 66.45 220 SER A C 1
ATOM 5048 O O . SER C 3 10 ? -0.097 29.169 -24.563 1.00 66.45 220 SER A O 1
ATOM 5051 N N . GLU C 3 11 ? -1.769 28.810 -26.041 1.00 65.58 221 GLU A N 1
ATOM 5052 C CA . GLU C 3 11 ? -1.353 27.447 -26.347 1.00 65.58 221 GLU A CA 1
ATOM 5053 C C . GLU C 3 11 ? -0.019 27.380 -27.078 1.00 65.58 221 GLU A C 1
ATOM 5054 O O . GLU C 3 11 ? 0.532 26.284 -27.215 1.00 65.58 221 GLU A O 1
ATOM 5056 N N . LEU C 3 12 ? 0.506 28.510 -27.559 1.00 65.74 222 LEU A N 1
ATOM 5057 C CA . LEU C 3 12 ? 1.819 28.501 -28.193 1.00 65.74 222 LEU A CA 1
ATOM 5058 C C . LEU C 3 12 ? 2.925 28.107 -27.224 1.00 65.74 222 LEU A C 1
ATOM 5059 O O . LEU C 3 12 ? 3.995 27.676 -27.668 1.00 65.74 222 LEU A O 1
ATOM 5064 N N . GLN C 3 13 ? 2.694 28.244 -25.919 1.00 65.16 223 GLN A N 1
ATOM 5065 C CA . GLN C 3 13 ? 3.678 27.855 -24.920 1.00 65.16 223 GLN A CA 1
ATOM 5066 C C . GLN C 3 13 ? 3.581 26.386 -24.532 1.00 65.16 223 GLN A C 1
ATOM 5067 O O . GLN C 3 13 ? 4.429 25.908 -23.770 1.00 65.16 223 GLN A O 1
ATOM 5073 N N . MET C 3 14 ? 2.575 25.668 -25.027 1.00 64.61 224 MET A N 1
ATOM 5074 C CA . MET C 3 14 ? 2.435 24.256 -24.683 1.00 64.61 224 MET A CA 1
ATOM 5075 C C . MET C 3 14 ? 3.639 23.407 -25.078 1.00 64.61 224 MET A C 1
ATOM 5076 O O . MET C 3 14 ? 4.060 22.576 -24.254 1.00 64.61 224 MET A O 1
ATOM 5081 N N . PRO C 3 15 ? 4.224 23.532 -26.276 1.00 62.62 225 PRO A N 1
ATOM 5082 C CA . PRO C 3 15 ? 5.413 22.718 -26.578 1.00 62.62 225 PRO A CA 1
ATOM 5083 C C . PRO C 3 15 ? 6.561 22.945 -25.613 1.00 62.62 225 PRO A C 1
ATOM 5084 O O . PRO C 3 15 ? 7.338 22.016 -25.361 1.00 62.62 225 PRO A O 1
ATOM 5088 N N . ASP C 3 16 ? 6.698 24.155 -25.069 1.00 61.33 226 ASP A N 1
ATOM 5089 C CA . ASP C 3 16 ? 7.730 24.398 -24.067 1.00 61.33 226 ASP A CA 1
ATOM 5090 C C . ASP C 3 16 ? 7.475 23.586 -22.804 1.00 61.33 226 ASP A C 1
ATOM 5091 O O . ASP C 3 16 ? 8.409 23.018 -22.226 1.00 61.33 226 ASP A O 1
ATOM 5093 N N . ILE C 3 17 ? 6.219 23.521 -22.358 1.00 59.29 227 ILE A N 1
ATOM 5094 C CA . ILE C 3 17 ? 5.897 22.758 -21.156 1.00 59.29 227 ILE A CA 1
ATOM 5095 C C . ILE C 3 17 ? 6.101 21.268 -21.394 1.00 59.29 227 ILE A C 1
ATOM 5096 O O . ILE C 3 17 ? 6.673 20.566 -20.552 1.00 59.29 227 ILE A O 1
ATOM 5101 N N . MET C 3 18 ? 5.642 20.762 -22.541 1.00 58.51 228 MET A N 1
ATOM 5102 C CA . MET C 3 18 ? 5.711 19.327 -22.798 1.00 58.51 228 MET A CA 1
ATOM 5103 C C . MET C 3 18 ? 7.152 18.836 -22.832 1.00 58.51 228 MET A C 1
ATOM 5104 O O . MET C 3 18 ? 7.459 17.755 -22.319 1.00 58.51 228 MET A O 1
ATOM 5106 N N . ARG C 3 19 ? 8.051 19.614 -23.439 1.00 60.09 229 ARG A N 1
ATOM 5107 C CA . ARG C 3 19 ? 9.457 19.225 -23.476 1.00 60.09 229 ARG A CA 1
ATOM 5108 C C . ARG C 3 19 ? 10.050 19.157 -22.075 1.00 60.09 229 ARG A C 1
ATOM 5109 O O . ARG C 3 19 ? 10.790 18.221 -21.751 1.00 60.09 229 ARG A O 1
ATOM 5117 N N . LEU C 3 20 ? 9.741 20.144 -21.231 1.00 59.21 230 LEU A N 1
ATOM 5118 C CA . LEU C 3 20 ? 10.312 20.179 -19.888 1.00 59.21 230 LEU A CA 1
ATOM 5119 C C . LEU C 3 20 ? 9.779 19.044 -19.023 1.00 59.21 230 LEU A C 1
ATOM 5120 O O . LEU C 3 20 ? 10.539 18.421 -18.273 1.00 59.21 230 LEU A O 1
ATOM 5125 N N . ILE C 3 21 ? 8.478 18.765 -19.107 1.00 56.82 231 ILE A N 1
ATOM 5126 C CA . ILE C 3 21 ? 7.885 17.735 -18.259 1.00 56.82 231 ILE A CA 1
ATOM 5127 C C . ILE C 3 21 ? 8.381 16.353 -18.668 1.00 56.82 231 ILE A C 1
ATOM 5128 O O . ILE C 3 21 ? 8.780 15.545 -17.822 1.00 56.82 231 ILE A O 1
ATOM 5133 N N . THR C 3 22 ? 8.368 16.063 -19.971 1.00 57.54 232 THR A N 1
ATOM 5134 C CA . THR C 3 22 ? 8.716 14.723 -20.436 1.00 57.54 232 THR A CA 1
ATOM 5135 C C . THR C 3 22 ? 10.164 14.377 -20.111 1.00 57.54 232 THR A C 1
ATOM 5136 O O . THR C 3 22 ? 10.455 13.269 -19.644 1.00 57.54 232 THR A O 1
ATOM 5140 N N . LYS C 3 23 ? 11.084 15.315 -20.330 1.00 59.39 233 LYS A N 1
ATOM 5141 C CA . LYS C 3 23 ? 12.497 15.064 -20.078 1.00 59.39 233 LYS A CA 1
ATOM 5142 C C . LYS C 3 23 ? 12.840 15.012 -18.596 1.00 59.39 233 LYS A C 1
ATOM 5143 O O . LYS C 3 23 ? 13.953 14.602 -18.252 1.00 59.39 233 LYS A O 1
ATOM 5145 N N . ASP C 3 24 ? 11.924 15.411 -17.717 1.00 57.24 234 ASP A N 1
ATOM 5146 C CA . ASP C 3 24 ? 12.175 15.415 -16.281 1.00 57.24 234 ASP A CA 1
ATOM 5147 C C . ASP C 3 24 ? 11.287 14.440 -15.528 1.00 57.24 234 ASP A C 1
ATOM 5148 O O . ASP C 3 24 ? 11.791 13.628 -14.744 1.00 57.24 234 ASP A O 1
ATOM 5150 N N . LEU C 3 25 ? 9.976 14.496 -15.741 1.00 57.10 235 LEU A N 1
ATOM 5151 C CA . LEU C 3 25 ? 9.063 13.604 -15.042 1.00 57.10 235 LEU A CA 1
ATOM 5152 C C . LEU C 3 25 ? 9.226 12.168 -15.527 1.00 57.10 235 LEU A C 1
ATOM 5153 O O . LEU C 3 25 ? 9.686 11.910 -16.641 1.00 57.10 235 LEU A O 1
ATOM 5158 N N . SER C 3 26 ? 8.840 11.227 -14.668 1.00 58.53 236 SER A N 1
ATOM 5159 C CA . SER C 3 26 ? 8.936 9.807 -14.980 1.00 58.53 236 SER A CA 1
ATOM 5160 C C . SER C 3 26 ? 7.634 9.209 -15.489 1.00 58.53 236 SER A C 1
ATOM 5161 O O . SER C 3 26 ? 7.661 8.414 -16.433 1.00 58.53 236 SER A O 1
ATOM 5163 N N . GLU C 3 27 ? 6.503 9.566 -14.892 1.00 57.52 237 GLU A N 1
ATOM 5164 C CA . GLU C 3 27 ? 5.211 9.047 -15.314 1.00 57.52 237 GLU A CA 1
ATOM 5165 C C . GLU C 3 27 ? 4.856 9.596 -16.691 1.00 57.52 237 GLU A C 1
ATOM 5166 O O . GLU C 3 27 ? 5.274 10.693 -17.066 1.00 57.52 237 GLU A O 1
ATOM 5168 N N . PRO C 3 28 ? 4.093 8.841 -17.486 1.00 58.92 238 PRO A N 1
ATOM 5169 C CA . PRO C 3 28 ? 3.728 9.315 -18.824 1.00 58.92 238 PRO A CA 1
ATOM 5170 C C . PRO C 3 28 ? 2.434 10.115 -18.889 1.00 58.92 238 PRO A C 1
ATOM 5171 O O . PRO C 3 28 ? 1.375 9.665 -18.438 1.00 58.92 238 PRO A O 1
ATOM 5175 N N . TYR C 3 29 ? 2.503 11.300 -19.488 1.00 57.44 239 TYR A N 1
ATOM 5176 C CA . TYR C 3 29 ? 1.360 12.196 -19.600 1.00 57.44 239 TYR A CA 1
ATOM 5177 C C . TYR C 3 29 ? 1.042 12.408 -21.072 1.00 57.44 239 TYR A C 1
ATOM 5178 O O . TYR C 3 29 ? 1.922 12.788 -21.850 1.00 57.44 239 TYR A O 1
ATOM 5187 N N . SER C 3 30 ? -0.208 12.163 -21.449 1.00 57.35 240 SER A N 1
ATOM 5188 C CA . SER C 3 30 ? -0.635 12.464 -22.804 1.00 57.35 240 SER A CA 1
ATOM 5189 C C . SER C 3 30 ? -0.878 13.962 -22.953 1.00 57.35 240 SER A C 1
ATOM 5190 O O . SER C 3 30 ? -1.028 14.693 -21.971 1.00 57.35 240 SER A O 1
ATOM 5193 N N . ILE C 3 31 ? -0.915 14.419 -24.206 1.00 56.37 241 ILE A N 1
ATOM 5194 C CA . ILE C 3 31 ? -1.082 15.847 -24.462 1.00 56.37 241 ILE A CA 1
ATOM 5195 C C . ILE C 3 31 ? -2.431 16.337 -23.955 1.00 56.37 241 ILE A C 1
ATOM 5196 O O . ILE C 3 31 ? -2.584 17.515 -23.606 1.00 56.37 241 ILE A O 1
ATOM 5201 N N . TYR C 3 32 ? -3.424 15.449 -23.881 1.00 57.23 242 TYR A N 1
ATOM 5202 C CA . TYR C 3 32 ? -4.736 15.872 -23.409 1.00 57.23 242 TYR A CA 1
ATOM 5203 C C . TYR C 3 32 ? -4.734 16.171 -21.917 1.00 57.23 242 TYR A C 1
ATOM 5204 O O . TYR C 3 32 ? -5.530 16.993 -21.458 1.00 57.23 242 TYR A O 1
ATOM 5213 N N . THR C 3 33 ? -3.849 15.539 -21.145 1.00 56.20 243 THR A N 1
ATOM 5214 C CA . THR C 3 33 ? -3.727 15.895 -19.735 1.00 56.20 243 THR A CA 1
ATOM 5215 C C . THR C 3 33 ? -3.230 17.328 -19.578 1.00 56.20 243 THR A C 1
ATOM 5216 O O . THR C 3 33 ? -3.780 18.111 -18.789 1.00 56.20 243 THR A O 1
ATOM 5220 N N . TYR C 3 34 ? -2.191 17.693 -20.334 1.00 55.29 244 TYR A N 1
ATOM 5221 C CA . TYR C 3 34 ? -1.716 19.071 -20.314 1.00 55.29 244 TYR A CA 1
ATOM 5222 C C . TYR C 3 34 ? -2.804 20.023 -20.781 1.00 55.29 244 TYR A C 1
ATOM 5223 O O . TYR C 3 34 ? -2.973 21.108 -20.214 1.00 55.29 244 TYR A O 1
ATOM 5232 N N . ARG C 3 35 ? -3.546 19.641 -21.824 1.00 56.25 245 ARG A N 1
ATOM 5233 C CA . ARG C 3 35 ? -4.613 20.505 -22.316 1.00 56.25 245 ARG A CA 1
ATOM 5234 C C . ARG C 3 35 ? -5.689 20.712 -21.260 1.00 56.25 245 ARG A C 1
ATOM 5235 O O . ARG C 3 35 ? -6.156 21.836 -21.057 1.00 56.25 245 ARG A O 1
ATOM 5243 N N . TYR C 3 36 ? -6.084 19.643 -20.565 1.00 55.54 246 TYR A N 1
ATOM 5244 C CA . TYR C 3 36 ? -7.063 19.767 -19.489 1.00 55.54 246 TYR A CA 1
ATOM 5245 C C . TYR C 3 36 ? -6.569 20.722 -18.413 1.00 55.54 246 TYR A C 1
ATOM 5246 O O . TYR C 3 36 ? -7.264 21.678 -18.043 1.00 55.54 246 TYR A O 1
ATOM 5255 N N . PHE C 3 37 ? -5.354 20.486 -17.911 1.00 54.27 247 PHE A N 1
ATOM 5256 C CA . PHE C 3 37 ? -4.851 21.292 -16.804 1.00 54.27 247 PHE A CA 1
ATOM 5257 C C . PHE C 3 37 ? -4.694 22.755 -17.204 1.00 54.27 247 PHE A C 1
ATOM 5258 O O . PHE C 3 37 ? -5.013 23.656 -16.421 1.00 54.27 247 PHE A O 1
ATOM 5266 N N . ILE C 3 38 ? -4.200 23.013 -18.417 1.00 55.66 248 ILE A N 1
ATOM 5267 C CA . ILE C 3 38 ? -3.987 24.388 -18.854 1.00 55.66 248 ILE A CA 1
ATOM 5268 C C . ILE C 3 38 ? -5.315 25.088 -19.123 1.00 55.66 248 ILE A C 1
ATOM 5269 O O . ILE C 3 38 ? -5.513 26.240 -18.720 1.00 55.66 248 ILE A O 1
ATOM 5271 N N . HIS C 3 39 ? -6.243 24.417 -19.811 1.00 57.32 249 HIS A N 1
ATOM 5272 C CA . HIS C 3 39 ? -7.475 25.078 -20.224 1.00 57.32 249 HIS A CA 1
ATOM 5273 C C . HIS C 3 39 ? -8.407 25.319 -19.045 1.00 57.32 249 HIS A C 1
ATOM 5274 O O . HIS C 3 39 ? -8.976 26.408 -18.914 1.00 57.32 249 HIS A O 1
ATOM 5281 N N . ASN C 3 40 ? -8.585 24.318 -18.179 1.00 59.54 250 ASN A N 1
ATOM 5282 C CA . ASN C 3 40 ? -9.540 24.478 -17.087 1.00 59.54 250 ASN A CA 1
ATOM 5283 C C . ASN C 3 40 ? -9.060 25.500 -16.063 1.00 59.54 250 ASN A C 1
ATOM 5284 O O . ASN C 3 40 ? -9.864 26.275 -15.533 1.00 59.54 250 ASN A O 1
ATOM 5289 N N . TRP C 3 41 ? -7.761 25.524 -15.771 1.00 58.67 251 TRP A N 1
ATOM 5290 C CA . TRP C 3 41 ? -7.188 26.441 -14.786 1.00 58.67 251 TRP A CA 1
ATOM 5291 C C . TRP C 3 41 ? -5.947 27.112 -15.360 1.00 58.67 251 TRP A C 1
ATOM 5292 O O . TRP C 3 41 ? -4.815 26.773 -14.996 1.00 58.67 251 TRP A O 1
ATOM 5303 N N . PRO C 3 42 ? -6.125 28.077 -16.267 1.00 54.58 252 PRO A N 1
ATOM 5304 C CA . PRO C 3 42 ? -4.953 28.774 -16.816 1.00 54.58 252 PRO A CA 1
ATOM 5305 C C . PRO C 3 42 ? -4.317 29.745 -15.839 1.00 54.58 252 PRO A C 1
ATOM 5306 O O . PRO C 3 42 ? -3.170 30.154 -16.051 1.00 54.58 252 PRO A O 1
ATOM 5310 N N . GLN C 3 43 ? -5.026 30.130 -14.777 1.00 54.94 253 GLN A N 1
ATOM 5311 C CA . GLN C 3 43 ? -4.494 31.117 -13.845 1.00 54.94 253 GLN A CA 1
ATOM 5312 C C . GLN C 3 43 ? -3.445 30.536 -12.907 1.00 54.94 253 GLN A C 1
ATOM 5313 O O . GLN C 3 43 ? -2.710 31.301 -12.275 1.00 54.94 253 GLN A O 1
ATOM 5315 N N . LEU C 3 44 ? -3.357 29.212 -12.797 1.00 56.77 254 LEU A N 1
ATOM 5316 C CA . LEU C 3 44 ? -2.464 28.569 -11.844 1.00 56.77 254 LEU A CA 1
ATOM 5317 C C . LEU C 3 44 ? -1.183 28.038 -12.472 1.00 56.77 254 LEU A C 1
ATOM 5318 O O . LEU C 3 44 ? -0.308 27.564 -11.742 1.00 56.77 254 LEU A O 1
ATOM 5323 N N . CYS C 3 45 ? -1.041 28.108 -13.791 1.00 56.45 255 CYS A N 1
ATOM 5324 C CA . CYS C 3 45 ? 0.136 27.592 -14.477 1.00 56.45 255 CYS A CA 1
ATOM 5325 C C . CYS C 3 45 ? 1.124 28.729 -14.701 1.00 56.45 255 CYS A C 1
ATOM 5326 O O . CYS C 3 45 ? 0.771 29.755 -15.292 1.00 56.45 255 CYS A O 1
ATOM 5328 N N . PHE C 3 46 ? 2.356 28.545 -14.235 1.00 56.22 256 PHE A N 1
ATOM 5329 C CA . PHE C 3 46 ? 3.406 29.540 -14.388 1.00 56.22 256 PHE A CA 1
ATOM 5330 C C . PHE C 3 46 ? 4.628 28.903 -15.029 1.00 56.22 256 PHE A C 1
ATOM 5331 O O . PHE C 3 46 ? 4.881 27.707 -14.869 1.00 56.22 256 PHE A O 1
ATOM 5339 N N . LEU C 3 47 ? 5.387 29.718 -15.755 1.00 58.88 257 LEU A N 1
ATOM 5340 C CA . LEU C 3 47 ? 6.595 29.268 -16.426 1.00 58.88 257 LEU A CA 1
ATOM 5341 C C . LEU C 3 47 ? 7.764 30.154 -16.029 1.00 58.88 257 LEU A C 1
ATOM 5342 O O . LEU C 3 47 ? 7.594 31.335 -15.717 1.00 58.88 257 LEU A O 1
ATOM 5347 N N . ALA C 3 48 ? 8.954 29.567 -16.041 1.00 65.01 258 ALA A N 1
ATOM 5348 C CA . ALA C 3 48 ? 10.199 30.291 -15.830 1.00 65.01 258 ALA A CA 1
ATOM 5349 C C . ALA C 3 48 ? 10.964 30.306 -17.144 1.00 65.01 258 ALA A C 1
ATOM 5350 O O . ALA C 3 48 ? 11.410 29.256 -17.618 1.00 65.01 258 ALA A O 1
ATOM 5352 N N . MET C 3 49 ? 11.110 31.490 -17.731 1.00 70.26 259 MET A N 1
ATOM 5353 C CA . MET C 3 49 ? 11.721 31.637 -19.044 1.00 70.26 259 MET A CA 1
ATOM 5354 C C . MET C 3 49 ? 12.886 32.608 -18.957 1.00 70.26 259 MET A C 1
ATOM 5355 O O . MET C 3 49 ? 12.765 33.676 -18.348 1.00 70.26 259 MET A O 1
ATOM 5357 N N . VAL C 3 50 ? 14.011 32.234 -19.561 1.00 72.95 260 VAL A N 1
ATOM 5358 C CA . VAL C 3 50 ? 15.170 33.108 -19.697 1.00 72.95 260 VAL A CA 1
ATOM 5359 C C . VAL C 3 50 ? 15.437 33.302 -21.184 1.00 72.95 260 VAL A C 1
ATOM 5360 O O . VAL C 3 50 ? 15.291 32.363 -21.976 1.00 72.95 260 VAL A O 1
ATOM 5364 N N . GLY C 3 51 ? 15.780 34.530 -21.564 1.00 76.06 261 GLY A N 1
ATOM 5365 C CA . GLY C 3 51 ? 16.003 34.853 -22.959 1.00 76.06 261 GLY A CA 1
ATOM 5366 C C . GLY C 3 51 ? 14.794 34.568 -23.826 1.00 76.06 261 GLY A C 1
ATOM 5367 O O . GLY C 3 51 ? 13.768 35.246 -23.720 1.00 76.06 261 GLY A O 1
ATOM 5368 N N . GLU C 3 52 ? 14.904 33.559 -24.685 1.00 77.26 262 GLU A N 1
ATOM 5369 C CA . GLU C 3 52 ? 13.814 33.120 -25.548 1.00 77.26 262 GLU A CA 1
ATOM 5370 C C . GLU C 3 52 ? 13.648 31.610 -25.468 1.00 77.26 262 GLU A C 1
ATOM 5371 O O . GLU C 3 52 ? 13.390 30.939 -26.471 1.00 77.26 262 GLU A O 1
ATOM 5373 N N . GLU C 3 53 ? 13.797 31.053 -24.268 1.00 73.43 263 GLU A N 1
ATOM 5374 C CA . GLU C 3 53 ? 13.646 29.624 -24.041 1.00 73.43 263 GLU A CA 1
ATOM 5375 C C . GLU C 3 53 ? 12.811 29.418 -22.785 1.00 73.43 263 GLU A C 1
ATOM 5376 O O . GLU C 3 53 ? 12.303 30.371 -22.188 1.00 73.43 263 GLU A O 1
ATOM 5378 N N . CYS C 3 54 ? 12.664 28.158 -22.384 1.00 68.08 264 CYS A N 1
ATOM 5379 C CA . CYS C 3 54 ? 11.915 27.800 -21.187 1.00 68.08 264 CYS A CA 1
ATOM 5380 C C . CYS C 3 54 ? 12.770 26.892 -20.319 1.00 68.08 264 CYS A C 1
ATOM 5381 O O . CYS C 3 54 ? 13.314 25.896 -20.806 1.00 68.08 264 CYS A O 1
ATOM 5384 N N . VAL C 3 55 ? 12.888 27.236 -19.039 1.00 63.02 265 VAL A N 1
ATOM 5385 C CA . VAL C 3 55 ? 13.688 26.459 -18.099 1.00 63.02 265 VAL A CA 1
ATOM 5386 C C . VAL C 3 55 ? 12.880 25.929 -16.927 1.00 63.02 265 VAL A C 1
ATOM 5387 O O . VAL C 3 55 ? 13.405 25.111 -16.157 1.00 63.02 265 VAL A O 1
ATOM 5391 N N . GLY C 3 56 ? 11.638 26.354 -16.756 1.00 59.91 266 GLY A N 1
ATOM 5392 C CA . GLY C 3 56 ? 10.822 25.876 -15.657 1.00 59.91 266 GLY A CA 1
ATOM 5393 C C . GLY C 3 56 ? 9.373 25.767 -16.074 1.00 59.91 266 GLY A C 1
ATOM 5394 O O . GLY C 3 56 ? 8.940 26.369 -17.058 1.00 59.91 266 GLY A O 1
ATOM 5395 N N . ALA C 3 57 ? 8.620 24.980 -15.309 1.00 52.78 267 ALA A N 1
ATOM 5396 C CA . ALA C 3 57 ? 7.202 24.796 -15.588 1.00 52.78 267 ALA A CA 1
ATOM 5397 C C . ALA C 3 57 ? 6.512 24.256 -14.348 1.00 52.78 267 ALA A C 1
ATOM 5398 O O . ALA C 3 57 ? 6.957 23.257 -13.775 1.00 52.78 267 ALA A O 1
ATOM 5400 N N . ILE C 3 58 ? 5.432 24.917 -13.938 1.00 51.42 268 ILE A N 1
ATOM 5401 C CA . ILE C 3 58 ? 4.586 24.459 -12.843 1.00 51.42 268 ILE A CA 1
ATOM 5402 C C . ILE C 3 58 ? 3.146 24.452 -13.332 1.00 51.42 268 ILE A C 1
ATOM 5403 O O . ILE C 3 58 ? 2.637 25.482 -13.785 1.00 51.42 268 ILE A O 1
ATOM 5405 N N . VAL C 3 59 ? 2.495 23.297 -13.240 1.00 52.48 269 VAL A N 1
ATOM 5406 C CA . VAL C 3 59 ? 1.120 23.116 -13.688 1.00 52.48 269 VAL A CA 1
ATOM 5407 C C . VAL C 3 59 ? 0.299 22.619 -12.509 1.00 52.48 269 VAL A C 1
ATOM 5408 O O . VAL C 3 59 ? 0.641 21.600 -11.898 1.00 52.48 269 VAL A O 1
ATOM 5412 N N . CYS C 3 60 ? -0.788 23.322 -12.204 1.00 55.62 270 CYS A N 1
ATOM 5413 C CA . CYS C 3 60 ? -1.555 23.087 -10.991 1.00 55.62 270 CYS A CA 1
ATOM 5414 C C . CYS C 3 60 ? -3.041 23.015 -11.315 1.00 55.62 270 CYS A C 1
ATOM 5415 O O . CYS C 3 60 ? -3.480 23.362 -12.413 1.00 55.62 270 CYS A O 1
ATOM 5418 N N . LYS C 3 61 ? -3.817 22.552 -10.335 1.00 55.83 271 LYS A N 1
ATOM 5419 C CA . LYS C 3 61 ? -5.266 22.474 -10.448 1.00 55.83 271 LYS A CA 1
ATOM 5420 C C . LYS C 3 61 ? -5.894 22.800 -9.102 1.00 55.83 271 LYS A C 1
ATOM 5421 O O . LYS C 3 61 ? -5.271 22.626 -8.052 1.00 55.83 271 LYS A O 1
ATOM 5423 N N . LEU C 3 62 ? -7.139 23.272 -9.142 1.00 60.18 272 LEU A N 1
ATOM 5424 C CA . LEU C 3 62 ? -7.883 23.616 -7.934 1.00 60.18 272 LEU A CA 1
ATOM 5425 C C . LEU C 3 62 ? -9.349 23.290 -8.163 1.00 60.18 272 LEU A C 1
ATOM 5426 O O . LEU C 3 62 ? -9.957 23.798 -9.109 1.00 60.18 272 LEU A O 1
ATOM 5431 N N . ASP C 3 63 ? -9.913 22.442 -7.305 1.00 66.23 273 ASP A N 1
ATOM 5432 C CA . ASP C 3 63 ? -11.310 22.054 -7.427 1.00 66.23 273 ASP A CA 1
ATOM 5433 C C . ASP C 3 63 ? -11.785 21.482 -6.100 1.00 66.23 273 ASP A C 1
ATOM 5434 O O . ASP C 3 63 ? -11.028 20.797 -5.409 1.00 66.23 273 ASP A O 1
ATOM 5436 N N . MET C 3 64 ? -13.038 21.769 -5.755 1.00 76.14 274 MET A N 1
ATOM 5437 C CA . MET C 3 64 ? -13.614 21.242 -4.527 1.00 76.14 274 MET A CA 1
ATOM 5438 C C . MET C 3 64 ? -13.785 19.731 -4.623 1.00 76.14 274 MET A C 1
ATOM 5439 O O . MET C 3 64 ? -14.263 19.206 -5.632 1.00 76.14 274 MET A O 1
ATOM 5441 N N . HIS C 3 65 ? -13.392 19.032 -3.561 1.00 82.86 275 HIS A N 1
ATOM 5442 C CA . HIS C 3 65 ? -13.489 17.580 -3.491 1.00 82.86 275 HIS A CA 1
ATOM 5443 C C . HIS C 3 65 ? -14.409 17.188 -2.345 1.00 82.86 275 HIS A C 1
ATOM 5444 O O . HIS C 3 65 ? -14.235 17.659 -1.216 1.00 82.86 275 HIS A O 1
ATOM 5446 N N . LYS C 3 66 ? -15.391 16.337 -2.645 1.00 88.34 276 LYS A N 1
ATOM 5447 C CA . LYS C 3 66 ? -16.351 15.813 -1.673 1.00 88.34 276 LYS A CA 1
ATOM 5448 C C . LYS C 3 66 ? -17.189 16.911 -1.025 1.00 88.34 276 LYS A C 1
ATOM 5449 O O . LYS C 3 66 ? -17.836 16.672 0.000 1.00 88.34 276 LYS A O 1
ATOM 5451 N N . LYS C 3 67 ? -17.191 18.109 -1.613 1.00 87.86 277 LYS A N 1
ATOM 5452 C CA . LYS C 3 67 ? -17.984 19.238 -1.121 1.00 87.86 277 LYS A CA 1
ATOM 5453 C C . LYS C 3 67 ? -17.690 19.527 0.349 1.00 87.86 277 LYS A C 1
ATOM 5454 O O . LYS C 3 67 ? -18.581 19.865 1.131 1.00 87.86 277 LYS A O 1
ATOM 5456 N N . MET C 3 68 ? -16.424 19.395 0.728 1.00 85.24 278 MET A N 1
ATOM 5457 C CA . MET C 3 68 ? -15.995 19.619 2.103 1.00 85.24 278 MET A CA 1
ATOM 5458 C C . MET C 3 68 ? -14.943 20.707 2.232 1.00 85.24 278 MET A C 1
ATOM 5459 O O . MET C 3 68 ? -14.985 21.486 3.187 1.00 85.24 278 MET A O 1
ATOM 5461 N N . PHE C 3 69 ? -13.999 20.780 1.298 1.00 77.26 279 PHE A N 1
ATOM 5462 C CA . PHE C 3 69 ? -12.965 21.803 1.334 1.00 77.26 279 PHE A CA 1
ATOM 5463 C C . PHE C 3 69 ? -12.398 21.971 -0.067 1.00 77.26 279 PHE A C 1
ATOM 5464 O O . PHE C 3 69 ? -12.176 20.984 -0.772 1.00 77.26 279 PHE A O 1
ATOM 5466 N N . ARG C 3 70 ? -12.169 23.220 -0.461 1.00 66.60 280 ARG A N 1
ATOM 5467 C CA . ARG C 3 70 ? -11.579 23.506 -1.764 1.00 66.60 280 ARG A CA 1
ATOM 5468 C C . ARG C 3 70 ? -10.103 23.135 -1.729 1.00 66.60 280 ARG A C 1
ATOM 5469 O O . ARG C 3 70 ? -9.286 23.860 -1.154 1.00 66.60 280 ARG A O 1
ATOM 5471 N N . ARG C 3 71 ? -9.756 22.010 -2.346 1.00 63.59 281 ARG A N 1
ATOM 5472 C CA . ARG C 3 71 ? -8.399 21.485 -2.313 1.00 63.59 281 ARG A CA 1
ATOM 5473 C C . ARG C 3 71 ? -7.649 21.888 -3.575 1.00 63.59 281 ARG A C 1
ATOM 5474 O O . ARG C 3 71 ? -8.137 21.674 -4.689 1.00 63.59 281 ARG A O 1
ATOM 5482 N N . GLY C 3 72 ? -6.469 22.470 -3.394 1.00 57.72 282 GLY A N 1
ATOM 5483 C CA . GLY C 3 72 ? -5.577 22.727 -4.502 1.00 57.72 282 GLY A CA 1
ATOM 5484 C C . GLY C 3 72 ? -4.702 21.520 -4.789 1.00 57.72 282 GLY A C 1
ATOM 5485 O O . GLY C 3 72 ? -4.531 20.642 -3.951 1.00 57.72 282 GLY A O 1
ATOM 5486 N N . TYR C 3 73 ? -4.141 21.487 -5.993 1.00 54.72 283 TYR A N 1
ATOM 5487 C CA . TYR C 3 73 ? -3.350 20.347 -6.439 1.00 54.72 283 TYR A CA 1
ATOM 5488 C C . TYR C 3 73 ? -2.204 20.852 -7.297 1.00 54.72 283 TYR A C 1
ATOM 5489 O O . TYR C 3 73 ? -2.427 21.610 -8.245 1.00 54.72 283 TYR A O 1
ATOM 5498 N N . ILE C 3 74 ? -0.986 20.439 -6.964 1.00 50.39 284 ILE A N 1
ATOM 5499 C CA . ILE C 3 74 ? 0.177 20.697 -7.804 1.00 50.39 284 ILE A CA 1
ATOM 5500 C C . ILE C 3 74 ? 0.410 19.437 -8.628 1.00 50.39 284 ILE A C 1
ATOM 5501 O O . ILE C 3 74 ? 0.786 18.393 -8.092 1.00 50.39 284 ILE A O 1
ATOM 5506 N N . ALA C 3 75 ? 0.171 19.528 -9.933 1.00 52.32 285 ALA A N 1
ATOM 5507 C CA . ALA C 3 75 ? 0.167 18.356 -10.797 1.00 52.32 285 ALA A CA 1
ATOM 5508 C C . ALA C 3 75 ? 1.498 18.109 -11.490 1.00 52.32 285 ALA A C 1
ATOM 5509 O O . ALA C 3 75 ? 1.870 16.952 -11.698 1.00 52.32 285 ALA A O 1
ATOM 5511 N N . MET C 3 76 ? 2.222 19.158 -11.865 1.00 54.54 286 MET A N 1
ATOM 5512 C CA . MET C 3 76 ? 3.475 18.995 -12.586 1.00 54.54 286 MET A CA 1
ATOM 5513 C C . MET C 3 76 ? 4.461 20.066 -12.152 1.00 54.54 286 MET A C 1
ATOM 5514 O O . MET C 3 76 ? 4.092 21.233 -12.002 1.00 54.54 286 MET A O 1
ATOM 5519 N N . LEU C 3 77 ? 5.717 19.667 -11.973 1.00 52.01 287 LEU A N 1
ATOM 5520 C CA . LEU C 3 77 ? 6.781 20.601 -11.632 1.00 52.01 287 LEU A CA 1
ATOM 5521 C C . LEU C 3 77 ? 8.050 20.139 -12.327 1.00 52.01 287 LEU A C 1
ATOM 5522 O O . LEU C 3 77 ? 8.417 18.966 -12.224 1.00 52.01 287 LEU A O 1
ATOM 5527 N N . ALA C 3 78 ? 8.717 21.053 -13.025 1.00 54.65 288 ALA A N 1
ATOM 5528 C CA . ALA C 3 78 ? 9.949 20.698 -13.710 1.00 54.65 288 ALA A CA 1
ATOM 5529 C C . ALA C 3 78 ? 10.854 21.913 -13.819 1.00 54.65 288 ALA A C 1
ATOM 5530 O O . ALA C 3 78 ? 10.389 23.025 -14.079 1.00 54.65 288 ALA A O 1
ATOM 5532 N N . VAL C 3 79 ? 12.147 21.686 -13.602 1.00 58.89 289 VAL A N 1
ATOM 5533 C CA . VAL C 3 79 ? 13.192 22.672 -13.843 1.00 58.89 289 VAL A CA 1
ATOM 5534 C C . VAL C 3 79 ? 14.305 21.986 -14.619 1.00 58.89 289 VAL A C 1
ATOM 5535 O O . VAL C 3 79 ? 14.638 20.828 -14.346 1.00 58.89 289 VAL A O 1
ATOM 5539 N N . ASP C 3 80 ? 14.876 22.696 -15.588 1.00 62.78 290 ASP A N 1
ATOM 5540 C CA . ASP C 3 80 ? 15.921 22.116 -16.420 1.00 62.78 290 ASP A CA 1
ATOM 5541 C C . ASP C 3 80 ? 17.143 21.765 -15.578 1.00 62.78 290 ASP A C 1
ATOM 5542 O O . ASP C 3 80 ? 17.415 22.385 -14.547 1.00 62.78 290 ASP A O 1
ATOM 5544 N N . SER C 3 81 ? 17.878 20.745 -16.028 1.00 65.98 291 SER A N 1
ATOM 5545 C CA . SER C 3 81 ? 19.021 20.258 -15.262 1.00 65.98 291 SER A CA 1
ATOM 5546 C C . SER C 3 81 ? 20.098 21.327 -15.126 1.00 65.98 291 SER A C 1
ATOM 5547 O O . SER C 3 81 ? 20.701 21.478 -14.057 1.00 65.98 291 SER A O 1
ATOM 5550 N N . LYS C 3 82 ? 20.357 22.076 -16.198 1.00 66.63 292 LYS A N 1
ATOM 5551 C CA . LYS C 3 82 ? 21.408 23.085 -16.163 1.00 66.63 292 LYS A CA 1
ATOM 5552 C C . LYS C 3 82 ? 21.053 24.277 -15.284 1.00 66.63 292 LYS A C 1
ATOM 5553 O O . LYS C 3 82 ? 21.942 25.067 -14.950 1.00 66.63 292 LYS A O 1
ATOM 5555 N N . TYR C 3 83 ? 19.785 24.430 -14.901 1.00 65.66 293 TYR A N 1
ATOM 5556 C CA . TYR C 3 83 ? 19.346 25.593 -14.140 1.00 65.66 293 TYR A CA 1
ATOM 5557 C C . TYR C 3 83 ? 18.769 25.233 -12.777 1.00 65.66 293 TYR A C 1
ATOM 5558 O O . TYR C 3 83 ? 18.139 26.085 -12.141 1.00 65.66 293 TYR A O 1
ATOM 5567 N N . ARG C 3 84 ? 18.919 23.979 -12.340 1.00 62.43 294 ARG A N 1
ATOM 5568 C CA . ARG C 3 84 ? 18.399 23.625 -10.993 1.00 62.43 294 ARG A CA 1
ATOM 5569 C C . ARG C 3 84 ? 19.341 24.187 -9.935 1.00 62.43 294 ARG A C 1
ATOM 5570 O O . ARG C 3 84 ? 20.496 24.435 -10.293 1.00 62.43 294 ARG A O 1
ATOM 5578 N N . ARG C 3 85 ? 18.859 24.266 -8.688 1.00 64.26 295 ARG A N 1
ATOM 5579 C CA . ARG C 3 85 ? 19.510 24.786 -7.487 1.00 64.26 295 ARG A CA 1
ATOM 5580 C C . ARG C 3 85 ? 19.668 26.299 -7.510 1.00 64.26 295 ARG A C 1
ATOM 5581 O O . ARG C 3 85 ? 20.440 26.845 -6.713 1.00 64.26 295 ARG A O 1
ATOM 5583 N N . ASN C 3 86 ? 18.961 26.995 -8.397 1.00 65.13 296 ASN A N 1
ATOM 5584 C CA . ASN C 3 86 ? 18.954 28.449 -8.430 1.00 65.13 296 ASN A CA 1
ATOM 5585 C C . ASN C 3 86 ? 17.704 29.042 -7.793 1.00 65.13 296 ASN A C 1
ATOM 5586 O O . ASN C 3 86 ? 17.514 30.261 -7.842 1.00 65.13 296 ASN A O 1
ATOM 5591 N N . GLY C 3 87 ? 16.853 28.212 -7.194 1.00 64.69 297 GLY A N 1
ATOM 5592 C CA . GLY C 3 87 ? 15.628 28.700 -6.596 1.00 64.69 297 GLY A CA 1
ATOM 5593 C C . GLY C 3 87 ? 14.486 28.917 -7.559 1.00 64.69 297 GLY A C 1
ATOM 5594 O O . GLY C 3 87 ? 13.509 29.582 -7.201 1.00 64.69 297 GLY A O 1
ATOM 5595 N N . ILE C 3 88 ? 14.580 28.385 -8.778 1.00 63.50 298 ILE A N 1
ATOM 5596 C CA . ILE C 3 88 ? 13.500 28.544 -9.748 1.00 63.50 298 ILE A CA 1
ATOM 5597 C C . ILE C 3 88 ? 12.251 27.801 -9.288 1.00 63.50 298 ILE A C 1
ATOM 5598 O O . ILE C 3 88 ? 11.144 28.355 -9.279 1.00 63.50 298 ILE A O 1
ATOM 5603 N N . GLY C 3 89 ? 12.412 26.536 -8.895 1.00 60.60 299 GLY A N 1
ATOM 5604 C CA . GLY C 3 89 ? 11.260 25.747 -8.490 1.00 60.60 299 GLY A CA 1
ATOM 5605 C C . GLY C 3 89 ? 10.599 26.279 -7.234 1.00 60.60 299 GLY A C 1
ATOM 5606 O O . GLY C 3 89 ? 9.372 26.260 -7.112 1.00 60.60 299 GLY A O 1
ATOM 5607 N N . THR C 3 90 ? 11.402 26.757 -6.283 1.00 59.26 300 THR A N 1
ATOM 5608 C CA . THR C 3 90 ? 10.842 27.316 -5.059 1.00 59.26 300 THR A CA 1
ATOM 5609 C C . THR C 3 90 ? 9.950 28.510 -5.369 1.00 59.26 300 THR A C 1
ATOM 5610 O O . THR C 3 90 ? 8.833 28.616 -4.852 1.00 59.26 300 THR A O 1
ATOM 5614 N N . ASN C 3 91 ? 10.419 29.408 -6.235 1.00 61.59 301 ASN A N 1
ATOM 5615 C CA . ASN C 3 91 ? 9.617 30.571 -6.593 1.00 61.59 301 ASN A CA 1
ATOM 5616 C C . ASN C 3 91 ? 8.392 30.181 -7.408 1.00 61.59 301 ASN A C 1
ATOM 5617 O O . ASN C 3 91 ? 7.331 30.800 -7.262 1.00 61.59 301 ASN A O 1
ATOM 5622 N N . LEU C 3 92 ? 8.512 29.164 -8.266 1.00 59.11 302 LEU A N 1
ATOM 5623 C CA . LEU C 3 92 ? 7.346 28.686 -9.004 1.00 59.11 302 LEU A CA 1
ATOM 5624 C C . LEU C 3 92 ? 6.268 28.183 -8.052 1.00 59.11 302 LEU A C 1
ATOM 5625 O O . LEU C 3 92 ? 5.087 28.527 -8.190 1.00 59.11 302 LEU A O 1
ATOM 5630 N N . VAL C 3 93 ? 6.662 27.374 -7.066 1.00 56.81 303 VAL A N 1
ATOM 5631 C CA . VAL C 3 93 ? 5.685 26.871 -6.107 1.00 56.81 303 VAL A CA 1
ATOM 5632 C C . VAL C 3 93 ? 5.136 28.005 -5.255 1.00 56.81 303 VAL A C 1
ATOM 5633 O O . VAL C 3 93 ? 3.958 27.993 -4.889 1.00 56.81 303 VAL A O 1
ATOM 5637 N N . LYS C 3 94 ? 5.964 28.997 -4.921 1.00 58.65 304 LYS A N 1
ATOM 5638 C CA . LYS C 3 94 ? 5.470 30.136 -4.153 1.00 58.65 304 LYS A CA 1
ATOM 5639 C C . LYS C 3 94 ? 4.399 30.896 -4.925 1.00 58.65 304 LYS A C 1
ATOM 5640 O O . LYS C 3 94 ? 3.362 31.271 -4.366 1.00 58.65 304 LYS A O 1
ATOM 5646 N N . LYS C 3 95 ? 4.633 31.132 -6.218 1.00 58.91 305 LYS A N 1
ATOM 5647 C CA . LYS C 3 95 ? 3.639 31.840 -7.019 1.00 58.91 305 LYS A CA 1
ATOM 5648 C C . LYS C 3 95 ? 2.368 31.016 -7.180 1.00 58.91 305 LYS A C 1
ATOM 5649 O O . LYS C 3 95 ? 1.258 31.560 -7.122 1.00 58.91 305 LYS A O 1
ATOM 5655 N N . ALA C 3 96 ? 2.504 29.702 -7.376 1.00 56.97 306 ALA A N 1
ATOM 5656 C CA . ALA C 3 96 ? 1.319 28.854 -7.460 1.00 56.97 306 ALA A CA 1
ATOM 5657 C C . ALA C 3 96 ? 0.536 28.871 -6.152 1.00 56.97 306 ALA A C 1
ATOM 5658 O O . ALA C 3 96 ? -0.699 28.918 -6.157 1.00 56.97 306 ALA A O 1
ATOM 5660 N N . ILE C 3 97 ? 1.242 28.840 -5.020 1.00 56.75 307 ILE A N 1
ATOM 5661 C CA . ILE C 3 97 ? 0.590 28.871 -3.716 1.00 56.75 307 ILE A CA 1
ATOM 5662 C C . ILE C 3 97 ? -0.146 30.188 -3.521 1.00 56.75 307 ILE A C 1
ATOM 5663 O O . ILE C 3 97 ? -1.276 30.219 -3.018 1.00 56.75 307 ILE A O 1
ATOM 5668 N N . TYR C 3 98 ? 0.488 31.299 -3.904 1.00 59.26 308 TYR A N 1
ATOM 5669 C CA . TYR C 3 98 ? -0.157 32.600 -3.771 1.00 59.26 308 TYR A CA 1
ATOM 5670 C C . TYR C 3 98 ? -1.394 32.694 -4.654 1.00 59.26 308 TYR A C 1
ATOM 5671 O O . TYR C 3 98 ? -2.424 33.233 -4.235 1.00 59.26 308 TYR A O 1
ATOM 5680 N N . ALA C 3 99 ? -1.317 32.169 -5.878 1.00 58.20 309 ALA A N 1
ATOM 5681 C CA . ALA C 3 99 ? -2.493 32.162 -6.742 1.00 58.20 309 ALA A CA 1
ATOM 5682 C C . ALA C 3 99 ? -3.613 31.321 -6.143 1.00 58.20 309 ALA A C 1
ATOM 5683 O O . ALA C 3 99 ? -4.783 31.724 -6.161 1.00 58.20 309 ALA A O 1
ATOM 5685 N N . MET C 3 100 ? -3.275 30.151 -5.595 1.00 58.10 310 MET A N 1
ATOM 5686 C CA . MET C 3 100 ? -4.295 29.300 -4.990 1.00 58.10 310 MET A CA 1
ATOM 5687 C C . MET C 3 100 ? -4.947 29.979 -3.792 1.00 58.10 310 MET A C 1
ATOM 5688 O O . MET C 3 100 ? -6.172 29.932 -3.635 1.00 58.10 310 MET A O 1
ATOM 5693 N N . VAL C 3 101 ? -4.146 30.614 -2.933 1.00 57.81 311 VAL A N 1
ATOM 5694 C CA . VAL C 3 101 ? -4.718 31.258 -1.755 1.00 57.81 311 VAL A CA 1
ATOM 5695 C C . VAL C 3 101 ? -5.532 32.482 -2.157 1.00 57.81 311 VAL A C 1
ATOM 5696 O O . VAL C 3 101 ? -6.512 32.828 -1.486 1.00 57.81 311 VAL A O 1
ATOM 5700 N N . GLU C 3 102 ? -5.154 33.155 -3.248 1.00 59.67 312 GLU A N 1
ATOM 5701 C CA . GLU C 3 102 ? -6.011 34.203 -3.789 1.00 59.67 312 GLU A CA 1
ATOM 5702 C C . GLU C 3 102 ? -7.305 33.623 -4.338 1.00 59.67 312 GLU A C 1
ATOM 5703 O O . GLU C 3 102 ? -8.329 34.314 -4.374 1.00 59.67 312 GLU A O 1
ATOM 5705 N N . GLY C 3 103 ? -7.280 32.365 -4.764 1.00 62.48 313 GLY A N 1
ATOM 5706 C CA . GLY C 3 103 ? -8.468 31.659 -5.187 1.00 62.48 313 GLY A CA 1
ATOM 5707 C C . GLY C 3 103 ? -9.253 31.007 -4.070 1.00 62.48 313 GLY A C 1
ATOM 5708 O O . GLY C 3 103 ? -10.128 30.181 -4.349 1.00 62.48 313 GLY A O 1
ATOM 5709 N N . ASP C 3 104 ? -8.954 31.344 -2.812 1.00 62.99 314 ASP A N 1
ATOM 5710 C CA . ASP C 3 104 ? -9.663 30.814 -1.644 1.00 62.99 314 ASP A CA 1
ATOM 5711 C C . ASP C 3 104 ? -9.510 29.296 -1.537 1.00 62.99 314 ASP A C 1
ATOM 5712 O O . ASP C 3 104 ? -10.490 28.552 -1.465 1.00 62.99 314 ASP A O 1
ATOM 5714 N N . CYS C 3 105 ? -8.261 28.840 -1.529 1.00 62.10 315 CYS A N 1
ATOM 5715 C CA . CYS C 3 105 ? -7.966 27.427 -1.345 1.00 62.10 315 CYS A CA 1
ATOM 5716 C C . CYS C 3 105 ? -7.793 27.104 0.133 1.00 62.10 315 CYS A C 1
ATOM 5717 O O . CYS C 3 105 ? -7.292 27.917 0.915 1.00 62.10 315 CYS A O 1
ATOM 5719 N N . ASP C 3 106 ? -8.214 25.899 0.514 1.00 61.54 316 ASP A N 1
ATOM 5720 C CA . ASP C 3 106 ? -8.128 25.455 1.899 1.00 61.54 316 ASP A CA 1
ATOM 5721 C C . ASP C 3 106 ? -6.941 24.542 2.167 1.00 61.54 316 ASP A C 1
ATOM 5722 O O . ASP C 3 106 ? -6.429 24.527 3.291 1.00 61.54 316 ASP A O 1
ATOM 5724 N N . GLU C 3 107 ? -6.493 23.784 1.170 1.00 59.48 317 GLU A N 1
ATOM 5725 C CA . GLU C 3 107 ? -5.345 22.904 1.332 1.00 59.48 317 GLU A CA 1
ATOM 5726 C C . GLU C 3 107 ? -4.723 22.664 -0.034 1.00 59.48 317 GLU A C 1
ATOM 5727 O O . GLU C 3 107 ? -5.369 22.838 -1.070 1.00 59.48 317 GLU A O 1
ATOM 5733 N N . VAL C 3 108 ? -3.456 22.266 -0.021 1.00 53.18 318 VAL A N 1
ATOM 5734 C CA . VAL C 3 108 ? -2.704 21.978 -1.236 1.00 53.18 318 VAL A CA 1
ATOM 5735 C C . VAL C 3 108 ? -2.063 20.609 -1.086 1.00 53.18 318 VAL A C 1
ATOM 5736 O O . VAL C 3 108 ? -1.382 20.345 -0.089 1.00 53.18 318 VAL A O 1
ATOM 5740 N N . VAL C 3 109 ? -2.278 19.739 -2.072 1.00 52.11 319 VAL A N 1
ATOM 5741 C CA . VAL C 3 109 ? -1.786 18.371 -2.022 1.00 52.11 319 VAL A CA 1
ATOM 5742 C C . VAL C 3 109 ? -0.955 18.101 -3.266 1.00 52.11 319 VAL A C 1
ATOM 5743 O O . VAL C 3 109 ? -1.080 18.779 -4.287 1.00 52.11 319 VAL A O 1
ATOM 5747 N N . LEU C 3 110 ? -0.093 17.094 -3.164 1.00 50.16 320 LEU A N 1
ATOM 5748 C CA . LEU C 3 110 ? 0.719 16.646 -4.286 1.00 50.16 320 LEU A CA 1
ATOM 5749 C C . LEU C 3 110 ? 1.342 15.308 -3.924 1.00 50.16 320 LEU A C 1
ATOM 5750 O O . LEU C 3 110 ? 1.431 14.943 -2.749 1.00 50.16 320 LEU A O 1
ATOM 5755 N N . GLU C 3 111 ? 1.774 14.582 -4.950 1.00 51.96 321 GLU A N 1
ATOM 5756 C CA . GLU C 3 111 ? 2.465 13.316 -4.782 1.00 51.96 321 GLU A CA 1
ATOM 5757 C C . GLU C 3 111 ? 3.858 13.414 -5.385 1.00 51.96 321 GLU A C 1
ATOM 5758 O O . GLU C 3 111 ? 4.119 14.243 -6.258 1.00 51.96 321 GLU A O 1
ATOM 5764 N N . THR C 3 112 ? 4.758 12.563 -4.900 1.00 49.08 322 THR A N 1
ATOM 5765 C CA . THR C 3 112 ? 6.100 12.482 -5.459 1.00 49.08 322 THR A CA 1
ATOM 5766 C C . THR C 3 112 ? 6.735 11.165 -5.041 1.00 49.08 322 THR A C 1
ATOM 5767 O O . THR C 3 112 ? 6.347 10.557 -4.041 1.00 49.08 322 THR A O 1
ATOM 5771 N N . GLU C 3 113 ? 7.718 10.733 -5.826 1.00 50.94 323 GLU A N 1
ATOM 5772 C CA . GLU C 3 113 ? 8.428 9.499 -5.523 1.00 50.94 323 GLU A CA 1
ATOM 5773 C C . GLU C 3 113 ? 9.273 9.672 -4.268 1.00 50.94 323 GLU A C 1
ATOM 5774 O O . GLU C 3 113 ? 9.907 10.710 -4.065 1.00 50.94 323 GLU A O 1
ATOM 5776 N N . ILE C 3 114 ? 9.280 8.642 -3.419 1.00 51.55 324 ILE A N 1
ATOM 5777 C CA . ILE C 3 114 ? 10.010 8.733 -2.159 1.00 51.55 324 ILE A CA 1
ATOM 5778 C C . ILE C 3 114 ? 11.513 8.802 -2.399 1.00 51.55 324 ILE A C 1
ATOM 5779 O O . ILE C 3 114 ? 12.251 9.373 -1.587 1.00 51.55 324 ILE A O 1
ATOM 5784 N N . THR C 3 115 ? 11.996 8.232 -3.505 1.00 53.73 325 THR A N 1
ATOM 5785 C CA . THR C 3 115 ? 13.422 8.280 -3.802 1.00 53.73 325 THR A CA 1
ATOM 5786 C C . THR C 3 115 ? 13.887 9.685 -4.161 1.00 53.73 325 THR A C 1
ATOM 5787 O O . THR C 3 115 ? 15.071 9.996 -3.999 1.00 53.73 325 THR A O 1
ATOM 5791 N N . ASN C 3 116 ? 12.981 10.543 -4.621 1.00 51.44 326 ASN A N 1
ATOM 5792 C CA . ASN C 3 116 ? 13.324 11.902 -5.033 1.00 51.44 326 ASN A CA 1
ATOM 5793 C C . ASN C 3 116 ? 13.473 12.735 -3.765 1.00 51.44 326 ASN A C 1
ATOM 5794 O O . ASN C 3 116 ? 12.515 13.315 -3.255 1.00 51.44 326 ASN A O 1
ATOM 5799 N N . LYS C 3 117 ? 14.702 12.789 -3.248 1.00 52.31 327 LYS A N 1
ATOM 5800 C CA . LYS C 3 117 ? 14.963 13.495 -1.999 1.00 52.31 327 LYS A CA 1
ATOM 5801 C C . LYS C 3 117 ? 14.982 15.008 -2.175 1.00 52.31 327 LYS A C 1
ATOM 5802 O O . LYS C 3 117 ? 14.686 15.738 -1.222 1.00 52.31 327 LYS A O 1
ATOM 5804 N N . SER C 3 118 ? 15.335 15.497 -3.365 1.00 50.99 328 SER A N 1
ATOM 5805 C CA . SER C 3 118 ? 15.415 16.940 -3.579 1.00 50.99 328 SER A CA 1
ATOM 5806 C C . SER C 3 118 ? 14.050 17.597 -3.415 1.00 50.99 328 SER A C 1
ATOM 5807 O O . SER C 3 118 ? 13.917 18.620 -2.732 1.00 50.99 328 SER A O 1
ATOM 5809 N N . ALA C 3 119 ? 13.020 17.016 -4.032 1.00 50.03 329 ALA A N 1
ATOM 5810 C CA . ALA C 3 119 ? 11.679 17.576 -3.906 1.00 50.03 329 ALA A CA 1
ATOM 5811 C C . ALA C 3 119 ? 11.178 17.490 -2.472 1.00 50.03 329 ALA A C 1
ATOM 5812 O O . ALA C 3 119 ? 10.522 18.416 -1.984 1.00 50.03 329 ALA A O 1
ATOM 5814 N N . LEU C 3 120 ? 11.465 16.383 -1.784 1.00 49.42 330 LEU A N 1
ATOM 5815 C CA . LEU C 3 120 ? 11.058 16.261 -0.388 1.00 49.42 330 LEU A CA 1
ATOM 5816 C C . LEU C 3 120 ? 11.708 17.336 0.471 1.00 49.42 330 LEU A C 1
ATOM 5817 O O . LEU C 3 120 ? 11.043 17.955 1.309 1.00 49.42 330 LEU A O 1
ATOM 5822 N N . LYS C 3 121 ? 13.006 17.576 0.273 1.00 50.09 331 LYS A N 1
ATOM 5823 C CA . LYS C 3 121 ? 13.683 18.624 1.029 1.00 50.09 331 LYS A CA 1
ATOM 5824 C C . LYS C 3 121 ? 13.100 19.993 0.710 1.00 50.09 331 LYS A C 1
ATOM 5825 O O . LYS C 3 121 ? 12.888 20.811 1.612 1.00 50.09 331 LYS A O 1
ATOM 5827 N N . LEU C 3 122 ? 12.819 20.255 -0.569 1.00 49.81 332 LEU A N 1
ATOM 5828 C CA . LEU C 3 122 ? 12.253 21.544 -0.958 1.00 49.81 332 LEU A CA 1
ATOM 5829 C C . LEU C 3 122 ? 10.888 21.762 -0.316 1.00 49.81 332 LEU A C 1
ATOM 5830 O O . LEU C 3 122 ? 10.602 22.841 0.216 1.00 49.81 332 LEU A O 1
ATOM 5835 N N . TYR C 3 123 ? 10.033 20.740 -0.347 1.00 48.99 333 TYR A N 1
ATOM 5836 C CA . TYR C 3 123 ? 8.689 20.887 0.200 1.00 48.99 333 TYR A CA 1
ATOM 5837 C C . TYR C 3 123 ? 8.714 20.983 1.720 1.00 48.99 333 TYR A C 1
ATOM 5838 O O . TYR C 3 123 ? 7.917 21.721 2.311 1.00 48.99 333 TYR A O 1
ATOM 5847 N N . GLU C 3 124 ? 9.610 20.240 2.375 1.00 49.81 334 GLU A N 1
ATOM 5848 C CA . GLU C 3 124 ? 9.741 20.356 3.823 1.00 49.81 334 GLU A CA 1
ATOM 5849 C C . GLU C 3 124 ? 10.246 21.737 4.219 1.00 49.81 334 GLU A C 1
ATOM 5850 O O . GLU C 3 124 ? 9.790 22.307 5.216 1.00 49.81 334 GLU A O 1
ATOM 5852 N N . ASN C 3 125 ? 11.192 22.287 3.453 1.00 49.88 335 ASN A N 1
ATOM 5853 C CA . ASN C 3 125 ? 11.659 23.643 3.713 1.00 49.88 335 ASN A CA 1
ATOM 5854 C C . ASN C 3 125 ? 10.517 24.634 3.533 1.00 49.88 335 ASN A C 1
ATOM 5855 O O . ASN C 3 125 ? 10.320 25.527 4.365 1.00 49.88 335 ASN A O 1
ATOM 5860 N N . LEU C 3 126 ? 9.728 24.468 2.471 1.00 48.32 336 LEU A N 1
ATOM 5861 C CA . LEU C 3 126 ? 8.638 25.395 2.199 1.00 48.32 336 LEU A CA 1
ATOM 5862 C C . LEU C 3 126 ? 7.514 25.271 3.222 1.00 48.32 336 LEU A C 1
ATOM 5863 O O . LEU C 3 126 ? 6.777 26.238 3.438 1.00 48.32 336 LEU A O 1
ATOM 5868 N N . GLY C 3 127 ? 7.384 24.120 3.880 1.00 47.83 337 GLY A N 1
ATOM 5869 C CA . GLY C 3 127 ? 6.391 23.935 4.922 1.00 47.83 337 GLY A CA 1
ATOM 5870 C C . GLY C 3 127 ? 5.408 22.809 4.691 1.00 47.83 337 GLY A C 1
ATOM 5871 O O . GLY C 3 127 ? 4.453 22.682 5.466 1.00 47.83 337 GLY A O 1
ATOM 5872 N N . PHE C 3 128 ? 5.601 21.990 3.662 1.00 47.51 338 PHE A N 1
ATOM 5873 C CA . PHE C 3 128 ? 4.694 20.880 3.412 1.00 47.51 338 PHE A CA 1
ATOM 5874 C C . PHE C 3 128 ? 4.881 19.783 4.454 1.00 47.51 338 PHE A C 1
ATOM 5875 O O . PHE C 3 128 ? 5.945 19.643 5.061 1.00 47.51 338 PHE A O 1
ATOM 5883 N N . VAL C 3 129 ? 3.825 19.001 4.659 1.00 46.74 339 VAL A N 1
ATOM 5884 C CA . VAL C 3 129 ? 3.788 17.960 5.678 1.00 46.74 339 VAL A CA 1
ATOM 5885 C C . VAL C 3 129 ? 3.443 16.637 5.013 1.00 46.74 339 VAL A C 1
ATOM 5886 O O . VAL C 3 129 ? 2.489 16.562 4.230 1.00 46.74 339 VAL A O 1
ATOM 5890 N N . ARG C 3 130 ? 4.215 15.600 5.323 1.00 45.08 340 ARG A N 1
ATOM 5891 C CA . ARG C 3 130 ? 3.927 14.269 4.806 1.00 45.08 340 ARG A CA 1
ATOM 5892 C C . ARG C 3 130 ? 2.640 13.742 5.429 1.00 45.08 340 ARG A C 1
ATOM 5893 O O . ARG C 3 130 ? 2.472 13.781 6.651 1.00 45.08 340 ARG A O 1
ATOM 5901 N N . ASP C 3 131 ? 1.729 13.247 4.592 1.00 47.35 341 ASP A N 1
ATOM 5902 C CA . ASP C 3 131 ? 0.396 12.870 5.045 1.00 47.35 341 ASP A CA 1
ATOM 5903 C C . ASP C 3 131 ? 0.122 11.377 4.911 1.00 47.35 341 ASP A C 1
ATOM 5904 O O . ASP C 3 131 ? -0.403 10.767 5.845 1.00 47.35 341 ASP A O 1
ATOM 5909 N N . LYS C 3 132 ? 0.404 10.777 3.758 1.00 48.19 342 LYS A N 1
ATOM 5910 C CA . LYS C 3 132 ? 0.127 9.364 3.545 1.00 48.19 342 LYS A CA 1
ATOM 5911 C C . LYS C 3 132 ? 1.266 8.708 2.779 1.00 48.19 342 LYS A C 1
ATOM 5912 O O . LYS C 3 132 ? 1.980 9.360 2.013 1.00 48.19 342 LYS A O 1
ATOM 5914 N N . ARG C 3 133 ? 1.427 7.406 2.997 1.00 51.02 343 ARG A N 1
ATOM 5915 C CA . ARG C 3 133 ? 2.375 6.583 2.259 1.00 51.02 343 ARG A CA 1
ATOM 5916 C C . ARG C 3 133 ? 1.608 5.697 1.290 1.00 51.02 343 ARG A C 1
ATOM 5917 O O . ARG C 3 133 ? 0.646 5.030 1.684 1.00 51.02 343 ARG A O 1
ATOM 5925 N N . LEU C 3 134 ? 2.031 5.690 0.030 1.00 52.04 344 LEU A N 1
ATOM 5926 C CA . LEU C 3 134 ? 1.390 4.901 -1.017 1.00 52.04 344 LEU A CA 1
ATOM 5927 C C . LEU C 3 134 ? 2.415 3.927 -1.581 1.00 52.04 344 LEU A C 1
ATOM 5928 O O . LEU C 3 134 ? 3.450 4.347 -2.110 1.00 52.04 344 LEU A O 1
ATOM 5933 N N . PHE C 3 135 ? 2.132 2.632 -1.471 1.00 53.39 345 PHE A N 1
ATOM 5934 C CA . PHE C 3 135 ? 3.045 1.616 -1.973 1.00 53.39 345 PHE A CA 1
ATOM 5935 C C . PHE C 3 135 ? 2.777 1.346 -3.447 1.00 53.39 345 PHE A C 1
ATOM 5936 O O . PHE C 3 135 ? 1.635 1.089 -3.840 1.00 53.39 345 PHE A O 1
ATOM 5944 N N . ARG C 3 136 ? 3.835 1.400 -4.256 1.00 54.73 346 ARG A N 1
ATOM 5945 C CA . ARG C 3 136 ? 3.766 1.088 -5.683 1.00 54.73 346 ARG A CA 1
ATOM 5946 C C . ARG C 3 136 ? 2.691 1.918 -6.380 1.00 54.73 346 ARG A C 1
ATOM 5947 O O . ARG C 3 136 ? 1.941 1.432 -7.228 1.00 54.73 346 ARG A O 1
ATOM 5955 N N . TYR C 3 137 ? 2.621 3.196 -6.008 1.00 53.83 347 TYR A N 1
ATOM 5956 C CA . TYR C 3 137 ? 1.595 4.075 -6.552 1.00 53.83 347 TYR A CA 1
ATOM 5957 C C . TYR C 3 137 ? 1.913 4.524 -7.971 1.00 53.83 347 TYR A C 1
ATOM 5958 O O . TYR C 3 137 ? 1.003 4.914 -8.710 1.00 53.83 347 TYR A O 1
ATOM 5967 N N . TYR C 3 138 ? 3.177 4.466 -8.376 1.00 53.67 348 TYR A N 1
ATOM 5968 C CA . TYR C 3 138 ? 3.584 4.962 -9.680 1.00 53.67 348 TYR A CA 1
ATOM 5969 C C . TYR C 3 138 ? 3.714 3.799 -10.661 1.00 53.67 348 TYR A C 1
ATOM 5970 O O . TYR C 3 138 ? 3.443 2.641 -10.331 1.00 53.67 348 TYR A O 1
ATOM 5979 N N . LEU C 3 139 ? 4.131 4.100 -11.889 1.00 54.93 349 LEU A N 1
ATOM 5980 C CA . LEU C 3 139 ? 4.386 3.065 -12.882 1.00 54.93 349 LEU A CA 1
ATOM 5981 C C . LEU C 3 139 ? 5.779 2.468 -12.740 1.00 54.93 349 LEU A C 1
ATOM 5982 O O . LEU C 3 139 ? 5.967 1.272 -12.982 1.00 54.93 349 LEU A O 1
ATOM 5987 N N . ASN C 3 140 ? 6.761 3.286 -12.354 1.00 56.08 350 ASN A N 1
ATOM 5988 C CA . ASN C 3 140 ? 8.118 2.781 -12.178 1.00 56.08 350 ASN A CA 1
ATOM 5989 C C . ASN C 3 140 ? 8.178 1.741 -11.068 1.00 56.08 350 ASN A C 1
ATOM 5990 O O . ASN C 3 140 ? 8.872 0.726 -11.195 1.00 56.08 350 ASN A O 1
ATOM 5992 N N . GLY C 3 141 ? 7.458 1.974 -9.976 1.00 53.60 351 GLY A N 1
ATOM 5993 C CA . GLY C 3 141 ? 7.458 1.053 -8.859 1.00 53.60 351 GLY A CA 1
ATOM 5994 C C . GLY C 3 141 ? 7.830 1.725 -7.555 1.00 53.60 351 GLY A C 1
ATOM 5995 O O . GLY C 3 141 ? 7.669 1.141 -6.479 1.00 53.60 351 GLY A O 1
ATOM 5996 N N . VAL C 3 142 ? 8.332 2.957 -7.640 1.00 50.71 352 VAL A N 1
ATOM 5997 C CA . VAL C 3 142 ? 8.725 3.690 -6.445 1.00 50.71 352 VAL A CA 1
ATOM 5998 C C . VAL C 3 142 ? 7.487 4.061 -5.640 1.00 50.71 352 VAL A C 1
ATOM 5999 O O . VAL C 3 142 ? 6.473 4.506 -6.193 1.00 50.71 352 VAL A O 1
ATOM 6001 N N . ASP C 3 143 ? 7.564 3.870 -4.326 1.00 51.56 353 ASP A N 1
ATOM 6002 C CA . ASP C 3 143 ? 6.465 4.226 -3.440 1.00 51.56 353 ASP A CA 1
ATOM 6003 C C . ASP C 3 143 ? 6.312 5.740 -3.390 1.00 51.56 353 ASP A C 1
ATOM 6004 O O . ASP C 3 143 ? 7.304 6.470 -3.315 1.00 51.56 353 ASP A O 1
ATOM 6006 N N . ALA C 3 144 ? 5.071 6.209 -3.431 1.00 50.55 354 ALA A N 1
ATOM 6007 C CA . ALA C 3 144 ? 4.797 7.634 -3.517 1.00 50.55 354 ALA A CA 1
ATOM 6008 C C . ALA C 3 144 ? 4.367 8.194 -2.169 1.00 50.55 354 ALA A C 1
ATOM 6009 O O . ALA C 3 144 ? 3.717 7.517 -1.369 1.00 50.55 354 ALA A O 1
ATOM 6011 N N . LEU C 3 145 ? 4.734 9.448 -1.933 1.00 47.50 355 LEU A N 1
ATOM 6012 C CA . LEU C 3 145 ? 4.389 10.170 -0.717 1.00 47.50 355 LEU A CA 1
ATOM 6013 C C . LEU C 3 145 ? 3.448 11.312 -1.062 1.00 47.50 355 LEU A C 1
ATOM 6014 O O . LEU C 3 145 ? 3.698 12.060 -2.012 1.00 47.50 355 LEU A O 1
ATOM 6019 N N . ARG C 3 146 ? 2.370 11.444 -0.296 1.00 48.49 356 ARG A N 1
ATOM 6020 C CA . ARG C 3 146 ? 1.391 12.505 -0.497 1.00 48.49 356 ARG A CA 1
ATOM 6021 C C . ARG C 3 146 ? 1.681 13.623 0.496 1.00 48.49 356 ARG A C 1
ATOM 6022 O O . ARG C 3 146 ? 1.441 13.473 1.698 1.00 48.49 356 ARG A O 1
ATOM 6030 N N . LEU C 3 147 ? 2.194 14.739 -0.007 1.00 47.64 357 LEU A N 1
ATOM 6031 C CA . LEU C 3 147 ? 2.505 15.890 0.825 1.00 47.64 357 LEU A CA 1
ATOM 6032 C C . LEU C 3 147 ? 1.328 16.852 0.839 1.00 47.64 357 LEU A C 1
ATOM 6033 O O . LEU C 3 147 ? 0.675 17.068 -0.185 1.00 47.64 357 LEU A O 1
ATOM 6038 N N . LYS C 3 148 ? 1.058 17.427 2.005 1.00 47.24 358 LYS A N 1
ATOM 6039 C CA . LYS C 3 148 ? -0.052 18.350 2.175 1.00 47.24 358 LYS A CA 1
ATOM 6040 C C . LYS C 3 148 ? 0.435 19.622 2.850 1.00 47.24 358 LYS A C 1
ATOM 6041 O O . LYS C 3 148 ? 1.389 19.605 3.632 1.00 47.24 358 LYS A O 1
ATOM 6047 N N . LEU C 3 149 ? -0.232 20.728 2.533 1.00 49.64 359 LEU A N 1
ATOM 6048 C CA . LEU C 3 149 ? 0.019 22.022 3.165 1.00 49.64 359 LEU A CA 1
ATOM 6049 C C . LEU C 3 149 ? -1.331 22.561 3.621 1.00 49.64 359 LEU A C 1
ATOM 6050 O O . LEU C 3 149 ? -2.081 23.129 2.823 1.00 49.64 359 LEU A O 1
ATOM 6055 N N . TRP C 3 150 ? -1.643 22.376 4.898 1.00 51.00 360 TRP A N 1
ATOM 6056 C CA . TRP C 3 150 ? -2.929 22.803 5.431 1.00 51.00 360 TRP A CA 1
ATOM 6057 C C . TRP C 3 150 ? -2.914 24.310 5.647 1.00 51.00 360 TRP A C 1
ATOM 6058 O O . TRP C 3 150 ? -2.091 24.825 6.410 1.00 51.00 360 TRP A O 1
ATOM 6069 N N . LEU C 3 151 ? -3.823 25.015 4.976 1.00 55.97 361 LEU A N 1
ATOM 6070 C CA . LEU C 3 151 ? -3.926 26.462 5.117 1.00 55.97 361 LEU A CA 1
ATOM 6071 C C . LEU C 3 151 ? -4.924 26.866 6.193 1.00 55.97 361 LEU A C 1
ATOM 6072 O O . LEU C 3 151 ? -4.687 27.832 6.926 1.00 55.97 361 LEU A O 1
ATOM 6077 N N . ARG C 3 152 ? -6.036 26.147 6.302 1.00 61.95 362 ARG A N 1
ATOM 6078 C CA . ARG C 3 152 ? -7.048 26.446 7.305 1.00 61.95 362 ARG A CA 1
ATOM 6079 C C . ARG C 3 152 ? -7.584 25.163 7.929 1.00 61.95 362 ARG A C 1
ATOM 6080 O O . ARG C 3 152 ? -8.248 25.196 8.964 1.00 61.95 362 ARG A O 1
ATOM 6082 N N . MET D 4 1 ? 4.012 14.671 -9.326 1.00 81.66 402 MET D N 1
ATOM 6083 C CA . MET D 4 1 ? 3.924 13.764 -10.461 1.00 81.66 402 MET D CA 1
ATOM 6084 C C . MET D 4 1 ? 2.570 13.132 -10.314 1.00 81.66 402 MET D C 1
ATOM 6085 O O . MET D 4 1 ? 2.452 12.298 -9.506 1.00 81.66 402 MET D O 1
ATOM 6090 N N . LEU D 4 2 ? 1.600 13.567 -11.070 1.00 78.61 403 LEU D N 1
ATOM 6091 C CA . LEU D 4 2 ? 0.266 12.995 -10.961 1.00 78.61 403 LEU D CA 1
ATOM 6092 C C . LEU D 4 2 ? 0.322 11.494 -11.197 1.00 78.61 403 LEU D C 1
ATOM 6093 O O . LEU D 4 2 ? 0.749 11.044 -12.263 1.00 78.61 403 LEU D O 1
ATOM 6098 N N . GLY D 4 3 ? -0.109 10.722 -10.210 1.00 80.80 404 GLY D N 1
ATOM 6099 C CA . GLY D 4 3 ? -0.103 9.286 -10.323 1.00 80.80 404 GLY D CA 1
ATOM 6100 C C . GLY D 4 3 ? -1.505 8.720 -10.340 1.00 80.80 404 GLY D C 1
ATOM 6101 O O . GLY D 4 3 ? -2.431 9.285 -9.753 1.00 80.80 404 GLY D O 1
ATOM 6102 N N . PRO D 4 4 ? -1.688 7.577 -11.012 1.00 80.90 405 PRO D N 1
ATOM 6103 C CA . PRO D 4 4 ? -3.006 6.962 -11.187 1.00 80.90 405 PRO D CA 1
ATOM 6104 C C . PRO D 4 4 ? -3.587 6.385 -9.903 1.00 80.90 405 PRO D C 1
ATOM 6105 O O . PRO D 4 4 ? -4.809 6.380 -9.759 1.00 80.90 405 PRO D O 1
#

B-factor: mean 70.64, std 15.73, range [44.79, 127.05]

GO terms:
  GO:0004596 protein-N-terminal amino-acid acetyltransferase activity (F, IDA)
  GO:0005634 nucleus (C, IDA)
  GO:0005737 cytoplasm (C, IDA)
  GO:0031417 NatC complex (C, IDA)
  GO:0050821 protein stabilization (P, IDA)
  GO:0005515 protein binding (F, IPI)
  GO:0005829 cytosol (C, IDA)

InterPro domains:
  IPR000182 GNAT domain [PF00583] (225-338)
  IPR000182 GNAT domain [PS51186] (214-362)
  IPR016181 Acyl-CoA N-acyltransferase [SSF55729] (213-361)
  IPR044542 N-alpha-acetyltransferase 30-like [PTHR45896] (200-362)

Sequence (875 aa):
VDITQDFEEACRELKLGELLHDKLFGLFEAMSAIEMMDPKMDAGMRKVLNFEQAIKDGTIKIKDLTLPELIGIMDTCFCCLITWLEGHSLAQTVFTCLYIHNPDFIEDPAMKAFALGILKICDIAREKVNKAAVFEEEDFQSMTYGFKMANSVTDLRVTGMLKDVEDDMQRRVKSTRSRDPEVELEHQQCLAVFSRVKFTRVLLTVLIAFTKKETSAVAEAQKLMVQAADLLSAIHNSLHHGIQAQNIMMGFEPLVNQRLLPPTFPRYAKIIKREEMVNYFARLIDRIKTVCEVVNLTNLHCILDFFCEFSEQSPCVLSRSLLQTTFLVDNKKVFGTHLMQDMVKDALRSFVSPPVLSPKCYLYNNHQAKDCIDSFVTHCVRPFCSLIQIHGHNRARQRDKLGHILEEFATLQDEAEKVDAALHTMLLHLACLGTWVLYHNLRIMIQYLLSGFELELYSMHEYYYIYWYLSEFLYAWLMSTLSRADGSQMAEERPLSREITMSQAYQNMCAGMFKTMVAFDMDGKVRKPKFELDSEQVRYEHRFAPFNSVMTPPPVHYLQFKEMSDLNKYSPPPQSPELYVAASKHFQQAKMILENIPNPDHEVNRILKVAKPNFVVMKLLAGGHKKESKVPPEFDFSAHKYFPVVKLSAAERARQQLEALLNKTMRIRMTDGRTLVGCFLCTDRDCNVILGSAQEFLKPRVLGLAMVPGHHIVSIEVQRTIRYVRYESELQMPDIMRLITKDLSEPYSIYTYRYFIHNWPQLCFLAMVGEECVGAIVCKLDMHKKMFRRGYIAMLAVDSKYRRNGIGTNLVKKAIYAMVEGDCDEVVLETEITNKSALKLYENLGFVRDKRLFRYYLNGVDALRLKLWLRMLGP

Organism: Homo sapiens (NCBI:txid9606)

Radius of gyration: 32.38 Å; Cα contacts (8 Å, |Δi|>4): 1350; chains: 4; bounding box: 66×85×92 Å

Foldseek 3Di:
DDCPVVPVVVVVPDDVPDDDDDPDDPPPVVPLDQPCPDCQRFLFRVDQDALVRCVVVVLADQPDDDLQQLLQLLLQLLLLLVLQLQQDACCLGNPLQRCLQDLVSRDDLLSSLSSLLSLLLLVLLLVLLVVLVLEDPGRHHSDPLPGDRNPPDDLVVSLVSLVVVLVVLVVVLVVLPDPDVVSVLVNLSSQLSSLSSLLSSLSSLQSVLLVDLALVSLVVSLVSLVVNVVSLVSNLVSNVRHDDQDVHRSRGHSCNPDVSDDRGGDDPRDRDDSNCSSVSVNVVSVLSSLLSCLLPDQADVVNVVSLLVSLVVQDGSSSLSSSSCCQDVDPADGNNPDGVLVRVLVNLCQQQNALCSDPPHPNVPDDVSVVLVSVLSVLVSPLSNQLSSLSSHHLVSSLVSLLVSLLSLQVSLVSQQVSQVVVVVVRVRHCSVNLVSLLVSLVSVLVNLLSCLLVVVAALLRLLLSLCCLAVPSLVVNLVSSVNRCVSSVVVPHPCPVVNLVSLLVNLLSLLSNLLSVLCVLLQQTDDDPDDDDDVQVVVCVVCVSVCSHPVVHDAHPVNSCVVPPQVVDVVRDHSLVSLVSSLVSLVVSLVSLVPDPDDDPVSVLSNVQSVQQSVVSVVVSVVPCSVPRHHWDWDCPSDSRHTHGHD/DVVVVVVVVVVVQFPFQWFWLWQQGQGKTATFDDADPQRWTKGAQIAGDHCGDRDGIDGHTNVTTDDIDTD/DDKDKAADDDCVCVVQQVVQQVVPPDADDDSVVVVVQCVVCSQLKMFIDDDHHTFWIWTWDWADDPVPFTEIETETIGGHPVPPPVCPRVVSVVSNVVSVVVVVGFKYKYKDFPVPVVVVVSCVVVPWDWDDWAAQPGPVGGIMTMIMDGDD/DDDD

Secondary structure (DSSP, 8-state):
---EEEE--SGGGHHHHHHHHHHH-SS---HHHHHHHHHH-GGG-EEEE-TTS--EEEEEEEEEETTTEEEEEEEEEEE-GGGTTSSHHHHHHHHHHHHHHHTT-SEEEEEEETT-HHHHHHHHHHT-EEEEEETT-SSS-PPEEEEEEE--/-B-HHHHHHHHTTS-SS-----SS--SSSSTT-B-TTSTTT-S-------HHHHHHHSSS--SS--HHHHHHHHHHHHHHHHHHHTT--HHHHTTTBTTTT-GGG---HHHHHHHHHHHHHHHHHHHHHHHH----TTS-----TT---S-SS-HHHHHHHHHHHHHHHHHHHHHT----HHHHHHHHHHHHHHHHHHHHHHHHHHHHHHHSS-THHHHTHHHHHHHHHHHHHHHHHS-SSSPP-----TTB-TTS-SSSS-SS------PPPSTTHHHHHHHHHHHHHHHGGGGS--SHHHHHHHHHHHHTT---HHHHHHHHHHH-SSSSEETTTEEHHHHHHHHHHHHT--TTT-TTSTTSS-HHHHHHHHHHHHHHHHHHHHHHHHHTS-HHHHHHHHHHHHHHHHHHHHHHHHHHHHHHHHH---SHHHHHHHHHHHHHHHHHHHHHHHTT---STTHHHHHHIIIIIIIHHHHHHHHHHHHHHHHT--TTHHHHHHHHHHHHHHHHHHHHHHHHHHHT-S----SS---HHHHHHHHTSGGGS--SSPP--HHHHHHHH-GGGSSSPP-HHHHHHHHHHHHHHHHHHHHTSSS--HHHHHHHHHHHHHHHHHHHHHTTTT-S--PPPEEE-SS-SSS-EEE-/-HHHHHHHHHHHT-SS--B--BTTBTT------EE-TT--EE-SSB--------BS-BEE-GGGBS--B--/----

Solvent-accessible surface area: 37717 Å² total; per-residue (Å²): 103,86,25,24,93,74,8,53,71,15,0,81,61,46,79,102,28,30,36,17,62,86,101,106,27,44,20,155,49,1,36,72,2,10,10,16,41,40,130,47,5,6,24,9,120,173,80,68,73,81,12,87,48,10,56,97,67,53,90,26,44,30,66,107,34,64,33,60,32,15,1,5,18,5,1,28,7,4,3,6,0,2,7,2,5,54,25,20,48,6,18,60,6,2,3,12,0,6,8,3,45,44,26,103,63,14,71,14,107,23,7,18,7,7,4,40,0,0,2,10,2,1,47,31,0,71,50,24,0,59,75,12,50,1,58,11,97,44,11,9,35,24,80,24,50,84,73,82,15,25,96,108,54,65,41,81,54,2,29,39,42,4,44,62,17,13,66,73,33,50,69,153,16,70,91,31,70,143,145,75,110,74,74,59,58,60,52,32,8,8,81,1,8,67,7,1,15,23,2,0,72,6,6,0,39,1,2,50,14,11,47,42,91,60,38,85,33,8,62,74,9,41,72,38,3,93,109,1,65,60,13,12,70,33,8,106,75,20,36,153,55,21,53,83,56,81,129,66,24,95,10,25,22,82,105,30,23,80,87,46,31,85,56,58,62,43,125,93,51,88,64,66,70,53,82,54,6,14,100,32,0,46,133,1,10,86,10,3,73,35,0,17,109,0,34,125,48,79,51,0,34,59,0,1,54,47,6,41,69,13,6,41,108,77,13,22,9,3,0,18,0,1,3,12,16,16,0,39,58,91,109,75,28,1,15,41,98,84,58,5,64,58,10,0,56,50,1,0,40,72,4,1,37,5,35,3,21,30,102,178,34,88,17,103,103,65,86,77,8,64,65,39,4,37,64,5,1,70,128,0,33,152,8,0,33,33,3,0,81,4,13,4,17,23,30,14,90,2,20,90,62,1,7,125,16,0,101,69,0,17,96,10,15,82,32,0,75,138,26,5,54,59,12,50,107,76,68,171,48,119,31,9,2,4,3,0,1,7,6,3,1,0,54,5,2,12,33,8,0,7,0,0,8,28,6,96,0,11,14,52,16,0,19,41,4,0,0,5,4,0,0,79,26,0,12,48,75,8,43,49,0,3,73,106,0,46,38,30,24,108,91,62,110,89,105,24,51,72,58,29,38,40,5,91,0,42,43,12,2,0,2,0,2,14,43,14,2,10,0,22,54,93,54,44,18,17,66,113,36,91,39,42,80,23,75,37,103,29,16,3,54,66,7,7,40,38,1,86,52,4,147,42,3,73,40,14,117,49,80,42,1,81,61,101,17,61,32,110,143,140,112,114,81,31,63,25,85,46,8,23,88,30,0,18,58,43,5,103,108,0,32,62,28,2,79,85,22,122,93,87,91,82,49,3,57,118,0,56,58,1,1,63,54,2,59,60,52,11,52,64,30,30,75,46,134,50,64,109,41,79,104,67,14,67,35,50,61,117,40,8,61,22,0,0,28,9,40,121,133,85,63,68,62,24,45,62,60,5,51,85,40,28,92,33,47,8,92,4,29,14,87,78,29,37,25,2,22,17,38,5,49,0,1,2,40,58,26,6,11,1,3,12,85,0,23,4,84,92,128,128,28,108,7,31,42,0,11,1,16,22,155,56,40,110,43,19,15,32,147,193,118,45,129,50,52,46,28,85,45,18,126,51,12,91,23,4,32,138,13,0,102,92,51,23,74,15,43,34,20,57,3,10,10,22,34,10,4,70,73,52,62,76,12,1,24,1,0,13,25,70,113,61,13,6,0,0,2,5,0,10,39,53,77,37,102,105,89,44,33,77,0,40,6,0,0,39,4,23,31,90,80,57,127,111,71,30,2,9,38,60,0,1,52,74,0,12,128,26,1,71,91,43,82,13,30,21,2,5,4,3,7,12,44,112,56,70,81,19,16,65,40,8,37,74,2,1,4,2,59,27,24,41,32,60,110,42,6,36,91,37,31,15,0,0,70,5,27,4,20,55,99,41,49,7,114

Nearest PDB structures (foldseek):
  7mx2-assembly1_C  TM=1.014E+00  e=1.189E-13  Homo sapiens
  7a5p-assembly1_b  TM=8.828E-01  e=9.013E-05  Homo sapiens
  4m75-assembly1_F  TM=8.844E-01  e=2.270E-04  Saccharomyces cerevisiae S288C
  4m75-assembly2_M  TM=8.919E-01  e=5.376E-04  Saccharomyces cerevisiae S288C
  8xi2-assembly1_g  TM=8.831E-01  e=1.843E-03  Chlamydomonas reinhardtii